Protein AF-A0A2G2I449-F1 (afdb_monomer)

pLDDT: mean 79.03, std 14.39, range [27.92, 96.25]

Foldseek 3Di:
DLLLLLLLQLLLWDKPWDAQFPVVLQCQCQQNDWFAFQVRDTDGDNLVDGPVLCLLLLQWFQQLRHIDGAADDDDDLVLFDPQCNSVVVSSVVVVCQCVVHPRTPHIFIKAFPVRSCVVCPDDDPPPNQVPWDDDDRITTSLPLQPDLPLCNLVSNLVSLVVVLDDDPVQLPDPAHDRDPVNVVSVSSQVSSCSRRHLERSLQDDVVSHDPSSLSVSLRVLLVSLLPDPRQLDFPLSVVSSLCNNQHCLVLFKDKDKDWDFDDDPPDPDDDGPTDIDIDIDTDRPVRSCVVRNPPDSDDDPALQVLQVVVQVSVVRRDDPSHSCLNVVLSQLVVQWDDDPPDIGGPCSVVVLVVSCVSGSNSSCSLLPVCVLPNEPSSLVVLCLDLRRVLSSLLCVQVPVPSNPPVDDPVCPLCVCVPVLLVSLVSSVVSLVVVVVVVPDDPPDDPSLQSVLVSLLVLLQVFDDLQDQVDRDSSVVSSVSNLVPDDLARLLVSLVVNLVCLVPPPPPLPQEQSRSSLVVLLSLLCCLVPPPHDCSVVSNVSSLVCNLCSLLVLLVVQQLDPSAYAAQGNVLVVRQLLSRDPVSLVSLLVSPVALQVCLVSLWPVRPCNPSVLRSVLNSLSSLLSNDDPPHDPVSNCSSLVSSLNNCLRACFDDPDDTNSHSQPCVVVDSDHSLLSVLLSLQVDDPVSVVSVLVSCQPGDQLLSLLSSLLNHDDPVSNVSSVVSLVVVLVDDRLVPDDLVSLVSNLVSCVVVVVVVSNVSSVVSNVVLVVDCPRPVVVPDDPPPPPPDD

Sequence (788 aa):
MKSKIIAELLLNSQLATPELNKENVSKLLSGKLAWPKDNGEEYKRNLNVELSTLEKLGAVTFYANYCQVHMRSLPEINEIDESCQPLFEALELLRNIIFGWDSFVKPYFKIDKKKAESILTDKSLPFIISGFKEGNGYYHLDSLEHNFDNLIAEYLWDALINKVALKDEEEGTSRIDFNQQQLSLMSKWLLICRVYSDHYLSQLNFSFISRSQQKVYLEFLEHLLSSDKQLKHPKFVLDNKRLCSFDIRGVFLDIRSEYSMGINLTASDSKKQNSYKETKTAKRLDDVKHSLFTNSNKMSSSNLAFYEESYRDLFNVSDPSNFYSSPLGEIINSDIYVDGSCINSYGRLDRLFENSTESHELRFMLLNERIHNGGVKYLLYLLTKKETATTALYIFANNPLSNSLNLHHKERESYHLEYFPVVCDEFMEVYSKSFFNRGLIEDEIDPSTDIVELLILMAKNSIHDSYAGELNVKKDCLDILLSKFTSEQISEISDCLLSNIANDKEEVERSLPVWKFYLLFWLLEKAQESNLRDGNKISEKAQLLITNLYCECFKCNVDNKEHRINAYKLFDFLPWWRIDNEYVPEYLDLIKKPIKWIAKLSISNDFGYQNKNLVRSYFQILLGLHTDNREDSYNSKIISKALSLLECFGFSDETDEDYEIFDYESQYDYQLWRHFTLFVEDLNDEEFNRVILILRDEVPLNKVLELYSQLNRESRKSDLLRYIGDVSSNKSLDNLSIIALEESLDFACSVGQVDTAKVMLDKGLSLLSDKDSYLNKRLPALDICVIP

Secondary structure (DSSP, 8-state):
-HHHHHHHHHHH-EESSPP-SHHHHHHHHBTSS-EEBTTS-EE--B----HHHHHHTTSEE-GGG--EE--S-PPPGGGS-GGGHHHHHHHHHHHHHHHT-TTBPPP-EEEEHHHHHHHT-SS-HHHHHTTSPEETTEEE--TTTT---TTHHHHHHHHHHHHH---HHHHSSSS----HHHHHHHHHHHHHHHHH-SSTTT---GGGS-HHHHHHHHHHHHHHHHH-GGGGS-HHHHHHHHHHHHHTHHHHEEEEEEEEE---TT-SS----EEEEEEEEEPPHHHHHHHHHSS-----SSHHHHHHHHHHHHTT-S----TTHHHHHHHHHHHEEEETTEEEE-SHHHHHHHHHTT-HHHHHIIIIITTTTSHHHHHHHHHTSHHHHHHHHHHHHH-TTTT-----TTSTTTTHHHHHHHHHHHHHHHHHHHHTTTTS-TTSPPHHHHHHHHHHHHHHHH--TT--S---HHHHHHHHHHHH--HHHHHHHHHHHHHHHHH------SS--HHHHHHHHHHHHHHHHS--TTHHHHHHHHHHHHHHHHHHHHHHHTT-SS------HHHHHS-GGGS-TTTHHHHHTTTS-GGGGHHHH-TTSTTHHHHHHHHHHHHHHHHHH--TTS-HHHHHHHHHHHHHHHHHHS---SSS----SSTTTTTSS--HHHHHHHHGGGS-HHHHHHHHHHHHHH--HHHHHHHHHH---HHHHHHHHHHHHHHHHSGGGGS--HHHHHHHHHHHHHTT-HHHHHHHHHHHHHHHH-TTSTTTTTS---------

Solvent-accessible surface area (backbone atoms only — not comparable to full-atom values): 45155 Å² total; per-residue (Å²): 110,70,43,48,52,52,21,55,48,58,76,71,36,44,69,71,47,81,65,58,24,70,68,50,46,45,30,32,35,59,36,76,36,69,44,56,28,75,89,73,50,67,52,66,53,62,46,87,48,62,58,70,57,42,39,47,48,13,36,31,48,37,65,90,52,36,66,44,73,34,61,74,59,80,67,60,77,89,64,48,29,78,74,35,44,42,58,51,54,52,52,52,52,53,50,25,33,72,72,36,37,98,53,26,51,44,61,46,42,31,33,47,44,70,59,52,56,64,76,53,79,73,94,56,61,75,82,61,52,77,69,45,55,76,52,100,70,29,38,39,62,71,65,59,83,83,52,88,58,93,49,29,32,50,35,33,50,53,57,46,53,70,69,54,61,79,54,83,73,54,75,75,45,99,65,76,85,78,49,74,69,44,48,53,54,51,51,50,52,49,52,54,22,63,61,74,30,69,48,66,48,64,47,62,64,66,93,82,49,54,72,68,59,50,51,54,51,53,52,50,50,53,51,46,65,76,65,36,67,57,39,60,46,59,52,35,27,57,55,29,22,52,43,14,45,56,48,37,42,64,64,40,29,50,78,46,78,47,78,48,76,67,83,71,92,83,58,100,78,70,82,78,62,69,48,80,46,77,49,77,42,56,38,46,46,67,57,40,47,56,63,52,70,63,50,74,69,72,73,60,92,46,59,44,57,46,38,57,67,53,52,74,59,45,85,72,46,89,72,83,84,47,61,59,55,59,50,49,49,53,49,55,64,70,33,49,46,76,58,92,97,41,74,46,66,79,49,62,64,59,50,51,54,60,55,21,77,74,10,53,54,48,37,41,44,61,62,55,64,36,52,64,72,52,38,53,69,47,45,52,47,33,30,72,33,83,80,36,22,58,42,30,52,53,42,61,45,72,45,67,74,56,44,70,68,91,66,59,87,87,54,68,85,58,46,60,77,68,54,45,59,55,55,44,51,52,42,49,51,45,49,50,60,56,58,77,57,70,84,77,66,97,82,66,79,59,73,46,55,59,51,40,50,44,53,51,54,47,31,63,75,37,47,56,62,83,43,78,86,66,94,42,64,42,39,52,44,46,52,52,50,64,67,68,60,49,58,68,57,48,44,66,30,44,65,59,40,56,49,48,65,72,65,58,71,72,74,74,77,68,47,60,71,56,29,57,55,52,56,38,49,54,51,33,51,46,24,74,75,41,96,29,68,64,15,69,62,53,28,54,52,32,52,51,49,53,50,48,53,52,54,50,53,52,64,69,33,59,82,28,87,77,57,40,62,58,58,42,52,42,64,76,76,47,72,44,50,74,60,54,79,86,56,50,59,64,62,58,56,74,61,78,56,49,76,75,45,50,74,48,23,21,70,90,30,97,30,2,70,47,36,35,34,42,49,40,24,52,50,53,50,47,61,40,52,50,52,94,88,50,60,64,80,55,45,54,50,43,51,53,49,50,51,45,40,43,74,59,29,40,53,55,68,98,65,97,53,70,43,45,59,57,80,60,42,90,84,43,101,42,65,65,61,64,57,50,39,62,54,56,68,76,48,54,73,71,56,42,49,51,52,52,55,51,49,71,80,43,55,61,66,33,63,55,39,51,36,54,69,66,55,82,55,65,69,61,46,52,59,48,49,60,48,51,57,56,48,77,76,43,83,67,74,79,75,54,49,72,67,47,43,52,51,28,29,54,40,23,56,77,68,68,38,60,69,60,22,47,53,41,49,56,49,53,49,50,57,70,67,36,85,83,31,74,64,61,77,68,50,76,87,74,82,77,77,80,76,133

Structure (mmCIF, N/CA/C/O backbone):
data_AF-A0A2G2I449-F1
#
_entry.id   AF-A0A2G2I449-F1
#
loop_
_atom_site.group_PDB
_atom_site.id
_atom_site.type_symbol
_atom_site.label_atom_id
_atom_site.label_alt_id
_atom_site.label_comp_id
_atom_site.label_asym_id
_atom_site.label_entity_id
_atom_site.label_seq_id
_atom_site.pdbx_PDB_ins_code
_atom_site.Cartn_x
_atom_site.Cartn_y
_atom_site.Cartn_z
_atom_site.occupancy
_atom_site.B_iso_or_equiv
_atom_site.auth_seq_id
_atom_site.auth_comp_id
_atom_site.auth_asym_id
_atom_site.auth_atom_id
_atom_site.pdbx_PDB_model_num
ATOM 1 N N . MET A 1 1 ? 6.531 -12.056 -45.434 1.00 70.75 1 MET A N 1
ATOM 2 C CA . MET A 1 1 ? 7.644 -11.759 -46.373 1.00 70.75 1 MET A CA 1
ATOM 3 C C . MET A 1 1 ? 8.250 -10.377 -46.125 1.00 70.75 1 MET A C 1
ATOM 5 O O . MET A 1 1 ? 9.435 -10.322 -45.835 1.00 70.75 1 MET A O 1
ATOM 9 N N . LYS A 1 2 ? 7.465 -9.285 -46.155 1.00 76.38 2 LYS A N 1
ATOM 10 C CA . LYS A 1 2 ? 7.941 -7.918 -45.851 1.00 76.38 2 LYS A CA 1
ATOM 11 C C . LYS A 1 2 ? 8.653 -7.804 -44.491 1.00 76.38 2 LYS A C 1
ATOM 13 O O . LYS A 1 2 ? 9.789 -7.350 -44.454 1.00 76.38 2 LYS A O 1
ATOM 18 N N . SER A 1 3 ? 8.044 -8.299 -43.411 1.00 79.31 3 SER A N 1
ATOM 19 C CA . SER A 1 3 ? 8.619 -8.268 -42.053 1.00 79.31 3 SER A CA 1
ATOM 20 C C . SER A 1 3 ? 9.964 -8.998 -41.945 1.00 79.31 3 SER A C 1
ATOM 22 O O . SER A 1 3 ? 10.904 -8.467 -41.367 1.00 79.31 3 SER A O 1
ATOM 24 N N . LYS A 1 4 ? 10.083 -10.172 -42.584 1.00 80.50 4 LYS A N 1
ATOM 25 C CA . LYS A 1 4 ? 11.327 -10.958 -42.646 1.00 80.50 4 LYS A CA 1
ATOM 26 C C . LYS A 1 4 ? 12.455 -10.204 -43.354 1.00 80.50 4 LYS A C 1
ATOM 28 O O . LYS A 1 4 ? 13.576 -10.156 -42.866 1.00 80.50 4 LYS A O 1
ATOM 33 N N . ILE A 1 5 ? 12.137 -9.566 -44.478 1.00 80.19 5 ILE A N 1
ATOM 34 C CA . ILE A 1 5 ? 13.090 -8.741 -45.225 1.00 80.19 5 ILE A CA 1
ATOM 35 C C . ILE A 1 5 ? 13.559 -7.548 -44.388 1.00 80.19 5 ILE A C 1
ATOM 37 O O . ILE A 1 5 ? 14.754 -7.278 -44.315 1.00 80.19 5 ILE A O 1
ATOM 41 N N . ILE A 1 6 ? 12.636 -6.847 -43.726 1.00 81.00 6 ILE A N 1
ATOM 42 C CA . ILE A 1 6 ? 12.980 -5.716 -42.858 1.00 81.00 6 ILE A CA 1
ATOM 43 C C . ILE A 1 6 ? 13.906 -6.172 -41.719 1.00 81.00 6 ILE A C 1
ATOM 45 O O . ILE A 1 6 ? 14.934 -5.539 -41.487 1.00 81.00 6 ILE A O 1
ATOM 49 N N . ALA A 1 7 ? 13.597 -7.295 -41.070 1.00 84.38 7 ALA A N 1
ATOM 50 C CA . ALA A 1 7 ? 14.433 -7.901 -40.037 1.00 84.38 7 ALA A CA 1
ATOM 51 C C . ALA A 1 7 ? 15.864 -8.213 -40.527 1.00 84.38 7 ALA A C 1
ATOM 53 O O . ALA A 1 7 ? 16.845 -7.829 -39.885 1.00 84.38 7 ALA A O 1
ATOM 54 N N . GLU A 1 8 ? 16.004 -8.840 -41.699 1.00 85.06 8 GLU A N 1
ATOM 55 C CA . GLU A 1 8 ? 17.313 -9.138 -42.295 1.00 85.06 8 GLU A CA 1
ATOM 56 C C . GLU A 1 8 ? 18.106 -7.867 -42.643 1.00 85.06 8 GLU A C 1
ATOM 58 O O . GLU A 1 8 ? 19.322 -7.810 -42.417 1.00 85.06 8 GLU A O 1
ATOM 63 N N . LEU A 1 9 ? 17.441 -6.825 -43.154 1.00 85.25 9 LEU A N 1
ATOM 64 C CA . LEU A 1 9 ? 18.073 -5.536 -43.445 1.00 85.25 9 LEU A CA 1
ATOM 65 C C . LEU A 1 9 ? 18.547 -4.844 -42.160 1.00 85.25 9 LEU A C 1
ATOM 67 O O . LEU A 1 9 ? 19.698 -4.409 -42.105 1.00 85.25 9 LEU A O 1
ATOM 71 N N . LEU A 1 10 ? 17.720 -4.802 -41.109 1.00 86.25 10 LEU A N 1
ATOM 72 C CA . LEU A 1 10 ? 18.072 -4.224 -39.805 1.00 86.25 10 LEU A CA 1
ATOM 73 C C . LEU A 1 10 ? 19.304 -4.905 -39.204 1.00 86.25 10 LEU A C 1
ATOM 75 O O . LEU A 1 10 ? 20.277 -4.235 -38.852 1.00 86.25 10 LEU A O 1
ATOM 79 N N . LEU A 1 11 ? 19.342 -6.237 -39.191 1.00 87.44 11 LEU A N 1
ATOM 80 C CA . LEU A 1 11 ? 20.477 -6.989 -38.653 1.00 87.44 11 LEU A CA 1
ATOM 81 C C . LEU A 1 11 ? 21.786 -6.743 -39.428 1.00 87.44 11 LEU A C 1
ATOM 83 O O . LEU A 1 11 ? 22.883 -6.927 -38.895 1.00 87.44 11 LEU A O 1
ATOM 87 N N . ASN A 1 12 ? 21.711 -6.300 -40.685 1.00 87.75 12 ASN A N 1
ATOM 88 C CA . ASN A 1 12 ? 22.865 -5.990 -41.535 1.00 87.75 12 ASN A CA 1
ATOM 89 C C . ASN A 1 12 ? 23.157 -4.485 -41.689 1.00 87.75 12 ASN A C 1
ATOM 91 O O . ASN A 1 12 ? 24.170 -4.128 -42.305 1.00 87.75 12 ASN A O 1
ATOM 95 N N . SER A 1 13 ? 22.313 -3.634 -41.110 1.00 89.25 13 SER A N 1
ATOM 96 C CA . SER A 1 13 ? 22.412 -2.174 -41.130 1.00 89.25 13 SER A CA 1
ATOM 97 C C . SER A 1 13 ? 23.415 -1.634 -40.099 1.00 89.25 13 SER A C 1
ATOM 99 O O . SER A 1 13 ? 23.984 -2.395 -39.306 1.00 89.25 13 SER A O 1
ATOM 101 N N . GLN A 1 14 ? 23.658 -0.326 -40.137 1.00 91.00 14 GLN A N 1
ATOM 102 C CA . GLN A 1 14 ? 24.469 0.419 -39.172 1.00 91.00 14 GLN A CA 1
ATOM 103 C C . GLN A 1 14 ? 23.690 1.634 -38.662 1.00 91.00 14 GLN A C 1
ATOM 105 O O . GLN A 1 14 ? 22.897 2.210 -39.411 1.00 91.00 14 GLN A O 1
ATOM 110 N N . LEU A 1 15 ? 23.920 2.030 -37.408 1.00 90.44 15 LEU A N 1
ATOM 111 C CA . LEU A 1 15 ? 23.329 3.248 -36.859 1.00 90.44 15 LEU A CA 1
ATOM 112 C C . LEU A 1 15 ? 23.880 4.462 -37.620 1.00 90.44 15 LEU A C 1
ATOM 114 O O . LEU A 1 15 ? 25.077 4.542 -37.905 1.00 90.44 15 LEU A O 1
ATOM 118 N N . ALA A 1 16 ? 23.002 5.370 -38.029 1.00 89.31 16 ALA A N 1
ATOM 119 C CA . ALA A 1 16 ? 23.383 6.521 -38.835 1.00 89.31 16 ALA A CA 1
ATOM 120 C C . ALA A 1 16 ? 23.830 7.724 -38.008 1.00 89.31 16 ALA A C 1
ATOM 122 O O . ALA A 1 16 ? 24.643 8.512 -38.493 1.00 89.31 16 ALA A O 1
ATOM 123 N N . THR A 1 17 ? 23.302 7.841 -36.793 1.00 90.12 17 THR A N 1
ATOM 124 C CA . THR A 1 17 ? 23.681 8.822 -35.778 1.00 90.12 17 THR A CA 1
ATOM 125 C C . THR A 1 17 ? 24.668 8.194 -34.791 1.00 90.12 17 THR A C 1
ATOM 127 O O . THR A 1 17 ? 24.833 6.970 -34.770 1.00 90.12 17 THR A O 1
ATOM 130 N N . PRO A 1 18 ? 25.315 8.990 -33.927 1.00 92.50 18 PRO A N 1
ATOM 131 C CA . PRO A 1 18 ? 25.965 8.443 -32.747 1.00 92.50 18 PRO A CA 1
ATOM 132 C C . PRO A 1 18 ? 24.970 7.662 -31.874 1.00 92.50 18 PRO A C 1
ATOM 134 O O . PRO A 1 18 ? 23.779 7.970 -31.831 1.00 92.50 18 PRO A O 1
ATOM 137 N N . GLU A 1 19 ? 25.457 6.637 -31.181 1.00 92.75 19 GLU A N 1
ATOM 138 C CA . GLU A 1 19 ? 24.644 5.847 -30.253 1.00 92.75 19 GLU A CA 1
ATOM 139 C C . GLU A 1 19 ? 24.331 6.660 -28.995 1.00 92.75 19 GLU A C 1
ATOM 141 O O . GLU A 1 19 ? 25.243 7.260 -28.429 1.00 92.75 19 GLU A O 1
ATOM 146 N N . LEU A 1 20 ? 23.081 6.646 -28.521 1.00 93.00 20 LEU A N 1
ATOM 147 C CA . LEU A 1 20 ? 22.662 7.311 -27.279 1.00 93.00 20 LEU A CA 1
ATOM 148 C C . LEU A 1 20 ? 23.049 6.516 -26.022 1.00 93.00 20 LEU A C 1
ATOM 150 O O . LEU A 1 20 ? 22.248 6.328 -25.111 1.00 93.00 20 LEU A O 1
ATOM 154 N N . ASN A 1 21 ? 24.290 6.044 -25.963 1.00 93.88 21 ASN A N 1
ATOM 155 C CA . ASN A 1 21 ? 24.819 5.372 -24.786 1.00 93.88 21 ASN A CA 1
ATOM 156 C C . ASN A 1 21 ? 25.451 6.342 -23.788 1.00 93.88 21 ASN A C 1
ATOM 158 O O . ASN A 1 21 ? 25.686 7.516 -24.088 1.00 93.88 21 ASN A O 1
ATOM 162 N N . LYS A 1 22 ? 25.754 5.841 -22.586 1.00 94.00 22 LYS A N 1
ATOM 163 C CA . LYS A 1 22 ? 26.278 6.652 -21.479 1.00 94.00 22 LYS A CA 1
ATOM 164 C C . LYS A 1 22 ? 27.529 7.452 -21.857 1.00 94.00 22 LYS A C 1
ATOM 166 O O . LYS A 1 22 ? 27.657 8.624 -21.500 1.00 94.00 22 LYS A O 1
ATOM 171 N N . GLU A 1 23 ? 28.445 6.841 -22.607 1.00 95.50 23 GLU A N 1
ATOM 172 C CA . GLU A 1 23 ? 29.686 7.488 -23.039 1.00 95.50 23 GLU A CA 1
ATOM 173 C C . GLU A 1 23 ? 29.419 8.639 -24.018 1.00 95.50 23 GLU A C 1
ATOM 175 O O . GLU A 1 23 ? 29.921 9.751 -23.835 1.00 95.50 23 GLU A O 1
ATOM 180 N N . ASN A 1 24 ? 28.616 8.394 -25.051 1.00 95.69 24 ASN A N 1
ATOM 181 C CA . ASN A 1 24 ? 28.325 9.391 -26.074 1.00 95.69 24 ASN A CA 1
ATOM 182 C C . ASN A 1 24 ? 27.443 10.522 -25.549 1.00 95.69 24 ASN A C 1
ATOM 184 O O . ASN A 1 24 ? 27.688 11.670 -25.911 1.00 95.69 24 ASN A O 1
ATOM 188 N N . VAL A 1 25 ? 26.492 10.244 -24.652 1.00 96.00 25 VAL A N 1
ATOM 189 C CA . VAL A 1 25 ? 25.706 11.289 -23.979 1.00 96.00 25 VAL A CA 1
ATOM 190 C C . VAL A 1 25 ? 26.614 12.172 -23.123 1.00 96.00 25 VAL A C 1
ATOM 192 O O . VAL A 1 25 ? 26.538 13.394 -23.206 1.00 96.00 25 VAL A O 1
ATOM 195 N N . SER A 1 26 ? 27.559 11.596 -22.375 1.00 95.56 26 SER A N 1
ATOM 196 C CA . SER A 1 26 ? 28.550 12.388 -21.633 1.00 95.56 26 SER A CA 1
ATOM 197 C C . SER A 1 26 ? 29.407 13.270 -22.560 1.00 95.56 26 SER A C 1
ATOM 199 O O . SER A 1 26 ? 29.667 14.443 -22.264 1.00 95.56 26 SER A O 1
ATOM 201 N N . LYS A 1 27 ? 29.812 12.749 -23.727 1.00 95.44 27 LYS A N 1
ATOM 202 C CA . LYS A 1 27 ? 30.529 13.530 -24.750 1.00 95.44 27 LYS A CA 1
ATOM 203 C C . LYS A 1 27 ? 29.652 14.610 -25.390 1.00 95.44 27 LYS A C 1
ATOM 205 O O . LYS A 1 27 ? 30.176 15.676 -25.702 1.00 95.44 27 LYS A O 1
ATOM 210 N N . LEU A 1 28 ? 28.359 14.358 -25.575 1.00 94.94 28 LEU A N 1
ATOM 211 C CA . LEU A 1 28 ? 27.399 15.319 -26.116 1.00 94.94 28 LEU A CA 1
ATOM 212 C C . LEU A 1 28 ? 27.230 16.504 -25.159 1.00 94.94 28 LEU A C 1
ATOM 214 O O . LEU A 1 28 ? 27.439 17.643 -25.562 1.00 94.94 28 LEU A O 1
ATOM 218 N N . LEU A 1 29 ? 26.954 16.234 -23.879 1.00 94.44 29 LEU A N 1
ATOM 219 C CA . LEU A 1 29 ? 26.750 17.269 -22.856 1.00 94.44 29 LEU A CA 1
ATOM 220 C C . LEU A 1 29 ? 28.002 18.130 -22.622 1.00 94.44 29 LEU A C 1
ATOM 222 O O . LEU A 1 29 ? 27.898 19.330 -22.380 1.00 94.44 29 LEU A O 1
ATOM 226 N N . SER A 1 30 ? 29.193 17.535 -22.753 1.00 93.06 30 SER A N 1
ATOM 227 C CA . SER A 1 30 ? 30.476 18.251 -22.661 1.00 93.06 30 SER A CA 1
ATOM 228 C C . SER A 1 30 ? 30.906 18.951 -23.959 1.00 93.06 30 SER A C 1
ATOM 230 O O . SER A 1 30 ? 31.987 19.541 -24.012 1.00 93.06 30 SER A O 1
ATOM 232 N N . GLY A 1 31 ? 30.105 18.879 -25.028 1.00 91.69 31 GLY A N 1
ATOM 233 C CA . GLY A 1 31 ? 30.413 19.474 -26.330 1.00 91.69 31 GLY A CA 1
ATOM 234 C C . GLY A 1 31 ? 31.559 18.793 -27.091 1.00 91.69 31 GLY A C 1
ATOM 235 O O . GLY A 1 31 ? 32.092 19.367 -28.041 1.00 91.69 31 GLY A O 1
ATOM 236 N N . LYS A 1 32 ? 31.971 17.582 -26.699 1.00 93.81 32 LYS A N 1
ATOM 237 C CA . LYS A 1 32 ? 32.990 16.776 -27.401 1.00 93.81 32 LYS A CA 1
ATOM 238 C C . LYS A 1 32 ? 32.417 16.032 -28.607 1.00 93.81 32 LYS A C 1
ATOM 240 O O . LYS A 1 32 ? 33.159 15.752 -29.545 1.00 93.81 32 LYS A O 1
ATOM 245 N N . LEU A 1 33 ? 31.121 15.735 -28.581 1.00 94.75 33 LEU A N 1
ATOM 246 C CA . LEU A 1 33 ? 30.373 15.091 -29.657 1.00 94.75 33 LEU A CA 1
ATOM 247 C C . LEU A 1 33 ? 29.346 16.075 -30.219 1.00 94.75 33 LEU A C 1
ATOM 249 O O . LEU A 1 33 ? 28.726 16.816 -29.459 1.00 94.75 33 LEU A O 1
ATOM 253 N N . ALA A 1 34 ? 29.207 16.100 -31.542 1.00 93.56 34 ALA A N 1
ATOM 254 C CA . ALA A 1 34 ? 28.215 16.912 -32.233 1.00 93.56 34 ALA A CA 1
ATOM 255 C C . ALA A 1 34 ? 27.038 16.033 -32.679 1.00 93.56 34 ALA A C 1
ATOM 257 O O . ALA A 1 34 ? 27.236 14.851 -32.977 1.00 93.56 34 ALA A O 1
ATOM 258 N N . TRP A 1 35 ? 25.827 16.593 -32.701 1.00 94.44 35 TRP A N 1
ATOM 259 C CA . TRP A 1 35 ? 24.619 15.878 -33.114 1.00 94.44 35 TRP A CA 1
ATOM 260 C C . TRP A 1 35 ? 24.054 16.433 -34.428 1.00 94.44 35 TRP A C 1
ATOM 262 O O . TRP A 1 35 ? 23.935 17.653 -34.550 1.00 94.44 35 TRP A O 1
ATOM 272 N N . PRO A 1 36 ? 23.689 15.588 -35.406 1.00 92.69 36 PRO A N 1
ATOM 273 C CA . PRO A 1 36 ? 23.183 16.054 -36.695 1.00 92.69 36 PRO A CA 1
ATOM 274 C C . PRO A 1 36 ? 21.788 16.699 -36.607 1.00 92.69 36 PRO A C 1
ATOM 276 O O . PRO A 1 36 ? 20.924 16.251 -35.849 1.00 92.69 36 PRO A O 1
ATOM 279 N N . LYS A 1 37 ? 21.557 17.724 -37.434 1.00 91.19 37 LYS A N 1
ATOM 280 C CA . LYS A 1 37 ? 20.255 18.358 -37.678 1.00 91.19 37 LYS A CA 1
ATOM 281 C C . LYS A 1 37 ? 19.753 18.103 -39.101 1.00 91.19 37 LYS A C 1
ATOM 283 O O . LYS A 1 37 ? 20.539 17.853 -40.014 1.00 91.19 37 LYS A O 1
ATOM 288 N N . ASP A 1 38 ? 18.441 18.203 -39.299 1.00 85.62 38 ASP A N 1
ATOM 289 C CA . ASP A 1 38 ? 17.774 17.926 -40.582 1.00 85.62 38 ASP A CA 1
ATOM 290 C C . ASP A 1 38 ? 18.228 18.858 -41.715 1.00 85.62 38 ASP A C 1
ATOM 292 O O . ASP A 1 38 ? 18.207 18.489 -42.889 1.00 85.62 38 ASP A O 1
ATOM 296 N N . ASN A 1 39 ? 18.678 20.066 -41.368 1.00 85.19 39 ASN A N 1
ATOM 297 C CA . ASN A 1 39 ? 19.233 21.040 -42.308 1.00 85.19 39 ASN A CA 1
ATOM 298 C C . ASN A 1 39 ? 20.683 20.724 -42.740 1.00 85.19 39 ASN A C 1
ATOM 300 O O . ASN A 1 39 ? 21.249 21.463 -43.544 1.00 85.19 39 ASN A O 1
ATOM 304 N N . GLY A 1 40 ? 21.284 19.645 -42.224 1.00 81.12 40 GLY A N 1
ATOM 305 C CA . GLY A 1 40 ? 22.669 19.250 -42.484 1.00 81.12 40 GLY A CA 1
ATOM 306 C C . GLY A 1 40 ? 23.707 19.928 -41.583 1.00 81.12 40 GLY A C 1
ATOM 307 O O . GLY A 1 40 ? 24.895 19.644 -41.727 1.00 81.12 40 GLY A O 1
ATOM 308 N N . GLU A 1 41 ? 23.289 20.800 -40.662 1.00 90.44 41 GLU A N 1
ATOM 309 C CA . GLU A 1 41 ? 24.167 21.364 -39.635 1.00 90.44 41 GLU A CA 1
ATOM 310 C C . GLU A 1 41 ? 24.397 20.367 -38.492 1.00 90.44 41 GLU A C 1
ATOM 312 O O . GLU A 1 41 ? 23.654 19.401 -38.307 1.00 90.44 41 GLU A O 1
ATOM 317 N N . GLU A 1 42 ? 25.421 20.624 -37.681 1.00 90.56 42 GLU A N 1
ATOM 318 C CA . GLU A 1 42 ? 25.682 19.861 -36.465 1.00 90.56 42 GLU A CA 1
ATOM 319 C C . GLU A 1 42 ? 25.520 20.753 -35.231 1.00 90.56 42 GLU A C 1
ATOM 321 O O . GLU A 1 42 ? 26.100 21.836 -35.133 1.00 90.56 42 GLU A O 1
ATOM 326 N N . TYR A 1 43 ? 24.752 20.282 -34.252 1.00 91.19 43 TYR A N 1
ATOM 327 C CA . TYR A 1 43 ? 24.656 20.907 -32.943 1.00 91.19 43 TYR A CA 1
ATOM 328 C C . TYR A 1 43 ? 25.849 20.507 -32.076 1.00 91.19 43 TYR A C 1
ATOM 330 O O . TYR A 1 43 ? 26.068 19.324 -31.810 1.00 91.19 43 TYR A O 1
ATOM 338 N N . LYS A 1 44 ? 26.597 21.498 -31.584 1.00 92.06 44 LYS A N 1
ATOM 339 C CA . LYS A 1 44 ? 27.720 21.290 -30.668 1.00 92.06 44 LYS A CA 1
ATOM 340 C C . LYS A 1 44 ? 27.793 22.423 -29.651 1.00 92.06 44 LYS A C 1
ATOM 342 O O . LYS A 1 44 ? 28.144 23.549 -29.995 1.00 92.06 44 LYS A O 1
ATOM 347 N N . ARG A 1 45 ? 27.493 22.121 -28.388 1.00 90.75 45 ARG A N 1
ATOM 348 C CA . ARG A 1 45 ? 27.562 23.073 -27.270 1.00 90.75 45 ARG A CA 1
ATOM 349 C C . ARG A 1 45 ? 27.993 22.338 -26.006 1.00 90.75 45 ARG A C 1
ATOM 351 O O . ARG A 1 45 ? 27.533 21.231 -25.760 1.00 90.75 45 ARG A O 1
ATOM 358 N N . ASN A 1 46 ? 28.876 22.950 -25.219 1.00 92.19 46 ASN A N 1
ATOM 359 C CA . ASN A 1 46 ? 29.146 22.484 -23.863 1.00 92.19 46 ASN A CA 1
ATOM 360 C C . ASN A 1 46 ? 28.080 23.075 -22.936 1.00 92.19 46 ASN A C 1
ATOM 362 O O . ASN A 1 46 ? 27.992 24.296 -22.811 1.00 92.19 46 ASN A O 1
ATOM 366 N N . LEU A 1 47 ? 27.277 22.209 -22.323 1.00 90.50 47 LEU A N 1
ATOM 367 C CA . LEU A 1 47 ? 26.204 22.602 -21.414 1.00 90.50 47 LEU A CA 1
ATOM 368 C C . LEU A 1 47 ? 26.676 22.719 -19.961 1.00 90.50 47 LEU A C 1
ATOM 370 O O . LEU A 1 47 ? 25.883 23.081 -19.110 1.00 90.50 47 LEU A O 1
ATOM 374 N N . ASN A 1 48 ? 27.950 22.444 -19.650 1.00 87.38 48 ASN A N 1
ATOM 375 C CA . ASN A 1 48 ? 28.503 22.510 -18.288 1.00 87.38 48 ASN A CA 1
ATOM 376 C C . ASN A 1 48 ? 27.733 21.659 -17.252 1.00 87.38 48 ASN A C 1
ATOM 378 O O . ASN A 1 48 ? 27.709 21.989 -16.068 1.00 87.38 48 ASN A O 1
ATOM 382 N N . VAL A 1 49 ? 27.133 20.544 -17.682 1.00 90.38 49 VAL A N 1
ATOM 383 C CA . VAL A 1 49 ? 26.431 19.591 -16.809 1.00 90.38 49 VAL A CA 1
ATOM 384 C C . VAL A 1 49 ? 27.123 18.239 -16.845 1.00 90.38 49 VAL A C 1
ATOM 386 O O . VAL A 1 49 ? 27.389 17.680 -17.910 1.00 90.38 49 VAL A O 1
ATOM 389 N N . GLU A 1 50 ? 27.383 17.682 -15.665 1.00 91.62 50 GLU A N 1
ATOM 390 C CA . GLU A 1 50 ? 27.837 16.302 -15.544 1.00 91.62 50 GLU A CA 1
ATOM 391 C C . GLU A 1 50 ? 26.662 15.329 -15.672 1.00 91.62 50 GLU A C 1
ATOM 393 O O . GLU A 1 50 ? 25.663 15.449 -14.960 1.00 91.62 50 GLU A O 1
ATOM 398 N N . LEU A 1 51 ? 26.819 14.299 -16.510 1.00 93.62 51 LEU A N 1
ATOM 399 C CA . LEU A 1 51 ? 25.815 13.242 -16.675 1.00 93.62 51 LEU A CA 1
ATOM 400 C C . LEU A 1 51 ? 25.447 12.564 -15.344 1.00 93.62 51 LEU A C 1
ATOM 402 O O . LEU A 1 51 ? 24.283 12.266 -15.104 1.00 93.62 51 LEU A O 1
ATOM 406 N N . SER A 1 52 ? 26.427 12.404 -14.451 1.00 91.81 52 SER A N 1
ATOM 407 C CA . SER A 1 52 ? 26.242 11.851 -13.104 1.00 91.81 52 SER A CA 1
ATOM 408 C C . SER A 1 52 ? 25.183 12.603 -12.286 1.00 91.81 52 SER A C 1
ATOM 410 O O . SER A 1 52 ? 24.519 12.005 -11.443 1.00 91.81 52 SER A O 1
ATOM 412 N N . THR A 1 53 ? 25.013 13.908 -12.527 1.00 91.56 53 THR A N 1
ATOM 413 C CA . THR A 1 53 ? 24.017 14.740 -11.842 1.00 91.56 53 THR A CA 1
ATOM 414 C C . THR A 1 53 ? 22.617 14.428 -12.359 1.00 91.56 53 THR A C 1
ATOM 416 O O . THR A 1 53 ? 21.713 14.239 -11.553 1.00 91.56 53 THR A O 1
ATOM 419 N N . LEU A 1 54 ? 22.448 14.300 -13.679 1.00 92.56 54 LEU A N 1
ATOM 420 C CA . LEU A 1 54 ? 21.171 13.921 -14.293 1.00 92.56 54 LEU A CA 1
ATOM 421 C C . LEU A 1 54 ? 20.742 12.505 -13.874 1.00 92.56 54 LEU A C 1
ATOM 423 O O . LEU A 1 54 ? 19.569 12.288 -13.581 1.00 92.56 54 LEU A O 1
ATOM 427 N N . GLU A 1 55 ? 21.692 11.564 -13.796 1.00 92.75 55 GLU A N 1
ATOM 428 C CA . GLU A 1 55 ? 21.440 10.196 -13.319 1.00 92.75 55 GLU A CA 1
ATOM 429 C C . GLU A 1 55 ? 21.011 10.186 -11.845 1.00 92.75 55 GLU A C 1
ATOM 431 O O . GLU A 1 55 ? 20.041 9.527 -11.490 1.00 92.75 55 GLU A O 1
ATOM 436 N N . LYS A 1 56 ? 21.684 10.952 -10.972 1.00 91.25 56 LYS A N 1
ATOM 437 C CA . LYS A 1 56 ? 21.311 11.045 -9.547 1.00 91.25 56 LYS A CA 1
ATOM 438 C C . LYS A 1 56 ? 19.948 11.702 -9.322 1.00 91.25 56 LYS A C 1
ATOM 440 O O . LYS A 1 56 ? 19.253 11.345 -8.374 1.00 91.25 56 LYS A O 1
ATOM 445 N N . LEU A 1 57 ? 19.564 12.640 -10.186 1.00 88.81 57 LEU A N 1
ATOM 446 C CA . LEU A 1 57 ? 18.226 13.237 -10.192 1.00 88.81 57 LEU A CA 1
ATOM 447 C C . LEU A 1 57 ? 17.156 12.286 -10.735 1.00 88.81 57 LEU A C 1
ATOM 449 O O . LEU A 1 57 ? 15.990 12.648 -10.723 1.00 88.81 57 LEU A O 1
ATOM 453 N N . GLY A 1 58 ? 17.520 11.115 -11.267 1.00 88.38 58 GLY A N 1
ATOM 454 C CA . GLY A 1 58 ? 16.571 10.203 -11.908 1.00 88.38 58 GLY A CA 1
ATOM 455 C C . GLY A 1 58 ? 15.930 10.760 -13.186 1.00 88.38 58 GLY A C 1
ATOM 456 O O . GLY A 1 58 ? 15.078 10.106 -13.779 1.00 88.38 58 GLY A O 1
ATOM 457 N N . ALA A 1 59 ? 16.352 11.939 -13.653 1.00 89.50 59 ALA A N 1
ATOM 458 C CA . ALA A 1 59 ? 15.824 12.573 -14.858 1.00 89.50 59 ALA A CA 1
ATOM 459 C C . ALA A 1 59 ? 16.280 11.854 -16.139 1.00 89.50 59 ALA A C 1
ATOM 461 O O . ALA A 1 59 ? 15.647 11.985 -17.186 1.00 89.50 59 ALA A O 1
ATOM 462 N N . VAL A 1 60 ? 17.364 11.070 -16.060 1.00 91.94 60 VAL A N 1
ATOM 463 C CA . VAL A 1 60 ? 17.816 10.175 -17.133 1.00 91.94 60 VAL A CA 1
ATOM 464 C C . VAL A 1 60 ? 18.206 8.802 -16.589 1.00 91.94 60 VAL A C 1
ATOM 466 O O . VAL A 1 60 ? 18.739 8.693 -15.485 1.00 91.94 60 VAL A O 1
ATOM 469 N N . THR A 1 61 ? 17.999 7.758 -17.390 1.00 91.12 61 THR A N 1
ATOM 470 C CA . THR A 1 61 ? 18.440 6.382 -17.092 1.00 91.12 61 THR A CA 1
ATOM 471 C C . THR A 1 61 ? 19.053 5.715 -18.317 1.00 91.12 61 THR A C 1
ATOM 473 O O . THR A 1 61 ? 18.760 6.099 -19.448 1.00 91.12 61 THR A O 1
ATOM 476 N N . PHE A 1 62 ? 19.861 4.676 -18.106 1.00 91.62 62 PHE A N 1
ATOM 477 C CA . PHE A 1 62 ? 20.557 3.938 -19.164 1.00 91.62 62 PHE A CA 1
ATOM 478 C C . PHE A 1 62 ? 20.294 2.424 -19.119 1.00 91.62 62 PHE A C 1
ATOM 480 O O . PHE A 1 62 ? 21.242 1.639 -19.084 1.00 91.62 62 PHE A O 1
ATOM 487 N N . TYR A 1 63 ? 19.027 1.988 -19.142 1.00 87.94 63 TYR A N 1
ATOM 488 C CA . TYR A 1 63 ? 18.716 0.553 -19.257 1.00 87.94 63 TYR A CA 1
ATOM 489 C C . TYR A 1 63 ? 19.272 -0.019 -20.560 1.00 87.94 63 TYR A C 1
ATOM 491 O O . TYR A 1 63 ? 19.098 0.571 -21.635 1.00 87.94 63 TYR A O 1
ATOM 499 N N . ALA A 1 64 ? 19.960 -1.153 -20.450 1.00 87.75 64 ALA A N 1
ATOM 500 C CA . ALA A 1 64 ? 20.730 -1.765 -21.527 1.00 87.75 64 ALA A CA 1
ATOM 501 C C . ALA A 1 64 ? 21.694 -0.763 -22.198 1.00 87.75 64 ALA A C 1
ATOM 503 O O . ALA A 1 64 ? 21.903 -0.797 -23.409 1.00 87.75 64 ALA A O 1
ATOM 504 N N . ASN A 1 65 ? 22.267 0.155 -21.406 1.00 90.44 65 ASN A N 1
ATOM 505 C CA . ASN A 1 65 ? 23.176 1.219 -21.839 1.00 90.44 65 ASN A CA 1
ATOM 506 C C . ASN A 1 65 ? 22.587 2.184 -22.888 1.00 90.44 65 ASN A C 1
ATOM 508 O O . ASN A 1 65 ? 23.340 2.781 -23.654 1.00 90.44 65 ASN A O 1
ATOM 512 N N . TYR A 1 66 ? 21.265 2.375 -22.921 1.00 91.31 66 TYR A N 1
ATOM 513 C CA . TYR A 1 66 ? 20.610 3.308 -23.841 1.00 91.31 66 TYR A CA 1
ATOM 514 C C . TYR A 1 66 ? 19.820 4.379 -23.088 1.00 91.31 66 TYR A C 1
ATOM 516 O O . TYR A 1 66 ? 19.024 4.057 -22.204 1.00 91.31 66 TYR A O 1
ATOM 524 N N . CYS A 1 67 ? 20.051 5.643 -23.444 1.00 92.06 67 CYS A N 1
ATOM 525 C CA . CYS A 1 67 ? 19.497 6.806 -22.764 1.00 92.06 67 CYS A CA 1
ATOM 526 C C . CYS A 1 67 ? 17.969 6.852 -22.855 1.00 92.06 67 CYS A C 1
ATOM 528 O O . CYS A 1 67 ? 17.393 6.796 -23.939 1.00 92.06 67 CYS A O 1
ATOM 530 N N . GLN A 1 68 ? 17.335 7.024 -21.702 1.00 89.19 68 GLN A N 1
ATOM 531 C CA . GLN A 1 68 ? 15.947 7.433 -21.555 1.00 89.19 68 GLN A CA 1
ATOM 532 C C . GLN A 1 68 ? 15.890 8.699 -20.718 1.00 89.19 68 GLN A C 1
ATOM 534 O O . GLN A 1 68 ? 16.718 8.897 -19.827 1.00 89.19 68 GLN A O 1
ATOM 539 N N . VAL A 1 69 ? 14.898 9.534 -21.004 1.00 89.38 69 VAL A N 1
ATOM 540 C CA . VAL A 1 69 ? 14.675 10.806 -20.322 1.00 89.38 69 VAL A CA 1
ATOM 541 C C . VAL A 1 69 ? 13.295 10.765 -19.676 1.00 89.38 69 VAL A C 1
ATOM 543 O O . VAL A 1 69 ? 12.298 10.523 -20.354 1.00 89.38 69 VAL A O 1
ATOM 546 N N . HIS A 1 70 ? 13.249 11.003 -18.368 1.00 86.31 70 HIS A N 1
ATOM 547 C CA . HIS A 1 70 ? 12.048 10.911 -17.541 1.00 86.31 70 HIS A CA 1
ATOM 548 C C . HIS A 1 70 ? 11.495 12.302 -17.290 1.00 86.31 70 HIS A C 1
ATOM 550 O O . HIS A 1 70 ? 11.902 12.982 -16.353 1.00 86.31 70 HIS A O 1
ATOM 556 N N . MET A 1 71 ? 10.594 12.751 -18.160 1.00 79.12 71 MET A N 1
ATOM 557 C CA . MET A 1 71 ? 9.835 13.978 -17.937 1.00 79.12 71 MET A CA 1
ATOM 558 C C . MET A 1 71 ? 8.580 14.028 -18.793 1.00 79.12 71 MET A C 1
ATOM 560 O O . MET A 1 71 ? 8.605 13.749 -19.993 1.00 79.12 71 MET A O 1
ATOM 564 N N . ARG A 1 72 ? 7.483 14.467 -18.180 1.00 69.00 72 ARG A N 1
ATOM 565 C CA . ARG A 1 72 ? 6.211 14.665 -18.877 1.00 69.00 72 ARG A CA 1
ATOM 566 C C . ARG A 1 72 ? 6.068 16.070 -19.458 1.00 69.00 72 ARG A C 1
ATOM 568 O O . ARG A 1 72 ? 5.741 16.236 -20.633 1.00 69.00 72 ARG A O 1
ATOM 575 N N . SER A 1 73 ? 6.364 17.083 -18.649 1.00 73.50 73 SER A N 1
ATOM 576 C CA . SER A 1 73 ? 6.266 18.501 -19.007 1.00 73.50 73 SER A CA 1
ATOM 577 C C . SER A 1 73 ? 7.381 19.298 -18.350 1.00 73.50 73 SER A C 1
ATOM 579 O O . SER A 1 73 ? 7.612 19.141 -17.157 1.00 73.50 73 SER A O 1
ATOM 581 N N . LEU A 1 74 ? 8.030 20.179 -19.103 1.00 76.31 74 LEU A N 1
ATOM 582 C CA . LEU A 1 74 ? 9.050 21.081 -18.580 1.00 76.31 74 LEU A CA 1
ATOM 583 C C . LEU A 1 74 ? 8.409 22.408 -18.133 1.00 76.31 74 LEU A C 1
ATOM 585 O O . LEU A 1 74 ? 7.479 22.862 -18.805 1.00 76.31 74 LEU A O 1
ATOM 589 N N . PRO A 1 75 ? 8.862 23.020 -17.020 1.00 80.94 75 PRO A N 1
ATOM 590 C CA . PRO A 1 75 ? 8.488 24.394 -16.690 1.00 80.94 75 PRO A CA 1
ATOM 591 C C . PRO A 1 75 ? 9.016 25.368 -17.752 1.00 80.94 75 PRO A C 1
ATOM 593 O O . PRO A 1 75 ? 9.936 25.042 -18.504 1.00 80.94 75 PRO A O 1
ATOM 596 N N . GLU A 1 76 ? 8.437 26.565 -17.830 1.00 83.50 76 GLU A N 1
ATOM 597 C CA . GLU A 1 76 ? 8.975 27.598 -18.716 1.00 83.50 76 GLU A CA 1
ATOM 598 C C . GLU A 1 76 ? 10.361 28.042 -18.219 1.00 83.50 76 GLU A C 1
ATOM 600 O O . GLU A 1 76 ? 10.599 28.154 -17.017 1.00 83.50 76 GLU A O 1
ATOM 605 N N . ILE A 1 77 ? 11.295 28.315 -19.136 1.00 83.62 77 ILE A N 1
ATOM 606 C CA . ILE A 1 77 ? 12.692 28.636 -18.786 1.00 83.62 77 ILE A CA 1
ATOM 607 C C . ILE A 1 77 ? 12.832 29.883 -17.892 1.00 83.62 77 ILE A C 1
ATOM 609 O O . ILE A 1 77 ? 13.773 29.987 -17.110 1.00 83.62 77 ILE A O 1
ATOM 613 N N . ASN A 1 78 ? 11.885 30.818 -17.990 1.00 85.06 78 ASN A N 1
ATOM 614 C CA . ASN A 1 78 ? 11.784 32.027 -17.165 1.00 85.06 78 ASN A CA 1
ATOM 615 C C . ASN A 1 78 ? 11.337 31.744 -15.715 1.00 85.06 78 ASN A C 1
ATOM 617 O O . ASN A 1 78 ? 11.534 32.601 -14.857 1.00 85.06 78 ASN A O 1
ATOM 621 N N . GLU A 1 79 ? 10.745 30.579 -15.432 1.00 85.81 79 GLU A N 1
ATOM 622 C CA . GLU A 1 79 ? 10.321 30.167 -14.087 1.00 85.81 79 GLU A CA 1
ATOM 623 C C . GLU A 1 79 ? 11.468 29.515 -13.296 1.00 85.81 79 GLU A C 1
ATOM 625 O O . GLU A 1 79 ? 11.350 29.324 -12.087 1.00 85.81 79 GLU A O 1
ATOM 630 N N . ILE A 1 80 ? 12.578 29.173 -13.955 1.00 88.44 80 ILE A N 1
ATOM 631 C CA . ILE A 1 80 ? 13.675 28.383 -13.389 1.00 88.44 80 ILE A CA 1
ATOM 632 C C . ILE A 1 80 ? 14.811 29.298 -12.926 1.00 88.44 80 ILE A C 1
ATOM 634 O O . ILE A 1 80 ? 15.189 30.248 -13.612 1.00 88.44 80 ILE A O 1
ATOM 638 N N . ASP A 1 81 ? 15.403 28.977 -11.774 1.00 92.44 81 ASP A N 1
ATOM 639 C CA . ASP A 1 81 ? 16.594 29.666 -11.273 1.00 92.44 81 ASP A CA 1
ATOM 640 C C . ASP A 1 81 ? 17.786 29.480 -12.230 1.00 92.44 81 ASP A C 1
ATOM 642 O O . ASP A 1 81 ? 18.000 28.399 -12.787 1.00 92.44 81 ASP A O 1
ATOM 646 N N . GLU A 1 82 ? 18.605 30.522 -12.394 1.00 90.81 82 GLU A N 1
ATOM 647 C CA . GLU A 1 82 ? 19.756 30.523 -13.308 1.00 90.81 82 GLU A CA 1
ATOM 648 C C . GLU A 1 82 ? 20.719 29.349 -13.065 1.00 90.81 82 GLU A C 1
ATOM 650 O O . GLU A 1 82 ? 21.276 28.795 -14.013 1.00 90.81 82 GLU A O 1
ATOM 655 N N . SER A 1 83 ? 20.878 28.903 -11.812 1.00 91.38 83 SER A N 1
ATOM 656 C CA . SER A 1 83 ? 21.746 27.767 -11.473 1.00 91.38 83 SER A CA 1
ATOM 657 C C . SER A 1 83 ? 21.247 26.421 -12.014 1.00 91.38 83 SER A C 1
ATOM 659 O O . SER A 1 83 ? 22.045 25.500 -12.201 1.00 91.38 83 SER A O 1
ATOM 661 N N . CYS A 1 84 ? 19.948 26.302 -12.298 1.00 90.00 84 CYS A N 1
ATOM 662 C CA . CYS A 1 84 ? 19.301 25.098 -12.817 1.00 90.00 84 CYS A CA 1
ATOM 663 C C . CYS A 1 84 ? 19.158 25.101 -14.350 1.00 90.00 84 CYS A C 1
ATOM 665 O O . CYS A 1 84 ? 18.926 24.040 -14.934 1.00 90.00 84 CYS A O 1
ATOM 667 N N . GLN A 1 85 ? 19.344 26.245 -15.021 1.00 90.56 85 GLN A N 1
ATOM 668 C CA . GLN A 1 85 ? 19.220 26.362 -16.483 1.00 90.56 85 GLN A CA 1
ATOM 669 C C . GLN A 1 85 ? 20.097 25.373 -17.270 1.00 90.56 85 GLN A C 1
ATOM 671 O O . GLN A 1 85 ? 19.577 24.752 -18.196 1.00 90.56 85 GLN A O 1
ATOM 676 N N . PRO A 1 86 ? 21.376 25.131 -16.913 1.00 91.62 86 PRO A N 1
ATOM 677 C CA . PRO A 1 86 ? 22.196 24.150 -17.627 1.00 91.62 86 PRO A CA 1
ATOM 678 C C . PRO A 1 86 ? 21.592 22.739 -17.613 1.00 91.62 86 PRO A C 1
ATOM 680 O O . PRO A 1 86 ? 21.658 22.005 -18.600 1.00 91.62 86 PRO A O 1
ATOM 683 N N . LEU A 1 87 ? 20.987 22.357 -16.482 1.00 90.50 87 LEU A N 1
ATOM 684 C CA . LEU A 1 87 ? 20.338 21.061 -16.308 1.00 90.50 87 LEU A CA 1
ATOM 685 C C . LEU A 1 87 ? 19.080 20.960 -17.177 1.00 90.50 87 LEU A C 1
ATOM 687 O O . LEU A 1 87 ? 18.861 19.944 -17.833 1.00 90.50 87 LEU A O 1
ATOM 691 N N . PHE A 1 88 ? 18.288 22.031 -17.202 1.00 90.69 88 PHE A N 1
ATOM 692 C CA . PHE A 1 88 ? 17.111 22.150 -18.051 1.00 90.69 88 PHE A CA 1
ATOM 693 C C . PHE A 1 88 ? 17.465 22.027 -19.540 1.00 90.69 88 PHE A C 1
ATOM 695 O O . PHE A 1 88 ? 16.912 21.168 -20.225 1.00 90.69 88 PHE A O 1
ATOM 702 N N . GLU A 1 89 ? 18.441 22.808 -20.018 1.00 91.56 89 GLU A N 1
ATOM 703 C CA . GLU A 1 89 ? 18.906 22.771 -21.413 1.00 91.56 89 GLU A CA 1
ATOM 704 C C . GLU A 1 89 ? 19.404 21.367 -21.806 1.00 91.56 89 GLU A C 1
ATOM 706 O O . GLU A 1 89 ? 19.193 20.915 -22.932 1.00 91.56 89 GLU A O 1
ATOM 711 N N . ALA A 1 90 ? 20.054 20.647 -20.883 1.00 93.69 90 ALA A N 1
ATOM 712 C CA . ALA A 1 90 ? 20.513 19.279 -21.117 1.00 93.69 90 ALA A CA 1
ATOM 713 C C . ALA A 1 90 ? 19.353 18.289 -21.296 1.00 93.69 90 ALA A C 1
ATOM 715 O O . ALA A 1 90 ? 19.406 17.442 -22.190 1.00 93.69 90 ALA A O 1
ATOM 716 N N . LEU A 1 91 ? 18.308 18.395 -20.474 1.00 92.06 91 LEU A N 1
ATOM 717 C CA . LEU A 1 91 ? 17.118 17.550 -20.578 1.00 92.06 91 LEU A CA 1
ATOM 718 C C . LEU A 1 91 ? 16.329 17.845 -21.858 1.00 92.06 91 LEU A C 1
ATOM 720 O O . LEU A 1 91 ? 15.941 16.914 -22.565 1.00 92.06 91 LEU A O 1
ATOM 724 N N . GLU A 1 92 ? 16.144 19.123 -22.185 1.00 91.50 92 GLU A N 1
ATOM 725 C CA . GLU A 1 92 ? 15.490 19.566 -23.418 1.00 91.50 92 GLU A CA 1
ATOM 726 C C . GLU A 1 92 ? 16.240 19.065 -24.661 1.00 91.50 92 GLU A C 1
ATOM 728 O O . GLU A 1 92 ? 15.633 18.455 -25.542 1.00 91.50 92 GLU A O 1
ATOM 733 N N . LEU A 1 93 ? 17.572 19.201 -24.692 1.00 93.38 93 LEU A N 1
ATOM 734 C CA . LEU A 1 93 ? 18.410 18.678 -25.774 1.00 93.38 93 LEU A CA 1
ATOM 735 C C . LEU A 1 93 ? 18.214 17.170 -25.978 1.00 93.38 93 LEU A C 1
ATOM 737 O O . LEU A 1 93 ? 18.002 16.723 -27.106 1.00 93.38 93 LEU A O 1
ATOM 741 N N . LEU A 1 94 ? 18.303 16.376 -24.906 1.00 93.50 94 LEU A N 1
ATOM 742 C CA . LEU A 1 94 ? 18.179 14.920 -25.002 1.00 93.50 94 LEU A CA 1
ATOM 743 C C . LEU A 1 94 ? 16.781 14.502 -25.466 1.00 93.50 94 LEU A C 1
ATOM 745 O O . LEU A 1 94 ? 16.658 13.611 -26.304 1.00 93.50 94 LEU A O 1
ATOM 749 N N . ARG A 1 95 ? 15.734 15.180 -24.987 1.00 90.69 95 ARG A N 1
ATOM 750 C CA . ARG A 1 95 ? 14.355 14.961 -25.441 1.00 90.69 95 ARG A CA 1
ATOM 751 C C . ARG A 1 95 ? 14.194 15.260 -26.920 1.00 90.69 95 ARG A C 1
ATOM 753 O O . ARG A 1 95 ? 13.644 14.436 -27.647 1.00 90.69 95 ARG A O 1
ATOM 760 N N . ASN A 1 96 ? 14.704 16.401 -27.367 1.00 91.56 96 ASN A N 1
ATOM 761 C CA . ASN A 1 96 ? 14.613 16.803 -28.762 1.00 91.56 96 ASN A CA 1
ATOM 762 C C . ASN A 1 96 ? 15.324 15.808 -29.682 1.00 91.56 96 ASN A C 1
ATOM 764 O O . ASN A 1 96 ? 14.795 15.468 -30.735 1.00 91.56 96 ASN A O 1
ATOM 768 N N . ILE A 1 97 ? 16.461 15.259 -29.252 1.00 92.69 97 ILE A N 1
ATOM 769 C CA . ILE A 1 97 ? 17.157 14.195 -29.982 1.00 92.69 97 ILE A CA 1
ATOM 770 C C . ILE A 1 97 ? 16.342 12.893 -30.020 1.00 92.69 97 ILE A C 1
ATOM 772 O O . ILE A 1 97 ? 16.215 12.289 -31.083 1.00 92.69 97 ILE A O 1
ATOM 776 N N . ILE A 1 98 ? 15.788 12.448 -28.888 1.00 88.50 98 ILE A N 1
ATOM 777 C CA . ILE A 1 98 ? 15.037 11.182 -28.796 1.00 88.50 98 ILE A CA 1
ATOM 778 C C . ILE A 1 98 ? 13.768 11.215 -29.657 1.00 88.50 98 ILE A C 1
ATOM 780 O O . ILE A 1 98 ? 13.451 10.232 -30.328 1.00 88.50 98 ILE A O 1
ATOM 784 N N . PHE A 1 99 ? 13.050 12.340 -29.662 1.00 85.44 99 PHE A N 1
ATOM 785 C CA . PHE A 1 99 ? 11.794 12.480 -30.402 1.00 85.44 99 PHE A CA 1
ATOM 786 C C . PHE A 1 99 ? 11.951 13.091 -31.801 1.00 85.44 99 PHE A C 1
ATOM 788 O O . PHE A 1 99 ? 10.977 13.127 -32.551 1.00 85.44 99 PHE A O 1
ATOM 795 N N . GLY A 1 100 ? 13.150 13.546 -32.172 1.00 87.75 100 GLY A N 1
ATOM 796 C CA . GLY A 1 100 ? 13.393 14.230 -33.445 1.00 87.75 100 GLY A CA 1
ATOM 797 C C . GLY A 1 100 ? 12.697 15.592 -33.547 1.00 87.75 100 GLY A C 1
ATOM 798 O O . GLY A 1 100 ? 12.161 15.945 -34.595 1.00 87.75 100 GLY A O 1
ATOM 799 N N . TRP A 1 101 ? 12.620 16.333 -32.441 1.00 89.75 101 TRP A N 1
ATOM 800 C CA . TRP A 1 101 ? 12.023 17.673 -32.394 1.00 89.75 101 TRP A CA 1
ATOM 801 C C . TRP A 1 101 ? 13.065 18.752 -32.690 1.00 89.75 101 TRP A C 1
ATOM 803 O O . TRP A 1 101 ? 14.257 18.468 -32.747 1.00 89.75 101 TRP A O 1
ATOM 813 N N . ASP A 1 102 ? 12.634 19.995 -32.916 1.00 87.25 102 ASP A N 1
ATOM 814 C CA . ASP A 1 102 ? 13.511 21.155 -33.158 1.00 87.25 102 ASP A CA 1
ATOM 815 C C . ASP A 1 102 ? 14.599 20.935 -34.229 1.00 87.25 102 ASP A C 1
ATOM 817 O O . ASP A 1 102 ? 15.716 21.458 -34.152 1.00 87.25 102 ASP A O 1
ATOM 821 N N . SER A 1 103 ? 14.244 20.182 -35.277 1.00 90.19 103 SER A N 1
ATOM 822 C CA . SER A 1 103 ? 15.124 19.795 -36.392 1.00 90.19 103 SER A CA 1
ATOM 823 C C . SER A 1 103 ? 16.306 18.898 -36.001 1.00 90.19 103 SER A C 1
ATOM 825 O O . SER A 1 103 ? 17.267 18.798 -36.766 1.00 90.19 103 SER A O 1
ATOM 827 N N . PHE A 1 104 ? 16.299 18.284 -34.815 1.00 92.38 104 PHE A N 1
ATOM 828 C CA . PHE A 1 104 ? 17.287 17.271 -34.453 1.00 92.38 104 PHE A CA 1
ATOM 829 C C . PHE A 1 104 ? 16.976 15.956 -35.164 1.00 92.38 104 PHE A C 1
ATOM 831 O O . PHE A 1 104 ? 15.844 15.482 -35.161 1.00 92.38 104 PHE A O 1
ATOM 838 N N . VAL A 1 105 ? 18.007 15.330 -35.730 1.00 89.31 105 VAL A N 1
ATOM 839 C CA . VAL A 1 105 ? 17.854 14.026 -36.377 1.00 89.31 105 VAL A CA 1
ATOM 840 C C . VAL A 1 105 ? 17.693 12.957 -35.298 1.00 89.31 105 VAL A C 1
ATOM 842 O O . VAL A 1 105 ? 18.621 12.711 -34.520 1.00 89.31 105 VAL A O 1
ATOM 845 N N . LYS A 1 106 ? 16.531 12.303 -35.268 1.00 88.88 106 LYS A N 1
ATOM 846 C CA . LYS A 1 106 ? 16.275 11.140 -34.408 1.00 88.88 106 LYS A CA 1
ATOM 847 C C . LYS A 1 106 ? 17.239 9.988 -34.743 1.00 88.88 106 LYS A C 1
ATOM 849 O O . LYS A 1 106 ? 17.570 9.820 -35.916 1.00 88.88 106 LYS A O 1
ATOM 854 N N . PRO A 1 107 ? 17.700 9.168 -33.777 1.00 89.88 107 PRO A N 1
ATOM 855 C CA . PRO A 1 107 ? 18.474 7.971 -34.089 1.00 89.88 107 PRO A CA 1
ATOM 856 C C . PRO A 1 107 ? 17.746 7.023 -35.047 1.00 89.88 107 PRO A C 1
ATOM 858 O O . PRO A 1 107 ? 16.578 6.706 -34.848 1.00 89.88 107 PRO A O 1
ATOM 861 N N . TYR A 1 108 ? 18.463 6.531 -36.057 1.00 87.81 108 TYR A N 1
ATOM 862 C CA . TYR A 1 108 ? 17.924 5.610 -37.056 1.00 87.81 108 TYR A CA 1
ATOM 863 C C . TYR A 1 108 ? 19.007 4.701 -37.638 1.00 87.81 108 TYR A C 1
ATOM 865 O O . TYR A 1 108 ? 20.207 4.995 -37.583 1.00 87.81 108 TYR A O 1
ATOM 873 N N . PHE A 1 109 ? 18.586 3.607 -38.271 1.00 88.25 109 PHE A N 1
ATOM 874 C CA . PHE A 1 109 ? 19.475 2.699 -38.990 1.00 88.25 109 PHE A CA 1
ATOM 875 C C . PHE A 1 109 ? 19.471 2.941 -40.500 1.00 88.25 109 PHE A C 1
ATOM 877 O O . PHE A 1 109 ? 18.434 3.168 -41.127 1.00 88.25 109 PHE A O 1
ATOM 884 N N . LYS A 1 110 ? 20.658 2.826 -41.101 1.00 88.31 110 LYS A N 1
ATOM 885 C CA . LYS A 1 110 ? 20.873 2.895 -42.549 1.00 88.31 110 LYS A CA 1
ATOM 886 C C . LYS A 1 110 ? 21.601 1.665 -43.067 1.00 88.31 110 LYS A C 1
ATOM 888 O O . LYS A 1 110 ? 22.450 1.087 -42.384 1.00 88.31 110 LYS A O 1
ATOM 893 N N . ILE A 1 111 ? 21.319 1.292 -44.308 1.00 87.06 111 ILE A N 1
ATOM 894 C CA . ILE A 1 111 ? 22.034 0.226 -45.015 1.00 87.06 111 ILE A CA 1
ATOM 895 C C . ILE A 1 111 ? 22.490 0.714 -46.390 1.00 87.06 111 ILE A C 1
ATOM 897 O O . ILE A 1 111 ? 21.778 1.455 -47.063 1.00 87.06 111 ILE A O 1
ATOM 901 N N . ASP A 1 112 ? 23.703 0.332 -46.790 1.00 88.31 112 ASP A N 1
ATOM 902 C CA . ASP A 1 112 ? 24.225 0.612 -48.133 1.00 88.31 112 ASP A CA 1
ATOM 903 C C . ASP A 1 112 ? 23.320 -0.020 -49.200 1.00 88.31 112 ASP A C 1
ATOM 905 O O . ASP A 1 112 ? 22.855 -1.150 -49.018 1.00 88.31 112 ASP A O 1
ATOM 909 N N . LYS A 1 113 ? 23.067 0.690 -50.307 1.00 83.75 113 LYS A N 1
ATOM 910 C CA . LYS A 1 113 ? 22.158 0.207 -51.359 1.00 83.75 113 LYS A CA 1
ATOM 911 C C . LYS A 1 113 ? 22.615 -1.117 -51.971 1.00 83.75 113 LYS A C 1
ATOM 913 O O . LYS A 1 113 ? 21.813 -2.041 -52.057 1.00 83.75 113 LYS A O 1
ATOM 918 N N . LYS A 1 114 ? 23.906 -1.257 -52.297 1.00 83.31 114 LYS A N 1
ATOM 919 C CA . LYS A 1 114 ? 24.478 -2.508 -52.834 1.00 83.31 114 LYS A CA 1
ATOM 920 C C . LYS A 1 114 ? 24.417 -3.615 -51.780 1.00 83.31 114 LYS A C 1
ATOM 922 O O . LYS A 1 114 ? 24.072 -4.752 -52.091 1.00 83.31 114 LYS A O 1
ATOM 927 N N . LYS A 1 115 ? 24.689 -3.232 -50.523 1.00 83.94 115 LYS A N 1
ATOM 928 C CA . LYS A 1 115 ? 24.366 -3.935 -49.268 1.00 83.94 115 LYS A CA 1
ATOM 929 C C . LYS A 1 115 ? 23.013 -4.652 -49.352 1.00 83.94 115 LYS A C 1
ATOM 931 O O . LYS A 1 115 ? 22.916 -5.876 -49.420 1.00 83.94 115 LYS A O 1
ATOM 936 N N . ALA A 1 116 ? 21.967 -3.838 -49.339 1.00 81.38 116 ALA A N 1
ATOM 937 C CA . ALA A 1 116 ? 20.580 -4.271 -49.321 1.00 81.38 116 ALA A CA 1
ATOM 938 C C . ALA A 1 116 ? 20.206 -5.087 -50.566 1.00 81.38 116 ALA A C 1
ATOM 940 O O . ALA A 1 116 ? 19.624 -6.156 -50.433 1.00 81.38 116 ALA A O 1
ATOM 941 N N . GLU A 1 117 ? 20.590 -4.634 -51.760 1.00 79.56 117 GLU A N 1
ATOM 942 C CA . GLU A 1 117 ? 20.301 -5.321 -53.026 1.00 79.56 117 GLU A CA 1
ATOM 943 C C . GLU A 1 117 ? 20.908 -6.729 -53.078 1.00 79.56 117 GLU A C 1
ATOM 945 O O . GLU A 1 117 ? 20.265 -7.648 -53.580 1.00 79.56 117 GLU A O 1
ATOM 950 N N . SER A 1 118 ? 22.100 -6.925 -52.501 1.00 81.19 118 SER A N 1
ATOM 951 C CA . SER A 1 118 ? 22.733 -8.247 -52.417 1.00 81.19 118 SER A CA 1
ATOM 952 C C . SER A 1 118 ? 21.987 -9.218 -51.498 1.00 81.19 118 SER A C 1
ATOM 954 O O . SER A 1 118 ? 21.858 -10.391 -51.839 1.00 81.19 118 SER A O 1
ATOM 956 N N . ILE A 1 119 ? 21.458 -8.736 -50.366 1.00 77.44 119 ILE A N 1
ATOM 957 C CA . ILE A 1 119 ? 20.708 -9.552 -49.395 1.00 77.44 119 ILE A CA 1
ATOM 958 C C . ILE A 1 119 ? 19.360 -9.992 -49.985 1.00 77.44 119 ILE A C 1
ATOM 960 O O . ILE A 1 119 ? 18.882 -11.086 -49.712 1.00 77.44 119 ILE A O 1
ATOM 964 N N . LEU A 1 120 ? 18.761 -9.161 -50.837 1.00 73.25 120 LEU A N 1
ATOM 965 C CA . LEU A 1 120 ? 17.415 -9.347 -51.379 1.00 73.25 120 LEU A CA 1
ATOM 966 C C . LEU A 1 120 ? 17.379 -10.093 -52.721 1.00 73.25 120 LEU A C 1
ATOM 968 O O . LEU A 1 120 ? 16.432 -9.902 -53.487 1.00 73.25 120 LEU A O 1
ATOM 972 N N . THR A 1 121 ? 18.399 -10.897 -53.036 1.00 60.28 121 THR A N 1
ATOM 973 C CA . THR A 1 121 ? 18.586 -11.577 -54.332 1.00 60.28 121 THR A CA 1
ATOM 974 C C . THR A 1 121 ? 17.565 -12.703 -54.591 1.00 60.28 121 THR A C 1
ATOM 976 O O . THR A 1 121 ? 17.933 -13.840 -54.830 1.00 60.28 121 THR A O 1
ATOM 979 N N . ASP A 1 122 ? 16.264 -12.384 -54.566 1.00 56.19 122 ASP A N 1
ATOM 980 C CA . ASP A 1 122 ? 15.195 -12.989 -55.370 1.00 56.19 122 ASP A CA 1
ATOM 981 C C . ASP A 1 122 ? 13.849 -12.228 -55.182 1.00 56.19 122 ASP A C 1
ATOM 983 O O . ASP A 1 122 ? 13.145 -12.342 -54.183 1.00 56.19 122 ASP A O 1
ATOM 987 N N . LYS A 1 123 ? 13.479 -11.434 -56.200 1.00 52.09 123 LYS A N 1
ATOM 988 C CA . LYS A 1 123 ? 12.104 -11.080 -56.640 1.00 52.09 123 LYS A CA 1
ATOM 989 C C . LYS A 1 123 ? 11.075 -10.397 -55.703 1.00 52.09 123 LYS A C 1
ATOM 991 O O . LYS A 1 123 ? 9.877 -10.562 -55.932 1.00 52.09 123 LYS A O 1
ATOM 996 N N . SER A 1 124 ? 11.450 -9.516 -54.771 1.00 55.06 124 SER A N 1
ATOM 997 C CA . SER A 1 124 ? 10.434 -8.683 -54.066 1.00 55.06 124 SER A CA 1
ATOM 998 C C . SER A 1 124 ? 10.803 -7.217 -53.784 1.00 55.06 124 SER A C 1
ATOM 1000 O O . SER A 1 124 ? 10.104 -6.541 -53.030 1.00 55.06 124 SER A O 1
ATOM 1002 N N . LEU A 1 125 ? 11.863 -6.696 -54.416 1.00 52.81 125 LEU A N 1
ATOM 1003 C CA . LEU A 1 125 ? 12.397 -5.340 -54.190 1.00 52.81 125 LEU A CA 1
ATOM 1004 C C . LEU A 1 125 ? 11.379 -4.183 -54.361 1.00 52.81 125 LEU A C 1
ATOM 1006 O O . LEU A 1 125 ? 11.263 -3.367 -53.446 1.00 52.81 125 LEU A O 1
ATOM 1010 N N . PRO A 1 126 ? 10.625 -4.078 -55.478 1.00 54.94 126 PRO A N 1
ATOM 1011 C CA . PRO A 1 126 ? 9.914 -2.836 -55.806 1.00 54.94 126 PRO A CA 1
ATOM 1012 C C . PRO A 1 126 ? 8.774 -2.488 -54.842 1.00 54.94 126 PRO A C 1
ATOM 1014 O O . PRO A 1 126 ? 8.493 -1.316 -54.625 1.00 54.94 126 PRO A O 1
ATOM 1017 N N . PHE A 1 127 ? 8.131 -3.500 -54.250 1.00 55.59 127 PHE A N 1
ATOM 1018 C CA . PHE A 1 127 ? 6.949 -3.324 -53.395 1.00 55.59 127 PHE A CA 1
ATOM 1019 C C . PHE A 1 127 ? 7.301 -3.062 -51.920 1.00 55.59 127 PHE A C 1
ATOM 1021 O O . PHE A 1 127 ? 6.471 -2.580 -51.155 1.00 55.59 127 PHE A O 1
ATOM 1028 N N . ILE A 1 128 ? 8.526 -3.403 -51.503 1.00 58.41 128 ILE A N 1
ATOM 1029 C CA . ILE A 1 128 ? 9.011 -3.207 -50.127 1.00 58.41 128 ILE A CA 1
ATOM 1030 C C . ILE A 1 128 ? 9.843 -1.922 -50.032 1.00 58.41 128 ILE A C 1
ATOM 1032 O O . ILE A 1 128 ? 9.707 -1.188 -49.057 1.00 58.41 128 ILE A O 1
ATOM 1036 N N . ILE A 1 129 ? 10.649 -1.615 -51.059 1.00 58.09 129 ILE A N 1
ATOM 1037 C CA . ILE A 1 129 ? 11.504 -0.417 -51.098 1.00 58.09 129 ILE A CA 1
ATOM 1038 C C . ILE A 1 129 ? 10.716 0.872 -51.343 1.00 58.09 129 ILE A C 1
ATOM 1040 O O . ILE A 1 129 ? 11.170 1.933 -50.928 1.00 58.09 129 ILE A O 1
ATOM 1044 N N . SER A 1 130 ? 9.507 0.807 -51.910 1.00 55.47 130 SER A N 1
ATOM 1045 C CA . SER A 1 130 ? 8.667 1.994 -52.138 1.00 55.47 130 SER A CA 1
ATOM 1046 C C . SER A 1 130 ? 8.334 2.791 -50.864 1.00 55.47 130 SER A C 1
ATOM 1048 O O . SER A 1 130 ? 7.847 3.912 -50.971 1.00 55.47 130 SER A O 1
ATOM 1050 N N . GLY A 1 131 ? 8.572 2.226 -49.671 1.00 56.38 131 GLY A N 1
ATOM 1051 C CA . GLY A 1 131 ? 8.416 2.898 -48.377 1.00 56.38 131 GLY A CA 1
ATOM 1052 C C . GLY A 1 131 ? 9.709 3.403 -47.719 1.00 56.38 131 GLY A C 1
ATOM 1053 O O . GLY A 1 131 ? 9.616 4.068 -46.690 1.00 56.38 131 GLY A O 1
ATOM 1054 N N . PHE A 1 132 ? 10.899 3.111 -48.258 1.00 66.88 132 PHE A N 1
ATOM 1055 C CA . PHE A 1 132 ? 12.165 3.585 -47.685 1.00 66.88 132 PHE A CA 1
ATOM 1056 C C . PHE A 1 132 ? 12.571 4.933 -48.284 1.00 66.88 132 PHE A C 1
ATOM 1058 O O . PHE A 1 132 ? 12.559 5.116 -49.500 1.00 66.88 132 PHE A O 1
ATOM 1065 N N . LYS A 1 133 ? 12.985 5.879 -47.433 1.00 68.75 133 LYS A N 1
ATOM 1066 C CA . LYS A 1 133 ? 13.583 7.135 -47.903 1.00 68.75 133 LYS A CA 1
ATOM 1067 C C . LYS A 1 133 ? 14.986 6.843 -48.438 1.00 68.75 133 LYS A C 1
ATOM 1069 O O . LYS A 1 133 ? 15.802 6.206 -47.768 1.00 68.75 133 LYS A O 1
ATOM 1074 N N . GLU A 1 134 ? 15.273 7.308 -49.646 1.00 70.81 134 GLU A N 1
ATOM 1075 C CA . GLU A 1 134 ? 16.599 7.184 -50.246 1.00 70.81 134 GLU A CA 1
ATOM 1076 C C . GLU A 1 134 ? 17.442 8.428 -49.964 1.00 70.81 134 GLU A C 1
ATOM 1078 O O . GLU A 1 134 ? 16.973 9.553 -50.122 1.00 70.81 134 GLU A O 1
ATOM 1083 N N . GLY A 1 135 ? 18.713 8.233 -49.611 1.00 64.56 135 GLY A N 1
ATOM 1084 C CA . GLY A 1 135 ? 19.670 9.330 -49.469 1.00 64.56 135 GLY A CA 1
ATOM 1085 C C . GLY A 1 135 ? 21.089 8.876 -49.791 1.00 64.56 135 GLY A C 1
ATOM 1086 O O . GLY A 1 135 ? 21.509 7.821 -49.331 1.00 64.56 135 GLY A O 1
ATOM 1087 N N . ASN A 1 136 ? 21.827 9.645 -50.603 1.00 66.31 136 ASN A N 1
ATOM 1088 C CA . ASN A 1 136 ? 23.277 9.525 -50.853 1.00 66.31 136 ASN A CA 1
ATOM 1089 C C . ASN A 1 136 ? 23.864 8.089 -50.880 1.00 66.31 136 ASN A C 1
ATOM 1091 O O . ASN A 1 136 ? 24.886 7.828 -50.251 1.00 66.31 136 ASN A O 1
ATOM 1095 N N . GLY A 1 137 ? 23.240 7.150 -51.604 1.00 76.06 137 GLY A N 1
ATOM 1096 C CA . GLY A 1 137 ? 23.744 5.770 -51.740 1.00 76.06 137 GLY A CA 1
ATOM 1097 C C . GLY A 1 137 ? 23.341 4.787 -50.628 1.00 76.06 137 GLY A C 1
ATOM 1098 O O . GLY A 1 137 ? 23.789 3.642 -50.643 1.00 76.06 137 GLY A O 1
ATOM 1099 N N . TYR A 1 138 ? 22.454 5.190 -49.716 1.00 83.50 138 TYR A N 1
ATOM 1100 C CA . TYR A 1 138 ? 21.920 4.374 -48.623 1.00 83.50 138 TYR A CA 1
ATOM 1101 C C . TYR A 1 138 ? 20.383 4.328 -48.648 1.00 83.50 138 TYR A C 1
ATOM 1103 O O . TYR A 1 138 ? 19.725 5.223 -49.191 1.00 83.50 138 TYR A O 1
ATOM 1111 N N . TYR A 1 139 ? 19.822 3.288 -48.031 1.00 81.06 139 TYR A N 1
ATOM 1112 C CA . TYR A 1 139 ? 18.409 3.204 -47.664 1.00 81.06 139 TYR A CA 1
ATOM 1113 C C . TYR A 1 139 ? 18.228 3.535 -46.183 1.00 81.06 139 TYR A C 1
ATOM 1115 O O . TYR A 1 139 ? 18.961 3.025 -45.327 1.00 81.06 139 TYR A O 1
ATOM 1123 N N . HIS A 1 140 ? 17.239 4.379 -45.901 1.00 80.62 140 HIS A N 1
ATOM 1124 C CA . HIS A 1 140 ? 16.821 4.761 -44.561 1.00 80.62 140 HIS A CA 1
ATOM 1125 C C . HIS A 1 140 ? 15.762 3.787 -44.028 1.00 80.62 140 HIS A C 1
ATOM 1127 O O . HIS A 1 140 ? 14.769 3.544 -44.715 1.00 80.62 140 HIS A O 1
ATOM 1133 N N . LEU A 1 141 ? 15.947 3.241 -42.822 1.00 77.19 141 LEU A N 1
ATOM 1134 C CA . LEU A 1 141 ? 15.056 2.227 -42.240 1.00 77.19 141 LEU A CA 1
ATOM 1135 C C . LEU A 1 141 ? 14.046 2.798 -41.218 1.00 77.19 141 LEU A C 1
ATOM 1137 O O . LEU A 1 141 ? 13.638 2.087 -40.309 1.00 77.19 141 LEU A O 1
ATOM 1141 N N . ASP A 1 142 ? 13.592 4.042 -41.402 1.00 64.06 142 ASP A N 1
ATOM 1142 C CA . ASP A 1 142 ? 12.636 4.750 -40.519 1.00 64.06 142 ASP A CA 1
ATOM 1143 C C . ASP A 1 142 ? 11.241 4.116 -40.393 1.00 64.06 142 ASP A C 1
ATOM 1145 O O . ASP A 1 142 ? 10.489 4.408 -39.468 1.00 64.06 142 ASP A O 1
ATOM 1149 N N . SER A 1 143 ? 10.834 3.286 -41.356 1.00 54.66 143 SER A N 1
ATOM 1150 C CA . SER A 1 143 ? 9.420 2.947 -41.592 1.00 54.66 143 SER A CA 1
ATOM 1151 C C . SER A 1 143 ? 8.766 1.998 -40.570 1.00 54.66 143 SER A C 1
ATOM 1153 O O . SER A 1 143 ? 7.689 1.462 -40.843 1.00 54.66 143 SER A O 1
ATOM 1155 N N . LEU A 1 144 ? 9.411 1.737 -39.433 1.00 58.34 144 LEU A N 1
ATOM 1156 C CA . LEU A 1 144 ? 8.904 0.827 -38.399 1.00 58.34 144 LEU A CA 1
ATOM 1157 C C . LEU A 1 144 ? 7.865 1.481 -37.480 1.00 58.34 144 LEU A C 1
ATOM 1159 O O . LEU A 1 144 ? 7.009 0.778 -36.957 1.00 58.34 144 LEU A O 1
ATOM 1163 N N . GLU A 1 145 ? 7.875 2.809 -37.335 1.00 52.34 145 GLU A N 1
ATOM 1164 C CA . GLU A 1 145 ? 6.993 3.530 -36.397 1.00 52.34 145 GLU A CA 1
ATOM 1165 C C . GLU A 1 145 ? 5.516 3.571 -36.819 1.00 52.34 145 GLU A C 1
ATOM 1167 O O . GLU A 1 145 ? 4.640 3.870 -36.011 1.00 52.34 145 GLU A O 1
ATOM 1172 N N . HIS A 1 146 ? 5.221 3.288 -38.090 1.00 50.06 146 HIS A N 1
ATOM 1173 C CA . HIS A 1 146 ? 3.871 3.411 -38.655 1.00 50.06 146 HIS A CA 1
ATOM 1174 C C . HIS A 1 146 ? 3.269 2.082 -39.129 1.00 50.06 146 HIS A C 1
ATOM 1176 O O . HIS A 1 146 ? 2.109 2.055 -39.531 1.00 50.06 146 HIS A O 1
ATOM 1182 N N . ASN A 1 147 ? 4.027 0.980 -39.083 1.00 51.28 147 ASN A N 1
ATOM 1183 C CA . ASN A 1 147 ? 3.556 -0.358 -39.445 1.00 51.28 147 ASN A CA 1
ATOM 1184 C C . ASN A 1 147 ? 3.896 -1.344 -38.320 1.00 51.28 147 ASN A C 1
ATOM 1186 O O . ASN A 1 147 ? 4.929 -2.013 -38.363 1.00 51.28 147 ASN A O 1
ATOM 1190 N N . PHE A 1 148 ? 3.006 -1.439 -37.331 1.00 54.44 148 PHE A N 1
ATOM 1191 C CA . PHE A 1 148 ? 3.046 -2.442 -36.262 1.00 54.44 148 PHE A CA 1
ATOM 1192 C C . PHE A 1 148 ? 2.665 -3.834 -36.807 1.00 54.44 148 PHE A C 1
ATOM 1194 O O . PHE A 1 148 ? 1.626 -4.394 -36.471 1.00 54.44 148 PHE A O 1
ATOM 1201 N N . ASP A 1 149 ? 3.470 -4.380 -37.721 1.00 59.28 149 ASP A N 1
ATOM 1202 C CA . ASP A 1 149 ? 3.327 -5.769 -38.171 1.00 59.28 149 ASP A CA 1
ATOM 1203 C C . ASP A 1 149 ? 4.009 -6.688 -37.153 1.00 59.28 149 ASP A C 1
ATOM 1205 O O . ASP A 1 149 ? 5.229 -6.871 -37.261 1.00 59.28 149 ASP A O 1
ATOM 1209 N N . ASN A 1 150 ? 3.221 -7.266 -36.228 1.00 62.69 150 ASN A N 1
ATOM 1210 C CA . ASN A 1 150 ? 3.574 -8.118 -35.061 1.00 62.69 150 ASN A CA 1
ATOM 1211 C C . ASN A 1 150 ? 4.511 -9.323 -35.315 1.00 62.69 150 ASN A C 1
ATOM 1213 O O . ASN A 1 150 ? 4.588 -10.202 -34.475 1.00 62.69 150 ASN A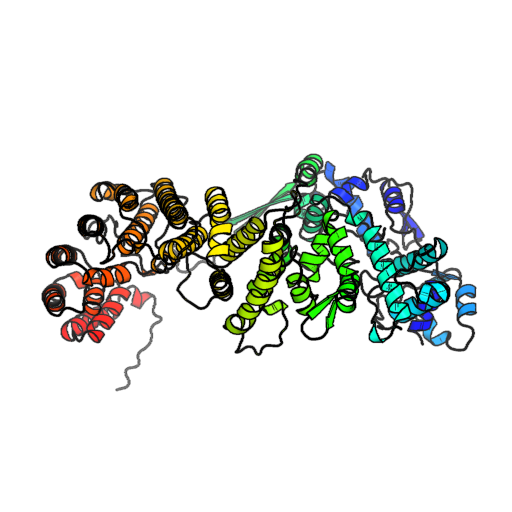 O 1
ATOM 1217 N N . LEU A 1 151 ? 5.161 -9.422 -36.476 1.00 78.19 151 LEU A N 1
ATOM 1218 C CA . LEU A 1 151 ? 6.092 -10.493 -36.841 1.00 78.19 151 LEU A CA 1
ATOM 1219 C C . LEU A 1 151 ? 7.535 -10.004 -37.050 1.00 78.19 151 LEU A C 1
ATOM 1221 O O . LEU A 1 151 ? 8.432 -10.815 -37.278 1.00 78.19 151 LEU A O 1
ATOM 1225 N N . ILE A 1 152 ? 7.785 -8.686 -37.079 1.00 82.25 152 ILE A N 1
ATOM 1226 C CA . ILE A 1 152 ? 9.145 -8.152 -37.298 1.00 82.25 152 ILE A CA 1
ATOM 1227 C C . ILE A 1 152 ? 10.077 -8.566 -36.154 1.00 82.25 152 ILE A C 1
ATOM 1229 O O . ILE A 1 152 ? 11.224 -8.916 -36.427 1.00 82.25 152 ILE A O 1
ATOM 1233 N N . ALA A 1 153 ? 9.589 -8.554 -34.911 1.00 84.75 153 ALA A N 1
ATOM 1234 C CA . ALA A 1 153 ? 10.366 -8.912 -33.728 1.00 84.75 153 ALA A CA 1
ATOM 1235 C C . ALA A 1 153 ? 10.836 -10.378 -33.787 1.00 84.75 153 ALA A C 1
ATOM 1237 O O . ALA A 1 153 ? 12.026 -10.660 -33.642 1.00 84.75 153 ALA A O 1
ATOM 1238 N N . GLU A 1 154 ? 9.930 -11.295 -34.125 1.00 87.06 154 GLU A N 1
ATOM 1239 C CA . GLU A 1 154 ? 10.169 -12.734 -34.243 1.00 87.06 154 GLU A CA 1
ATOM 1240 C C . GLU A 1 154 ? 11.143 -13.045 -35.379 1.00 87.06 154 GLU A C 1
ATOM 1242 O O . GLU A 1 154 ? 12.104 -13.783 -35.177 1.00 87.06 154 GLU A O 1
ATOM 1247 N N . TYR A 1 155 ? 10.952 -12.456 -36.567 1.00 87.81 155 TYR A N 1
ATOM 1248 C CA . TYR A 1 155 ? 11.887 -12.664 -37.680 1.00 87.81 155 TYR A CA 1
ATOM 1249 C C . TYR A 1 155 ? 13.265 -12.053 -37.410 1.00 87.81 155 TYR A C 1
ATOM 1251 O O . TYR A 1 155 ? 14.271 -12.588 -37.877 1.00 87.81 155 TYR A O 1
ATOM 1259 N N . LEU A 1 156 ? 13.329 -10.934 -36.684 1.00 88.12 156 LEU A N 1
ATOM 1260 C CA . LEU A 1 156 ? 14.593 -10.324 -36.279 1.00 88.12 156 LEU A CA 1
ATOM 1261 C C . LEU A 1 156 ? 15.338 -11.224 -35.293 1.00 88.12 156 LEU A C 1
ATOM 1263 O O . LEU A 1 156 ? 16.545 -11.416 -35.450 1.00 88.12 156 LEU A O 1
ATOM 1267 N N . TRP A 1 157 ? 14.622 -11.803 -34.328 1.00 89.31 157 TRP A N 1
ATOM 1268 C CA . TRP A 1 157 ? 15.178 -12.774 -33.394 1.00 89.31 157 TRP A CA 1
ATOM 1269 C C . TRP A 1 157 ? 15.651 -14.048 -34.101 1.00 89.31 157 TRP A C 1
ATOM 1271 O O . TRP A 1 157 ? 16.797 -14.456 -33.930 1.00 89.31 157 TRP A O 1
ATOM 1281 N N . ASP A 1 158 ? 14.827 -14.631 -34.971 1.00 88.44 158 ASP A N 1
ATOM 1282 C CA . ASP A 1 158 ? 15.183 -15.824 -35.746 1.00 88.44 158 ASP A CA 1
ATOM 1283 C C . ASP A 1 158 ? 16.443 -15.593 -36.600 1.00 88.44 158 ASP A C 1
ATOM 1285 O O . ASP A 1 158 ? 17.398 -16.374 -36.565 1.00 88.44 158 ASP A O 1
ATOM 1289 N N . ALA A 1 159 ? 16.512 -14.463 -37.310 1.00 87.12 159 ALA A N 1
ATOM 1290 C CA . ALA A 1 159 ? 17.681 -14.096 -38.106 1.00 87.12 159 ALA A CA 1
ATOM 1291 C C . ALA A 1 159 ? 18.946 -13.891 -37.252 1.00 87.12 159 ALA A C 1
ATOM 1293 O O . ALA A 1 159 ? 20.050 -14.216 -37.699 1.00 87.12 159 ALA A O 1
ATOM 1294 N N . LEU A 1 160 ? 18.803 -13.352 -36.037 1.00 89.69 160 LEU A N 1
ATOM 1295 C CA . LEU A 1 160 ? 19.899 -13.199 -35.084 1.00 89.69 160 LEU A CA 1
ATOM 1296 C C . LEU A 1 160 ? 20.418 -14.561 -34.620 1.00 89.69 160 LEU A C 1
ATOM 1298 O O . LEU A 1 160 ? 21.620 -14.803 -34.719 1.00 89.69 160 LEU A O 1
ATOM 1302 N N . ILE A 1 161 ? 19.536 -15.458 -34.170 1.00 87.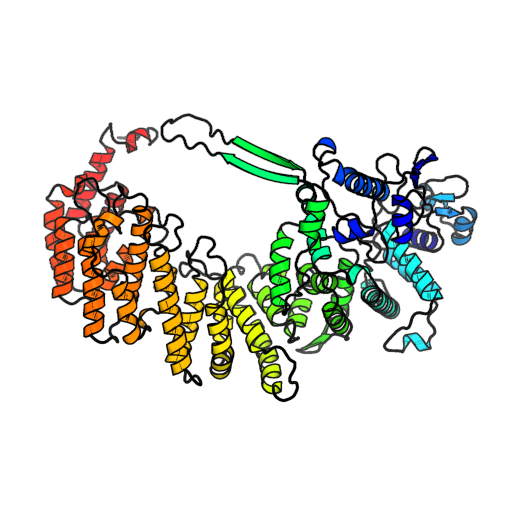62 161 ILE A N 1
ATOM 1303 C CA . ILE A 1 161 ? 19.933 -16.780 -33.664 1.00 87.62 161 ILE A CA 1
ATOM 1304 C C . ILE A 1 161 ? 20.651 -17.598 -34.739 1.00 87.62 161 ILE A C 1
ATOM 1306 O O . ILE A 1 161 ? 21.706 -18.173 -34.466 1.00 87.62 161 ILE A O 1
ATOM 1310 N N . ASN A 1 162 ? 20.174 -17.548 -35.984 1.00 83.69 162 ASN A N 1
ATOM 1311 C CA . ASN A 1 162 ? 20.844 -18.191 -37.117 1.00 83.69 162 ASN A CA 1
ATOM 1312 C C . ASN A 1 162 ? 22.286 -17.684 -37.341 1.00 83.69 162 ASN A C 1
ATOM 1314 O O . ASN A 1 162 ? 23.120 -18.418 -37.865 1.00 83.69 162 ASN A O 1
ATOM 1318 N N . LYS A 1 163 ? 22.608 -16.446 -36.935 1.00 83.25 163 LYS A N 1
ATOM 1319 C CA . LYS A 1 163 ? 23.974 -15.889 -36.994 1.00 83.25 163 LYS A CA 1
ATOM 1320 C C . LYS A 1 163 ? 24.812 -16.151 -35.744 1.00 83.25 163 LYS A C 1
ATOM 1322 O O . LYS A 1 163 ? 26.034 -16.155 -35.845 1.00 83.25 163 LYS A O 1
ATOM 1327 N N . VAL A 1 164 ? 24.180 -16.320 -34.584 1.00 81.94 164 VAL A N 1
ATOM 1328 C CA . VAL A 1 164 ? 24.855 -16.610 -33.306 1.00 81.94 164 VAL A CA 1
ATOM 1329 C C . VAL A 1 164 ? 25.505 -17.999 -33.332 1.00 81.94 164 VAL A C 1
ATOM 1331 O O . VAL A 1 164 ? 26.534 -18.174 -32.681 1.00 81.94 164 VAL A O 1
ATOM 1334 N N . ALA A 1 165 ? 24.953 -18.930 -34.128 1.00 67.75 165 ALA A N 1
ATOM 1335 C CA . ALA A 1 165 ? 25.509 -20.254 -34.428 1.00 67.75 165 ALA A CA 1
ATOM 1336 C C . ALA A 1 165 ? 25.996 -20.996 -33.167 1.00 67.75 165 ALA A C 1
ATOM 1338 O O . ALA A 1 165 ? 27.194 -21.222 -32.981 1.00 67.75 165 ALA A O 1
ATOM 1339 N N . LEU A 1 166 ? 25.050 -21.329 -32.283 1.00 67.12 166 LEU A N 1
ATOM 1340 C CA . LEU A 1 166 ? 25.316 -22.134 -31.087 1.00 67.12 166 LEU A CA 1
ATOM 1341 C C . LEU A 1 166 ? 25.824 -23.521 -31.497 1.00 67.12 166 LEU A C 1
ATOM 1343 O O . LEU A 1 166 ? 25.383 -24.074 -32.505 1.00 67.12 166 LEU A O 1
ATOM 1347 N N . LYS A 1 167 ? 26.783 -24.069 -30.748 1.00 61.03 167 LYS A N 1
ATOM 1348 C CA . LYS A 1 167 ? 27.290 -25.427 -30.999 1.00 61.03 167 LYS A CA 1
ATOM 1349 C C . LYS A 1 167 ? 26.301 -26.453 -30.439 1.00 61.03 167 LYS A C 1
ATOM 1351 O O . LYS A 1 167 ? 25.745 -26.220 -29.371 1.00 61.03 167 LYS A O 1
ATOM 1356 N N . ASP A 1 168 ? 26.169 -27.612 -31.087 1.00 54.56 168 ASP A N 1
ATOM 1357 C CA . ASP A 1 168 ? 25.258 -28.702 -30.674 1.00 54.56 168 ASP A CA 1
ATOM 1358 C C . ASP A 1 168 ? 25.424 -29.131 -29.191 1.00 54.56 168 ASP A C 1
ATOM 1360 O O . ASP A 1 168 ? 24.475 -29.588 -28.557 1.00 54.56 168 ASP A O 1
ATOM 1364 N N . GLU A 1 169 ? 26.613 -28.946 -28.599 1.00 48.69 169 GLU A N 1
ATOM 1365 C CA . GLU A 1 169 ? 26.898 -29.237 -27.181 1.00 48.69 169 GLU A CA 1
ATOM 1366 C C . GLU A 1 169 ? 26.285 -28.212 -26.195 1.00 48.69 169 GLU A C 1
ATOM 1368 O O . GLU A 1 169 ? 26.000 -28.565 -25.052 1.00 48.69 169 GLU A O 1
ATOM 1373 N N . GLU A 1 170 ? 26.024 -26.969 -26.622 1.00 53.22 170 GLU A N 1
ATOM 1374 C CA . GLU A 1 170 ? 25.413 -25.888 -25.816 1.00 53.22 170 GLU A CA 1
ATOM 1375 C C . GLU A 1 170 ? 23.871 -25.946 -25.828 1.00 53.22 170 GLU A C 1
ATOM 1377 O O . GLU A 1 170 ? 23.197 -25.379 -24.962 1.00 53.22 170 GLU A O 1
ATOM 1382 N N . GLU A 1 171 ? 23.274 -26.673 -26.778 1.00 51.12 171 GLU A N 1
ATOM 1383 C CA . GLU A 1 171 ? 21.822 -26.888 -26.811 1.00 51.12 171 GLU A CA 1
ATOM 1384 C C . GLU A 1 171 ? 21.357 -27.804 -25.661 1.00 51.12 171 GLU A C 1
ATOM 1386 O O . GLU A 1 171 ? 20.256 -27.619 -25.124 1.00 51.12 171 GLU A O 1
ATOM 1391 N N . GLY A 1 172 ? 22.224 -28.729 -25.224 1.00 48.25 172 GLY A N 1
ATOM 1392 C CA . GLY A 1 172 ? 21.957 -29.729 -24.184 1.00 48.25 172 GLY A CA 1
ATOM 1393 C C . GLY A 1 172 ? 22.315 -29.335 -22.742 1.00 48.25 172 GLY A C 1
ATOM 1394 O O . GLY A 1 172 ? 21.901 -30.033 -21.816 1.00 48.25 172 GLY A O 1
ATOM 1395 N N . THR A 1 173 ? 23.053 -28.244 -22.508 1.00 54.22 173 THR A N 1
ATOM 1396 C CA . THR A 1 173 ? 23.418 -27.782 -21.152 1.00 54.22 173 THR A CA 1
ATOM 1397 C C . THR A 1 173 ? 22.285 -26.997 -20.490 1.00 54.22 173 THR A C 1
ATOM 1399 O O . THR A 1 173 ? 21.439 -26.416 -21.162 1.00 54.22 173 THR A O 1
ATOM 1402 N N . SER A 1 174 ? 22.240 -26.933 -19.157 1.00 60.44 174 SER A N 1
ATOM 1403 C CA . SER A 1 174 ? 21.230 -26.132 -18.441 1.00 60.44 174 SER A CA 1
ATOM 1404 C C . SER A 1 174 ? 21.417 -24.619 -18.608 1.00 60.44 174 SER A C 1
ATOM 1406 O O . SER A 1 174 ? 20.444 -23.885 -18.463 1.00 60.44 174 SER A O 1
ATOM 1408 N N . ARG A 1 175 ? 22.631 -24.164 -18.950 1.00 68.94 175 ARG A N 1
ATOM 1409 C CA . ARG A 1 175 ? 23.020 -22.751 -19.054 1.00 68.94 175 ARG A CA 1
ATOM 1410 C C . ARG A 1 175 ? 23.817 -22.486 -20.331 1.00 68.94 175 ARG A C 1
ATOM 1412 O O . ARG A 1 175 ? 24.545 -23.372 -20.788 1.00 68.94 175 ARG A O 1
ATOM 1419 N N . ILE A 1 176 ? 23.672 -21.282 -20.884 1.00 77.25 176 ILE A N 1
ATOM 1420 C CA . ILE A 1 176 ? 24.383 -20.829 -22.087 1.00 77.25 176 ILE A CA 1
ATOM 1421 C C . ILE A 1 176 ? 25.378 -19.738 -21.689 1.00 77.25 176 ILE A C 1
ATOM 1423 O O . ILE A 1 176 ? 24.977 -18.657 -21.261 1.00 77.25 176 ILE A O 1
ATOM 1427 N N . ASP A 1 177 ? 26.669 -20.008 -21.869 1.00 77.88 177 ASP A N 1
ATOM 1428 C CA . ASP A 1 177 ? 27.727 -19.023 -21.644 1.00 77.88 177 ASP A CA 1
ATOM 1429 C C . ASP A 1 177 ? 28.085 -18.334 -22.964 1.00 77.88 177 ASP A C 1
ATOM 1431 O O . ASP A 1 177 ? 28.830 -18.859 -23.793 1.00 77.88 177 ASP A O 1
ATOM 1435 N N . PHE A 1 178 ? 27.543 -17.134 -23.171 1.00 84.44 178 PHE A N 1
ATOM 1436 C CA . PHE A 1 178 ? 27.783 -16.375 -24.395 1.00 84.44 178 PHE A CA 1
ATOM 1437 C C . PHE A 1 178 ? 29.235 -15.889 -24.490 1.00 84.44 178 PHE A C 1
ATOM 1439 O O . PHE A 1 178 ? 29.752 -15.205 -23.603 1.00 84.44 178 PHE A O 1
ATOM 1446 N N . ASN A 1 179 ? 29.888 -16.161 -25.619 1.00 86.00 179 ASN A N 1
ATOM 1447 C CA . ASN A 1 179 ? 31.201 -15.595 -25.918 1.00 86.00 179 ASN A CA 1
ATOM 1448 C C . ASN A 1 179 ? 31.102 -14.126 -26.388 1.00 86.00 179 ASN A C 1
ATOM 1450 O O . ASN A 1 179 ? 30.031 -13.617 -26.722 1.00 86.00 179 ASN A O 1
ATOM 1454 N N . GLN A 1 180 ? 32.242 -13.431 -26.472 1.00 84.94 180 GLN A N 1
ATOM 1455 C CA . GLN A 1 180 ? 32.276 -12.004 -26.834 1.00 84.94 180 GLN A CA 1
ATOM 1456 C C . GLN A 1 180 ? 31.673 -11.683 -28.213 1.00 84.94 180 GLN A C 1
ATOM 1458 O O . GLN A 1 180 ? 31.069 -10.624 -28.384 1.00 84.94 180 GLN A O 1
ATOM 1463 N N . GLN A 1 181 ? 31.822 -12.570 -29.202 1.00 85.50 181 GLN A N 1
ATOM 1464 C CA . GLN A 1 181 ? 31.261 -12.348 -30.539 1.00 85.50 181 GLN A CA 1
ATOM 1465 C C . GLN A 1 181 ? 29.736 -12.475 -30.522 1.00 85.50 181 GLN A C 1
ATOM 1467 O O . GLN A 1 181 ? 29.042 -11.644 -31.109 1.00 85.50 181 GLN A O 1
ATOM 1472 N N . GLN A 1 182 ? 29.215 -13.470 -29.805 1.00 88.19 182 GLN A N 1
ATOM 1473 C CA . GLN A 1 182 ? 27.778 -13.667 -29.618 1.00 88.19 182 GLN A CA 1
ATOM 1474 C C . GLN A 1 182 ? 27.166 -12.482 -28.864 1.00 88.19 182 GLN A C 1
ATOM 1476 O O . GLN A 1 182 ? 26.186 -11.907 -29.332 1.00 88.19 182 GLN A O 1
ATOM 1481 N N . LEU A 1 183 ? 27.799 -12.032 -27.774 1.00 87.00 183 LEU A N 1
ATOM 1482 C CA . LEU A 1 183 ? 27.373 -10.836 -27.041 1.00 87.00 183 LEU A CA 1
ATOM 1483 C C . LEU A 1 183 ? 27.372 -9.587 -27.930 1.00 87.00 183 LEU A C 1
ATOM 1485 O O . LEU A 1 183 ? 26.440 -8.796 -27.863 1.00 87.00 183 LEU A O 1
ATOM 1489 N N . SER A 1 184 ? 28.356 -9.419 -28.819 1.00 87.00 184 SER A N 1
ATOM 1490 C CA . SER A 1 184 ? 28.376 -8.293 -29.764 1.00 87.00 184 SER A CA 1
ATOM 1491 C C . SER A 1 184 ? 27.187 -8.310 -30.736 1.00 87.00 184 SER A C 1
ATOM 1493 O O . SER A 1 184 ? 26.609 -7.255 -31.013 1.00 87.00 184 SER A O 1
ATOM 1495 N N . LEU A 1 185 ? 26.787 -9.487 -31.228 1.00 86.75 185 LEU A N 1
ATOM 1496 C CA . LEU A 1 185 ? 25.600 -9.641 -32.076 1.00 86.75 185 LEU A CA 1
ATOM 1497 C C . LEU A 1 185 ? 24.308 -9.359 -31.300 1.00 86.75 185 LEU A C 1
ATOM 1499 O O . LEU A 1 185 ? 23.439 -8.646 -31.803 1.00 86.75 185 LEU A O 1
ATOM 1503 N N . MET A 1 186 ? 24.202 -9.859 -30.068 1.00 89.81 186 MET A N 1
ATOM 1504 C CA . MET A 1 186 ? 23.047 -9.612 -29.203 1.00 89.81 186 MET A CA 1
ATOM 1505 C C . MET A 1 186 ? 22.927 -8.129 -28.814 1.00 89.81 186 MET A C 1
ATOM 1507 O O . MET A 1 186 ? 21.836 -7.566 -28.856 1.00 89.81 186 MET A O 1
ATOM 1511 N N . SER A 1 187 ? 24.044 -7.446 -28.542 1.00 88.88 187 SER A N 1
ATOM 1512 C CA . SER A 1 187 ? 24.070 -5.996 -28.305 1.00 88.88 187 SER A CA 1
ATOM 1513 C C . SER A 1 187 ? 23.597 -5.199 -29.519 1.00 88.88 187 SER A C 1
ATOM 1515 O O . SER A 1 187 ? 22.931 -4.177 -29.366 1.00 88.88 187 SER A O 1
ATOM 1517 N N . LYS A 1 188 ? 23.881 -5.671 -30.740 1.00 89.12 188 LYS A N 1
ATOM 1518 C CA . LYS A 1 188 ? 23.335 -5.057 -31.956 1.00 89.12 188 LYS A CA 1
ATOM 1519 C C . LYS A 1 188 ? 21.816 -5.204 -32.025 1.00 89.12 188 LYS A C 1
ATOM 1521 O O . LYS A 1 188 ? 21.140 -4.246 -32.389 1.00 89.12 188 LYS A O 1
ATOM 1526 N N . TRP A 1 189 ? 21.289 -6.381 -31.694 1.00 89.44 189 TRP A N 1
ATOM 1527 C CA . TRP A 1 189 ? 19.845 -6.600 -31.610 1.00 89.44 189 TRP A CA 1
ATOM 1528 C C . TRP A 1 189 ? 19.199 -5.685 -30.565 1.00 89.44 189 TRP A C 1
ATOM 1530 O O . TRP A 1 189 ? 18.252 -4.978 -30.898 1.00 89.44 189 TRP A O 1
ATOM 1540 N N . LEU A 1 190 ? 19.772 -5.602 -29.358 1.00 89.62 190 LEU A N 1
ATOM 1541 C CA . LEU A 1 190 ? 19.310 -4.674 -28.323 1.00 89.62 190 LEU A CA 1
ATOM 1542 C C . LEU A 1 190 ? 19.281 -3.237 -28.836 1.00 89.62 190 LEU A C 1
ATOM 1544 O O . LEU A 1 190 ? 18.264 -2.570 -28.697 1.00 89.62 190 LEU A O 1
ATOM 1548 N N . LEU A 1 191 ? 20.353 -2.771 -29.482 1.00 90.06 191 LEU A N 1
ATOM 1549 C CA . LEU A 1 191 ? 20.404 -1.418 -30.031 1.00 90.06 191 LEU A CA 1
ATOM 1550 C C . LEU A 1 191 ? 19.300 -1.170 -31.072 1.00 90.06 191 LEU A C 1
ATOM 1552 O O . LEU A 1 191 ? 18.699 -0.099 -31.073 1.00 90.06 191 LEU A O 1
ATOM 1556 N N . ILE A 1 192 ? 19.006 -2.152 -31.934 1.00 88.44 192 ILE A N 1
ATOM 1557 C CA . ILE A 1 192 ? 17.886 -2.072 -32.887 1.00 88.44 192 ILE A CA 1
ATOM 1558 C C . ILE A 1 192 ? 16.561 -1.915 -32.141 1.00 88.44 192 ILE A C 1
ATOM 1560 O O . ILE A 1 192 ? 15.777 -1.034 -32.498 1.00 88.44 192 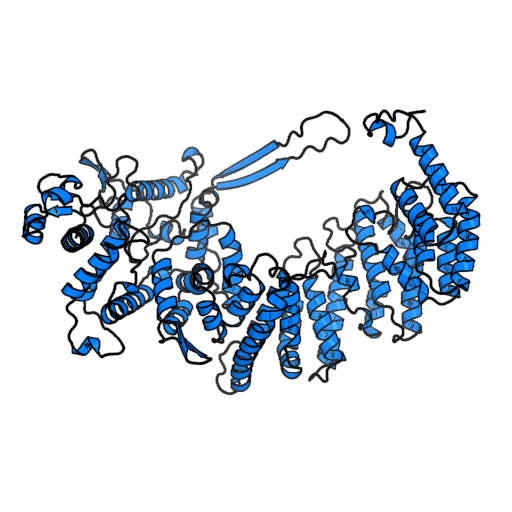ILE A O 1
ATOM 1564 N N . CYS A 1 193 ? 16.334 -2.723 -31.102 1.00 86.25 193 CYS A N 1
ATOM 1565 C CA . CYS A 1 193 ? 15.144 -2.616 -30.267 1.00 86.25 193 CYS A CA 1
ATOM 1566 C C . CYS A 1 193 ? 15.048 -1.211 -29.664 1.00 86.25 193 CYS A C 1
ATOM 1568 O O . CYS A 1 193 ? 14.101 -0.501 -29.974 1.00 86.25 193 CYS A O 1
ATOM 1570 N N . ARG A 1 194 ? 16.070 -0.756 -28.925 1.00 85.88 194 ARG A N 1
ATOM 1571 C CA . ARG A 1 194 ? 16.059 0.532 -28.205 1.00 85.88 194 ARG A CA 1
ATOM 1572 C C . ARG A 1 194 ? 15.847 1.756 -29.107 1.00 85.88 194 ARG A C 1
ATOM 1574 O O . ARG A 1 194 ? 15.259 2.727 -28.653 1.00 85.88 194 ARG A O 1
ATOM 1581 N N . VAL A 1 195 ? 16.308 1.727 -30.361 1.00 86.12 195 VAL A N 1
ATOM 1582 C CA . VAL A 1 195 ? 16.157 2.854 -31.305 1.00 86.12 195 VAL A CA 1
ATOM 1583 C C . VAL A 1 195 ? 14.731 2.981 -31.847 1.00 86.12 195 VAL A C 1
ATOM 1585 O O . VAL A 1 195 ? 14.232 4.095 -31.979 1.00 86.12 195 VAL A O 1
ATOM 1588 N N . TYR A 1 196 ? 14.079 1.863 -32.180 1.00 79.56 196 TYR A N 1
ATOM 1589 C CA . TYR A 1 196 ? 12.774 1.882 -32.854 1.00 79.56 196 TYR A CA 1
ATOM 1590 C C . TYR A 1 196 ? 11.587 1.596 -31.935 1.00 79.56 196 TYR A C 1
ATOM 1592 O O . TYR A 1 196 ? 10.455 1.922 -32.290 1.00 79.56 196 TYR A O 1
ATOM 1600 N N . SER A 1 197 ? 11.800 0.975 -30.774 1.00 67.75 197 SER A N 1
ATOM 1601 C CA . SER A 1 197 ? 10.742 0.776 -29.790 1.00 67.75 197 SER A CA 1
ATOM 1602 C C . SER A 1 197 ? 11.273 0.502 -28.387 1.00 67.75 197 SER A C 1
ATOM 1604 O O . SER A 1 197 ? 12.100 -0.380 -28.176 1.00 67.75 197 SER A O 1
ATOM 1606 N N . ASP A 1 198 ? 10.689 1.161 -27.389 1.00 62.47 198 ASP A N 1
ATOM 1607 C CA . ASP A 1 198 ? 10.956 0.813 -25.996 1.00 62.47 198 ASP A CA 1
ATOM 1608 C C . ASP A 1 198 ? 10.426 -0.584 -25.601 1.00 62.47 198 ASP A C 1
ATOM 1610 O O . ASP A 1 198 ? 10.957 -1.158 -24.654 1.00 62.47 198 ASP A O 1
ATOM 1614 N N . HIS A 1 199 ? 9.456 -1.171 -26.330 1.00 62.25 199 HIS A N 1
ATOM 1615 C CA . HIS A 1 199 ? 8.792 -2.430 -25.920 1.00 62.25 199 HIS A CA 1
ATOM 1616 C C . HIS A 1 199 ? 8.486 -3.424 -27.043 1.00 62.25 199 HIS A C 1
ATOM 1618 O O . HIS A 1 199 ? 8.631 -4.627 -26.864 1.00 62.25 199 HIS A O 1
ATOM 1624 N N . TYR A 1 200 ? 8.051 -2.959 -28.208 1.00 67.00 200 TYR A N 1
ATOM 1625 C CA . TYR A 1 200 ? 7.444 -3.820 -29.225 1.00 67.00 200 TYR A CA 1
ATOM 1626 C C . TYR A 1 200 ? 8.440 -4.793 -29.878 1.00 67.00 200 TYR A C 1
ATOM 1628 O O . TYR A 1 200 ? 8.110 -5.945 -30.123 1.00 67.00 200 TYR A O 1
ATOM 1636 N N . LEU A 1 201 ? 9.676 -4.356 -30.141 1.00 72.75 201 LEU A N 1
ATOM 1637 C CA . LEU A 1 201 ? 10.685 -5.216 -30.778 1.00 72.75 201 LEU A CA 1
ATOM 1638 C C . LEU A 1 201 ? 11.376 -6.173 -29.798 1.00 72.75 201 LEU A C 1
ATOM 1640 O O . LEU A 1 201 ? 11.981 -7.153 -30.231 1.00 72.75 201 LEU A O 1
ATOM 1644 N N . SER A 1 202 ? 11.311 -5.885 -28.496 1.00 74.00 202 SER A N 1
ATOM 1645 C CA . SER A 1 202 ? 11.831 -6.764 -27.447 1.00 74.00 202 SER A CA 1
ATOM 1646 C C . SER A 1 202 ? 10.790 -7.770 -26.954 1.00 74.00 202 SER A C 1
ATOM 1648 O O . SER A 1 202 ? 11.189 -8.798 -26.414 1.00 74.00 202 SER A O 1
ATOM 1650 N N . GLN A 1 203 ? 9.494 -7.519 -27.164 1.00 77.38 203 GLN A N 1
ATOM 1651 C CA . GLN A 1 203 ? 8.398 -8.452 -26.891 1.00 77.38 203 GLN A CA 1
ATOM 1652 C C . GLN A 1 203 ? 8.307 -9.514 -27.989 1.00 77.38 203 GLN A C 1
ATOM 1654 O O . GLN A 1 203 ? 7.791 -9.267 -29.075 1.00 77.38 203 GLN A O 1
ATOM 1659 N N . LEU A 1 204 ? 8.811 -10.709 -27.698 1.00 81.38 204 LEU A N 1
ATOM 1660 C CA . LEU A 1 204 ? 8.730 -11.839 -28.612 1.00 81.38 204 LEU A CA 1
ATOM 1661 C C . LEU A 1 204 ? 7.514 -12.697 -28.290 1.00 81.38 204 LEU A C 1
ATOM 1663 O O . LEU A 1 204 ? 7.364 -13.158 -27.161 1.00 81.38 204 LEU A O 1
ATOM 1667 N N . ASN A 1 205 ? 6.687 -13.004 -29.285 1.00 81.94 205 ASN A N 1
ATOM 1668 C CA . ASN A 1 205 ? 5.609 -13.956 -29.090 1.00 81.94 205 ASN A CA 1
ATOM 1669 C C . ASN A 1 205 ? 6.147 -15.396 -29.130 1.00 81.94 205 ASN A C 1
ATOM 1671 O O . ASN A 1 205 ? 6.416 -15.964 -30.193 1.00 81.94 205 ASN A O 1
ATOM 1675 N N . PHE A 1 206 ? 6.249 -16.019 -27.953 1.00 84.69 206 PHE A N 1
ATOM 1676 C CA . PHE A 1 206 ? 6.795 -17.371 -27.795 1.00 84.69 206 PHE A CA 1
ATOM 1677 C C . PHE A 1 206 ? 6.002 -18.444 -28.558 1.00 84.69 206 PHE A C 1
ATOM 1679 O O . PHE A 1 206 ? 6.559 -19.493 -28.871 1.00 84.69 206 PHE A O 1
ATOM 1686 N N . SER A 1 207 ? 4.745 -18.194 -28.942 1.00 82.94 207 SER A N 1
ATOM 1687 C CA . SER A 1 207 ? 3.984 -19.140 -29.775 1.00 82.94 207 SER A CA 1
ATOM 1688 C C . SER A 1 207 ? 4.540 -19.302 -31.198 1.00 82.94 207 SER A C 1
ATOM 1690 O O . SER A 1 207 ? 4.293 -20.329 -31.829 1.00 82.94 207 SER A O 1
ATOM 1692 N N . PHE A 1 208 ? 5.321 -18.333 -31.691 1.00 82.06 208 PHE A N 1
ATOM 1693 C CA . PHE A 1 208 ? 5.906 -18.342 -33.038 1.00 82.06 208 PHE A CA 1
ATOM 1694 C C . PHE A 1 208 ? 7.399 -18.698 -33.068 1.00 82.06 208 PHE A C 1
ATOM 1696 O O . PHE A 1 208 ? 7.994 -18.750 -34.144 1.00 82.06 208 PHE A O 1
ATOM 1703 N N . ILE A 1 209 ? 8.005 -18.958 -31.908 1.00 84.56 209 ILE A N 1
ATOM 1704 C CA . ILE A 1 209 ? 9.448 -19.167 -31.742 1.00 84.56 209 ILE A CA 1
ATOM 1705 C C . ILE A 1 209 ? 9.699 -20.567 -31.179 1.00 84.56 209 ILE A C 1
ATOM 1707 O O . ILE A 1 209 ? 8.954 -21.056 -30.329 1.00 84.56 209 ILE A O 1
ATOM 17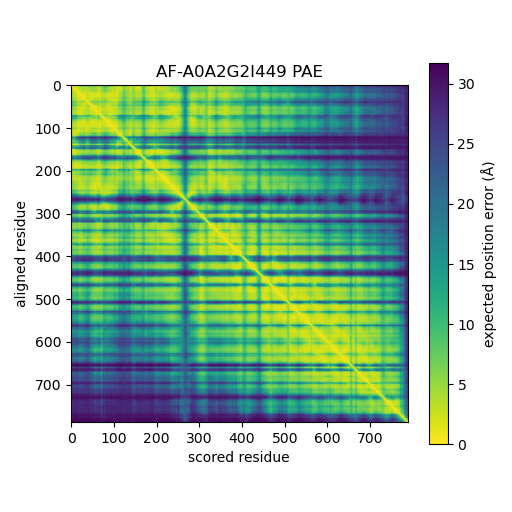11 N N . SER A 1 210 ? 10.757 -21.235 -31.644 1.00 85.88 210 SER A N 1
ATOM 1712 C CA . SER A 1 210 ? 11.106 -22.581 -31.175 1.00 85.88 210 SER A CA 1
ATOM 1713 C C . SER A 1 210 ? 11.576 -22.583 -29.712 1.00 85.88 210 SER A C 1
ATOM 1715 O O . SER A 1 210 ? 12.138 -21.607 -29.220 1.00 85.88 210 SER A O 1
ATOM 1717 N N . ARG A 1 211 ? 11.403 -23.708 -29.001 1.00 83.12 211 ARG A N 1
ATOM 1718 C CA . ARG A 1 211 ? 11.829 -23.829 -27.589 1.00 83.12 211 ARG A CA 1
ATOM 1719 C C . ARG A 1 211 ? 13.321 -23.550 -27.378 1.00 83.12 211 ARG A C 1
ATOM 1721 O O . ARG A 1 211 ? 13.689 -22.985 -26.353 1.00 83.12 211 ARG A O 1
ATOM 1728 N N . SER A 1 212 ? 14.177 -23.922 -28.333 1.00 82.50 212 SER A N 1
ATOM 1729 C CA . SER A 1 212 ? 15.610 -23.611 -28.266 1.00 82.50 212 SER A CA 1
ATOM 1730 C C . SER A 1 212 ? 15.850 -22.103 -28.348 1.00 82.50 212 SER A C 1
ATOM 1732 O O . SER A 1 212 ? 16.554 -21.554 -27.508 1.00 82.50 212 SER A O 1
ATOM 1734 N N . GLN A 1 213 ? 15.198 -21.404 -29.279 1.00 86.50 213 GLN A N 1
ATOM 1735 C CA . GLN A 1 213 ? 15.291 -19.947 -29.399 1.00 86.50 213 GLN A CA 1
ATOM 1736 C C . GLN A 1 213 ? 14.717 -19.208 -28.177 1.00 86.50 213 GLN A C 1
ATOM 1738 O O . GLN A 1 213 ? 15.291 -18.200 -27.767 1.00 86.50 213 GLN A O 1
ATOM 1743 N N . GLN A 1 214 ? 13.634 -19.713 -27.573 1.00 87.62 214 GLN A N 1
ATOM 1744 C CA . GLN A 1 214 ? 13.086 -19.183 -26.316 1.00 87.62 214 GLN A CA 1
ATOM 1745 C C . GLN A 1 214 ? 14.104 -19.302 -25.177 1.00 87.62 214 GLN A C 1
ATOM 1747 O O . GLN A 1 214 ? 14.353 -18.331 -24.469 1.00 87.62 214 GLN A O 1
ATOM 1752 N N . LYS A 1 215 ? 14.754 -20.465 -25.032 1.00 85.31 215 LYS A N 1
ATOM 1753 C CA . LYS A 1 215 ? 15.807 -20.674 -24.028 1.00 85.31 215 LYS A CA 1
ATOM 1754 C C . LYS A 1 215 ? 16.938 -19.656 -24.191 1.00 85.31 215 LYS A C 1
ATOM 1756 O O . LYS A 1 215 ? 17.316 -19.022 -23.216 1.00 85.31 215 LYS A O 1
ATOM 1761 N N . VAL A 1 216 ? 17.433 -19.448 -25.415 1.00 88.06 216 VAL A N 1
ATOM 1762 C CA . VAL A 1 216 ? 18.501 -18.465 -25.688 1.00 88.06 216 VAL A CA 1
ATOM 1763 C C . VAL A 1 216 ? 18.079 -17.050 -25.302 1.00 88.06 216 VAL A C 1
ATOM 1765 O O . VAL A 1 216 ? 18.869 -16.311 -24.719 1.00 88.06 216 VAL A O 1
ATOM 1768 N N . TYR A 1 217 ? 16.835 -16.683 -25.608 1.00 89.06 217 TYR A N 1
ATOM 1769 C CA . TYR A 1 217 ? 16.285 -15.377 -25.266 1.00 89.06 217 TYR A CA 1
ATOM 1770 C C . TYR A 1 217 ? 16.255 -15.165 -23.748 1.00 89.06 217 TYR A C 1
ATOM 1772 O O . TYR A 1 217 ? 16.769 -14.162 -23.257 1.00 89.06 217 TYR A O 1
ATOM 1780 N N . LEU A 1 218 ? 15.723 -16.138 -23.003 1.00 88.25 218 LEU A N 1
ATOM 1781 C CA . LEU A 1 218 ? 15.621 -16.076 -21.544 1.00 88.25 218 LEU A CA 1
ATOM 1782 C C . LEU A 1 218 ? 17.001 -16.003 -20.867 1.00 88.25 218 LEU A C 1
ATOM 1784 O O . LEU A 1 218 ? 17.196 -15.170 -19.986 1.00 88.25 218 LEU A O 1
ATOM 1788 N N . GLU A 1 219 ? 17.973 -16.813 -21.304 1.00 87.31 219 GLU A N 1
ATOM 1789 C CA . GLU A 1 219 ? 19.348 -16.774 -20.771 1.00 87.31 219 GLU A CA 1
ATOM 1790 C C . GLU A 1 219 ? 20.031 -15.426 -21.056 1.00 87.31 219 GLU A C 1
ATOM 1792 O O . GLU A 1 219 ? 20.717 -14.868 -20.197 1.00 87.31 219 GLU A O 1
ATOM 1797 N N . PHE A 1 220 ? 19.826 -14.866 -22.254 1.00 88.69 220 PHE A N 1
ATOM 1798 C CA . PHE A 1 220 ? 20.384 -13.562 -22.603 1.00 88.69 220 PHE A CA 1
ATOM 1799 C C . PHE A 1 220 ? 19.778 -12.431 -21.763 1.00 88.69 220 PHE A C 1
ATOM 1801 O O . PHE A 1 220 ? 20.507 -11.555 -21.296 1.00 88.69 220 PHE A O 1
ATOM 1808 N N . LEU A 1 221 ? 18.464 -12.455 -21.525 1.00 88.56 221 LEU A N 1
ATOM 1809 C CA . LEU A 1 221 ? 17.809 -11.478 -20.656 1.00 88.56 221 LEU A CA 1
ATOM 1810 C C . LEU A 1 221 ? 18.287 -11.571 -19.206 1.00 88.56 221 LEU A C 1
ATOM 1812 O O . LEU A 1 221 ? 18.529 -10.540 -18.583 1.00 88.56 221 LEU A O 1
ATOM 1816 N N . GLU A 1 222 ? 18.457 -12.778 -18.669 1.00 86.75 222 GLU A N 1
ATOM 1817 C CA . GLU A 1 222 ? 18.988 -12.971 -17.316 1.00 86.75 222 GLU A CA 1
ATOM 1818 C C . GLU A 1 222 ? 20.419 -12.411 -17.197 1.00 86.75 222 GLU A C 1
ATOM 1820 O O . GLU A 1 222 ? 20.755 -11.693 -16.246 1.00 86.75 222 GLU A O 1
ATOM 1825 N N . HIS A 1 223 ? 21.259 -12.661 -18.207 1.00 87.38 223 HIS A N 1
ATOM 1826 C CA . HIS A 1 223 ? 22.588 -12.058 -18.299 1.00 87.38 223 HIS A CA 1
ATOM 1827 C C . HIS A 1 223 ? 22.523 -10.523 -18.343 1.00 87.38 223 HIS A C 1
ATOM 1829 O O . HIS A 1 223 ? 23.301 -9.839 -17.675 1.00 87.38 223 HIS A O 1
ATOM 1835 N N . LEU A 1 224 ? 21.584 -9.964 -19.103 1.00 88.69 224 LEU A N 1
ATOM 1836 C CA . LEU A 1 224 ? 21.416 -8.522 -19.234 1.00 88.69 224 LEU A CA 1
ATOM 1837 C C . LEU A 1 224 ? 20.978 -7.877 -17.908 1.00 88.69 224 LEU A C 1
ATOM 1839 O O . LEU A 1 224 ? 21.600 -6.914 -17.470 1.00 88.69 224 LEU A O 1
ATOM 1843 N N . LEU A 1 225 ? 19.986 -8.450 -17.222 1.00 88.94 225 LEU A N 1
ATOM 1844 C CA . LEU A 1 225 ? 19.501 -7.963 -15.924 1.00 88.94 225 LEU A CA 1
ATOM 1845 C C . LEU A 1 225 ? 20.586 -8.024 -14.837 1.00 88.94 225 LEU A C 1
ATOM 1847 O O . LEU A 1 225 ? 20.724 -7.102 -14.040 1.00 88.94 225 LEU A O 1
ATOM 1851 N N . SER A 1 226 ? 21.402 -9.077 -14.810 1.00 84.81 226 SER A N 1
ATOM 1852 C CA . SER A 1 226 ? 22.480 -9.208 -13.813 1.00 84.81 226 SER A CA 1
ATOM 1853 C C . SER A 1 226 ? 23.675 -8.270 -14.065 1.00 84.81 226 SER A C 1
ATOM 1855 O O . SER A 1 226 ? 24.363 -7.838 -13.125 1.00 84.81 226 SER A O 1
ATOM 1857 N N . SER A 1 227 ? 23.934 -7.930 -15.332 1.00 87.44 227 SER A N 1
ATOM 1858 C CA . SER A 1 227 ? 25.076 -7.105 -15.747 1.00 87.44 227 SER A CA 1
ATOM 1859 C C . SER A 1 227 ? 24.763 -5.612 -15.887 1.00 87.44 227 SER A C 1
ATOM 1861 O O . SER A 1 227 ? 25.696 -4.800 -15.880 1.00 87.44 227 SER A O 1
ATOM 1863 N N . ASP A 1 228 ? 23.487 -5.221 -15.964 1.00 90.00 228 ASP A N 1
ATOM 1864 C CA . ASP A 1 228 ? 23.094 -3.826 -16.149 1.00 90.00 228 ASP A CA 1
ATOM 1865 C C . ASP A 1 228 ? 23.430 -2.966 -14.920 1.00 90.00 228 ASP A C 1
ATOM 1867 O O . ASP A 1 228 ? 22.926 -3.149 -13.809 1.00 90.00 228 ASP A O 1
ATOM 1871 N N . LYS A 1 229 ? 24.293 -1.971 -15.137 1.00 89.06 229 LYS A N 1
ATOM 1872 C CA . LYS A 1 229 ? 24.720 -1.027 -14.100 1.00 89.06 229 LYS A CA 1
ATOM 1873 C C . LYS A 1 229 ? 23.594 -0.092 -13.666 1.00 89.06 229 LYS A C 1
ATOM 1875 O O . LYS A 1 229 ? 23.626 0.358 -12.524 1.00 89.06 229 LYS A O 1
ATOM 1880 N N . GLN A 1 230 ? 22.613 0.182 -14.532 1.00 89.38 230 GLN A N 1
ATOM 1881 C CA . GLN A 1 230 ? 21.474 1.038 -14.203 1.00 89.38 230 GLN A CA 1
ATOM 1882 C C . GLN A 1 230 ? 20.646 0.449 -13.052 1.00 89.38 230 GLN A C 1
ATOM 1884 O O . GLN A 1 230 ? 20.143 1.187 -12.210 1.00 89.38 230 GLN A O 1
ATOM 1889 N N . LEU A 1 231 ? 20.542 -0.880 -12.977 1.00 89.19 231 LEU A N 1
ATOM 1890 C CA . LEU A 1 231 ? 19.771 -1.571 -11.940 1.00 89.19 231 LEU A CA 1
ATOM 1891 C C . LEU A 1 231 ? 20.444 -1.523 -10.563 1.00 89.19 231 LEU A C 1
ATOM 1893 O O . LEU A 1 231 ? 19.787 -1.723 -9.545 1.00 89.19 231 LEU A O 1
ATOM 1897 N N . LYS A 1 232 ? 21.744 -1.222 -10.516 1.00 88.25 232 LYS A N 1
ATOM 1898 C CA . LYS A 1 232 ? 22.547 -1.160 -9.284 1.00 88.25 232 LYS A CA 1
ATOM 1899 C C . LYS A 1 232 ? 22.588 0.245 -8.679 1.00 88.25 232 LYS A C 1
ATOM 1901 O O . LYS A 1 232 ? 23.392 0.512 -7.787 1.00 88.25 232 LYS A O 1
ATOM 1906 N N . HIS A 1 233 ? 21.766 1.167 -9.185 1.00 87.31 233 HIS A N 1
ATOM 1907 C CA . HIS A 1 233 ? 21.648 2.492 -8.597 1.00 87.31 233 HIS A CA 1
ATOM 1908 C C . HIS A 1 233 ? 20.978 2.441 -7.210 1.00 87.31 233 HIS A C 1
ATOM 1910 O O . HIS A 1 233 ? 20.153 1.567 -6.936 1.00 87.31 233 HIS A O 1
ATOM 1916 N N . PRO A 1 234 ? 21.346 3.375 -6.316 1.00 86.75 234 PRO A N 1
ATOM 1917 C CA . PRO A 1 234 ? 20.752 3.471 -4.986 1.00 86.75 234 PRO A CA 1
ATOM 1918 C C . PRO A 1 234 ? 19.259 3.835 -5.040 1.00 86.75 234 PRO A C 1
ATOM 1920 O O . PRO A 1 234 ? 18.816 4.474 -5.994 1.00 86.75 234 PRO A O 1
ATOM 1923 N N . LYS A 1 235 ? 18.507 3.494 -3.981 1.00 83.69 235 LYS A N 1
ATOM 1924 C CA . LYS A 1 235 ? 17.049 3.707 -3.880 1.00 83.69 235 LYS A CA 1
ATOM 1925 C C . LYS A 1 235 ? 16.617 5.135 -4.226 1.00 83.69 235 LYS A C 1
ATOM 1927 O O . LYS A 1 235 ? 15.697 5.302 -5.016 1.00 83.69 235 LYS A O 1
ATOM 1932 N N . PHE A 1 236 ? 17.329 6.156 -3.734 1.00 84.81 236 PHE A N 1
ATOM 1933 C CA . PHE A 1 236 ? 16.946 7.551 -3.996 1.00 84.81 236 PHE A CA 1
ATOM 1934 C C . PHE A 1 236 ? 16.900 7.894 -5.495 1.00 84.81 236 PHE A C 1
ATOM 1936 O O . PHE A 1 236 ? 16.162 8.785 -5.895 1.00 84.81 236 PHE A O 1
ATOM 1943 N N . VAL A 1 237 ? 17.676 7.206 -6.345 1.00 87.75 237 VAL A N 1
ATOM 1944 C CA . VAL A 1 237 ? 17.648 7.429 -7.801 1.00 87.75 237 VAL A CA 1
ATOM 1945 C C . VAL A 1 237 ? 16.336 6.933 -8.397 1.00 87.75 237 VAL A C 1
ATOM 1947 O O . VAL A 1 237 ? 15.769 7.613 -9.249 1.00 87.75 237 VAL A O 1
ATOM 1950 N N . LEU A 1 238 ? 15.843 5.782 -7.935 1.00 85.25 238 LEU A N 1
ATOM 1951 C CA . LEU A 1 238 ? 14.536 5.249 -8.316 1.00 85.25 238 LEU A CA 1
ATOM 1952 C C . LEU A 1 238 ? 13.415 6.192 -7.854 1.00 85.25 238 LEU A C 1
ATOM 1954 O O . LEU A 1 238 ? 12.541 6.531 -8.651 1.00 85.25 238 LEU A O 1
ATOM 1958 N N . ASP A 1 239 ? 13.478 6.680 -6.614 1.00 82.44 239 ASP A N 1
ATOM 1959 C CA . ASP A 1 239 ? 12.489 7.623 -6.071 1.00 82.44 239 ASP A CA 1
ATOM 1960 C C . ASP A 1 239 ? 12.483 8.938 -6.877 1.00 82.44 239 ASP A C 1
ATOM 1962 O O . ASP A 1 239 ? 11.436 9.405 -7.336 1.00 82.44 239 ASP A O 1
ATOM 1966 N N . ASN A 1 240 ? 13.666 9.490 -7.166 1.00 86.19 240 ASN A N 1
ATOM 1967 C CA . ASN A 1 240 ? 13.805 10.702 -7.974 1.00 86.19 240 ASN A CA 1
ATOM 1968 C C . ASN A 1 240 ? 13.346 10.493 -9.428 1.00 86.19 240 ASN A C 1
ATOM 1970 O O . ASN A 1 240 ? 12.741 11.389 -10.019 1.00 86.19 240 ASN A O 1
ATOM 1974 N N . LYS A 1 241 ? 13.586 9.309 -10.011 1.00 86.94 241 LYS A N 1
ATOM 1975 C CA . LYS A 1 241 ? 13.099 8.941 -11.351 1.00 86.94 241 LYS A CA 1
ATOM 1976 C C . LYS A 1 241 ? 11.575 8.981 -11.402 1.00 86.94 241 LYS A C 1
ATOM 1978 O O . LYS A 1 241 ? 11.011 9.530 -12.353 1.00 86.94 241 LYS A O 1
ATOM 1983 N N . ARG A 1 242 ? 10.901 8.427 -10.390 1.00 81.50 242 ARG A N 1
ATOM 1984 C CA . ARG A 1 242 ? 9.433 8.473 -10.288 1.00 81.50 242 ARG A CA 1
ATOM 1985 C C . ARG A 1 242 ? 8.937 9.910 -10.178 1.00 81.50 242 ARG A C 1
ATOM 1987 O O . ARG A 1 242 ? 8.044 10.288 -10.931 1.00 81.50 242 ARG A O 1
ATOM 1994 N N . LEU A 1 243 ? 9.569 10.722 -9.327 1.00 81.44 243 LEU A N 1
ATOM 1995 C CA . LEU A 1 243 ? 9.242 12.143 -9.186 1.00 81.44 243 LEU A CA 1
ATOM 1996 C C . LEU A 1 243 ? 9.365 12.892 -10.522 1.00 81.44 243 LEU A C 1
ATOM 1998 O O . LEU A 1 243 ? 8.441 13.603 -10.913 1.00 81.44 243 LEU A O 1
ATOM 2002 N N . CYS A 1 244 ? 10.462 12.691 -11.258 1.00 84.12 244 CYS A N 1
ATOM 2003 C CA . CYS A 1 244 ? 10.673 13.322 -12.563 1.00 84.12 244 CYS A CA 1
ATOM 2004 C C . CYS A 1 244 ? 9.656 12.853 -13.617 1.00 84.12 244 CYS A C 1
ATOM 2006 O O . CYS A 1 244 ? 9.176 13.653 -14.423 1.00 84.12 244 CYS A O 1
ATOM 2008 N N . SER A 1 245 ? 9.291 11.568 -13.590 1.00 81.06 245 SER A N 1
ATOM 2009 C CA . SER A 1 245 ? 8.277 10.994 -14.485 1.00 81.06 245 SER A CA 1
ATOM 2010 C C . SER A 1 245 ? 6.877 11.553 -14.206 1.00 81.06 245 SER A C 1
ATOM 2012 O O . SER A 1 245 ? 6.105 11.770 -15.141 1.00 81.06 245 SER A O 1
ATOM 2014 N N . PHE A 1 246 ? 6.560 11.803 -12.931 1.00 78.00 246 PHE A N 1
ATOM 2015 C CA . PHE A 1 246 ? 5.272 12.327 -12.488 1.00 78.00 246 PHE A CA 1
ATOM 2016 C C . PHE A 1 246 ? 5.139 13.836 -12.721 1.00 78.00 246 PHE A C 1
ATOM 2018 O O . PHE A 1 246 ? 4.294 14.269 -13.506 1.00 78.00 246 PHE A O 1
ATOM 2025 N N . ASP A 1 247 ? 5.981 14.630 -12.056 1.00 78.19 247 ASP A N 1
ATOM 2026 C CA . ASP A 1 247 ? 5.977 16.087 -12.146 1.00 78.19 247 ASP A CA 1
ATOM 2027 C C . ASP A 1 247 ? 7.371 16.670 -11.884 1.00 78.19 247 ASP A C 1
ATOM 2029 O O . ASP A 1 247 ? 7.710 17.123 -10.786 1.00 78.19 247 ASP A O 1
ATOM 2033 N N . ILE A 1 248 ? 8.181 16.728 -12.942 1.00 84.25 248 ILE A N 1
ATOM 2034 C CA . ILE A 1 248 ? 9.511 17.341 -12.890 1.00 84.25 248 ILE A CA 1
ATOM 2035 C C . ILE A 1 248 ? 9.476 18.834 -12.505 1.00 84.25 248 ILE A C 1
ATOM 2037 O O . ILE A 1 248 ? 10.496 19.378 -12.091 1.00 84.25 248 ILE A O 1
ATOM 2041 N N . ARG A 1 249 ? 8.327 19.527 -12.573 1.00 84.25 249 ARG A N 1
ATOM 2042 C CA . ARG A 1 249 ? 8.244 20.929 -12.122 1.00 84.25 249 ARG A CA 1
ATOM 2043 C C . ARG A 1 249 ? 8.516 21.037 -10.626 1.00 84.25 249 ARG A C 1
ATOM 2045 O O . ARG A 1 249 ? 9.198 21.971 -10.227 1.00 84.25 249 ARG A O 1
ATOM 2052 N N . GLY A 1 250 ? 8.087 20.058 -9.823 1.00 80.06 250 GLY A N 1
ATOM 2053 C CA . GLY A 1 250 ? 8.362 20.009 -8.380 1.00 80.06 250 GLY A CA 1
ATOM 2054 C C . GLY A 1 250 ? 9.851 19.866 -8.031 1.00 80.06 250 GLY A C 1
ATOM 2055 O O . GLY A 1 250 ? 10.270 20.225 -6.925 1.00 80.06 250 GLY A O 1
ATOM 2056 N N . VAL A 1 251 ? 10.671 19.400 -8.983 1.00 84.56 251 VAL A N 1
ATOM 2057 C CA . VAL A 1 251 ? 12.138 19.359 -8.854 1.00 84.56 251 VAL A CA 1
ATOM 2058 C C . VAL A 1 251 ? 12.724 20.767 -8.927 1.00 84.56 251 VAL A C 1
ATOM 2060 O O . VAL A 1 251 ? 13.635 21.083 -8.170 1.00 84.56 251 VAL A O 1
ATOM 2063 N N . PHE A 1 252 ? 12.192 21.625 -9.799 1.00 87.19 252 PHE A N 1
ATOM 2064 C CA . PHE A 1 252 ? 12.716 22.975 -10.031 1.00 87.19 252 PHE A CA 1
ATOM 2065 C C . PHE A 1 252 ? 11.982 24.072 -9.257 1.00 87.19 252 PHE A C 1
ATOM 2067 O O . PHE A 1 252 ? 12.541 25.147 -9.055 1.00 87.19 252 PHE A O 1
ATOM 2074 N N . LEU A 1 253 ? 10.743 23.820 -8.839 1.00 87.56 253 LEU A N 1
ATOM 2075 C CA . LEU A 1 253 ? 9.832 24.811 -8.279 1.00 87.56 253 LEU A CA 1
ATOM 2076 C C . LEU A 1 253 ? 9.220 24.305 -6.968 1.00 87.56 253 LEU A C 1
ATOM 2078 O O . LEU A 1 253 ? 8.824 23.146 -6.854 1.00 87.56 253 LEU A O 1
ATOM 2082 N N . ASP A 1 254 ? 9.082 25.197 -5.993 1.00 84.06 254 ASP A N 1
ATOM 2083 C CA . ASP A 1 254 ? 8.142 25.047 -4.886 1.00 84.06 254 ASP A CA 1
ATOM 2084 C C . ASP A 1 254 ? 6.796 25.639 -5.296 1.00 84.06 254 ASP A C 1
ATOM 2086 O O . ASP A 1 254 ? 6.672 26.849 -5.505 1.00 84.06 254 ASP A O 1
ATOM 2090 N N . ILE A 1 255 ? 5.792 24.773 -5.424 1.00 81.44 255 ILE A N 1
ATOM 2091 C CA . ILE A 1 255 ? 4.437 25.143 -5.829 1.00 81.44 255 ILE A CA 1
ATOM 2092 C C . ILE A 1 255 ? 3.540 25.145 -4.590 1.00 81.44 255 ILE A C 1
ATOM 2094 O O . ILE A 1 255 ? 3.312 24.109 -3.968 1.00 81.44 255 ILE A O 1
ATOM 2098 N N . ARG A 1 256 ? 2.999 26.313 -4.236 1.00 81.19 256 ARG A N 1
ATOM 2099 C CA . ARG A 1 256 ? 1.970 26.459 -3.198 1.00 81.19 256 ARG A CA 1
ATOM 2100 C C . ARG A 1 256 ? 0.640 26.807 -3.842 1.00 81.19 256 ARG A C 1
ATOM 2102 O O . ARG A 1 256 ? 0.515 27.845 -4.486 1.00 81.19 256 ARG A O 1
ATOM 2109 N N . SER A 1 257 ? -0.344 25.938 -3.644 1.00 79.75 257 SER A N 1
ATOM 2110 C CA . SER A 1 257 ? -1.716 26.143 -4.103 1.00 79.75 257 SER A CA 1
ATOM 2111 C C . SER A 1 257 ? -2.592 26.614 -2.947 1.00 79.75 257 SER A C 1
ATOM 2113 O O . SER A 1 257 ? -2.746 25.904 -1.957 1.00 79.75 257 SER A O 1
ATOM 2115 N N . GLU A 1 258 ? -3.185 27.794 -3.081 1.00 78.19 258 GLU A N 1
ATOM 2116 C CA . GLU A 1 258 ? -4.178 28.329 -2.154 1.00 78.19 258 GLU A CA 1
ATOM 2117 C C . GLU A 1 258 ? -5.568 28.213 -2.787 1.00 78.19 258 GLU A C 1
ATOM 2119 O O . GLU A 1 258 ? -5.846 28.778 -3.850 1.00 78.19 258 GLU A O 1
ATOM 2124 N N . TYR A 1 259 ? -6.449 27.479 -2.108 1.00 75.56 259 TYR A N 1
ATOM 2125 C CA . TYR A 1 259 ? -7.862 27.378 -2.447 1.00 75.56 259 TYR A CA 1
ATOM 2126 C C . TYR A 1 259 ? -8.656 28.205 -1.447 1.00 75.56 259 TYR A C 1
ATOM 2128 O O . TYR A 1 259 ? -8.854 27.798 -0.303 1.00 75.56 259 TYR A O 1
ATOM 2136 N N . SER A 1 260 ? -9.124 29.374 -1.867 1.00 67.62 260 SER A N 1
ATOM 2137 C CA . SER A 1 260 ? -10.020 30.180 -1.044 1.00 67.62 260 SER A CA 1
ATOM 2138 C C . SER A 1 260 ? -11.460 29.888 -1.451 1.00 67.62 260 SER A C 1
ATOM 2140 O O . SER A 1 260 ? -11.887 30.235 -2.558 1.00 67.62 260 SER A O 1
ATOM 2142 N N . MET A 1 261 ? -12.207 29.259 -0.548 1.00 61.84 261 MET A N 1
ATOM 2143 C CA . MET A 1 261 ? -13.640 29.048 -0.707 1.00 61.84 261 MET A CA 1
ATOM 2144 C C . MET A 1 261 ? -14.386 30.115 0.095 1.00 61.84 261 MET A C 1
ATOM 2146 O O . MET A 1 261 ? -14.418 30.078 1.322 1.00 61.84 261 MET A O 1
ATOM 2150 N N . GLY A 1 262 ? -14.964 31.095 -0.600 1.00 56.06 262 GLY A N 1
ATOM 2151 C CA . GLY A 1 262 ? -15.828 32.088 0.031 1.00 56.06 262 GLY A CA 1
ATOM 2152 C C . GLY A 1 262 ? -17.181 31.468 0.368 1.00 56.06 262 GLY A C 1
ATOM 2153 O O . GLY A 1 262 ? -18.000 31.258 -0.526 1.00 56.06 262 GLY A O 1
ATOM 2154 N N . ILE A 1 263 ? -17.425 31.174 1.645 1.00 51.12 263 ILE A N 1
ATOM 2155 C CA . ILE A 1 263 ? -18.740 30.747 2.132 1.00 51.12 263 ILE A CA 1
ATOM 2156 C C . ILE A 1 263 ? -19.486 32.000 2.585 1.00 51.12 263 ILE A C 1
ATOM 2158 O O . ILE A 1 263 ? -19.222 32.541 3.655 1.00 51.12 263 ILE A O 1
ATOM 2162 N N . ASN A 1 264 ? -20.397 32.492 1.747 1.00 51.72 264 ASN A N 1
ATOM 2163 C CA . ASN A 1 264 ? -21.232 33.642 2.078 1.00 51.72 264 ASN A CA 1
ATOM 2164 C C . ASN A 1 264 ? -22.577 33.132 2.619 1.00 51.72 264 ASN A C 1
ATOM 2166 O O . ASN A 1 264 ? -23.407 32.643 1.856 1.00 51.72 264 ASN A O 1
ATOM 2170 N N . LEU A 1 265 ? -22.775 33.200 3.938 1.00 50.59 265 LEU A N 1
ATOM 2171 C CA . LEU A 1 265 ? -23.943 32.626 4.628 1.00 50.59 265 LEU A CA 1
ATOM 2172 C C . LEU A 1 265 ? -25.242 33.438 4.450 1.00 50.59 265 LEU A C 1
ATOM 2174 O O . LEU A 1 265 ? -26.291 33.016 4.927 1.00 50.59 265 LEU A O 1
ATOM 2178 N N . THR A 1 266 ? -25.202 34.596 3.782 1.00 51.16 266 THR A N 1
ATOM 2179 C CA . THR A 1 266 ? -26.283 35.600 3.848 1.00 51.16 266 THR A CA 1
ATOM 2180 C C . THR A 1 266 ? -26.956 35.959 2.521 1.00 51.16 266 THR A C 1
ATOM 2182 O O . THR A 1 266 ? -27.893 36.752 2.535 1.00 51.16 266 THR A O 1
ATOM 2185 N N . ALA A 1 267 ? -26.556 35.395 1.377 1.00 43.78 267 ALA A N 1
ATOM 2186 C CA . ALA A 1 267 ? -27.123 35.785 0.080 1.00 43.78 267 ALA A CA 1
ATOM 2187 C C . ALA A 1 267 ? -27.670 34.584 -0.702 1.00 43.78 267 ALA A C 1
ATOM 2189 O O . ALA A 1 267 ? -26.913 33.720 -1.140 1.00 43.78 267 ALA A O 1
ATOM 2190 N N . SER A 1 268 ? -28.986 34.576 -0.934 1.00 46.41 268 SER A N 1
ATOM 2191 C CA . SER A 1 268 ? -29.704 33.602 -1.772 1.00 46.41 268 SER A CA 1
ATOM 2192 C C . SER A 1 268 ? -29.328 33.647 -3.258 1.00 46.41 268 SER A C 1
ATOM 2194 O O . SER A 1 268 ? -29.745 32.774 -4.003 1.00 46.41 268 SER A O 1
ATOM 2196 N N . ASP A 1 269 ? -28.507 34.608 -3.680 1.00 50.19 269 ASP A N 1
ATOM 2197 C CA . ASP A 1 269 ? -27.983 34.710 -5.038 1.00 50.19 269 ASP A CA 1
ATOM 2198 C C . ASP A 1 269 ? -26.535 35.213 -5.007 1.00 50.19 269 ASP A C 1
ATOM 2200 O O . ASP A 1 269 ? -26.276 36.414 -4.978 1.00 50.19 269 ASP A O 1
ATOM 2204 N N . SER A 1 270 ? -25.553 34.311 -5.039 1.00 45.62 270 SER A N 1
ATOM 2205 C CA . SER A 1 270 ? -24.245 34.651 -5.610 1.00 45.62 270 SER A CA 1
ATOM 2206 C C . SER A 1 270 ? -23.490 33.400 -6.047 1.00 45.62 270 SER A C 1
ATOM 2208 O O . SER A 1 270 ? -23.345 32.425 -5.313 1.00 45.62 270 SER A O 1
ATOM 2210 N N . LYS A 1 271 ? -23.018 33.426 -7.295 1.00 50.22 271 LYS A N 1
ATOM 2211 C CA . LYS A 1 271 ? -22.108 32.426 -7.858 1.00 50.22 271 LYS A CA 1
ATOM 2212 C C . LYS A 1 271 ? -20.933 32.235 -6.900 1.00 50.22 271 LYS A C 1
ATOM 2214 O O . LYS A 1 271 ? -20.241 33.206 -6.605 1.00 50.22 271 LYS A O 1
ATOM 2219 N N . LYS A 1 272 ? -20.695 30.993 -6.468 1.00 53.91 272 LYS A N 1
ATOM 2220 C CA . LYS A 1 272 ? -19.489 30.592 -5.730 1.00 53.91 272 LYS A CA 1
ATOM 2221 C C . LYS A 1 272 ? -18.256 31.130 -6.468 1.00 53.91 272 LYS A C 1
ATOM 2223 O O . LYS A 1 272 ? -17.899 30.611 -7.524 1.00 53.91 272 LYS A O 1
ATOM 2228 N N . GLN A 1 273 ? -17.629 32.187 -5.955 1.00 53.78 273 GLN A N 1
ATOM 2229 C CA . GLN A 1 273 ? -16.322 32.631 -6.431 1.00 53.78 273 GLN A CA 1
ATOM 2230 C C . GLN A 1 273 ? -15.278 31.793 -5.703 1.00 53.78 273 GLN A C 1
ATOM 2232 O O . GLN A 1 273 ? -14.742 32.176 -4.669 1.00 53.78 273 GLN A O 1
ATOM 2237 N N . ASN A 1 274 ? -15.036 30.600 -6.235 1.00 64.50 274 ASN A N 1
ATOM 2238 C CA . ASN A 1 274 ? -13.840 29.857 -5.883 1.00 64.50 274 ASN A CA 1
ATOM 2239 C C . ASN A 1 274 ? -12.676 30.566 -6.581 1.00 64.50 274 ASN A C 1
ATOM 2241 O O . ASN A 1 274 ? -12.659 30.634 -7.811 1.00 64.50 274 ASN A O 1
ATOM 2245 N N . SER A 1 275 ? -11.727 31.111 -5.821 1.00 70.00 275 SER A N 1
ATOM 2246 C CA . SER A 1 275 ? -10.448 31.547 -6.384 1.00 70.00 275 SER A CA 1
ATOM 2247 C C . SER A 1 275 ? -9.371 30.519 -6.086 1.00 70.00 275 SER A C 1
ATOM 2249 O O . SER A 1 275 ? -9.224 30.045 -4.960 1.00 70.00 275 SER A O 1
ATOM 2251 N N . TYR A 1 276 ? -8.638 30.179 -7.140 1.00 76.56 276 TYR A N 1
ATOM 2252 C CA . TYR A 1 276 ? -7.433 29.374 -7.094 1.00 76.56 276 TYR A CA 1
ATOM 2253 C C . TYR A 1 276 ? -6.246 30.302 -7.323 1.00 76.56 276 TYR A C 1
ATOM 2255 O O . TYR A 1 276 ? -6.241 31.069 -8.292 1.00 76.56 276 TYR A O 1
ATOM 2263 N N . LYS A 1 277 ? -5.257 30.251 -6.433 1.00 79.81 277 LYS A N 1
ATOM 2264 C CA . LYS A 1 277 ? -4.002 30.979 -6.594 1.00 79.81 277 LYS A CA 1
ATOM 2265 C C . LYS A 1 277 ? -2.840 30.017 -6.414 1.00 79.81 277 LYS A C 1
ATOM 2267 O O . LYS A 1 277 ? -2.717 29.370 -5.380 1.00 79.81 277 LYS A O 1
ATOM 2272 N N . GLU A 1 278 ? -1.968 29.971 -7.410 1.00 80.50 278 GLU A N 1
ATOM 2273 C CA . GLU A 1 278 ? -0.724 29.214 -7.357 1.00 80.50 278 GLU A CA 1
ATOM 2274 C C . GLU A 1 278 ? 0.444 30.192 -7.186 1.00 80.50 278 GLU A C 1
ATOM 2276 O O . GLU A 1 278 ? 0.574 31.158 -7.939 1.00 80.50 278 GLU A O 1
ATOM 2281 N N . THR A 1 279 ? 1.281 29.967 -6.177 1.00 82.75 279 THR A N 1
ATOM 2282 C CA . THR A 1 279 ? 2.538 30.695 -5.985 1.00 82.75 279 THR A CA 1
ATOM 2283 C C . THR A 1 279 ? 3.686 29.739 -6.267 1.00 82.75 279 THR A C 1
ATOM 2285 O O . THR A 1 279 ? 3.784 28.694 -5.625 1.00 82.75 279 THR A O 1
ATOM 2288 N N . LYS A 1 280 ? 4.548 30.105 -7.218 1.00 86.62 280 LYS A N 1
ATOM 2289 C CA . LYS A 1 280 ? 5.723 29.327 -7.618 1.00 86.62 280 LYS A CA 1
ATOM 2290 C C . LYS A 1 280 ? 6.987 30.009 -7.107 1.00 86.62 280 LYS A C 1
ATOM 2292 O O . LYS A 1 280 ? 7.120 31.227 -7.219 1.00 86.62 280 LYS A O 1
ATOM 2297 N N . THR A 1 281 ? 7.917 29.253 -6.543 1.00 87.81 281 THR A N 1
ATOM 2298 C CA . THR A 1 281 ? 9.233 29.759 -6.128 1.00 87.81 281 THR A CA 1
ATOM 2299 C C . THR A 1 281 ? 10.323 28.871 -6.709 1.00 87.81 281 THR A C 1
ATOM 2301 O O . THR A 1 281 ? 10.275 27.657 -6.546 1.00 87.81 281 THR A O 1
ATOM 2304 N N . ALA A 1 282 ? 11.285 29.464 -7.415 1.00 89.88 282 ALA A N 1
ATOM 2305 C CA . ALA A 1 282 ? 12.359 28.719 -8.059 1.00 89.88 282 ALA A CA 1
ATOM 2306 C C . ALA A 1 282 ? 13.369 28.176 -7.035 1.00 89.88 282 ALA A C 1
ATOM 2308 O O . ALA A 1 282 ? 13.773 28.892 -6.116 1.00 89.88 282 ALA A O 1
ATOM 2309 N N . LYS A 1 283 ? 13.798 26.924 -7.220 1.00 90.25 283 LYS A N 1
ATOM 2310 C CA . LYS A 1 283 ? 14.827 26.261 -6.409 1.00 90.25 283 LYS A CA 1
ATOM 2311 C C . LYS A 1 283 ? 16.198 26.430 -7.041 1.00 90.25 283 LYS A C 1
ATOM 2313 O O . LYS A 1 283 ? 16.360 26.240 -8.249 1.00 90.25 283 LYS A O 1
ATOM 2318 N N . ARG A 1 284 ? 17.208 26.700 -6.213 1.00 91.56 284 ARG A N 1
ATOM 2319 C CA . ARG A 1 284 ? 18.605 26.672 -6.655 1.00 91.56 284 ARG A CA 1
ATOM 2320 C C . ARG A 1 284 ? 19.095 25.239 -6.781 1.00 91.56 284 ARG A C 1
ATOM 2322 O O . ARG A 1 284 ? 18.650 24.353 -6.055 1.00 91.56 284 ARG A O 1
ATOM 2329 N N . LEU A 1 285 ? 20.079 25.018 -7.648 1.00 87.69 285 LEU A N 1
ATOM 2330 C CA . LEU A 1 285 ? 20.631 23.688 -7.900 1.00 87.69 285 LEU A CA 1
ATOM 2331 C C . LEU A 1 285 ? 21.170 23.017 -6.627 1.00 87.69 285 LEU A C 1
ATOM 2333 O O . LEU A 1 285 ? 21.039 21.805 -6.478 1.00 87.69 285 LEU A O 1
ATOM 2337 N N . ASP A 1 286 ? 21.756 23.783 -5.706 1.00 88.38 286 ASP A N 1
ATOM 2338 C CA . ASP A 1 286 ? 22.261 23.242 -4.441 1.00 88.38 286 ASP A CA 1
ATOM 2339 C C . ASP A 1 286 ? 21.128 22.768 -3.520 1.00 88.38 286 ASP A C 1
ATOM 2341 O O . ASP A 1 286 ? 21.264 21.720 -2.891 1.00 88.38 286 ASP A O 1
ATOM 2345 N N . ASP A 1 287 ? 19.982 23.455 -3.517 1.00 86.44 287 ASP A N 1
ATOM 2346 C CA . ASP A 1 287 ? 18.794 23.053 -2.754 1.00 86.44 287 ASP A CA 1
ATOM 2347 C C . ASP A 1 287 ? 18.170 21.782 -3.350 1.00 86.44 287 ASP A C 1
ATOM 2349 O O . ASP A 1 287 ? 17.787 20.859 -2.623 1.00 86.44 287 ASP A O 1
ATOM 2353 N N . VAL A 1 288 ? 18.134 21.685 -4.685 1.00 85.56 288 VAL A N 1
ATOM 2354 C CA . VAL A 1 288 ? 17.697 20.475 -5.402 1.00 85.56 288 VAL A CA 1
ATOM 2355 C C . VAL A 1 288 ? 18.611 19.293 -5.072 1.00 85.56 288 VAL A C 1
ATOM 2357 O O . VAL A 1 288 ? 18.138 18.212 -4.727 1.00 85.56 288 VAL A O 1
ATOM 2360 N N . LYS A 1 289 ? 19.934 19.487 -5.118 1.00 86.75 289 LYS A N 1
ATOM 2361 C CA . LYS A 1 289 ? 20.903 18.439 -4.766 1.00 86.75 289 LYS A CA 1
ATOM 2362 C C . LYS A 1 289 ? 20.785 18.036 -3.302 1.00 86.75 289 LYS A C 1
ATOM 2364 O O . LYS A 1 289 ? 20.798 16.847 -3.004 1.00 86.75 289 LYS A O 1
ATOM 2369 N N . HIS A 1 290 ? 20.671 18.999 -2.391 1.00 84.69 290 HIS A N 1
ATOM 2370 C CA . HIS A 1 290 ? 20.552 18.713 -0.968 1.00 84.69 290 HIS A CA 1
ATOM 2371 C C . HIS A 1 290 ? 19.278 17.919 -0.672 1.00 84.69 290 HIS A C 1
ATOM 2373 O O . HIS A 1 290 ? 19.347 16.915 0.026 1.00 84.69 290 HIS A O 1
ATOM 2379 N N . SER A 1 291 ? 18.132 18.316 -1.226 1.00 80.12 291 SER A N 1
ATOM 2380 C CA . SER A 1 291 ? 16.854 17.632 -0.991 1.00 80.12 291 SER A CA 1
ATOM 2381 C C . SER A 1 291 ? 16.791 16.237 -1.618 1.00 80.12 291 SER A C 1
ATOM 2383 O O . SER A 1 291 ? 16.377 15.293 -0.955 1.00 80.12 291 SER A O 1
ATOM 2385 N N . LEU A 1 292 ? 17.239 16.074 -2.865 1.00 81.38 292 LEU A N 1
ATOM 2386 C CA . LEU A 1 292 ? 17.027 14.833 -3.616 1.00 81.38 292 LEU A CA 1
ATOM 2387 C C . LEU A 1 292 ? 18.190 13.834 -3.529 1.00 81.38 292 LEU A C 1
ATOM 2389 O O . LEU A 1 292 ? 17.993 12.652 -3.805 1.00 81.38 292 LEU A O 1
ATOM 2393 N N . PHE A 1 293 ? 19.410 14.262 -3.174 1.00 79.88 293 PHE A N 1
ATOM 2394 C CA . PHE A 1 293 ? 20.574 13.356 -3.101 1.00 79.88 293 PHE A CA 1
ATOM 2395 C C . PHE A 1 293 ? 20.862 12.846 -1.686 1.00 79.88 293 PHE A C 1
ATOM 2397 O O . PHE A 1 293 ? 21.730 11.988 -1.524 1.00 79.88 293 PHE A O 1
ATOM 2404 N N . THR A 1 294 ? 20.179 13.375 -0.666 1.00 65.44 294 THR A N 1
ATOM 2405 C CA . THR A 1 294 ? 20.388 12.992 0.743 1.00 65.44 294 THR A CA 1
ATOM 2406 C C . THR A 1 294 ? 19.284 12.099 1.310 1.00 65.44 294 THR A C 1
ATOM 2408 O O . THR A 1 294 ? 19.404 11.650 2.452 1.00 65.44 294 THR A O 1
ATOM 2411 N N . ASN A 1 295 ? 18.255 11.777 0.514 1.00 63.66 295 ASN A N 1
ATOM 2412 C CA . ASN A 1 295 ? 17.216 10.823 0.900 1.00 63.66 295 ASN A CA 1
ATOM 2413 C C . ASN A 1 295 ? 17.837 9.482 1.310 1.00 63.66 295 ASN A C 1
ATOM 2415 O O . ASN A 1 295 ? 18.803 9.002 0.707 1.00 63.66 295 ASN A O 1
ATOM 2419 N N . SER A 1 296 ? 17.315 8.892 2.390 1.00 56.91 296 SER A N 1
ATOM 2420 C CA . SER A 1 296 ? 17.969 7.756 3.027 1.00 56.91 296 SER A CA 1
ATOM 2421 C C . SER A 1 296 ? 18.023 6.551 2.088 1.00 56.91 296 SER A C 1
ATOM 2423 O O . SER A 1 296 ? 16.993 6.002 1.714 1.00 56.91 296 SER A O 1
ATOM 2425 N N . ASN A 1 297 ? 19.233 6.067 1.808 1.00 62.09 297 ASN A N 1
ATOM 2426 C CA . ASN A 1 297 ? 19.487 4.785 1.137 1.00 62.09 297 ASN A CA 1
ATOM 2427 C C . ASN A 1 297 ? 19.156 3.560 1.997 1.00 62.09 297 ASN A C 1
ATOM 2429 O O . ASN A 1 297 ? 19.639 2.464 1.717 1.00 62.09 297 ASN A O 1
ATOM 2433 N N . LYS A 1 298 ? 18.400 3.735 3.085 1.00 59.81 298 LYS A N 1
ATOM 2434 C CA . LYS A 1 298 ? 18.024 2.606 3.921 1.00 59.81 298 LYS A CA 1
ATOM 2435 C C . LYS A 1 298 ? 17.057 1.750 3.120 1.00 59.81 298 LYS A C 1
ATOM 2437 O O . LYS A 1 298 ? 15.956 2.182 2.794 1.00 59.81 298 LYS A O 1
ATOM 2442 N N . MET A 1 299 ? 17.521 0.559 2.770 1.00 56.34 299 MET A N 1
ATOM 2443 C CA . MET A 1 299 ? 16.684 -0.468 2.186 1.00 56.34 299 MET A CA 1
ATOM 2444 C C . MET A 1 299 ? 15.641 -0.862 3.230 1.00 56.34 299 MET A C 1
ATOM 2446 O O . MET A 1 299 ? 16.007 -1.169 4.368 1.00 56.34 299 MET A O 1
ATOM 2450 N N . SER A 1 300 ? 14.360 -0.823 2.862 1.00 61.56 300 SER A N 1
ATOM 2451 C CA . SER A 1 300 ? 13.299 -1.373 3.702 1.00 61.56 300 SER A CA 1
ATOM 2452 C C . SER A 1 300 ? 13.623 -2.847 3.959 1.00 61.56 300 SER A C 1
ATOM 2454 O O . SER A 1 300 ? 13.940 -3.588 3.017 1.00 61.56 300 SER A O 1
ATOM 2456 N N . SER A 1 301 ? 13.611 -3.243 5.234 1.00 65.69 301 SER A N 1
ATOM 2457 C CA . SER A 1 301 ? 14.082 -4.558 5.683 1.00 65.69 301 SER A CA 1
ATOM 2458 C C . SER A 1 301 ? 13.259 -5.706 5.101 1.00 65.69 301 SER A C 1
ATOM 2460 O O . SER A 1 301 ? 13.825 -6.752 4.801 1.00 65.69 301 SER A O 1
ATOM 2462 N N . SER A 1 302 ? 11.962 -5.498 4.862 1.00 82.25 302 SER A N 1
ATOM 2463 C CA . SER A 1 302 ? 11.043 -6.508 4.329 1.00 82.25 302 SER A CA 1
ATOM 2464 C C . SER A 1 302 ? 10.548 -6.169 2.914 1.00 82.25 302 SER A C 1
ATOM 2466 O O . SER A 1 302 ? 10.608 -5.023 2.455 1.00 82.25 302 SER A O 1
ATOM 2468 N N . ASN A 1 303 ? 10.090 -7.191 2.177 1.00 87.25 303 ASN A N 1
ATOM 2469 C CA . ASN A 1 303 ? 9.469 -7.023 0.853 1.00 87.25 303 ASN A CA 1
ATOM 2470 C C . ASN A 1 303 ? 8.126 -6.289 0.940 1.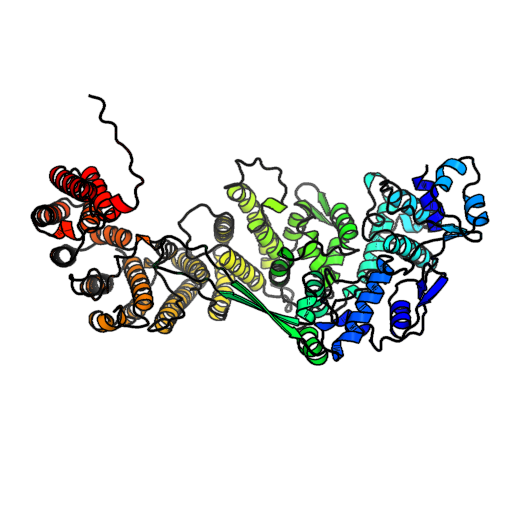00 87.25 303 ASN A C 1
ATOM 2472 O O . ASN A 1 303 ? 7.768 -5.554 0.019 1.00 87.25 303 ASN A O 1
ATOM 2476 N N . LEU A 1 304 ? 7.413 -6.455 2.054 1.00 87.38 304 LEU A N 1
ATOM 2477 C CA . LEU A 1 304 ? 6.122 -5.830 2.289 1.00 87.38 304 LEU A CA 1
ATOM 2478 C C . LEU A 1 304 ? 6.252 -4.317 2.526 1.00 87.38 304 LEU A C 1
ATOM 2480 O O . LEU A 1 304 ? 5.579 -3.563 1.824 1.00 87.38 304 LEU A O 1
ATOM 2484 N N . ALA A 1 305 ? 7.168 -3.867 3.395 1.00 83.31 305 ALA A N 1
ATOM 2485 C CA . ALA A 1 305 ? 7.476 -2.443 3.564 1.00 83.31 305 ALA A CA 1
ATOM 2486 C C . ALA A 1 305 ? 7.844 -1.793 2.229 1.00 83.31 305 ALA A C 1
ATOM 2488 O O . ALA A 1 305 ? 7.334 -0.735 1.870 1.00 83.31 305 ALA A O 1
ATOM 2489 N N . PHE A 1 306 ? 8.715 -2.458 1.462 1.00 84.50 306 PHE A N 1
ATOM 2490 C CA . PHE A 1 306 ? 9.162 -1.954 0.169 1.00 84.50 306 PHE A CA 1
ATOM 2491 C C . PHE A 1 306 ? 8.009 -1.803 -0.838 1.00 84.50 306 PHE A C 1
ATOM 2493 O O . PHE A 1 306 ? 7.977 -0.827 -1.596 1.00 84.50 306 PHE A O 1
ATOM 2500 N N . TYR A 1 307 ? 7.077 -2.764 -0.855 1.00 85.31 307 TYR A N 1
ATOM 2501 C CA . TYR A 1 307 ? 5.860 -2.695 -1.661 1.00 85.31 307 TYR A CA 1
ATOM 2502 C C . TYR A 1 307 ? 4.967 -1.533 -1.220 1.00 85.31 307 TYR A C 1
ATOM 2504 O O . TYR A 1 307 ? 4.631 -0.698 -2.048 1.00 85.31 307 TYR A O 1
ATOM 2512 N N . GLU A 1 308 ? 4.630 -1.427 0.067 1.00 80.19 308 GLU A N 1
ATOM 2513 C CA . GLU A 1 308 ? 3.726 -0.383 0.569 1.00 80.19 308 GLU A CA 1
ATOM 2514 C C . GLU A 1 308 ? 4.281 1.030 0.332 1.00 80.19 308 GLU A C 1
ATOM 2516 O O . GLU A 1 308 ? 3.557 1.896 -0.165 1.00 80.19 308 GLU A O 1
ATOM 2521 N N . GLU A 1 309 ? 5.572 1.254 0.614 1.00 76.88 309 GLU A N 1
ATOM 2522 C CA . GLU A 1 309 ? 6.250 2.525 0.325 1.00 76.88 309 GLU A CA 1
ATOM 2523 C C . GLU A 1 309 ? 6.150 2.885 -1.164 1.00 76.88 309 GLU A C 1
ATOM 2525 O O . GLU A 1 309 ? 5.841 4.019 -1.513 1.00 76.88 309 GLU A O 1
ATOM 2530 N N . SER A 1 310 ? 6.388 1.917 -2.053 1.00 73.62 310 SER A N 1
ATOM 2531 C CA . SER A 1 310 ? 6.419 2.159 -3.499 1.00 73.62 310 SER A CA 1
ATOM 2532 C C . SER A 1 310 ? 5.033 2.229 -4.147 1.00 73.62 310 SER A C 1
ATOM 2534 O O . SER A 1 310 ? 4.866 2.907 -5.162 1.00 73.62 310 SER A O 1
ATOM 2536 N N . TYR A 1 311 ? 4.042 1.531 -3.595 1.00 70.31 311 TYR A N 1
ATOM 2537 C CA . TYR A 1 311 ? 2.693 1.425 -4.145 1.00 70.31 311 TYR A CA 1
ATOM 2538 C C . TYR A 1 311 ? 1.889 2.717 -3.983 1.00 70.31 311 TYR A C 1
ATOM 2540 O O . TYR A 1 311 ? 1.157 3.104 -4.896 1.00 70.31 311 TYR A O 1
ATOM 2548 N N . ARG A 1 312 ? 2.066 3.439 -2.867 1.00 62.41 312 ARG A N 1
ATOM 2549 C CA . ARG A 1 312 ? 1.434 4.757 -2.660 1.00 62.41 312 ARG A CA 1
ATOM 2550 C C . ARG A 1 312 ? 1.812 5.762 -3.753 1.00 62.41 312 ARG A C 1
ATOM 2552 O O . ARG A 1 312 ? 0.975 6.567 -4.156 1.00 62.41 312 ARG A O 1
ATOM 2559 N N . ASP A 1 313 ? 3.021 5.649 -4.295 1.00 56.06 313 ASP A N 1
ATOM 2560 C CA . ASP A 1 313 ? 3.518 6.524 -5.358 1.00 56.06 313 ASP A CA 1
ATOM 2561 C C . ASP A 1 313 ? 3.047 6.107 -6.764 1.00 56.06 313 ASP A C 1
ATOM 2563 O O . ASP A 1 313 ? 2.951 6.942 -7.666 1.00 56.06 313 ASP A O 1
ATOM 2567 N N . LEU A 1 314 ? 2.728 4.823 -6.973 1.00 57.31 314 LEU A N 1
ATOM 2568 C CA . LEU A 1 314 ? 2.378 4.256 -8.283 1.00 57.31 314 LEU A CA 1
ATOM 2569 C C . LEU A 1 314 ? 1.038 4.752 -8.838 1.00 57.31 314 LEU A C 1
ATOM 2571 O O . LEU A 1 314 ? 0.925 4.943 -10.047 1.00 57.31 314 LEU A O 1
ATOM 2575 N N . PHE A 1 315 ? 0.034 4.995 -7.990 1.00 49.50 315 PHE A N 1
ATOM 2576 C CA . PHE A 1 315 ? -1.304 5.421 -8.438 1.00 49.50 315 PHE A CA 1
ATOM 2577 C C . PHE A 1 315 ? -1.320 6.750 -9.197 1.00 49.50 315 PHE A C 1
ATOM 2579 O O . PHE A 1 315 ? -2.251 7.024 -9.953 1.00 49.50 315 PHE A O 1
ATOM 2586 N N . ASN A 1 316 ? -0.279 7.558 -9.017 1.00 45.62 316 ASN A N 1
ATOM 2587 C CA . ASN A 1 316 ? -0.155 8.867 -9.634 1.00 45.62 316 ASN A CA 1
ATOM 2588 C C . ASN A 1 316 ? 0.673 8.830 -10.935 1.00 45.62 316 ASN A C 1
ATOM 2590 O O . ASN A 1 316 ? 0.590 9.753 -11.745 1.00 45.62 316 ASN A O 1
ATOM 2594 N N . VAL A 1 317 ? 1.425 7.756 -11.203 1.00 49.50 317 VAL A N 1
ATOM 2595 C CA . VAL A 1 317 ? 2.306 7.650 -12.376 1.00 49.50 317 VAL A CA 1
ATOM 2596 C C . VAL A 1 317 ? 1.613 6.867 -13.486 1.00 49.50 317 VAL A C 1
ATOM 2598 O O . VAL A 1 317 ? 1.639 5.640 -13.527 1.00 49.50 317 VAL A O 1
ATOM 2601 N N . SER A 1 318 ? 1.022 7.570 -14.452 1.00 40.44 318 SER A N 1
ATOM 2602 C CA . SER A 1 318 ? 0.611 6.918 -15.694 1.00 40.44 318 SER A CA 1
ATOM 2603 C C . SER A 1 318 ? 1.853 6.648 -16.554 1.00 40.44 318 SER A C 1
ATOM 2605 O O . SER A 1 318 ? 2.352 7.549 -17.230 1.00 40.44 318 SER A O 1
ATOM 2607 N N . ASP A 1 319 ? 2.287 5.395 -16.504 1.00 50.22 319 ASP A N 1
ATOM 2608 C CA . ASP A 1 319 ? 3.262 4.734 -17.374 1.00 50.22 319 ASP A CA 1
ATOM 2609 C C . ASP A 1 319 ? 4.755 4.943 -17.036 1.00 50.22 319 ASP A C 1
ATOM 2611 O O . ASP A 1 319 ? 5.459 5.716 -17.691 1.00 50.22 319 ASP A O 1
ATOM 2615 N N . PRO A 1 320 ? 5.297 4.202 -16.048 1.00 50.56 320 PRO A N 1
ATOM 2616 C CA . PRO A 1 320 ? 6.733 4.026 -15.886 1.00 50.56 320 PRO A CA 1
ATOM 2617 C C . PRO A 1 320 ? 7.218 2.980 -16.900 1.00 50.56 320 PRO A C 1
ATOM 2619 O O . PRO A 1 320 ? 7.661 1.899 -16.522 1.00 50.56 320 PRO A O 1
ATOM 2622 N N . SER A 1 321 ? 7.082 3.248 -18.200 1.00 53.09 321 SER A N 1
ATOM 2623 C CA . SER A 1 321 ? 7.401 2.269 -19.241 1.00 53.09 321 SER A CA 1
ATOM 2624 C C . SER A 1 321 ? 8.912 1.954 -19.217 1.00 53.09 321 SER A C 1
ATOM 2626 O O . SER A 1 321 ? 9.747 2.656 -19.793 1.00 53.09 321 SER A O 1
ATOM 2628 N N . ASN A 1 322 ? 9.289 0.914 -18.476 1.00 67.56 322 ASN A N 1
ATOM 2629 C CA . ASN A 1 322 ? 10.659 0.445 -18.342 1.00 67.56 322 ASN A CA 1
ATOM 2630 C C . ASN A 1 322 ? 10.937 -0.611 -19.411 1.00 67.56 322 ASN A C 1
ATOM 2632 O O . ASN A 1 322 ? 10.163 -1.556 -19.548 1.00 67.56 322 ASN A O 1
ATOM 2636 N N . PHE A 1 323 ? 12.048 -0.483 -20.140 1.00 77.75 323 PHE A N 1
ATOM 2637 C CA . PHE A 1 323 ? 12.467 -1.431 -21.180 1.00 77.75 323 PHE A CA 1
ATOM 2638 C C . PHE A 1 323 ? 12.371 -2.900 -20.741 1.00 77.75 323 PHE A C 1
ATOM 2640 O O . PHE A 1 323 ? 11.940 -3.758 -21.509 1.00 77.75 323 PHE A O 1
ATOM 2647 N N . TYR A 1 324 ? 12.756 -3.190 -19.494 1.00 83.56 324 TYR A N 1
ATOM 2648 C CA . TYR A 1 324 ? 12.757 -4.551 -18.954 1.00 83.56 324 TYR A CA 1
ATOM 2649 C C . TYR A 1 324 ? 11.393 -5.065 -18.547 1.00 83.56 324 TYR A C 1
ATOM 2651 O O . TYR A 1 324 ? 11.237 -6.271 -18.374 1.00 83.56 324 TYR A O 1
ATOM 2659 N N . SER A 1 325 ? 10.410 -4.181 -18.408 1.00 76.94 325 SER A N 1
ATOM 2660 C CA . SER A 1 325 ? 9.109 -4.549 -17.887 1.00 76.94 325 SER A CA 1
ATOM 2661 C C . SER A 1 325 ? 8.526 -5.667 -18.768 1.00 76.94 325 SER A C 1
ATOM 2663 O O . SER A 1 325 ? 8.260 -6.768 -18.289 1.00 76.94 325 SER A O 1
ATOM 2665 N N . SER A 1 326 ? 8.406 -5.456 -20.079 1.00 75.31 326 SER A N 1
ATOM 2666 C CA . SER A 1 326 ? 7.796 -6.464 -20.956 1.00 75.31 326 SER A CA 1
ATOM 2667 C C . SER A 1 326 ? 8.578 -7.791 -21.039 1.00 75.31 326 SER A C 1
ATOM 2669 O O . SER A 1 326 ? 7.962 -8.834 -20.818 1.00 75.31 326 SER A O 1
ATOM 2671 N N . PRO A 1 327 ? 9.912 -7.789 -21.248 1.00 81.06 327 PRO A N 1
ATOM 2672 C CA . PRO A 1 327 ? 10.742 -8.996 -21.164 1.00 81.06 327 PRO A CA 1
ATOM 2673 C C . PRO A 1 327 ? 10.623 -9.768 -19.840 1.00 81.06 327 PRO A C 1
ATOM 2675 O O . PRO A 1 327 ? 10.591 -10.997 -19.846 1.00 81.06 327 PRO A O 1
ATOM 2678 N N . LEU A 1 328 ? 10.514 -9.073 -18.700 1.00 85.50 328 LEU A N 1
ATOM 2679 C CA . LEU A 1 328 ? 10.294 -9.713 -17.397 1.00 85.50 328 LEU A CA 1
ATOM 2680 C C . LEU A 1 328 ? 8.951 -10.448 -17.340 1.00 85.50 328 LEU A C 1
ATOM 2682 O O . LEU A 1 328 ? 8.863 -11.498 -16.712 1.00 85.50 328 LEU A O 1
ATOM 2686 N N . GLY A 1 329 ? 7.919 -9.936 -18.019 1.00 82.25 329 GLY A N 1
ATOM 2687 C CA . GLY A 1 329 ? 6.639 -10.631 -18.161 1.00 82.25 329 GLY A CA 1
ATOM 2688 C C . GLY A 1 329 ? 6.785 -11.996 -18.838 1.00 82.25 329 GLY A C 1
ATOM 2689 O O . GLY A 1 329 ? 6.233 -12.979 -18.351 1.00 82.25 329 GLY A O 1
ATOM 2690 N N . GLU A 1 330 ? 7.584 -12.080 -19.904 1.00 82.06 330 GLU A N 1
ATOM 2691 C CA . GLU A 1 330 ? 7.861 -13.349 -20.590 1.00 82.06 330 GLU A CA 1
ATOM 2692 C C . GLU A 1 330 ? 8.669 -14.316 -19.717 1.00 82.06 330 GLU A C 1
ATOM 2694 O O . GLU A 1 330 ? 8.377 -15.514 -19.695 1.00 82.06 330 GLU A O 1
ATOM 2699 N N . ILE A 1 331 ? 9.638 -13.819 -18.934 1.00 86.88 331 ILE A N 1
ATOM 2700 C CA . ILE A 1 331 ? 10.356 -14.650 -17.953 1.00 86.88 331 ILE A CA 1
ATOM 2701 C C . ILE A 1 331 ? 9.371 -15.218 -16.928 1.00 86.88 331 ILE A C 1
ATOM 2703 O O . ILE A 1 331 ? 9.326 -16.428 -16.745 1.00 86.88 331 ILE A O 1
ATOM 2707 N N . ILE A 1 332 ? 8.542 -14.378 -16.304 1.00 87.69 332 ILE A N 1
ATOM 2708 C CA . ILE A 1 332 ? 7.566 -14.813 -15.292 1.00 87.69 332 ILE A CA 1
ATOM 2709 C C . ILE A 1 332 ? 6.611 -15.869 -15.870 1.00 87.69 332 ILE A C 1
ATOM 2711 O O . ILE A 1 332 ? 6.398 -16.916 -15.261 1.00 87.69 332 ILE A O 1
ATOM 2715 N N . ASN A 1 333 ? 6.072 -15.629 -17.068 1.00 84.81 333 ASN A N 1
ATOM 2716 C CA . ASN A 1 333 ? 5.114 -16.533 -17.706 1.00 84.81 333 ASN A CA 1
ATOM 2717 C C . ASN A 1 333 ? 5.725 -17.874 -18.131 1.00 84.81 333 ASN A C 1
ATOM 2719 O O . ASN A 1 333 ? 5.021 -18.885 -18.135 1.00 84.81 333 ASN A O 1
ATOM 2723 N N . SER A 1 334 ? 6.998 -17.883 -18.532 1.00 84.94 334 SER A N 1
ATOM 2724 C CA . SER A 1 334 ? 7.683 -19.088 -19.013 1.00 84.94 334 SER A CA 1
ATOM 2725 C C . SER A 1 334 ? 8.360 -19.890 -17.905 1.00 84.94 334 SER A C 1
ATOM 2727 O O . SER A 1 334 ? 8.514 -21.104 -18.049 1.00 84.94 334 SER A O 1
ATOM 2729 N N . ASP A 1 335 ? 8.756 -19.239 -16.809 1.00 89.00 335 ASP A N 1
ATOM 2730 C CA . ASP A 1 335 ? 9.476 -19.888 -15.717 1.00 89.00 335 ASP A CA 1
ATOM 2731 C C . ASP A 1 335 ? 8.533 -20.591 -14.731 1.00 89.00 335 ASP A C 1
ATOM 2733 O O . ASP A 1 335 ? 8.910 -21.606 -14.148 1.00 89.00 335 ASP A O 1
ATOM 2737 N N . ILE A 1 336 ? 7.300 -20.087 -14.577 1.00 90.25 336 ILE A N 1
ATOM 2738 C CA . ILE A 1 336 ? 6.300 -20.629 -13.650 1.00 90.25 336 ILE A CA 1
ATOM 2739 C C . ILE A 1 336 ? 5.459 -21.708 -14.333 1.00 90.25 336 ILE A C 1
ATOM 2741 O O . ILE A 1 336 ? 4.775 -21.463 -15.331 1.00 90.25 336 ILE A O 1
ATOM 2745 N N . TYR A 1 337 ? 5.418 -22.895 -13.735 1.00 88.81 337 TYR A N 1
ATOM 2746 C CA . TYR A 1 337 ? 4.586 -24.003 -14.193 1.00 88.81 337 TYR A CA 1
ATOM 2747 C C . TYR A 1 337 ? 3.819 -24.651 -13.041 1.00 88.81 337 TYR A C 1
ATOM 2749 O O . TYR A 1 337 ? 4.200 -24.569 -11.876 1.00 88.81 337 TYR A O 1
ATOM 2757 N N . VAL A 1 338 ? 2.705 -25.295 -13.389 1.00 86.25 338 VAL A N 1
ATOM 2758 C CA . VAL A 1 338 ? 1.890 -26.072 -12.451 1.00 86.25 338 VAL A CA 1
ATOM 2759 C C . VAL A 1 338 ? 2.180 -27.545 -12.699 1.00 86.25 338 VAL A C 1
ATOM 2761 O O . VAL A 1 338 ? 2.019 -28.013 -13.827 1.00 86.25 338 VAL A O 1
ATOM 2764 N N . ASP A 1 339 ? 2.604 -28.259 -11.660 1.00 83.69 339 ASP A N 1
ATOM 2765 C CA . ASP A 1 339 ? 2.789 -29.709 -11.675 1.00 83.69 339 ASP A CA 1
ATOM 2766 C C . ASP A 1 339 ? 1.905 -30.343 -10.598 1.00 83.69 339 ASP A C 1
ATOM 2768 O O . ASP A 1 339 ? 2.117 -30.153 -9.399 1.00 83.69 339 ASP A O 1
ATOM 2772 N N . GLY A 1 340 ? 0.853 -31.041 -11.033 1.00 81.88 340 GLY A N 1
ATOM 2773 C CA . GLY A 1 340 ? -0.188 -31.546 -10.141 1.00 81.88 340 GLY A CA 1
ATOM 2774 C C . GLY A 1 340 ? -0.855 -30.419 -9.345 1.00 81.88 340 GLY A C 1
ATOM 2775 O O . GLY A 1 340 ? -1.484 -29.536 -9.926 1.00 81.88 340 GLY A O 1
ATOM 2776 N N . SER A 1 341 ? -0.727 -30.472 -8.018 1.00 79.00 341 SER A N 1
ATOM 2777 C CA . SER A 1 341 ? -1.230 -29.462 -7.076 1.00 79.00 341 SER A CA 1
ATOM 2778 C C . SER A 1 341 ? -0.175 -28.430 -6.657 1.00 79.00 341 SER A C 1
ATOM 2780 O O . SER A 1 341 ? -0.437 -27.640 -5.758 1.00 79.00 341 SER A O 1
ATOM 2782 N N . CYS A 1 342 ? 1.017 -28.436 -7.260 1.00 80.25 342 CYS A N 1
ATOM 2783 C CA . CYS A 1 342 ? 2.122 -27.562 -6.870 1.00 80.25 342 CYS A CA 1
ATOM 2784 C C . CYS A 1 342 ? 2.440 -26.529 -7.954 1.00 80.25 342 CYS A C 1
ATOM 2786 O O . CYS A 1 342 ? 2.419 -26.824 -9.151 1.00 80.25 342 CYS A O 1
ATOM 2788 N N . ILE A 1 343 ? 2.793 -25.319 -7.519 1.00 86.81 343 ILE A N 1
ATOM 2789 C CA . ILE A 1 343 ? 3.325 -24.261 -8.380 1.00 86.81 343 ILE A CA 1
ATOM 2790 C C . ILE A 1 343 ? 4.837 -24.245 -8.222 1.00 86.81 343 ILE A C 1
ATOM 2792 O O . ILE A 1 343 ? 5.352 -24.136 -7.114 1.00 86.81 343 ILE A O 1
ATOM 2796 N N . ASN A 1 344 ? 5.538 -24.372 -9.343 1.00 86.19 344 ASN A N 1
ATOM 2797 C CA . ASN A 1 344 ? 6.985 -24.500 -9.396 1.00 86.19 344 ASN A CA 1
ATOM 2798 C C . ASN A 1 344 ? 7.593 -23.465 -10.346 1.00 86.19 344 ASN A C 1
ATOM 2800 O O . ASN A 1 344 ? 6.916 -22.900 -11.206 1.00 86.19 344 ASN A O 1
ATOM 2804 N N . SER A 1 345 ? 8.897 -23.254 -10.185 1.00 88.38 345 SER A N 1
ATOM 2805 C CA . SER A 1 345 ? 9.742 -22.398 -11.018 1.00 88.38 345 SER A CA 1
ATOM 2806 C C . SER A 1 345 ? 10.850 -23.247 -11.647 1.00 88.38 345 SER A C 1
ATOM 2808 O O . SER A 1 345 ? 11.319 -24.210 -11.033 1.00 88.38 345 SER A O 1
ATOM 2810 N N . TYR A 1 346 ? 11.278 -22.923 -12.871 1.00 86.38 346 TYR A N 1
ATOM 2811 C CA . TYR A 1 346 ? 12.488 -23.513 -13.469 1.00 86.38 346 TYR A CA 1
ATOM 2812 C C . TYR A 1 346 ? 13.790 -22.872 -12.942 1.00 86.38 346 TYR A C 1
ATOM 2814 O O . TYR A 1 346 ? 14.887 -23.233 -13.377 1.00 86.38 346 TYR A O 1
ATOM 2822 N N . GLY A 1 347 ? 13.687 -21.952 -11.982 1.00 87.06 347 GLY A N 1
ATOM 2823 C CA . GLY A 1 347 ? 14.785 -21.395 -11.202 1.00 87.06 347 GLY A CA 1
ATOM 2824 C C . GLY A 1 347 ? 15.275 -20.030 -11.678 1.00 87.06 347 GLY A C 1
ATOM 2825 O O . GLY A 1 347 ? 16.133 -19.451 -11.015 1.00 87.06 347 GLY A O 1
ATOM 2826 N N . ARG A 1 348 ? 14.797 -19.499 -12.814 1.00 88.25 348 ARG A N 1
ATOM 2827 C CA . ARG A 1 348 ? 15.229 -18.170 -13.295 1.00 88.25 348 ARG A CA 1
ATOM 2828 C C . ARG A 1 348 ? 14.666 -17.081 -12.410 1.00 88.25 348 ARG A C 1
ATOM 2830 O O . ARG A 1 348 ? 15.388 -16.169 -12.020 1.00 88.25 348 ARG A O 1
ATOM 2837 N N . LEU A 1 349 ? 13.385 -17.194 -12.079 1.00 89.50 349 LEU A N 1
ATOM 2838 C CA . LEU A 1 349 ? 12.700 -16.222 -11.248 1.00 89.50 349 LEU A CA 1
ATOM 2839 C C . LEU A 1 349 ? 13.284 -16.195 -9.832 1.00 89.50 349 LEU A C 1
ATOM 2841 O O . LEU A 1 349 ? 13.488 -15.113 -9.291 1.00 89.50 349 LEU A O 1
ATOM 2845 N N . ASP A 1 350 ? 13.644 -17.358 -9.281 1.00 89.12 350 ASP A N 1
ATOM 2846 C CA . ASP A 1 350 ? 14.356 -17.468 -8.000 1.00 89.12 350 ASP A CA 1
ATOM 2847 C C . ASP A 1 350 ? 15.666 -16.656 -8.013 1.00 89.12 350 ASP A C 1
ATOM 2849 O O . ASP A 1 350 ? 15.872 -15.791 -7.163 1.00 89.12 350 ASP A O 1
ATOM 2853 N N . ARG A 1 351 ? 16.500 -16.827 -9.048 1.00 88.75 351 ARG A N 1
ATOM 2854 C CA . ARG A 1 351 ? 17.754 -16.065 -9.209 1.00 88.75 351 ARG A CA 1
ATOM 2855 C C . ARG A 1 351 ? 17.531 -14.566 -9.408 1.00 88.75 351 ARG A C 1
ATOM 2857 O O . ARG A 1 351 ? 18.341 -13.751 -8.972 1.00 88.75 351 ARG A O 1
ATOM 2864 N N . LEU A 1 352 ? 16.448 -14.169 -10.078 1.00 89.69 352 LEU A N 1
ATOM 2865 C CA . LEU A 1 352 ? 16.094 -12.752 -10.206 1.00 89.69 352 LEU A CA 1
ATOM 2866 C C . LEU A 1 352 ? 15.717 -12.142 -8.853 1.00 89.69 352 LEU A C 1
ATOM 2868 O O . LEU A 1 352 ? 16.116 -11.011 -8.577 1.00 89.69 352 LEU A O 1
ATOM 2872 N N . PHE A 1 353 ? 15.007 -12.884 -8.000 1.00 89.62 353 PHE A N 1
ATOM 2873 C CA . PHE A 1 353 ? 14.722 -12.452 -6.634 1.00 89.62 353 PHE A CA 1
ATOM 2874 C C . PHE A 1 353 ? 15.987 -12.369 -5.779 1.00 89.62 353 PHE A C 1
ATOM 2876 O O . PHE A 1 353 ? 16.170 -11.360 -5.097 1.00 89.62 353 PHE A O 1
ATOM 2883 N N . GLU A 1 354 ? 16.903 -13.333 -5.887 1.00 88.19 354 GLU A N 1
ATOM 2884 C CA . GLU A 1 354 ? 18.226 -13.257 -5.250 1.00 88.19 354 GLU A CA 1
ATOM 2885 C C . GLU A 1 354 ? 18.973 -11.982 -5.678 1.00 88.19 354 GLU A C 1
ATOM 2887 O O . GLU A 1 354 ? 19.401 -11.199 -4.832 1.00 88.19 354 GLU A O 1
ATOM 2892 N N . ASN A 1 355 ? 19.032 -11.690 -6.981 1.00 86.56 355 ASN A N 1
ATOM 2893 C CA . ASN A 1 355 ? 19.663 -10.472 -7.508 1.00 86.56 355 ASN A CA 1
ATOM 2894 C C . ASN A 1 355 ? 18.948 -9.179 -7.072 1.00 86.56 355 ASN A C 1
ATOM 2896 O O . ASN A 1 355 ? 19.566 -8.114 -7.001 1.00 86.56 355 ASN A O 1
ATOM 2900 N N . SER A 1 356 ? 17.645 -9.243 -6.791 1.00 88.81 356 SER A N 1
ATOM 2901 C CA . SER A 1 356 ? 16.857 -8.082 -6.364 1.00 88.81 356 SER A CA 1
ATOM 2902 C C . SER A 1 356 ? 17.210 -7.599 -4.952 1.00 88.81 356 SER A C 1
ATOM 2904 O O . SER A 1 356 ? 16.947 -6.443 -4.622 1.00 88.81 356 SER A O 1
ATOM 2906 N N . THR A 1 357 ? 17.872 -8.434 -4.144 1.00 83.00 357 THR A N 1
ATOM 2907 C CA . THR A 1 357 ? 18.369 -8.045 -2.812 1.00 83.00 357 THR A CA 1
ATOM 2908 C C . THR A 1 357 ? 19.418 -6.930 -2.879 1.00 83.00 357 THR A C 1
ATOM 2910 O O . THR A 1 357 ? 19.485 -6.091 -1.989 1.00 83.00 357 THR A O 1
ATOM 2913 N N . GLU A 1 358 ? 20.189 -6.852 -3.966 1.00 81.75 358 GLU A N 1
ATOM 2914 C CA . GLU A 1 358 ? 21.178 -5.789 -4.190 1.00 81.75 358 GLU A CA 1
ATOM 2915 C C . GLU A 1 358 ? 20.666 -4.686 -5.137 1.00 81.75 358 GLU A C 1
ATOM 2917 O O . GLU A 1 358 ? 21.315 -3.652 -5.315 1.00 81.75 358 GLU A O 1
ATOM 2922 N N . SER A 1 359 ? 19.496 -4.880 -5.757 1.00 87.00 359 SER A N 1
ATOM 2923 C CA . SER A 1 359 ? 18.940 -4.001 -6.789 1.00 87.00 359 SER A CA 1
ATOM 2924 C C . SER A 1 359 ? 17.517 -3.549 -6.455 1.00 87.00 359 SER A C 1
ATOM 2926 O O . SER A 1 359 ? 16.535 -4.239 -6.729 1.00 87.00 359 SER A O 1
ATOM 2928 N N . HIS A 1 360 ? 17.399 -2.319 -5.945 1.00 86.00 360 HIS A N 1
ATOM 2929 C CA . HIS A 1 360 ? 16.110 -1.684 -5.640 1.00 86.00 360 HIS A CA 1
ATOM 2930 C C . HIS A 1 360 ? 15.211 -1.569 -6.875 1.00 86.00 360 HIS A C 1
ATOM 2932 O O . HIS A 1 360 ? 14.006 -1.789 -6.794 1.00 86.00 360 HIS A O 1
ATOM 2938 N N . GLU A 1 361 ? 15.800 -1.247 -8.027 1.00 86.56 361 GLU A N 1
ATOM 2939 C CA . GLU A 1 361 ? 15.068 -1.118 -9.282 1.00 86.56 361 GLU A CA 1
ATOM 2940 C C . GLU A 1 361 ? 14.505 -2.473 -9.745 1.00 86.56 361 GLU A C 1
ATOM 2942 O O . GLU A 1 361 ? 13.335 -2.554 -10.114 1.00 86.56 361 GLU A O 1
ATOM 2947 N N . LEU A 1 362 ? 15.294 -3.554 -9.679 1.00 88.50 362 LEU A N 1
ATOM 2948 C CA . LEU A 1 362 ? 14.813 -4.895 -10.024 1.00 88.50 362 LEU A CA 1
ATOM 2949 C C . LEU A 1 362 ? 13.744 -5.374 -9.034 1.00 88.50 362 LEU A C 1
ATOM 2951 O O . LEU A 1 362 ? 12.712 -5.896 -9.452 1.00 88.50 362 LEU A O 1
ATOM 2955 N N . ARG A 1 363 ? 13.949 -5.136 -7.732 1.00 88.38 363 ARG A N 1
ATOM 2956 C CA . ARG A 1 363 ? 12.962 -5.434 -6.682 1.00 88.38 363 ARG A CA 1
ATOM 2957 C C . ARG A 1 363 ? 11.644 -4.708 -6.941 1.00 88.38 363 ARG A C 1
ATOM 2959 O O . ARG A 1 363 ? 10.579 -5.308 -6.826 1.00 88.38 363 ARG A O 1
ATOM 2966 N N . PHE A 1 364 ? 11.702 -3.442 -7.354 1.00 86.50 364 PHE A N 1
ATOM 2967 C CA . PHE A 1 364 ? 10.528 -2.673 -7.761 1.00 86.50 364 PHE A CA 1
ATOM 2968 C C . PHE A 1 364 ? 9.835 -3.266 -8.984 1.00 86.50 364 PHE A C 1
ATOM 2970 O O . PHE A 1 364 ? 8.622 -3.465 -8.947 1.00 86.50 364 PHE A O 1
ATOM 2977 N N . MET A 1 365 ? 10.575 -3.618 -10.035 1.00 85.38 365 MET A N 1
ATOM 2978 C CA . MET A 1 365 ? 9.973 -4.245 -11.214 1.00 85.38 365 MET A CA 1
ATOM 2979 C C . MET A 1 365 ? 9.255 -5.553 -10.862 1.00 85.38 365 MET A C 1
ATOM 2981 O O . MET A 1 365 ? 8.133 -5.769 -11.315 1.00 85.38 365 MET A O 1
ATOM 2985 N N . LEU A 1 366 ? 9.869 -6.403 -10.033 1.00 87.50 366 LEU A N 1
ATOM 2986 C CA . LEU A 1 366 ? 9.316 -7.705 -9.652 1.00 87.50 366 LEU A CA 1
ATOM 2987 C C . LEU A 1 366 ? 8.113 -7.588 -8.711 1.00 87.50 366 LEU A C 1
ATOM 2989 O O . LEU A 1 366 ? 7.128 -8.292 -8.931 1.00 87.50 366 LEU A O 1
ATOM 2993 N N . LEU A 1 367 ? 8.179 -6.723 -7.691 1.00 85.50 367 LEU A N 1
ATOM 2994 C CA . LEU A 1 367 ? 7.165 -6.642 -6.632 1.00 85.50 367 LEU A CA 1
ATOM 2995 C C . LEU A 1 367 ? 6.090 -5.573 -6.853 1.00 85.50 367 LEU A C 1
ATOM 2997 O O . LEU A 1 367 ? 5.041 -5.652 -6.236 1.00 85.50 367 LEU A O 1
ATOM 3001 N N . ASN A 1 368 ? 6.309 -4.577 -7.708 1.00 80.69 368 ASN A N 1
ATOM 3002 C CA . ASN A 1 368 ? 5.367 -3.466 -7.875 1.00 80.69 368 ASN A CA 1
ATOM 3003 C C . ASN A 1 368 ? 4.857 -3.358 -9.317 1.00 80.69 368 ASN A C 1
ATOM 3005 O O . ASN A 1 368 ? 3.653 -3.394 -9.545 1.00 80.69 368 ASN A O 1
ATOM 3009 N N . GLU A 1 369 ? 5.745 -3.285 -10.317 1.00 77.44 369 GLU A N 1
ATOM 3010 C CA . GLU A 1 369 ? 5.301 -3.139 -11.716 1.00 77.44 369 GLU A CA 1
ATOM 3011 C C . GLU A 1 369 ? 4.643 -4.417 -12.259 1.00 77.44 369 GLU A C 1
ATOM 3013 O O . GLU A 1 369 ? 3.602 -4.376 -12.923 1.00 77.44 369 GLU A O 1
ATOM 3018 N N . ARG A 1 370 ? 5.279 -5.571 -12.026 1.00 76.38 370 ARG A N 1
ATOM 3019 C CA . ARG A 1 370 ? 4.884 -6.837 -12.653 1.00 76.38 370 ARG A CA 1
ATOM 3020 C C . ARG A 1 370 ? 3.807 -7.578 -11.886 1.00 76.38 370 ARG A C 1
ATOM 3022 O O . ARG A 1 370 ? 3.072 -8.322 -12.524 1.00 76.38 370 ARG A O 1
ATOM 3029 N N . ILE A 1 371 ? 3.651 -7.359 -10.580 1.00 70.50 371 ILE A N 1
ATOM 3030 C CA . ILE A 1 371 ? 2.623 -8.067 -9.803 1.00 70.50 371 ILE A CA 1
ATOM 3031 C C . ILE A 1 371 ? 1.218 -7.836 -10.380 1.00 70.50 371 ILE A C 1
ATOM 3033 O O . ILE A 1 371 ? 0.464 -8.791 -10.544 1.00 70.50 371 ILE A O 1
ATOM 3037 N N . HIS A 1 372 ? 0.889 -6.611 -10.789 1.00 64.69 372 HIS A N 1
ATOM 3038 C CA . HIS A 1 372 ? -0.437 -6.299 -11.337 1.00 64.69 372 HIS A CA 1
ATOM 3039 C C . HIS A 1 372 ? -0.668 -6.826 -12.763 1.00 64.69 372 HIS A C 1
ATOM 3041 O O . HIS A 1 372 ? -1.812 -6.913 -13.201 1.00 64.69 372 HIS A O 1
ATOM 3047 N N . ASN A 1 373 ? 0.399 -7.200 -13.478 1.00 65.94 373 ASN A N 1
ATOM 3048 C CA . ASN A 1 373 ? 0.352 -7.640 -14.877 1.00 65.94 373 ASN A CA 1
ATOM 3049 C C . ASN A 1 373 ? 0.726 -9.123 -15.074 1.00 65.94 373 ASN A C 1
ATOM 3051 O O . ASN A 1 373 ? 0.482 -9.676 -16.143 1.00 65.94 373 ASN A O 1
ATOM 3055 N N . GLY A 1 374 ? 1.328 -9.773 -14.072 1.00 63.94 374 GLY A N 1
ATOM 3056 C CA . GLY A 1 374 ? 1.788 -11.169 -14.112 1.00 63.94 374 GLY A CA 1
ATOM 3057 C C . GLY A 1 374 ? 0.687 -12.204 -13.852 1.00 63.94 374 GLY A C 1
ATOM 3058 O O . GLY A 1 374 ? 0.925 -13.406 -13.961 1.00 63.94 374 GLY A O 1
ATOM 3059 N N . GLY A 1 375 ? -0.523 -11.746 -13.520 1.00 73.38 375 GLY A N 1
ATOM 3060 C CA . GLY A 1 375 ? -1.689 -12.590 -13.270 1.00 73.38 375 GLY A CA 1
ATOM 3061 C C . GLY A 1 375 ? -1.589 -13.451 -12.003 1.00 73.38 375 GLY A C 1
ATOM 3062 O O . GLY A 1 375 ? -0.608 -13.428 -11.259 1.00 73.38 375 GLY A O 1
ATOM 3063 N N . VAL A 1 376 ? -2.630 -14.256 -11.766 1.00 79.19 376 VAL A N 1
ATOM 3064 C CA . VAL A 1 376 ? -2.777 -15.060 -10.535 1.00 79.19 376 VAL A CA 1
ATOM 3065 C C . VAL A 1 376 ? -1.657 -16.087 -10.362 1.00 79.19 376 VAL A C 1
ATOM 3067 O O . VAL A 1 376 ? -1.228 -16.333 -9.241 1.00 79.19 376 VAL A O 1
ATOM 3070 N N . LYS A 1 377 ? -1.134 -16.660 -11.455 1.00 83.62 377 LYS A N 1
ATOM 3071 C CA . LYS A 1 377 ? -0.031 -17.636 -11.386 1.00 83.62 377 LYS A CA 1
ATOM 3072 C C . LYS A 1 377 ? 1.211 -17.055 -10.715 1.00 83.62 377 LYS A C 1
ATOM 3074 O O . LYS A 1 377 ? 1.845 -17.747 -9.926 1.00 83.62 377 LYS A O 1
ATOM 3079 N N . TYR A 1 378 ? 1.535 -15.797 -11.011 1.00 87.06 378 TYR A N 1
ATOM 3080 C CA . TYR A 1 378 ? 2.678 -15.130 -10.403 1.00 87.06 378 TYR A CA 1
ATOM 3081 C C . TYR A 1 378 ? 2.441 -14.854 -8.918 1.00 87.06 378 TYR A C 1
ATOM 3083 O O . TYR A 1 378 ? 3.294 -15.176 -8.100 1.00 87.06 378 TYR A O 1
ATOM 3091 N N . LEU A 1 379 ? 1.258 -14.359 -8.547 1.00 86.31 379 LEU A N 1
ATOM 3092 C CA . LEU A 1 379 ? 0.899 -14.149 -7.141 1.00 86.31 379 LEU A CA 1
ATOM 3093 C C . LEU A 1 379 ? 0.931 -15.440 -6.319 1.00 86.31 379 LEU A C 1
ATOM 3095 O O . LEU A 1 379 ? 1.457 -15.447 -5.210 1.00 86.31 379 LEU A O 1
ATOM 3099 N N . LEU A 1 380 ? 0.414 -16.539 -6.869 1.00 87.06 380 LEU A N 1
ATOM 3100 C CA . LEU A 1 380 ? 0.480 -17.839 -6.210 1.00 87.06 380 LEU A CA 1
ATOM 3101 C C . LEU A 1 380 ? 1.925 -18.336 -6.089 1.00 87.06 380 LEU A C 1
ATOM 3103 O O . LEU A 1 380 ? 2.293 -18.850 -5.042 1.00 87.06 380 LEU A O 1
ATOM 3107 N N . TYR A 1 381 ? 2.767 -18.132 -7.107 1.00 90.06 381 TYR A N 1
ATOM 3108 C CA . TYR A 1 381 ? 4.201 -18.410 -6.994 1.00 90.06 381 TYR A CA 1
ATOM 3109 C C . TYR A 1 381 ? 4.841 -17.616 -5.843 1.00 90.06 381 TYR A C 1
ATOM 3111 O O . TYR A 1 381 ? 5.540 -18.204 -5.021 1.00 90.06 381 TYR A O 1
ATOM 3119 N N . LEU A 1 382 ? 4.560 -16.313 -5.726 1.00 90.06 382 LEU A N 1
ATOM 3120 C CA . LEU A 1 382 ? 5.073 -15.485 -4.627 1.00 90.06 382 LEU A CA 1
ATOM 3121 C C . LEU A 1 382 ? 4.569 -15.952 -3.256 1.00 90.06 382 LEU A C 1
ATOM 3123 O O . LEU A 1 382 ? 5.299 -15.850 -2.272 1.00 90.06 382 LEU A O 1
ATOM 3127 N N . LEU A 1 383 ? 3.352 -16.495 -3.191 1.00 89.56 383 LEU A N 1
ATOM 3128 C CA . LEU A 1 383 ? 2.796 -17.081 -1.974 1.00 89.56 383 LEU A CA 1
ATOM 3129 C C . LEU A 1 383 ? 3.581 -18.319 -1.516 1.00 89.56 383 LEU A C 1
ATOM 3131 O O . LEU A 1 383 ? 3.716 -18.537 -0.318 1.00 89.56 383 LEU A O 1
ATOM 3135 N N . THR A 1 384 ? 4.149 -19.096 -2.448 1.00 87.25 384 THR A N 1
ATOM 3136 C CA . THR A 1 384 ? 4.931 -20.307 -2.120 1.00 87.25 384 THR A CA 1
ATOM 3137 C C . THR A 1 384 ? 6.302 -20.030 -1.493 1.00 87.25 384 THR A C 1
ATOM 3139 O O . THR A 1 384 ? 6.956 -20.960 -1.019 1.00 87.25 384 THR A O 1
ATOM 3142 N N . LYS A 1 385 ? 6.769 -18.774 -1.500 1.00 86.25 385 LYS A N 1
ATOM 3143 C CA . LYS A 1 385 ? 8.111 -18.382 -1.044 1.00 86.25 385 LYS A CA 1
ATOM 3144 C C . LYS A 1 385 ? 8.024 -17.567 0.239 1.00 86.25 385 LYS A C 1
ATOM 3146 O O . LYS A 1 385 ? 7.317 -16.563 0.280 1.00 86.25 385 LYS A O 1
ATOM 3151 N N . LYS A 1 386 ? 8.783 -17.958 1.267 1.00 83.88 386 LYS A N 1
ATOM 3152 C CA . LYS A 1 386 ? 8.776 -17.318 2.596 1.00 83.88 386 LYS A CA 1
ATOM 3153 C C . LYS A 1 386 ? 8.997 -15.806 2.497 1.00 83.88 386 LYS A C 1
ATOM 3155 O O . LYS A 1 386 ? 8.288 -15.034 3.129 1.00 83.88 386 LYS A O 1
ATOM 3160 N N . GLU A 1 387 ? 9.944 -15.396 1.665 1.00 84.06 387 GLU A N 1
ATOM 3161 C CA . GLU A 1 387 ? 10.406 -14.017 1.529 1.00 84.06 387 GLU A CA 1
ATOM 3162 C C . GLU A 1 387 ? 9.338 -13.101 0.919 1.00 84.06 387 GLU A C 1
ATOM 3164 O O . GLU A 1 387 ? 9.353 -11.894 1.157 1.00 84.06 387 GLU A O 1
ATOM 3169 N N . THR A 1 388 ? 8.421 -13.642 0.112 1.00 88.12 388 THR A N 1
ATOM 3170 C CA . THR A 1 388 ? 7.406 -12.865 -0.622 1.00 88.12 388 THR A CA 1
ATOM 3171 C C . THR A 1 388 ? 5.973 -13.179 -0.205 1.00 88.12 388 THR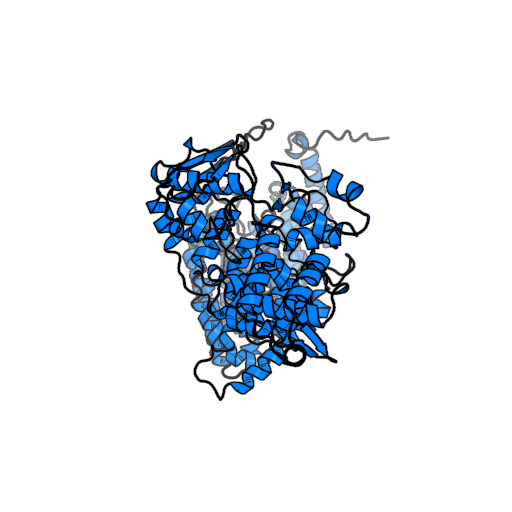 A C 1
ATOM 3173 O O . THR A 1 388 ? 5.057 -12.480 -0.638 1.00 88.12 388 THR A O 1
ATOM 3176 N N . ALA A 1 389 ? 5.758 -14.186 0.646 1.00 89.94 389 ALA A N 1
ATOM 3177 C CA . ALA A 1 389 ? 4.433 -14.673 1.019 1.00 89.94 389 ALA A CA 1
ATOM 3178 C C . ALA A 1 389 ? 3.571 -13.603 1.705 1.00 89.94 389 ALA A C 1
ATOM 3180 O O . ALA A 1 389 ? 2.395 -13.463 1.372 1.00 89.94 389 ALA A O 1
ATOM 3181 N N . THR A 1 390 ? 4.146 -12.804 2.612 1.00 90.75 390 THR A N 1
ATOM 3182 C CA . THR A 1 390 ? 3.422 -11.709 3.286 1.00 90.75 390 THR A CA 1
ATOM 3183 C C . THR A 1 390 ? 2.995 -10.627 2.297 1.00 90.75 390 THR A C 1
ATOM 3185 O O . THR A 1 390 ? 1.845 -10.192 2.314 1.00 90.75 390 THR A O 1
ATOM 3188 N N . THR A 1 391 ? 3.880 -10.248 1.370 1.00 89.12 391 THR A N 1
ATOM 3189 C CA . THR A 1 391 ? 3.567 -9.321 0.274 1.00 89.12 391 THR A CA 1
ATOM 3190 C C . THR A 1 391 ? 2.468 -9.875 -0.633 1.00 89.12 391 THR A C 1
ATOM 3192 O O . THR A 1 391 ? 1.513 -9.165 -0.938 1.00 89.12 391 THR A O 1
ATOM 3195 N N . ALA A 1 392 ? 2.551 -11.148 -1.026 1.00 89.44 392 ALA A N 1
ATOM 3196 C CA . ALA A 1 392 ? 1.547 -11.788 -1.870 1.00 89.44 392 ALA A CA 1
ATOM 3197 C C . ALA A 1 392 ? 0.168 -11.821 -1.193 1.00 89.44 392 ALA A C 1
ATOM 3199 O O . ALA A 1 392 ? -0.823 -11.419 -1.805 1.00 89.44 392 ALA A O 1
ATOM 3200 N N . LEU A 1 393 ? 0.102 -12.239 0.076 1.00 91.00 393 LEU A N 1
ATOM 3201 C CA . LEU A 1 393 ? -1.148 -12.296 0.835 1.00 91.00 393 LEU A CA 1
ATOM 3202 C C . LEU A 1 393 ? -1.775 -10.904 1.005 1.00 91.00 393 LEU A C 1
ATOM 3204 O O . LEU A 1 393 ? -2.976 -10.736 0.791 1.00 91.00 393 LEU A O 1
ATOM 3208 N N . TYR A 1 394 ? -0.960 -9.893 1.315 1.00 89.38 394 TYR A N 1
ATOM 3209 C CA . TYR A 1 394 ? -1.408 -8.504 1.406 1.00 89.38 394 TYR A CA 1
ATOM 3210 C C . TYR A 1 394 ? -2.040 -8.006 0.096 1.00 89.38 394 TYR A C 1
ATOM 3212 O O . TYR A 1 394 ? -3.063 -7.315 0.111 1.00 89.38 394 TYR A O 1
ATOM 3220 N N . ILE A 1 395 ? -1.467 -8.385 -1.049 1.00 83.94 395 ILE A N 1
ATOM 3221 C CA . ILE A 1 395 ? -1.986 -8.018 -2.372 1.00 83.94 395 ILE A CA 1
ATOM 3222 C C . ILE A 1 395 ? -3.275 -8.782 -2.688 1.00 83.94 395 ILE A C 1
ATOM 3224 O O . ILE A 1 395 ? -4.224 -8.173 -3.187 1.00 83.94 395 ILE A O 1
ATOM 3228 N N . PHE A 1 396 ? -3.365 -10.069 -2.329 1.00 84.31 396 PHE A N 1
ATOM 3229 C CA . PHE A 1 396 ? -4.611 -10.838 -2.427 1.00 84.31 396 PHE A CA 1
ATOM 3230 C C . PHE A 1 396 ? -5.758 -10.204 -1.633 1.00 84.31 396 PHE A C 1
ATOM 3232 O O . PHE A 1 396 ? -6.897 -10.260 -2.097 1.00 84.31 396 PHE A O 1
ATOM 3239 N N . ALA A 1 397 ? -5.470 -9.590 -0.482 1.00 84.88 397 ALA A N 1
ATOM 3240 C CA . ALA A 1 397 ? -6.467 -8.912 0.343 1.00 84.88 397 ALA A CA 1
ATOM 3241 C C . ALA A 1 397 ? -6.881 -7.533 -0.210 1.00 84.88 397 ALA A C 1
ATOM 3243 O O . ALA A 1 397 ? -8.047 -7.154 -0.114 1.00 84.88 397 ALA A O 1
ATOM 3244 N N . ASN A 1 398 ? -5.942 -6.769 -0.785 1.00 76.88 398 ASN A N 1
ATOM 3245 C CA . ASN A 1 398 ? -6.169 -5.366 -1.159 1.00 76.88 398 ASN A CA 1
ATOM 3246 C C . ASN A 1 398 ? -6.482 -5.115 -2.638 1.00 76.88 398 ASN A C 1
ATOM 3248 O O . ASN A 1 398 ? -7.007 -4.048 -2.961 1.00 76.88 398 ASN A O 1
ATOM 3252 N N . ASN A 1 399 ? -6.165 -6.045 -3.541 1.00 69.31 399 ASN A N 1
ATOM 3253 C CA . ASN A 1 399 ? -6.388 -5.870 -4.976 1.00 69.31 399 ASN A CA 1
ATOM 3254 C C . ASN A 1 399 ? -7.074 -7.097 -5.615 1.00 69.31 399 ASN A C 1
ATOM 3256 O O . ASN A 1 399 ? -6.514 -7.755 -6.494 1.00 69.31 399 ASN A O 1
ATOM 3260 N N . PRO A 1 400 ? -8.320 -7.415 -5.208 1.00 56.03 400 PRO A N 1
ATOM 3261 C CA . PRO A 1 400 ? -9.049 -8.570 -5.734 1.00 56.03 400 PRO A CA 1
ATOM 3262 C C . PRO A 1 400 ? -9.363 -8.443 -7.236 1.00 56.03 400 PRO A C 1
ATOM 3264 O O . PRO A 1 400 ? -9.583 -9.448 -7.907 1.00 56.03 400 PRO A O 1
ATOM 3267 N N . LEU A 1 401 ? -9.361 -7.222 -7.792 1.00 50.25 401 LEU A N 1
ATOM 3268 C CA . LEU A 1 401 ? -9.710 -6.944 -9.191 1.00 50.25 401 LEU A CA 1
ATOM 3269 C C . LEU A 1 401 ? -8.537 -7.122 -10.170 1.00 50.25 401 LEU A C 1
ATOM 3271 O O . LEU A 1 401 ? -8.779 -7.524 -11.310 1.00 50.25 401 LEU A O 1
ATOM 3275 N N . SER A 1 402 ? -7.278 -6.905 -9.755 1.00 51.59 402 SER A N 1
ATOM 3276 C CA . SER A 1 402 ? -6.109 -7.254 -10.589 1.00 51.59 402 SER A CA 1
ATOM 3277 C C . SER A 1 402 ? -5.977 -8.764 -10.809 1.00 51.59 402 SER A C 1
ATOM 3279 O O . SER A 1 402 ? -5.289 -9.209 -11.726 1.00 51.59 402 SER A O 1
ATOM 3281 N N . ASN A 1 403 ? -6.690 -9.563 -10.013 1.00 51.06 403 ASN A N 1
ATOM 3282 C CA . ASN A 1 403 ? -6.631 -11.016 -10.059 1.00 51.06 403 ASN A CA 1
ATOM 3283 C C . ASN A 1 403 ? -7.442 -11.648 -11.184 1.00 51.06 403 ASN A C 1
ATOM 3285 O O . ASN A 1 403 ? -7.430 -12.863 -11.230 1.00 51.06 403 ASN A O 1
ATOM 3289 N N . SER A 1 404 ? -8.118 -10.889 -12.064 1.00 44.47 404 SER A N 1
ATOM 3290 C CA . SER A 1 404 ? -8.810 -11.363 -13.290 1.00 44.47 404 SER A CA 1
ATOM 3291 C C . SER A 1 404 ? -9.294 -12.827 -13.287 1.00 44.47 404 SER A C 1
ATOM 3293 O O . SER A 1 404 ? -9.247 -13.536 -14.290 1.00 44.47 404 SER A O 1
ATOM 3295 N N . LEU A 1 405 ? -9.837 -13.283 -12.159 1.00 50.28 405 LEU A N 1
ATOM 3296 C CA . LEU A 1 405 ? -10.788 -14.367 -12.117 1.00 50.28 405 LEU A CA 1
ATOM 3297 C C . LEU A 1 405 ? -12.015 -13.665 -12.669 1.00 50.28 405 LEU A C 1
ATOM 3299 O O . LEU A 1 405 ? -12.511 -12.726 -12.051 1.00 50.28 405 LEU A O 1
ATOM 3303 N N . ASN A 1 406 ? -12.357 -13.963 -13.923 1.00 44.66 406 ASN A N 1
ATOM 3304 C CA . ASN A 1 406 ? -13.483 -13.374 -14.648 1.00 44.66 406 ASN A CA 1
ATOM 3305 C C . ASN A 1 406 ? -14.789 -13.641 -13.883 1.00 44.66 406 ASN A C 1
ATOM 3307 O O . ASN A 1 406 ? -15.559 -14.526 -14.243 1.00 44.66 406 ASN A O 1
ATOM 3311 N N . LEU A 1 407 ? -15.022 -12.895 -12.811 1.00 49.03 407 LEU A N 1
ATOM 3312 C CA . LEU A 1 407 ? -16.174 -13.033 -11.944 1.00 49.03 407 LEU A CA 1
ATOM 3313 C C . LEU A 1 407 ? -17.219 -12.041 -12.413 1.00 49.03 407 LEU A C 1
ATOM 3315 O O . LEU A 1 407 ? -16.949 -10.850 -12.636 1.00 49.03 407 LEU A O 1
ATOM 3319 N N . HIS A 1 408 ? -18.425 -12.557 -12.609 1.00 48.91 408 HIS A N 1
ATOM 3320 C CA . HIS A 1 408 ? -19.559 -11.756 -13.020 1.00 48.91 408 HIS A CA 1
ATOM 3321 C C . HIS A 1 408 ? -19.819 -10.654 -11.982 1.00 48.91 408 HIS A C 1
ATOM 3323 O O . HIS A 1 408 ? -19.671 -10.853 -10.781 1.00 48.91 408 HIS A O 1
ATOM 3329 N N . HIS A 1 409 ? -20.234 -9.470 -12.442 1.00 51.19 409 HIS A N 1
ATOM 3330 C CA . HIS A 1 409 ? -20.399 -8.268 -11.610 1.00 51.19 409 HIS A CA 1
ATOM 3331 C C . HIS A 1 409 ? -21.272 -8.443 -10.348 1.00 51.19 409 HIS A C 1
ATOM 3333 O O . HIS A 1 409 ? -21.166 -7.617 -9.450 1.00 51.19 409 HIS A O 1
ATOM 3339 N N . LYS A 1 410 ? -22.105 -9.491 -10.266 1.00 49.28 410 LYS A N 1
ATOM 3340 C CA . LYS A 1 410 ? -22.973 -9.788 -9.115 1.00 49.28 410 LYS A CA 1
ATOM 3341 C C . LYS A 1 410 ? -22.303 -10.584 -7.981 1.00 49.28 410 LYS A C 1
ATOM 3343 O O . LYS A 1 410 ? -22.857 -10.602 -6.894 1.00 49.28 410 LYS A O 1
ATOM 3348 N N . GLU A 1 411 ? -21.138 -11.194 -8.201 1.00 55.28 411 GLU A N 1
ATOM 3349 C CA . GLU A 1 411 ? -20.402 -11.981 -7.185 1.00 55.28 411 GLU A CA 1
ATOM 3350 C C . GLU A 1 411 ? -19.292 -11.163 -6.493 1.00 55.28 411 GLU A C 1
ATOM 3352 O O . GLU A 1 411 ? -18.563 -11.671 -5.648 1.00 55.28 411 GLU A O 1
ATOM 3357 N N . ARG A 1 412 ? -19.139 -9.877 -6.842 1.00 59.81 412 ARG A N 1
ATOM 3358 C CA . ARG A 1 412 ? -17.977 -9.058 -6.452 1.00 59.81 412 ARG A CA 1
ATOM 3359 C C . ARG A 1 412 ? -17.913 -8.672 -4.976 1.00 59.81 412 ARG A C 1
ATOM 3361 O O . ARG A 1 412 ? -16.814 -8.423 -4.496 1.00 59.81 412 ARG A O 1
ATOM 3368 N N . GLU A 1 413 ? -19.046 -8.587 -4.284 1.00 62.44 413 GLU A N 1
ATOM 3369 C CA . GLU A 1 413 ? -19.089 -8.052 -2.912 1.00 62.44 413 GLU A CA 1
ATOM 3370 C C . GLU A 1 413 ? -18.736 -9.088 -1.835 1.00 62.44 413 GLU A C 1
ATOM 3372 O O . GLU A 1 413 ? -18.376 -8.694 -0.732 1.00 62.44 413 GLU A O 1
ATOM 3377 N N . SER A 1 414 ? -18.780 -10.391 -2.142 1.00 72.75 414 SER A N 1
ATOM 3378 C CA . SER A 1 414 ? -18.514 -11.469 -1.172 1.00 72.75 414 SER A CA 1
ATOM 3379 C C . SER A 1 414 ? -17.497 -12.511 -1.642 1.00 72.75 414 SER A C 1
ATOM 3381 O O . SER A 1 414 ? -17.253 -13.482 -0.932 1.00 72.75 414 SER A O 1
ATOM 3383 N N . TYR A 1 415 ? -16.910 -12.348 -2.830 1.00 74.12 415 TYR A N 1
ATOM 3384 C CA . TYR A 1 415 ? -16.003 -13.337 -3.420 1.00 74.12 415 TYR A CA 1
ATOM 3385 C C . TYR A 1 415 ? -14.808 -13.684 -2.515 1.00 74.12 415 TYR A C 1
ATOM 3387 O O . TYR A 1 415 ? -14.393 -14.841 -2.440 1.00 74.12 415 TYR A O 1
ATOM 3395 N N . HIS A 1 416 ? -14.275 -12.700 -1.785 1.00 79.56 416 HIS A N 1
ATOM 3396 C CA . HIS A 1 416 ? -13.180 -12.892 -0.826 1.00 79.56 416 HIS A CA 1
ATOM 3397 C C . HIS A 1 416 ? -13.502 -13.894 0.272 1.00 79.56 416 HIS A C 1
ATOM 3399 O O . HIS A 1 416 ? -12.595 -14.588 0.715 1.00 79.56 416 HIS A O 1
ATOM 3405 N N . LEU A 1 417 ? -14.771 -14.056 0.644 1.00 83.88 417 LEU A N 1
ATOM 3406 C CA . LEU A 1 417 ? -15.181 -15.055 1.629 1.00 83.88 417 LEU A CA 1
ATOM 3407 C C . LEU A 1 417 ? -14.984 -16.496 1.127 1.00 83.88 417 LEU A C 1
ATOM 3409 O O . LEU A 1 417 ? -14.866 -17.404 1.944 1.00 83.88 417 LEU A O 1
ATOM 3413 N N . GLU A 1 418 ? -14.922 -16.720 -0.191 1.00 82.56 418 GLU A N 1
ATOM 3414 C CA . GLU A 1 418 ? -14.737 -18.050 -0.783 1.00 82.56 418 GLU A CA 1
ATOM 3415 C C . GLU A 1 418 ? -13.264 -18.370 -1.066 1.00 82.56 418 GLU A C 1
ATOM 3417 O O . GLU A 1 418 ? -12.780 -19.434 -0.679 1.00 82.56 418 GLU A O 1
ATOM 3422 N N . TYR A 1 419 ? -12.529 -17.469 -1.732 1.00 82.44 419 TYR A N 1
ATOM 3423 C CA . TYR A 1 419 ? -11.147 -17.762 -2.143 1.00 82.44 419 TYR A CA 1
ATOM 3424 C C . TYR A 1 419 ? -10.115 -17.449 -1.059 1.00 82.44 419 TYR A C 1
ATOM 3426 O O . TYR A 1 419 ? -9.127 -18.172 -0.928 1.00 82.44 419 TYR A O 1
ATOM 3434 N N . PHE A 1 420 ? -10.301 -16.364 -0.299 1.00 88.06 420 PHE A N 1
ATOM 3435 C CA . PHE A 1 420 ? -9.267 -15.866 0.606 1.00 88.06 420 PHE A CA 1
ATOM 3436 C C . PHE A 1 420 ? -8.953 -16.842 1.749 1.00 88.06 420 PHE A C 1
ATOM 3438 O O . PHE A 1 420 ? -7.770 -17.003 2.046 1.00 88.06 420 PHE A O 1
ATOM 3445 N N . PRO A 1 421 ? -9.924 -17.590 2.323 1.00 91.06 421 PRO A N 1
ATOM 3446 C CA . PRO A 1 421 ? -9.609 -18.634 3.294 1.00 91.06 421 PRO A CA 1
ATOM 3447 C C . PRO A 1 421 ? -8.620 -19.679 2.769 1.00 91.06 421 PRO A C 1
ATOM 3449 O O . PRO A 1 421 ? -7.744 -20.089 3.524 1.00 91.06 421 PRO A O 1
ATOM 3452 N N . VAL A 1 422 ? -8.726 -20.062 1.489 1.00 88.12 422 VAL A N 1
ATOM 3453 C CA . VAL A 1 422 ? -7.817 -21.024 0.840 1.00 88.12 422 VAL A CA 1
ATOM 3454 C C . VAL A 1 422 ? -6.423 -20.420 0.670 1.00 88.12 422 VAL A C 1
ATOM 3456 O O . VAL A 1 422 ? -5.425 -21.073 0.952 1.00 88.12 422 VAL A O 1
ATOM 3459 N N . VAL A 1 423 ? -6.341 -19.149 0.266 1.00 89.19 423 VAL A N 1
ATOM 3460 C CA . VAL A 1 423 ? -5.062 -18.424 0.167 1.00 89.19 423 VAL A CA 1
ATOM 3461 C C . VAL A 1 423 ? -4.388 -18.321 1.538 1.00 89.19 423 VAL A C 1
ATOM 3463 O O . VAL A 1 423 ? -3.174 -18.498 1.641 1.00 89.19 423 VAL A O 1
ATOM 3466 N N . CYS A 1 424 ? -5.157 -18.073 2.601 1.00 92.06 424 CYS A N 1
ATOM 3467 C CA . CYS A 1 424 ? -4.628 -18.084 3.958 1.00 92.06 424 CYS A CA 1
ATOM 3468 C C . CYS A 1 424 ? -4.140 -19.474 4.375 1.00 92.06 424 CYS A C 1
ATOM 3470 O O . CYS A 1 424 ? -3.106 -19.553 5.023 1.00 92.06 424 CYS A O 1
ATOM 3472 N N . ASP A 1 425 ? -4.830 -20.556 4.009 1.00 90.25 425 ASP A N 1
ATOM 3473 C CA . ASP A 1 425 ? -4.377 -21.917 4.334 1.00 90.25 425 ASP A CA 1
ATOM 3474 C C . ASP A 1 425 ? -3.003 -22.215 3.710 1.00 90.25 425 ASP A C 1
ATOM 3476 O O . ASP A 1 425 ? -2.094 -22.667 4.407 1.00 90.25 425 ASP A O 1
ATOM 3480 N N . GLU A 1 426 ? -2.808 -21.848 2.441 1.00 88.19 426 GLU A N 1
ATOM 3481 C CA . GLU A 1 426 ? -1.514 -21.963 1.750 1.00 88.19 426 GLU A CA 1
ATOM 3482 C C . GLU A 1 426 ? -0.427 -21.092 2.401 1.00 88.19 426 GLU A C 1
ATOM 3484 O O . GLU A 1 426 ? 0.690 -21.549 2.655 1.00 88.19 426 GLU A O 1
ATOM 3489 N N . PHE A 1 427 ? -0.758 -19.840 2.738 1.00 91.12 427 PHE A N 1
ATOM 3490 C CA . PHE A 1 427 ? 0.145 -18.949 3.471 1.00 91.12 427 PHE A CA 1
ATOM 3491 C C . PHE A 1 427 ? 0.584 -19.565 4.806 1.00 91.12 427 PHE A C 1
ATOM 3493 O O . PHE A 1 427 ? 1.773 -19.572 5.134 1.00 91.12 427 PHE A O 1
ATOM 3500 N N . MET A 1 428 ? -0.367 -20.112 5.565 1.00 88.94 428 MET A N 1
ATOM 3501 C CA . MET A 1 428 ? -0.102 -20.715 6.867 1.00 88.94 428 MET A CA 1
ATOM 3502 C C . MET A 1 428 ? 0.720 -21.995 6.742 1.00 88.94 428 MET A C 1
ATOM 3504 O O . MET A 1 428 ? 1.541 -22.256 7.620 1.00 88.94 428 MET A O 1
ATOM 3508 N N . GLU A 1 429 ? 0.578 -22.770 5.666 1.00 86.06 429 GLU A N 1
ATOM 3509 C CA . GLU A 1 429 ? 1.428 -23.935 5.407 1.00 86.06 429 GLU A CA 1
ATOM 3510 C C . GLU A 1 429 ? 2.889 -23.529 5.156 1.00 86.06 429 GLU A C 1
ATOM 3512 O O . GLU A 1 429 ? 3.804 -24.088 5.773 1.00 86.06 429 GLU A O 1
ATOM 3517 N N . VAL A 1 430 ? 3.117 -22.532 4.295 1.00 82.38 430 VAL A N 1
ATOM 3518 C CA . VAL A 1 430 ? 4.457 -21.990 4.002 1.00 82.38 430 VAL A CA 1
ATOM 3519 C C . VAL A 1 430 ? 5.088 -21.419 5.268 1.00 82.38 430 VAL A C 1
ATOM 3521 O O . VAL A 1 430 ? 6.235 -21.739 5.604 1.00 82.38 430 VAL A O 1
ATOM 3524 N N . TYR A 1 431 ? 4.316 -20.635 6.018 1.00 76.75 431 TYR A N 1
ATOM 3525 C CA . TYR A 1 431 ? 4.768 -20.042 7.264 1.00 76.75 431 TYR A CA 1
ATOM 3526 C C . TYR A 1 431 ? 5.098 -21.106 8.317 1.00 76.75 431 TYR A C 1
ATOM 3528 O O . TYR A 1 431 ? 6.205 -21.114 8.855 1.00 76.75 431 TYR A O 1
ATOM 3536 N N . SER A 1 432 ? 4.202 -22.068 8.550 1.00 73.44 432 SER A N 1
ATOM 3537 C CA . SER A 1 432 ? 4.388 -23.123 9.557 1.00 73.44 432 SER A CA 1
ATOM 3538 C C . SER A 1 432 ? 5.597 -24.010 9.250 1.00 73.44 432 SER A C 1
ATOM 3540 O O . SER A 1 432 ? 6.361 -24.337 10.155 1.00 73.44 432 SER A O 1
ATOM 3542 N N . LYS A 1 433 ? 5.847 -24.351 7.978 1.00 69.31 433 LYS A N 1
ATOM 3543 C CA . LYS A 1 433 ? 7.054 -25.093 7.564 1.00 69.31 433 LYS A CA 1
ATOM 3544 C C . LYS A 1 433 ? 8.342 -24.344 7.904 1.00 69.31 433 LYS A C 1
ATOM 3546 O O . LYS A 1 433 ? 9.303 -24.957 8.364 1.00 69.31 433 LYS A O 1
ATOM 3551 N N . SER A 1 434 ? 8.362 -23.027 7.699 1.00 59.28 434 SER A N 1
ATOM 3552 C CA . SER A 1 434 ? 9.511 -22.189 8.066 1.00 59.28 434 SER A CA 1
ATOM 3553 C C . SER A 1 434 ? 9.679 -22.062 9.584 1.00 59.28 434 SER A C 1
ATOM 3555 O O . SER A 1 434 ? 10.799 -22.014 10.088 1.00 59.28 434 SER A O 1
ATOM 3557 N N . PHE A 1 435 ? 8.565 -22.105 10.313 1.00 55.34 435 PHE A N 1
ATOM 3558 C CA . PHE A 1 435 ? 8.501 -21.966 11.758 1.00 55.34 435 PHE A CA 1
ATOM 3559 C C . PHE A 1 435 ? 9.190 -23.118 12.508 1.00 55.34 435 PHE A C 1
ATOM 3561 O O . PHE A 1 435 ? 9.967 -22.889 13.435 1.00 55.34 435 PHE A O 1
ATOM 3568 N N . PHE A 1 436 ? 8.989 -24.362 12.060 1.00 50.44 436 PHE A N 1
ATOM 3569 C CA . PHE A 1 436 ? 9.643 -25.542 12.645 1.00 50.44 436 PHE A CA 1
ATOM 3570 C C . PHE A 1 436 ? 11.138 -25.666 12.298 1.00 50.44 436 PHE A C 1
ATOM 3572 O O . PHE A 1 436 ? 11.855 -26.417 12.959 1.00 50.44 436 PHE A O 1
ATOM 3579 N N . ASN A 1 437 ? 11.636 -24.903 11.317 1.00 51.06 437 ASN A N 1
ATOM 3580 C CA . ASN A 1 437 ? 13.049 -24.892 10.916 1.00 51.06 437 ASN A CA 1
ATOM 3581 C C . ASN A 1 437 ? 13.909 -23.864 11.685 1.00 51.06 437 ASN A C 1
ATOM 3583 O O . ASN A 1 437 ? 15.097 -23.735 11.392 1.00 51.06 437 ASN A O 1
ATOM 3587 N N . ARG A 1 438 ? 13.356 -23.196 12.715 1.00 51.09 438 ARG A N 1
ATOM 3588 C CA . ARG A 1 438 ? 14.004 -22.185 13.592 1.00 51.09 438 ARG A CA 1
ATOM 3589 C C . ARG A 1 438 ? 15.348 -22.594 14.226 1.00 51.09 438 ARG A C 1
ATOM 3591 O O . ARG A 1 438 ? 16.007 -21.765 14.840 1.00 51.09 438 ARG A O 1
ATOM 3598 N N . GLY A 1 439 ? 15.748 -23.861 14.136 1.00 43.62 439 GLY A N 1
ATOM 3599 C CA . GLY A 1 439 ? 16.877 -24.421 14.880 1.00 43.62 439 GLY A CA 1
ATOM 3600 C C . GLY A 1 439 ? 18.263 -24.349 14.228 1.00 43.62 439 GLY A C 1
ATOM 3601 O O . GLY A 1 439 ? 19.175 -24.933 14.807 1.00 43.62 439 GLY A O 1
ATOM 3602 N N . LEU A 1 440 ? 18.455 -23.738 13.048 1.00 43.91 440 LEU A N 1
ATOM 3603 C CA . LEU A 1 440 ? 19.697 -23.958 12.277 1.00 43.91 440 LEU A CA 1
ATOM 3604 C C . LEU A 1 440 ? 20.488 -22.722 11.811 1.00 43.91 440 LEU A C 1
ATOM 3606 O O . LEU A 1 440 ? 21.637 -22.912 11.416 1.00 43.91 440 LEU A O 1
ATOM 3610 N N . ILE A 1 441 ? 19.957 -21.491 11.842 1.00 45.12 441 ILE A N 1
ATOM 3611 C CA . ILE A 1 441 ? 20.668 -20.314 11.295 1.00 45.12 441 ILE A CA 1
ATOM 3612 C C . ILE A 1 441 ? 20.409 -19.075 12.173 1.00 45.12 441 ILE A C 1
ATOM 3614 O O . ILE A 1 441 ? 19.271 -18.638 12.300 1.00 45.12 441 ILE A O 1
ATOM 3618 N N . GLU A 1 442 ? 21.462 -18.524 12.792 1.00 43.44 442 GLU A N 1
ATOM 3619 C CA . GLU A 1 442 ? 21.403 -17.422 13.781 1.00 43.44 442 GLU A CA 1
ATOM 3620 C C . GLU A 1 442 ? 21.162 -16.019 13.174 1.00 43.44 442 GLU A C 1
ATOM 3622 O O . GLU A 1 442 ? 20.938 -15.072 13.924 1.00 43.44 442 GLU A O 1
ATOM 3627 N N . ASP A 1 443 ? 21.149 -15.882 11.842 1.00 45.88 443 ASP A N 1
ATOM 3628 C CA . ASP A 1 443 ? 21.098 -14.583 11.142 1.00 45.88 443 ASP A CA 1
ATOM 3629 C C . ASP A 1 443 ? 19.762 -14.286 10.415 1.00 45.88 443 ASP A C 1
ATOM 3631 O O . ASP A 1 443 ? 19.644 -13.263 9.738 1.00 45.88 443 ASP A O 1
ATOM 3635 N N . GLU A 1 444 ? 18.738 -15.146 10.516 1.00 52.47 444 GLU A N 1
ATOM 3636 C CA . GLU A 1 444 ? 17.444 -14.887 9.861 1.00 52.47 444 GLU A CA 1
ATOM 3637 C C . GLU A 1 444 ? 16.564 -13.906 10.658 1.00 52.47 444 GLU A C 1
ATOM 3639 O O . GLU A 1 444 ? 16.385 -14.046 11.869 1.00 52.47 444 GLU A O 1
ATOM 3644 N N . ILE A 1 445 ? 15.969 -12.932 9.951 1.00 54.38 445 ILE A N 1
ATOM 3645 C CA . ILE A 1 445 ? 14.919 -12.041 10.472 1.00 54.38 445 ILE A CA 1
ATOM 3646 C C . ILE A 1 445 ? 13.826 -12.908 11.109 1.00 54.38 445 ILE A C 1
ATOM 3648 O O . ILE A 1 445 ? 13.343 -13.854 10.483 1.00 54.38 445 ILE A O 1
ATOM 3652 N N . ASP A 1 446 ? 13.456 -12.599 12.357 1.00 63.56 446 ASP A N 1
ATOM 3653 C CA . ASP A 1 446 ? 12.452 -13.366 13.094 1.00 63.56 446 ASP A CA 1
ATOM 3654 C C . ASP A 1 446 ? 11.139 -13.398 12.289 1.00 63.56 446 ASP A C 1
ATOM 3656 O O . ASP A 1 446 ? 10.557 -12.330 12.069 1.00 63.56 446 ASP A O 1
ATOM 3660 N N . PRO A 1 447 ? 10.639 -14.584 11.879 1.00 65.12 447 PRO A N 1
ATOM 3661 C CA . PRO A 1 447 ? 9.384 -14.726 11.136 1.00 65.12 447 PRO A CA 1
ATOM 3662 C C . PRO A 1 447 ? 8.178 -14.075 11.828 1.00 65.12 447 PRO A C 1
ATOM 3664 O O . PRO A 1 447 ? 7.144 -13.852 11.198 1.00 65.12 447 PRO A O 1
ATOM 3667 N N . SER A 1 448 ? 8.277 -13.787 13.130 1.00 73.88 448 SER A N 1
ATOM 3668 C CA . SER A 1 448 ? 7.274 -13.011 13.861 1.00 73.88 448 SER A CA 1
ATOM 3669 C C . SER A 1 448 ? 7.159 -11.566 13.352 1.00 73.88 448 SER A C 1
ATOM 3671 O O . SER A 1 448 ? 6.060 -11.023 13.307 1.00 73.88 448 SER A O 1
ATOM 3673 N N . THR A 1 449 ? 8.264 -10.957 12.914 1.00 82.12 449 THR A N 1
ATOM 3674 C CA . THR A 1 449 ? 8.327 -9.546 12.508 1.00 82.12 449 THR A CA 1
ATOM 3675 C C . THR A 1 449 ? 7.574 -9.311 11.204 1.00 82.12 449 THR A C 1
ATOM 3677 O O . THR A 1 449 ? 6.746 -8.407 11.145 1.00 82.12 449 THR A O 1
ATOM 3680 N N . ASP A 1 450 ? 7.784 -10.163 10.196 1.00 83.19 450 ASP A N 1
ATOM 3681 C CA . ASP A 1 450 ? 7.118 -10.033 8.893 1.00 83.19 450 ASP A CA 1
ATOM 3682 C C . ASP A 1 450 ? 5.596 -10.245 8.998 1.00 83.19 450 ASP A C 1
ATOM 3684 O O . ASP A 1 450 ? 4.818 -9.565 8.326 1.00 83.19 450 ASP A O 1
ATOM 3688 N N . ILE A 1 451 ? 5.147 -11.165 9.865 1.00 88.69 451 ILE A N 1
ATOM 3689 C CA . ILE A 1 451 ? 3.713 -11.356 10.134 1.00 88.69 451 ILE A CA 1
ATOM 3690 C C . ILE A 1 451 ? 3.131 -10.166 10.880 1.00 88.69 451 ILE A C 1
ATOM 3692 O O . ILE A 1 451 ? 2.050 -9.698 10.531 1.00 88.69 451 ILE A O 1
ATOM 3696 N N . VAL A 1 452 ? 3.814 -9.678 11.913 1.00 91.06 452 VAL A N 1
ATOM 3697 C CA . VAL A 1 452 ? 3.336 -8.522 12.674 1.00 91.06 452 VAL A CA 1
ATOM 3698 C C . VAL A 1 452 ? 3.220 -7.298 11.769 1.00 91.06 452 VAL A C 1
ATOM 3700 O O . VAL A 1 452 ? 2.216 -6.591 11.837 1.00 91.06 452 VAL A O 1
ATOM 3703 N N . GLU A 1 453 ? 4.182 -7.089 10.874 1.00 90.25 453 GLU A N 1
ATOM 3704 C CA . GLU A 1 453 ? 4.119 -6.039 9.861 1.00 90.25 453 GLU A CA 1
ATOM 3705 C C . GLU A 1 453 ? 2.895 -6.200 8.945 1.00 90.25 453 GLU A C 1
ATOM 3707 O O . GLU A 1 453 ? 2.144 -5.244 8.745 1.00 90.25 453 GLU A O 1
ATOM 3712 N N . LEU A 1 454 ? 2.646 -7.415 8.449 1.00 92.31 454 LEU A N 1
ATOM 3713 C CA . LEU A 1 454 ? 1.467 -7.741 7.646 1.00 92.31 454 LEU A CA 1
ATOM 3714 C C . LEU A 1 454 ? 0.156 -7.438 8.380 1.00 92.31 454 LEU A C 1
ATOM 3716 O O . LEU A 1 454 ? -0.719 -6.784 7.811 1.00 92.31 454 LEU A O 1
ATOM 3720 N N . LEU A 1 455 ? 0.018 -7.880 9.632 1.00 93.56 455 LEU A N 1
ATOM 3721 C CA . LEU A 1 455 ? -1.185 -7.646 10.435 1.00 93.56 455 LEU A CA 1
ATOM 3722 C C . LEU A 1 455 ? -1.427 -6.152 10.660 1.00 93.56 455 LEU A C 1
ATOM 3724 O O . LEU A 1 455 ? -2.553 -5.683 10.501 1.00 93.56 455 LEU A O 1
ATOM 3728 N N . ILE A 1 456 ? -0.373 -5.396 10.979 1.00 91.88 456 ILE A N 1
ATOM 3729 C CA . ILE A 1 456 ? -0.455 -3.945 11.174 1.00 91.88 456 ILE A CA 1
ATOM 3730 C C . ILE A 1 456 ? -0.873 -3.251 9.875 1.00 91.88 456 ILE A C 1
ATOM 3732 O O . ILE A 1 456 ? -1.787 -2.428 9.895 1.00 91.88 456 ILE A O 1
ATOM 3736 N N . LEU A 1 457 ? -0.257 -3.590 8.740 1.00 89.69 457 LEU A N 1
ATOM 3737 C CA . LEU A 1 457 ? -0.582 -2.976 7.450 1.00 89.69 457 LEU A CA 1
ATOM 3738 C C . LEU A 1 457 ? -2.002 -3.311 6.985 1.00 89.69 457 LEU A C 1
ATOM 3740 O O . LEU A 1 457 ? -2.727 -2.424 6.531 1.00 89.69 457 LEU A O 1
ATOM 3744 N N . MET A 1 458 ? -2.436 -4.564 7.135 1.00 90.81 458 MET A N 1
ATOM 3745 C CA . MET A 1 458 ? -3.816 -4.950 6.836 1.00 90.81 458 MET A CA 1
ATOM 3746 C C . MET A 1 458 ? -4.811 -4.219 7.742 1.00 90.81 458 MET A C 1
ATOM 3748 O O . MET A 1 458 ? -5.826 -3.735 7.244 1.00 90.81 458 MET A O 1
ATOM 3752 N N . ALA A 1 459 ? -4.518 -4.069 9.038 1.00 90.69 459 ALA A N 1
ATOM 3753 C CA . ALA A 1 459 ? -5.376 -3.341 9.972 1.00 90.69 459 ALA A CA 1
ATOM 3754 C C . ALA A 1 459 ? -5.460 -1.842 9.646 1.00 90.69 459 ALA A C 1
ATOM 3756 O O . ALA A 1 459 ? -6.564 -1.305 9.567 1.00 90.69 459 ALA A O 1
ATOM 3757 N N . LYS A 1 460 ? -4.329 -1.178 9.368 1.00 87.12 460 LYS A N 1
ATOM 3758 C CA . LYS A 1 460 ? -4.288 0.243 8.968 1.00 87.12 460 LYS A CA 1
ATOM 3759 C C . LYS A 1 460 ? -5.141 0.531 7.727 1.00 87.12 460 LYS A C 1
ATOM 3761 O O . LYS A 1 460 ? -5.776 1.577 7.650 1.00 87.12 460 LYS A O 1
ATOM 3766 N N . ASN A 1 461 ? -5.186 -0.406 6.779 1.00 83.06 461 ASN A N 1
ATOM 3767 C CA . ASN A 1 461 ? -5.894 -0.235 5.508 1.00 83.06 461 ASN A CA 1
ATOM 3768 C C . ASN A 1 461 ? -7.342 -0.744 5.493 1.00 83.06 461 ASN A C 1
ATOM 3770 O O . ASN A 1 461 ? -8.026 -0.557 4.482 1.00 83.06 461 ASN A O 1
ATOM 3774 N N . SER A 1 462 ? -7.798 -1.396 6.566 1.00 84.50 462 SER A N 1
ATOM 3775 C CA . SER A 1 462 ? -9.148 -1.969 6.670 1.00 84.50 462 SER A CA 1
ATOM 3776 C C . SER A 1 462 ? -9.999 -1.359 7.781 1.00 84.50 462 SER A C 1
ATOM 3778 O O . SER A 1 462 ? -11.221 -1.295 7.637 1.00 84.50 462 SER A O 1
ATOM 3780 N N . ILE A 1 463 ? -9.381 -0.910 8.877 1.00 84.44 463 ILE A N 1
ATOM 3781 C CA . ILE A 1 463 ? -10.082 -0.416 10.060 1.00 84.44 463 ILE A CA 1
ATOM 3782 C C . ILE A 1 463 ? -10.136 1.110 10.033 1.00 84.44 463 ILE A C 1
ATOM 3784 O O . ILE A 1 463 ? -9.139 1.793 10.270 1.00 84.44 463 ILE A O 1
ATOM 3788 N N . HIS A 1 464 ? -11.335 1.632 9.787 1.00 77.62 464 HIS A N 1
ATOM 3789 C CA . HIS A 1 464 ? -11.643 3.059 9.817 1.00 77.62 464 HIS A CA 1
ATOM 3790 C C . HIS A 1 464 ? -12.666 3.374 10.915 1.00 77.62 464 HIS A C 1
ATOM 3792 O O . HIS A 1 464 ? -13.410 2.509 11.377 1.00 77.62 464 HIS A O 1
ATOM 3798 N N . ASP A 1 465 ? -12.694 4.632 11.332 1.00 66.81 465 ASP A N 1
ATOM 3799 C CA . ASP A 1 465 ? -13.534 5.171 12.401 1.00 66.81 465 ASP A CA 1
ATOM 3800 C C . ASP A 1 465 ? -15.046 5.116 12.097 1.00 66.81 465 ASP A C 1
ATOM 3802 O O . ASP A 1 465 ? -15.859 4.869 12.989 1.00 66.81 465 ASP A O 1
ATOM 3806 N N . SER A 1 466 ? -15.412 5.255 10.822 1.00 63.09 466 SER A N 1
ATOM 3807 C CA . SER A 1 466 ? -16.783 5.155 10.296 1.00 63.09 466 SER A CA 1
ATOM 3808 C C . SER A 1 466 ? -17.313 3.722 10.136 1.00 63.09 466 SER A C 1
ATOM 3810 O O . SER A 1 466 ? -18.450 3.534 9.703 1.00 63.09 466 SER A O 1
ATOM 3812 N N . TYR A 1 467 ? -16.529 2.687 10.466 1.00 63.75 467 TYR A N 1
ATOM 3813 C CA . TYR A 1 467 ? -16.936 1.306 10.204 1.00 63.75 467 TYR A CA 1
ATOM 3814 C C . TYR A 1 467 ? -18.214 0.916 10.970 1.00 63.75 467 TYR A C 1
ATOM 3816 O O . TYR A 1 467 ? -18.279 0.954 12.200 1.00 63.75 467 TYR A O 1
ATOM 3824 N N . ALA A 1 468 ? -19.226 0.492 10.209 1.00 58.62 468 ALA A N 1
ATOM 3825 C CA . ALA A 1 468 ? -20.598 0.311 10.667 1.00 58.62 468 ALA A CA 1
ATOM 3826 C C . ALA A 1 468 ? -21.045 -1.149 10.872 1.00 58.62 468 ALA A C 1
ATOM 3828 O O . ALA A 1 468 ? -22.221 -1.376 11.165 1.00 58.62 468 ALA A O 1
ATOM 3829 N N . GLY A 1 469 ? -20.142 -2.123 10.723 1.00 60.41 469 GLY A N 1
ATOM 3830 C CA . GLY A 1 469 ? -20.494 -3.551 10.690 1.00 60.41 469 GLY A CA 1
ATOM 3831 C C . GLY A 1 469 ? -20.845 -4.076 9.293 1.00 60.41 469 GLY A C 1
ATOM 3832 O O . GLY A 1 469 ? -21.183 -5.245 9.149 1.00 60.41 469 GLY A O 1
ATOM 3833 N N . GLU A 1 470 ? -20.782 -3.224 8.269 1.00 67.69 470 GLU A N 1
ATOM 3834 C CA . GLU A 1 470 ? -21.033 -3.600 6.875 1.00 67.69 470 GLU A CA 1
ATOM 3835 C C . GLU A 1 470 ? -19.927 -4.517 6.325 1.00 67.69 470 GLU A C 1
ATOM 3837 O O . GLU A 1 470 ? -18.790 -4.504 6.818 1.00 67.69 470 GLU A O 1
ATOM 3842 N N . LEU A 1 471 ? -20.263 -5.308 5.296 1.00 65.12 471 LEU A N 1
ATOM 3843 C CA . LEU A 1 471 ? -19.290 -6.125 4.567 1.00 65.12 471 LEU A CA 1
ATOM 3844 C C . LEU A 1 471 ? -18.203 -5.218 3.993 1.00 65.12 471 LEU A C 1
ATOM 3846 O O . LEU A 1 471 ? -18.476 -4.302 3.216 1.00 65.12 471 LEU A O 1
ATOM 3850 N N . ASN A 1 472 ? -16.960 -5.484 4.373 1.00 78.56 472 ASN A N 1
ATOM 3851 C CA . ASN A 1 472 ? -15.807 -4.761 3.872 1.00 78.56 472 ASN A CA 1
ATOM 3852 C C . ASN A 1 472 ? -14.738 -5.780 3.515 1.00 78.56 472 ASN A C 1
ATOM 3854 O O . ASN A 1 472 ? -14.101 -6.343 4.398 1.00 78.56 472 ASN A O 1
ATOM 3858 N N . VAL A 1 473 ? -14.498 -5.943 2.212 1.00 81.19 473 VAL A N 1
ATOM 3859 C CA . VAL A 1 473 ? -13.538 -6.904 1.652 1.00 81.19 473 VAL A CA 1
ATOM 3860 C C . VAL A 1 473 ? -12.202 -6.906 2.399 1.00 81.19 473 VAL A C 1
ATOM 3862 O O . VAL A 1 473 ? -11.675 -7.966 2.720 1.00 81.19 473 VAL A O 1
ATOM 3865 N N . LYS A 1 474 ? -11.647 -5.729 2.711 1.00 85.06 474 LYS A N 1
ATOM 3866 C CA . LYS A 1 474 ? -10.334 -5.629 3.362 1.00 85.06 474 LYS A CA 1
ATOM 3867 C C . LYS A 1 474 ? -10.378 -6.065 4.822 1.00 85.06 474 LYS A C 1
ATOM 3869 O O . LYS A 1 474 ? -9.450 -6.731 5.277 1.00 85.06 474 LYS A O 1
ATOM 3874 N N . LYS A 1 475 ? -11.434 -5.688 5.549 1.00 87.12 475 LYS A N 1
ATOM 3875 C CA . LYS A 1 475 ? -11.622 -6.097 6.945 1.00 87.12 475 LYS A CA 1
ATOM 3876 C C . LYS A 1 475 ? -11.920 -7.589 7.030 1.00 87.12 475 LYS A C 1
ATOM 3878 O O . LYS A 1 475 ? -11.276 -8.287 7.797 1.00 87.12 475 LYS A O 1
ATOM 3883 N N . ASP A 1 476 ? -12.826 -8.085 6.201 1.00 88.19 476 ASP A N 1
ATOM 3884 C CA . ASP A 1 476 ? -13.188 -9.498 6.166 1.00 88.19 476 ASP A CA 1
ATOM 3885 C C . ASP A 1 476 ? -11.953 -10.367 5.870 1.00 88.19 476 ASP A C 1
ATOM 3887 O O . ASP A 1 476 ? -11.746 -11.390 6.516 1.00 88.19 476 ASP A O 1
ATOM 3891 N N . CYS A 1 477 ? -11.074 -9.936 4.955 1.00 90.56 477 CYS A N 1
ATOM 3892 C CA . CYS A 1 477 ? -9.779 -10.584 4.732 1.00 90.56 477 CYS A CA 1
ATOM 3893 C C . CYS A 1 477 ? -8.891 -10.580 5.990 1.00 90.56 477 CYS A C 1
ATOM 3895 O O . CYS A 1 477 ? -8.288 -11.603 6.312 1.00 90.56 477 CYS A O 1
ATOM 3897 N N . LEU A 1 478 ? -8.805 -9.463 6.722 1.00 93.12 478 LEU A N 1
ATOM 3898 C CA . LEU A 1 478 ? -8.080 -9.421 7.997 1.00 93.12 478 LEU A CA 1
ATOM 3899 C C . LEU A 1 478 ? -8.670 -10.421 9.001 1.00 93.12 478 LEU A C 1
ATOM 3901 O O . LEU A 1 478 ? -7.922 -11.199 9.584 1.00 93.12 478 LEU A O 1
ATOM 3905 N N . ASP A 1 479 ? -9.990 -10.457 9.155 1.00 92.00 479 ASP A N 1
ATOM 3906 C CA . ASP A 1 479 ? -10.677 -11.330 10.113 1.00 92.00 479 ASP A CA 1
ATOM 3907 C C . ASP A 1 479 ? -10.495 -12.809 9.765 1.00 92.00 479 ASP A C 1
ATOM 3909 O O . ASP A 1 479 ? -10.205 -13.630 10.641 1.00 92.00 479 ASP A O 1
ATOM 3913 N N . ILE A 1 480 ? -10.571 -13.147 8.473 1.00 93.56 480 ILE A N 1
ATOM 3914 C CA . ILE A 1 480 ? -10.258 -14.485 7.967 1.00 93.56 480 ILE A CA 1
ATOM 3915 C C . ILE A 1 480 ? -8.823 -14.855 8.341 1.00 93.56 480 ILE A C 1
ATOM 3917 O O . ILE A 1 480 ? -8.621 -15.918 8.921 1.00 93.56 480 ILE A O 1
ATOM 3921 N N . LEU A 1 481 ? -7.836 -13.995 8.078 1.00 94.62 481 LEU A N 1
ATOM 3922 C CA . LEU A 1 481 ? -6.440 -14.274 8.422 1.00 94.62 481 LEU A CA 1
ATOM 3923 C C . LEU A 1 481 ? -6.249 -14.453 9.937 1.00 94.62 481 LEU A C 1
ATOM 3925 O O . LEU A 1 481 ? -5.653 -15.439 10.370 1.00 94.62 481 LEU A O 1
ATOM 3929 N N . LEU A 1 482 ? -6.795 -13.543 10.749 1.00 94.19 482 LEU A N 1
ATOM 3930 C CA . LEU A 1 482 ? -6.725 -13.607 12.211 1.00 94.19 482 LEU A CA 1
ATOM 3931 C C . LEU A 1 482 ? -7.334 -14.906 12.764 1.00 94.19 482 LEU A C 1
ATOM 3933 O O . LEU A 1 482 ? -6.849 -15.433 13.766 1.00 94.19 482 LEU A O 1
ATOM 3937 N N . SER A 1 483 ? -8.360 -15.452 12.104 1.00 93.25 483 SER A N 1
ATOM 3938 C CA . SER A 1 483 ? -8.998 -16.718 12.491 1.00 93.25 483 SER A CA 1
ATOM 3939 C C . SER A 1 483 ? -8.151 -17.968 12.214 1.00 93.25 483 SER A C 1
ATOM 3941 O O . SER A 1 483 ? -8.419 -19.020 12.794 1.00 93.25 483 SER A O 1
ATOM 3943 N N . LYS A 1 484 ? -7.135 -17.876 11.345 1.00 92.44 484 LYS A N 1
ATOM 3944 C CA . LYS A 1 484 ? -6.304 -19.020 10.933 1.00 92.44 484 LYS A CA 1
ATOM 3945 C C . LYS A 1 484 ? -5.139 -19.301 11.879 1.00 92.44 484 LYS A C 1
ATOM 3947 O O . LYS A 1 484 ? -4.593 -20.401 11.842 1.00 92.44 484 LYS A O 1
ATOM 3952 N N . PHE A 1 485 ? -4.752 -18.338 12.714 1.00 90.69 485 PHE A N 1
ATOM 3953 C CA . PHE A 1 485 ? -3.652 -18.524 13.658 1.00 90.69 485 PHE A CA 1
ATOM 3954 C C . PHE A 1 485 ? -4.014 -19.502 14.776 1.00 90.69 485 PHE A C 1
ATOM 3956 O O . PHE A 1 485 ? -5.064 -19.396 15.413 1.00 90.69 485 PHE A O 1
ATOM 3963 N N . THR A 1 486 ? -3.106 -20.434 15.058 1.00 89.19 486 THR A N 1
ATOM 3964 C CA . THR A 1 486 ? -3.214 -21.318 16.222 1.00 89.19 486 THR A CA 1
ATOM 3965 C C . THR A 1 486 ? -2.826 -20.580 17.503 1.00 89.19 486 THR A C 1
ATOM 3967 O O . THR A 1 486 ? -2.108 -19.582 17.479 1.00 89.19 486 THR A O 1
ATOM 3970 N N . SER A 1 487 ? -3.248 -21.100 18.658 1.00 88.69 487 SER A N 1
ATOM 3971 C CA . SER A 1 487 ? -2.860 -20.555 19.965 1.00 88.69 487 SER A CA 1
ATOM 3972 C C . SER A 1 487 ? -1.339 -20.452 20.155 1.00 88.69 487 SER A C 1
ATOM 3974 O O . SER A 1 487 ? -0.862 -19.476 20.725 1.00 88.69 487 SER A O 1
ATOM 3976 N N . GLU A 1 488 ? -0.571 -21.422 19.652 1.00 85.75 488 GLU A N 1
ATOM 3977 C CA . GLU A 1 488 ? 0.897 -21.401 19.729 1.00 85.75 488 GLU A CA 1
ATOM 3978 C C . GLU A 1 488 ? 1.479 -20.233 18.922 1.00 85.75 488 GLU A C 1
ATOM 3980 O O . GLU A 1 488 ? 2.245 -19.436 19.463 1.00 85.75 488 GLU A O 1
ATOM 3985 N N . GLN A 1 489 ? 1.021 -20.065 17.678 1.00 86.94 489 GLN A N 1
ATOM 3986 C CA . GLN A 1 489 ? 1.470 -18.985 16.797 1.00 86.94 489 GLN A CA 1
ATOM 3987 C C . GLN A 1 489 ? 1.110 -17.607 17.355 1.00 86.94 489 GLN A C 1
ATOM 3989 O O . GLN A 1 489 ? 1.930 -16.691 17.304 1.00 86.94 489 GLN A O 1
ATOM 3994 N N . ILE A 1 490 ? -0.093 -17.457 17.928 1.00 89.88 490 ILE A N 1
ATOM 3995 C CA . ILE A 1 490 ? -0.518 -16.207 18.573 1.00 89.88 490 ILE A CA 1
ATOM 3996 C C . ILE A 1 490 ? 0.449 -15.858 19.704 1.00 89.88 490 ILE A C 1
ATOM 3998 O O . ILE A 1 490 ? 0.971 -14.743 19.722 1.00 89.88 490 ILE A O 1
ATOM 4002 N N . SER A 1 491 ? 0.742 -16.794 20.615 1.00 87.62 491 SER A N 1
ATOM 4003 C CA . SER A 1 491 ? 1.684 -16.564 21.721 1.00 87.62 491 SER A CA 1
ATOM 4004 C C . SER A 1 491 ? 3.057 -16.083 21.240 1.00 87.62 491 SER A C 1
ATOM 4006 O O . SER A 1 491 ? 3.677 -15.245 21.892 1.00 87.62 491 SER A O 1
ATOM 4008 N N . GLU A 1 492 ? 3.528 -16.569 20.095 1.00 85.19 492 GLU A N 1
ATOM 4009 C CA . GLU A 1 492 ? 4.862 -16.261 19.574 1.00 85.19 492 GLU A CA 1
ATOM 4010 C C . GLU A 1 492 ? 4.951 -14.903 18.877 1.00 85.19 492 GLU A C 1
ATOM 4012 O O . GLU A 1 492 ? 5.974 -14.227 18.996 1.00 85.19 492 GLU A O 1
ATOM 4017 N N . ILE A 1 493 ? 3.888 -14.465 18.198 1.00 90.25 493 ILE A N 1
ATOM 4018 C CA . ILE A 1 493 ? 3.844 -13.128 17.583 1.00 90.25 493 ILE A CA 1
ATOM 4019 C C . ILE A 1 493 ? 3.439 -12.030 18.577 1.00 90.25 493 ILE A C 1
ATOM 4021 O O . ILE A 1 493 ? 3.711 -10.855 18.333 1.00 90.25 493 ILE A O 1
ATOM 4025 N N . SER A 1 494 ? 2.821 -12.392 19.707 1.00 91.81 494 SER A N 1
ATOM 4026 C CA . SER A 1 494 ? 2.219 -11.457 20.672 1.00 91.81 494 SER A CA 1
ATOM 4027 C C . SER A 1 494 ? 3.186 -10.398 21.198 1.00 91.81 494 SER A C 1
ATOM 4029 O O . SER A 1 494 ? 2.872 -9.210 21.171 1.00 91.81 494 SER A O 1
ATOM 4031 N N . ASP A 1 495 ? 4.371 -10.800 21.671 1.00 90.31 495 ASP A N 1
ATOM 4032 C CA . ASP A 1 495 ? 5.342 -9.856 22.242 1.00 90.31 495 ASP A CA 1
ATOM 4033 C C . ASP A 1 495 ? 5.861 -8.870 21.173 1.00 90.31 495 ASP A C 1
ATOM 4035 O O . ASP A 1 495 ? 6.017 -7.679 21.458 1.00 90.31 495 ASP A O 1
ATOM 4039 N N . CYS A 1 496 ? 6.061 -9.340 19.934 1.00 90.62 496 CYS A N 1
ATOM 4040 C CA . CYS A 1 496 ? 6.466 -8.501 18.804 1.00 90.62 496 CYS A CA 1
ATOM 4041 C C . CYS A 1 496 ? 5.341 -7.540 18.382 1.00 90.62 496 CYS A C 1
ATOM 4043 O O . CYS A 1 496 ? 5.589 -6.348 18.186 1.00 90.62 496 CYS A O 1
ATOM 4045 N N . LEU A 1 497 ? 4.092 -8.015 18.326 1.00 93.38 497 LEU A N 1
ATOM 4046 C CA . LEU A 1 497 ? 2.919 -7.195 18.013 1.00 93.38 497 LEU A CA 1
ATOM 4047 C C . LEU A 1 497 ? 2.720 -6.078 19.041 1.00 93.38 497 LEU A C 1
ATOM 4049 O O . LEU A 1 497 ? 2.626 -4.908 18.675 1.00 93.38 497 LEU A O 1
ATOM 4053 N N . LEU A 1 498 ? 2.726 -6.425 20.331 1.00 94.19 498 LEU A N 1
ATOM 4054 C CA . LEU A 1 498 ? 2.587 -5.469 21.431 1.00 94.19 498 LEU A CA 1
ATOM 4055 C C . LEU A 1 498 ? 3.707 -4.418 21.407 1.00 94.19 498 LEU A C 1
ATOM 4057 O O . LEU A 1 498 ? 3.444 -3.232 21.602 1.00 94.19 498 LEU A O 1
ATOM 4061 N N . SER A 1 499 ? 4.950 -4.834 21.135 1.00 92.19 499 SER A N 1
ATOM 4062 C CA . SER A 1 499 ? 6.089 -3.917 21.036 1.00 92.19 499 SER A CA 1
ATOM 4063 C C . SER A 1 499 ? 5.964 -2.956 19.852 1.00 92.19 499 SER A C 1
ATOM 4065 O O . SER A 1 499 ? 6.198 -1.759 20.017 1.00 92.19 499 SER A O 1
ATOM 4067 N N . ASN A 1 500 ? 5.558 -3.446 18.677 1.00 90.00 500 ASN A N 1
ATOM 4068 C CA . ASN A 1 500 ? 5.364 -2.601 17.499 1.00 90.00 500 ASN A CA 1
ATOM 4069 C C . ASN A 1 500 ? 4.210 -1.613 17.692 1.00 90.00 500 ASN A C 1
ATOM 4071 O O . ASN A 1 500 ? 4.384 -0.434 17.409 1.00 90.00 500 ASN A O 1
ATOM 4075 N N . ILE A 1 501 ? 3.075 -2.039 18.254 1.00 91.00 501 ILE A N 1
ATOM 4076 C CA . ILE A 1 501 ? 1.943 -1.142 18.547 1.00 91.00 501 ILE A CA 1
ATOM 4077 C C . ILE A 1 501 ? 2.349 -0.030 19.527 1.00 91.00 501 ILE A C 1
ATOM 4079 O O . ILE A 1 501 ? 1.982 1.131 19.321 1.00 91.00 501 ILE A O 1
ATOM 4083 N N . ALA A 1 502 ? 3.124 -0.369 20.565 1.00 88.88 502 ALA A N 1
ATOM 4084 C CA . ALA A 1 502 ? 3.605 0.585 21.565 1.00 88.88 502 ALA A CA 1
ATOM 4085 C C . ALA A 1 502 ? 4.644 1.576 21.008 1.00 88.88 502 ALA A C 1
ATOM 4087 O O . ALA A 1 502 ? 4.674 2.733 21.422 1.00 88.88 502 ALA A O 1
ATOM 4088 N N . ASN A 1 503 ? 5.497 1.131 20.079 1.00 85.56 503 ASN A N 1
ATOM 4089 C CA . ASN A 1 503 ? 6.568 1.941 19.489 1.00 85.56 503 ASN A CA 1
ATOM 4090 C C . ASN A 1 503 ? 6.172 2.656 18.191 1.00 85.56 503 ASN A C 1
ATOM 4092 O O . ASN A 1 503 ? 6.933 3.499 17.714 1.00 85.56 503 ASN A O 1
ATOM 4096 N N . ASP A 1 504 ? 5.024 2.323 17.605 1.00 81.62 504 ASP A N 1
ATOM 4097 C CA . ASP A 1 504 ? 4.494 2.977 16.414 1.00 81.62 504 ASP A CA 1
ATOM 4098 C C . ASP A 1 504 ? 4.143 4.434 16.757 1.00 81.62 504 ASP A C 1
ATOM 4100 O O . ASP A 1 504 ? 3.121 4.739 17.379 1.00 81.62 504 ASP A O 1
ATOM 4104 N N . LYS A 1 505 ? 5.066 5.325 16.379 1.00 66.94 505 LYS A N 1
ATOM 4105 C CA . LYS A 1 505 ? 4.990 6.783 16.528 1.00 66.94 505 LYS A CA 1
ATOM 4106 C C . LYS A 1 505 ? 4.380 7.450 15.304 1.00 66.94 505 LYS A C 1
ATOM 4108 O O . LYS A 1 505 ? 4.742 8.594 15.036 1.00 66.94 505 LYS A O 1
ATOM 4113 N N . GLU A 1 506 ? 3.569 6.729 14.526 1.00 61.34 506 GLU A N 1
ATOM 4114 C CA . GLU A 1 506 ? 2.884 7.304 13.371 1.00 61.34 506 GLU A CA 1
ATOM 4115 C C . GLU A 1 506 ? 2.341 8.668 13.808 1.00 61.34 506 GLU A C 1
ATOM 4117 O O . GLU A 1 506 ? 1.653 8.751 14.836 1.00 61.34 506 GLU A O 1
ATOM 4122 N N . GLU A 1 507 ? 2.818 9.744 13.155 1.00 49.44 507 GLU A N 1
ATOM 4123 C CA . GLU A 1 507 ? 2.376 11.092 13.498 1.00 49.44 507 GLU A CA 1
ATOM 4124 C C . GLU A 1 507 ? 0.859 11.012 13.489 1.00 49.44 507 GLU A C 1
ATOM 4126 O O . GLU A 1 507 ? 0.282 10.477 12.544 1.00 49.44 507 GLU A O 1
ATOM 4131 N N . VAL A 1 508 ? 0.232 11.404 14.600 1.00 49.72 508 VAL A N 1
ATOM 4132 C CA . VAL A 1 508 ? -1.217 11.334 14.793 1.00 49.72 508 VAL A CA 1
ATOM 4133 C C . VAL A 1 508 ? -1.835 12.359 13.843 1.00 49.72 508 VAL A C 1
ATOM 4135 O O . VAL A 1 508 ? -2.257 13.444 14.241 1.00 49.72 508 VAL A O 1
ATOM 4138 N N . GLU A 1 509 ? -1.790 12.055 12.551 1.00 47.44 509 GLU A N 1
ATOM 4139 C CA . GLU A 1 509 ? -2.292 12.850 11.457 1.00 47.44 509 GLU A CA 1
ATOM 4140 C C . GLU A 1 509 ? -3.812 12.709 11.529 1.00 47.44 509 GLU A C 1
ATOM 4142 O O . GLU A 1 509 ? -4.446 11.839 10.940 1.00 47.44 509 GLU A O 1
ATOM 4147 N N . ARG A 1 510 ? -4.397 13.602 12.328 1.00 52.78 510 ARG A N 1
ATOM 4148 C CA . ARG A 1 510 ? -5.813 13.991 12.327 1.00 52.78 510 ARG A CA 1
ATOM 4149 C C . ARG A 1 510 ? -6.836 12.998 12.903 1.00 52.78 510 ARG A C 1
ATOM 4151 O O . ARG A 1 510 ? -7.982 13.405 13.040 1.00 52.78 510 ARG A O 1
ATOM 4158 N N . SER A 1 511 ? -6.484 11.766 13.293 1.00 60.84 511 SER A N 1
ATOM 4159 C CA . SER A 1 511 ? -7.457 10.800 13.856 1.00 60.84 511 SER A CA 1
ATOM 4160 C C . SER A 1 511 ? -6.872 9.839 14.904 1.00 60.84 511 SER A C 1
ATOM 4162 O O . SER A 1 511 ? -5.659 9.644 14.983 1.00 60.84 511 SER A O 1
ATOM 4164 N N . LEU A 1 512 ? -7.737 9.258 15.747 1.00 72.75 512 LEU A N 1
ATOM 4165 C CA . LEU A 1 512 ? -7.376 8.208 16.705 1.00 72.75 512 LEU A CA 1
ATOM 4166 C C . LEU A 1 512 ? -6.909 6.947 15.947 1.00 72.75 512 LEU A C 1
ATOM 4168 O O . LEU A 1 512 ? -7.556 6.574 14.971 1.00 72.75 512 LEU A O 1
ATOM 4172 N N . PRO A 1 513 ? -5.854 6.232 16.385 1.00 79.12 513 PRO A N 1
ATOM 4173 C CA . PRO A 1 513 ? -5.376 5.028 15.705 1.00 79.12 513 PRO A CA 1
ATOM 4174 C C . PRO A 1 513 ? -6.283 3.824 16.008 1.00 79.12 513 PRO A C 1
ATOM 4176 O O . PRO A 1 513 ? -5.938 2.920 16.768 1.00 79.12 513 PRO A O 1
ATOM 4179 N N . VAL A 1 514 ? -7.473 3.822 15.413 1.00 84.50 514 VAL A N 1
ATOM 4180 C CA . VAL A 1 514 ? -8.545 2.854 15.667 1.00 84.50 514 VAL A CA 1
ATOM 4181 C C . VAL A 1 514 ? -8.102 1.401 15.400 1.00 84.50 514 VAL A C 1
ATOM 4183 O O . VAL A 1 514 ? -8.459 0.484 16.143 1.00 84.50 514 VAL A O 1
ATOM 4186 N N . TRP A 1 515 ? -7.237 1.194 14.406 1.00 87.88 515 TRP A N 1
ATOM 4187 C CA . TRP A 1 515 ? -6.631 -0.103 14.094 1.00 87.88 515 TRP A CA 1
ATOM 4188 C C . TRP A 1 515 ? -5.829 -0.706 15.267 1.00 87.88 515 TRP A C 1
ATOM 4190 O O . TRP A 1 515 ? -5.795 -1.929 15.411 1.00 87.88 515 TRP A O 1
ATOM 4200 N N . LYS A 1 516 ? -5.219 0.124 16.136 1.00 91.25 516 LYS A N 1
ATOM 4201 C CA . LYS A 1 516 ? -4.478 -0.349 17.323 1.00 91.25 516 LYS A CA 1
ATOM 4202 C C . LYS A 1 516 ? -5.427 -1.011 18.307 1.00 91.25 516 LYS A C 1
ATOM 4204 O O . LYS A 1 516 ? -5.147 -2.110 18.774 1.00 91.25 516 LYS A O 1
ATOM 4209 N N . PHE A 1 517 ? -6.562 -0.368 18.587 1.00 91.56 517 PHE A N 1
ATOM 4210 C CA . PHE A 1 517 ? -7.580 -0.926 19.475 1.00 91.56 517 PHE A CA 1
ATOM 4211 C C . PHE A 1 517 ? -8.102 -2.258 18.944 1.00 91.56 517 PHE A C 1
ATOM 4213 O O . PHE A 1 517 ? -8.180 -3.215 19.705 1.00 91.56 517 PHE A O 1
ATOM 4220 N N . TYR A 1 518 ? -8.370 -2.350 17.640 1.00 92.69 518 TYR A N 1
ATOM 4221 C CA . TYR A 1 518 ? -8.842 -3.585 17.017 1.00 92.69 518 TYR A CA 1
ATOM 4222 C C . TYR A 1 518 ? -7.905 -4.777 17.270 1.00 92.69 518 TYR A C 1
ATOM 4224 O O . TYR A 1 518 ? -8.326 -5.799 17.811 1.00 92.69 518 TYR A O 1
ATOM 4232 N N . LEU A 1 519 ? -6.614 -4.626 16.949 1.00 94.75 519 LEU A N 1
ATOM 4233 C CA . LEU A 1 519 ? -5.624 -5.692 17.141 1.00 94.75 519 LEU A CA 1
ATOM 4234 C C . LEU A 1 519 ? -5.370 -6.002 18.624 1.00 94.75 519 LEU A C 1
ATOM 4236 O O . LEU A 1 519 ? -5.189 -7.166 18.980 1.00 94.75 519 LEU A O 1
ATOM 4240 N N . LEU A 1 520 ? -5.374 -4.988 19.496 1.00 96.00 520 LEU A N 1
ATOM 4241 C CA . LEU A 1 520 ? -5.208 -5.184 20.938 1.00 96.00 520 LEU A CA 1
ATOM 4242 C C . LEU A 1 520 ? -6.386 -5.947 21.550 1.00 96.00 520 LEU A C 1
ATOM 4244 O O . LEU A 1 520 ? -6.163 -6.841 22.362 1.00 96.00 520 LEU A O 1
ATOM 4248 N N . PHE A 1 521 ? -7.621 -5.638 21.150 1.00 95.12 521 PHE A N 1
ATOM 4249 C CA . PHE A 1 521 ? -8.805 -6.353 21.626 1.00 95.12 521 PHE A CA 1
ATOM 4250 C C . PHE A 1 521 ? -8.897 -7.773 21.068 1.00 95.12 521 PHE A C 1
ATOM 4252 O O . PHE A 1 521 ? -9.250 -8.680 21.819 1.00 95.12 521 PHE A O 1
ATOM 4259 N N . TRP A 1 522 ? -8.515 -7.994 19.806 1.00 94.81 522 TRP A N 1
ATOM 4260 C CA . TRP A 1 522 ? -8.360 -9.347 19.264 1.00 94.81 522 TRP A CA 1
ATOM 4261 C C . TRP A 1 522 ? -7.373 -10.169 20.103 1.00 94.81 522 TRP A C 1
ATOM 4263 O O . TRP A 1 522 ? -7.673 -11.295 20.504 1.00 94.81 522 TRP A O 1
ATOM 4273 N N . LEU A 1 523 ? -6.213 -9.590 20.425 1.00 95.19 523 LEU A N 1
ATOM 4274 C CA . LEU A 1 523 ? -5.200 -10.267 21.226 1.00 95.19 523 LEU A CA 1
ATOM 4275 C C . LEU A 1 523 ? -5.670 -10.515 22.667 1.00 95.19 523 LEU A C 1
ATOM 4277 O O . LEU A 1 523 ? -5.431 -11.594 23.208 1.00 95.19 523 LEU A O 1
ATOM 4281 N N . LEU A 1 524 ? -6.360 -9.544 23.271 1.00 95.31 524 LEU A N 1
ATOM 4282 C CA . LEU A 1 524 ? -6.944 -9.662 24.606 1.00 95.31 524 LEU A CA 1
ATOM 4283 C C . LEU A 1 524 ? -7.963 -10.802 24.672 1.00 95.31 524 LEU A C 1
ATOM 4285 O O . LEU A 1 524 ? -7.888 -11.643 25.566 1.00 95.31 524 LEU A O 1
ATOM 4289 N N . GLU A 1 525 ? -8.876 -10.862 23.704 1.00 93.50 525 GLU A N 1
ATOM 4290 C CA . GLU A 1 525 ? -9.863 -11.934 23.602 1.00 93.50 525 GLU A CA 1
ATOM 4291 C C . GLU A 1 525 ? -9.181 -13.302 23.521 1.00 93.50 525 GLU A C 1
ATOM 4293 O O . GLU A 1 525 ? -9.497 -14.200 24.301 1.00 93.50 525 GLU A O 1
ATOM 4298 N N . LYS A 1 526 ? -8.179 -13.456 22.649 1.00 92.69 526 LYS A N 1
ATOM 4299 C CA . LYS A 1 526 ? -7.447 -14.724 22.534 1.00 92.69 526 LYS A CA 1
ATOM 4300 C C . LYS A 1 526 ? -6.686 -15.073 23.807 1.00 92.69 526 LYS A C 1
ATOM 4302 O O . LYS A 1 526 ? -6.688 -16.239 24.187 1.00 92.69 526 LYS A O 1
ATOM 4307 N N . ALA A 1 527 ? -6.091 -14.097 24.484 1.00 92.38 527 ALA A N 1
ATOM 4308 C CA . ALA A 1 527 ? -5.374 -14.311 25.737 1.00 92.38 527 ALA A CA 1
ATOM 4309 C C . ALA A 1 527 ? -6.282 -14.739 26.899 1.00 92.38 527 ALA A C 1
ATOM 4311 O O . ALA A 1 527 ? -5.835 -15.498 27.757 1.00 92.38 527 ALA A O 1
ATOM 4312 N N . GLN A 1 528 ? -7.534 -14.277 26.921 1.00 90.25 528 GLN A N 1
ATOM 4313 C CA . GLN A 1 528 ? -8.507 -14.613 27.963 1.00 90.25 528 GLN A CA 1
ATOM 4314 C C . GLN A 1 528 ? -9.289 -15.903 27.668 1.00 90.25 528 GLN A C 1
ATOM 4316 O O . GLN A 1 528 ? -9.647 -16.625 28.595 1.00 90.25 528 GLN A O 1
ATOM 4321 N N . GLU A 1 529 ? -9.570 -16.204 26.397 1.00 85.75 529 GLU A N 1
ATOM 4322 C CA . GLU A 1 529 ? -10.410 -17.348 26.009 1.00 85.75 529 GLU A CA 1
ATOM 4323 C C . GLU A 1 529 ? -9.628 -18.603 25.639 1.00 85.75 529 GLU A C 1
ATOM 4325 O O . GLU A 1 529 ? -10.127 -19.720 25.784 1.00 85.75 529 GLU A O 1
ATOM 4330 N N . SER A 1 530 ? -8.415 -18.438 25.113 1.00 76.06 530 SER A N 1
ATOM 4331 C CA . SER A 1 530 ? -7.578 -19.555 24.685 1.00 76.06 530 SER A CA 1
ATOM 4332 C C . SER A 1 530 ? -6.544 -19.875 25.759 1.00 76.06 530 SER A C 1
ATOM 4334 O O . SER A 1 530 ? -6.028 -18.982 26.426 1.00 76.06 530 SER A O 1
ATOM 4336 N N . ASN A 1 531 ? -6.167 -21.151 25.885 1.00 78.44 531 ASN A N 1
ATOM 4337 C CA . ASN A 1 531 ? -5.051 -21.579 26.738 1.00 78.44 531 ASN A CA 1
ATOM 4338 C C . ASN A 1 531 ? -3.698 -21.187 26.106 1.00 78.44 531 ASN A C 1
ATOM 4340 O O . ASN A 1 531 ? -2.881 -22.050 25.782 1.00 78.44 531 ASN A O 1
ATOM 4344 N N . LEU A 1 532 ? -3.484 -19.888 25.874 1.00 84.12 532 LEU A N 1
ATOM 4345 C CA . LEU A 1 532 ? -2.250 -19.348 25.315 1.00 84.12 532 LEU A CA 1
ATOM 4346 C C . LEU A 1 532 ? -1.097 -19.532 26.301 1.00 84.12 532 LEU A C 1
ATOM 4348 O O . LEU A 1 532 ? -1.234 -19.330 27.512 1.00 84.12 532 LEU A O 1
ATOM 4352 N N . ARG A 1 533 ? 0.088 -19.824 25.765 1.00 80.31 533 ARG A N 1
ATOM 4353 C CA . ARG A 1 533 ? 1.325 -19.731 26.538 1.00 80.31 533 ARG A CA 1
ATOM 4354 C C . ARG A 1 533 ? 1.552 -18.266 26.911 1.00 80.31 533 ARG A C 1
ATOM 4356 O O . ARG A 1 533 ? 1.474 -17.398 26.047 1.00 80.31 533 ARG A O 1
ATOM 4363 N N . ASP A 1 534 ? 1.804 -18.013 28.193 1.00 83.00 534 ASP A N 1
ATOM 4364 C CA . ASP A 1 534 ? 1.935 -16.668 28.771 1.00 83.00 534 ASP A CA 1
ATOM 4365 C C . ASP A 1 534 ? 0.685 -15.772 28.600 1.00 83.00 534 ASP A C 1
ATOM 4367 O O . ASP A 1 534 ? 0.789 -14.548 28.685 1.00 83.00 534 ASP A O 1
ATOM 4371 N N . GLY A 1 535 ? -0.507 -16.367 28.425 1.00 88.00 535 GLY A N 1
ATOM 4372 C CA . GLY A 1 535 ? -1.773 -15.651 28.205 1.00 88.00 535 GLY A CA 1
ATOM 4373 C C . GLY A 1 535 ? -2.048 -14.533 29.216 1.00 88.00 535 GLY A C 1
ATOM 4374 O O . GLY A 1 535 ? -2.364 -13.420 28.813 1.00 88.00 535 GLY A O 1
ATOM 4375 N N . ASN A 1 536 ? -1.809 -14.764 30.513 1.00 89.94 536 ASN A N 1
ATOM 4376 C CA . ASN A 1 536 ? -1.986 -13.729 31.543 1.00 89.94 536 ASN A CA 1
ATOM 4377 C C . ASN A 1 536 ? -1.096 -12.500 31.300 1.00 89.94 536 ASN A C 1
ATOM 4379 O O . ASN A 1 536 ? -1.574 -11.374 31.338 1.00 89.94 536 ASN A O 1
ATOM 4383 N N . LYS A 1 537 ? 0.185 -12.708 30.972 1.00 92.44 537 LYS A N 1
ATOM 4384 C CA . LYS A 1 537 ? 1.136 -11.619 30.697 1.00 92.44 537 LYS A CA 1
ATOM 4385 C C . LYS A 1 537 ? 0.766 -10.862 29.419 1.00 92.44 537 LYS A C 1
ATOM 4387 O O . LYS A 1 537 ? 0.934 -9.645 29.352 1.00 92.44 537 LYS A O 1
ATOM 4392 N N . ILE A 1 538 ? 0.300 -11.581 28.396 1.00 92.56 538 ILE A N 1
ATOM 4393 C CA . ILE A 1 538 ? -0.188 -10.989 27.143 1.00 92.56 538 ILE A CA 1
ATOM 4394 C C . ILE A 1 538 ? -1.424 -10.127 27.431 1.00 92.56 538 ILE A C 1
ATOM 4396 O O . ILE A 1 538 ? -1.464 -8.973 27.010 1.00 92.56 538 ILE A O 1
ATOM 4400 N N . SER A 1 539 ? -2.379 -10.662 28.196 1.00 94.31 539 SER A N 1
ATOM 4401 C CA . SER A 1 539 ? -3.592 -9.969 28.638 1.00 94.31 539 SER A CA 1
ATOM 4402 C C . SER A 1 539 ? -3.258 -8.692 29.416 1.00 94.31 539 SER A C 1
ATOM 4404 O O . SER A 1 539 ? -3.678 -7.612 29.011 1.00 94.31 539 SER A O 1
ATOM 4406 N N . GLU A 1 540 ? -2.425 -8.780 30.459 1.00 94.81 540 GLU A N 1
ATOM 4407 C CA . GLU A 1 540 ? -1.984 -7.632 31.269 1.00 94.81 540 GLU A CA 1
ATOM 4408 C C . GLU A 1 540 ? -1.360 -6.526 30.400 1.00 94.81 540 GLU A C 1
ATOM 4410 O O . GLU A 1 540 ? -1.714 -5.351 30.506 1.00 94.81 540 GLU A O 1
ATOM 4415 N N . LYS A 1 541 ? -0.452 -6.887 29.482 1.00 95.25 541 LYS A N 1
ATOM 4416 C CA . LYS A 1 541 ? 0.171 -5.916 28.569 1.00 95.25 541 LYS A CA 1
ATOM 4417 C C . LYS A 1 541 ? -0.830 -5.299 27.592 1.00 95.25 541 LYS A C 1
ATOM 4419 O O . LYS A 1 541 ? -0.753 -4.097 27.344 1.00 95.25 541 LYS A O 1
ATOM 4424 N N . ALA A 1 542 ? -1.728 -6.097 27.013 1.00 96.06 542 ALA A N 1
ATOM 4425 C CA . ALA A 1 542 ? -2.726 -5.612 26.065 1.00 96.06 542 ALA A CA 1
ATOM 4426 C C . ALA A 1 542 ? -3.680 -4.619 26.741 1.00 96.06 542 ALA A C 1
ATOM 4428 O O . ALA A 1 542 ? -3.875 -3.519 26.229 1.00 96.06 542 ALA A O 1
ATOM 4429 N N . GLN A 1 543 ? -4.195 -4.955 27.927 1.00 96.25 543 GLN A N 1
ATOM 4430 C CA . GLN A 1 543 ? -5.072 -4.081 28.711 1.00 96.25 543 GLN A CA 1
ATOM 4431 C C . GLN A 1 543 ? -4.379 -2.784 29.133 1.00 96.25 543 GLN A C 1
ATOM 4433 O O . GLN A 1 543 ? -4.962 -1.704 29.003 1.00 96.25 543 GLN A O 1
ATOM 4438 N N . LEU A 1 544 ? -3.117 -2.870 29.568 1.00 95.81 544 LEU A N 1
ATOM 4439 C CA . LEU A 1 544 ? -2.304 -1.699 29.887 1.00 95.81 544 LEU A CA 1
ATOM 4440 C C . LEU A 1 544 ? -2.135 -0.783 28.666 1.00 95.81 544 LEU A C 1
ATOM 4442 O O . LEU A 1 544 ? -2.284 0.430 28.788 1.00 95.81 544 LEU A O 1
ATOM 4446 N N . LEU A 1 545 ? -1.849 -1.337 27.482 1.00 94.62 545 LEU A N 1
ATOM 4447 C CA . LEU A 1 545 ? -1.717 -0.547 26.254 1.00 94.62 545 LEU A CA 1
ATOM 4448 C C . LEU A 1 545 ? -3.044 0.076 25.815 1.00 94.62 545 LEU A C 1
ATOM 4450 O O . LEU A 1 545 ? -3.048 1.255 25.478 1.00 94.62 545 LEU A O 1
ATOM 4454 N N . ILE A 1 546 ? -4.156 -0.667 25.848 1.00 95.12 546 ILE A N 1
ATOM 4455 C CA . ILE A 1 546 ? -5.496 -0.139 25.530 1.00 95.12 546 ILE A CA 1
ATOM 4456 C C . ILE A 1 546 ? -5.806 1.061 26.431 1.00 95.12 546 ILE A C 1
ATOM 4458 O O . ILE A 1 546 ? -6.178 2.132 25.944 1.00 95.12 546 ILE A O 1
ATOM 4462 N N . THR A 1 547 ? -5.594 0.888 27.737 1.00 94.69 547 THR A N 1
ATOM 4463 C CA . THR A 1 547 ? -5.887 1.910 28.743 1.00 94.69 547 THR A CA 1
ATOM 4464 C C . THR A 1 547 ? -4.988 3.128 28.574 1.00 94.69 547 THR A C 1
ATOM 4466 O O . THR A 1 547 ? -5.494 4.247 28.485 1.00 94.69 547 THR A O 1
ATOM 4469 N N . ASN A 1 548 ? -3.676 2.934 28.418 1.00 92.12 548 ASN A N 1
ATOM 4470 C CA . ASN A 1 548 ? -2.741 4.033 28.188 1.00 92.12 548 ASN A CA 1
ATOM 4471 C C . ASN A 1 548 ? -3.057 4.793 26.897 1.00 92.12 548 ASN A C 1
ATOM 4473 O O . ASN A 1 548 ? -3.149 6.017 26.936 1.00 92.12 548 ASN A O 1
ATOM 4477 N N . LEU A 1 549 ? -3.290 4.095 25.780 1.00 90.06 549 LEU A N 1
ATOM 4478 C CA . LEU A 1 549 ? -3.608 4.722 24.495 1.00 90.06 549 LEU A CA 1
ATOM 4479 C C . LEU A 1 549 ? -4.848 5.611 24.602 1.00 90.06 549 LEU A C 1
ATOM 4481 O O . LEU A 1 549 ? -4.801 6.776 24.203 1.00 90.06 549 LEU A O 1
ATOM 4485 N N . TYR A 1 550 ? -5.943 5.096 25.171 1.00 90.31 550 TYR A N 1
ATOM 4486 C CA . TYR A 1 550 ? -7.170 5.875 25.321 1.00 90.31 550 TYR A CA 1
ATOM 4487 C C . TYR A 1 550 ? -6.984 7.050 26.289 1.00 90.31 550 TYR A C 1
ATOM 4489 O O . TYR A 1 550 ? -7.331 8.184 25.958 1.00 90.31 550 TYR A O 1
ATOM 4497 N N . CYS A 1 551 ? -6.395 6.813 27.464 1.00 91.19 551 CYS A N 1
ATOM 4498 C CA . CYS A 1 551 ? -6.197 7.835 28.489 1.00 91.19 551 CYS A CA 1
ATOM 4499 C C . CYS A 1 551 ? -5.239 8.950 28.048 1.00 91.19 551 CYS A C 1
ATOM 4501 O O . CYS A 1 551 ? -5.4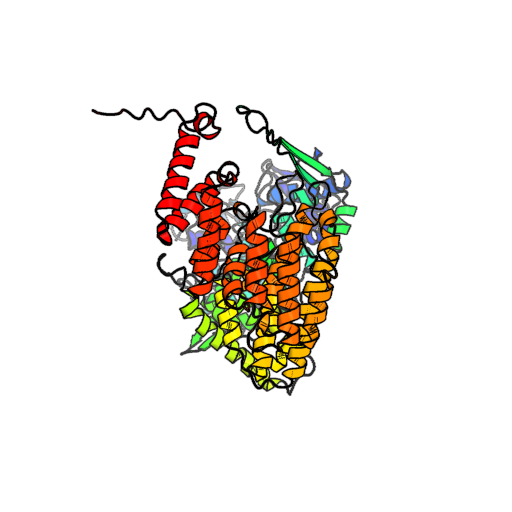91 10.122 28.342 1.00 91.19 551 CYS A O 1
ATOM 4503 N N . GLU A 1 552 ? -4.142 8.621 27.363 1.00 88.38 552 GLU A N 1
ATOM 4504 C CA . GLU A 1 552 ? -3.206 9.603 26.808 1.00 88.38 552 GLU A CA 1
ATOM 4505 C C . GLU A 1 552 ? -3.865 10.416 25.702 1.00 88.38 552 GLU A C 1
ATOM 4507 O O . GLU A 1 552 ? -3.839 11.648 25.753 1.00 88.38 552 GLU A O 1
ATOM 4512 N N . CYS A 1 553 ? -4.537 9.753 24.755 1.00 85.94 553 CYS A N 1
ATOM 4513 C CA . CYS A 1 553 ? -5.279 10.446 23.712 1.00 85.94 553 CYS A CA 1
ATOM 4514 C C . CYS A 1 553 ? -6.336 11.371 24.332 1.00 85.94 553 CYS A C 1
ATOM 4516 O O . CYS A 1 553 ? -6.399 12.540 23.956 1.00 85.94 553 CYS A O 1
ATOM 4518 N N . PHE A 1 554 ? -7.113 10.915 25.319 1.00 89.38 554 PHE A N 1
ATOM 4519 C CA . PHE A 1 554 ? -8.112 11.750 25.985 1.00 89.38 554 PHE A CA 1
ATOM 4520 C C . PHE A 1 554 ? -7.474 13.009 26.584 1.00 89.38 554 PHE A C 1
ATOM 4522 O O . PHE A 1 554 ? -7.908 14.122 26.298 1.00 89.38 554 PHE A O 1
ATOM 4529 N N . LYS A 1 555 ? -6.392 12.853 27.359 1.00 88.88 555 LYS A N 1
ATOM 4530 C CA . LYS A 1 555 ? -5.687 13.968 28.013 1.00 88.88 555 LYS A CA 1
ATOM 4531 C C . LYS A 1 555 ? -5.085 14.958 27.011 1.00 88.88 555 LYS A C 1
ATOM 4533 O O . LYS A 1 555 ? -5.141 16.158 27.261 1.00 88.88 555 LYS A O 1
ATOM 4538 N N . CYS A 1 556 ? -4.543 14.485 25.888 1.00 85.44 556 CYS A N 1
ATOM 4539 C CA . CYS A 1 556 ? -3.954 15.335 24.847 1.00 85.44 556 CYS A CA 1
ATOM 4540 C C . CYS A 1 556 ? -4.983 16.150 24.039 1.00 85.44 556 CYS A C 1
ATOM 4542 O O . CYS A 1 556 ? -4.599 17.133 23.401 1.00 85.44 556 CYS A O 1
ATOM 4544 N N . ASN A 1 557 ? -6.261 15.753 24.046 1.00 85.75 557 ASN A N 1
ATOM 4545 C CA . ASN A 1 557 ? -7.334 16.436 23.310 1.00 85.75 557 ASN A CA 1
ATOM 4546 C C . ASN A 1 557 ? -8.110 17.464 24.143 1.00 85.75 557 ASN A C 1
ATOM 4548 O O . ASN A 1 557 ? -8.883 18.237 23.583 1.00 85.75 557 ASN A O 1
ATOM 4552 N N . VAL A 1 558 ? -7.913 17.497 25.463 1.00 88.25 558 VAL A N 1
ATOM 4553 C CA . VAL A 1 558 ? -8.566 18.481 26.336 1.00 88.25 558 VAL A CA 1
ATOM 4554 C C . VAL A 1 558 ? -8.117 19.890 25.939 1.00 88.25 558 VAL A C 1
ATOM 4556 O O . VAL A 1 558 ? -6.923 20.176 25.943 1.00 88.25 558 VAL A O 1
ATOM 4559 N N . ASP A 1 559 ? -9.074 20.776 25.653 1.00 86.06 559 ASP A N 1
ATOM 4560 C CA . ASP A 1 559 ? -8.825 22.165 25.233 1.00 86.06 559 ASP A CA 1
ATOM 4561 C C . ASP A 1 559 ? -7.889 22.279 24.008 1.00 86.06 559 ASP A C 1
ATOM 4563 O O . ASP A 1 559 ? -7.040 23.171 23.931 1.00 86.06 559 ASP A O 1
ATOM 4567 N N . ASN A 1 560 ? -8.023 21.362 23.045 1.00 81.31 560 ASN A N 1
ATOM 4568 C CA . ASN A 1 560 ? -7.221 21.344 21.824 1.00 81.31 560 ASN A CA 1
ATOM 4569 C C . ASN A 1 560 ? -8.111 21.430 20.572 1.00 81.31 560 ASN A C 1
ATOM 4571 O O . ASN A 1 560 ? -9.106 20.719 20.455 1.00 81.31 560 ASN A O 1
ATOM 4575 N N . LYS A 1 561 ? -7.754 22.309 19.621 1.00 70.12 561 LYS A N 1
ATOM 4576 C CA . LYS A 1 561 ? -8.466 22.460 18.334 1.00 70.12 561 LYS A CA 1
ATOM 4577 C C . LYS A 1 561 ? -8.091 21.369 17.326 1.00 70.12 561 LYS A C 1
ATOM 4579 O O . LYS A 1 561 ? -8.867 21.110 16.409 1.00 70.12 561 LYS A O 1
ATOM 4584 N N . GLU A 1 562 ? -6.937 20.723 17.491 1.00 65.06 562 GLU A N 1
ATOM 4585 C CA . GLU A 1 562 ? -6.536 19.550 16.709 1.00 65.06 562 GLU A CA 1
ATOM 4586 C C . GLU A 1 562 ? -7.260 18.313 17.242 1.00 65.06 562 GLU A C 1
ATOM 4588 O O . GLU A 1 562 ? -6.716 17.534 18.021 1.00 65.06 562 GLU A O 1
ATOM 4593 N N . HIS A 1 563 ? -8.526 18.192 16.857 1.00 60.38 563 HIS A N 1
ATOM 4594 C CA . HIS A 1 563 ? -9.441 17.154 17.312 1.00 60.38 563 HIS A CA 1
ATOM 4595 C C . HIS A 1 563 ? -9.003 15.757 16.850 1.00 60.38 563 HIS A C 1
ATOM 4597 O O . HIS A 1 563 ? -8.856 15.535 15.651 1.00 60.38 563 HIS A O 1
ATOM 4603 N N . ARG A 1 564 ? -8.810 14.812 17.781 1.00 66.44 564 ARG A N 1
ATOM 4604 C CA . ARG A 1 564 ? -8.373 13.432 17.474 1.00 66.44 564 ARG A CA 1
ATOM 4605 C C . ARG A 1 564 ? -9.352 12.349 17.949 1.00 66.44 564 ARG A C 1
ATOM 4607 O O . ARG A 1 564 ? -9.140 11.192 17.608 1.00 66.44 564 ARG A O 1
ATOM 4614 N N . ILE A 1 565 ? -10.404 12.669 18.718 1.00 75.44 565 ILE A N 1
ATOM 4615 C CA . ILE A 1 565 ? -11.314 11.669 19.328 1.00 75.44 565 ILE A CA 1
ATOM 4616 C C . ILE A 1 565 ? -12.786 12.059 19.171 1.00 75.44 565 ILE A C 1
ATOM 4618 O O . ILE A 1 565 ? -13.201 13.102 19.665 1.00 75.44 565 ILE A O 1
ATOM 4622 N N . ASN A 1 566 ? -13.592 11.169 18.592 1.00 77.12 566 ASN A N 1
ATOM 4623 C CA . ASN A 1 566 ? -15.055 11.233 18.593 1.00 77.12 566 ASN A CA 1
ATOM 4624 C C . ASN A 1 566 ? -15.647 9.933 19.147 1.00 77.12 566 ASN A C 1
ATOM 4626 O O . ASN A 1 566 ? -14.943 8.937 19.298 1.00 77.12 566 ASN A O 1
ATOM 4630 N N . ALA A 1 567 ? -16.954 9.949 19.416 1.00 78.75 567 ALA A N 1
ATOM 4631 C CA . ALA A 1 567 ? -17.716 8.715 19.548 1.00 78.75 567 ALA A CA 1
ATOM 4632 C C . ALA A 1 567 ? -17.830 8.055 18.164 1.00 78.75 567 ALA A C 1
ATOM 4634 O O . ALA A 1 567 ? -18.338 8.673 17.226 1.00 78.75 567 ALA A O 1
ATOM 4635 N N . TYR A 1 568 ? -17.321 6.832 18.041 1.00 78.50 568 TYR A N 1
ATOM 4636 C CA . TYR A 1 568 ? -17.212 6.109 16.776 1.00 78.50 568 TYR A CA 1
ATOM 4637 C C . TYR A 1 568 ? -18.013 4.825 16.832 1.00 78.50 568 TYR A C 1
ATOM 4639 O O . TYR A 1 568 ? -17.985 4.117 17.837 1.00 78.50 568 TYR A O 1
ATOM 4647 N N . LYS A 1 569 ? -18.640 4.452 15.718 1.00 79.81 569 LYS A N 1
ATOM 4648 C CA . LYS A 1 569 ? -19.410 3.210 15.653 1.00 79.81 569 LYS A CA 1
ATOM 4649 C C . LYS A 1 569 ? -18.548 1.964 15.892 1.00 79.81 569 LYS A C 1
ATOM 4651 O O . LYS A 1 569 ? -19.042 1.001 16.464 1.00 79.81 569 LYS A O 1
ATOM 4656 N N . LEU A 1 570 ? -17.250 1.990 15.555 1.00 80.12 570 LEU A N 1
ATOM 4657 C CA . LEU A 1 570 ? -16.364 0.859 15.853 1.00 80.12 570 LEU A CA 1
ATOM 4658 C C . LEU A 1 570 ? -16.254 0.566 17.357 1.00 80.12 570 LEU A C 1
ATOM 4660 O O . LEU A 1 570 ? -16.159 -0.597 17.735 1.00 80.12 570 LEU A O 1
ATOM 4664 N N . PHE A 1 571 ? -16.266 1.587 18.217 1.00 85.12 571 PHE A N 1
ATOM 4665 C CA . PHE A 1 571 ? -16.100 1.379 19.655 1.00 85.12 571 PHE A CA 1
ATOM 4666 C C . PHE A 1 571 ? -17.205 0.527 20.273 1.00 85.12 571 PHE A C 1
ATOM 4668 O O . PHE A 1 571 ? -16.914 -0.183 21.228 1.00 85.12 571 PHE A O 1
ATOM 4675 N N . ASP A 1 572 ? -18.400 0.504 19.687 1.00 83.44 572 ASP A N 1
ATOM 4676 C CA . ASP A 1 572 ? -19.479 -0.392 20.115 1.00 83.44 572 ASP A CA 1
ATOM 4677 C C . ASP A 1 572 ? -19.184 -1.868 19.818 1.00 83.44 572 ASP A C 1
ATOM 4679 O O . ASP A 1 572 ? -19.687 -2.752 20.504 1.00 83.44 572 ASP A O 1
ATOM 4683 N N . PHE A 1 573 ? -18.373 -2.151 18.794 1.00 82.06 573 PHE A N 1
ATOM 4684 C CA . PHE A 1 573 ? -17.999 -3.514 18.409 1.00 82.06 573 PHE A CA 1
ATOM 4685 C C . PHE A 1 573 ? -16.781 -4.043 19.170 1.00 82.06 573 PHE A C 1
ATOM 4687 O O . PHE A 1 573 ? -16.459 -5.226 19.059 1.00 82.06 573 PHE A O 1
ATOM 4694 N N . LEU A 1 574 ? -16.072 -3.187 19.909 1.00 89.56 574 LEU A N 1
ATOM 4695 C CA . LEU A 1 574 ? -14.915 -3.605 20.688 1.00 89.56 574 LEU A CA 1
ATOM 4696 C C . LEU A 1 574 ? -15.363 -4.141 22.057 1.00 89.56 574 LEU A C 1
ATOM 4698 O O . LEU A 1 574 ? -16.214 -3.528 22.704 1.00 89.56 574 LEU A O 1
ATOM 4702 N N . PRO A 1 575 ? -14.776 -5.248 22.544 1.00 91.56 575 PRO A N 1
ATOM 4703 C CA . PRO A 1 575 ? -15.207 -5.898 23.772 1.00 91.56 575 PRO A CA 1
ATOM 4704 C C . PRO A 1 575 ? -14.676 -5.203 25.036 1.00 91.56 575 PRO A C 1
ATOM 4706 O O . PRO A 1 575 ? -13.929 -5.788 25.818 1.00 91.56 575 PRO A O 1
ATOM 4709 N N . TRP A 1 576 ? -15.069 -3.946 25.262 1.00 92.94 576 TRP A N 1
ATOM 4710 C CA . TRP A 1 576 ? -14.659 -3.134 26.420 1.00 92.94 576 TRP A CA 1
ATOM 4711 C C . TRP A 1 576 ? -14.979 -3.789 27.769 1.00 92.94 576 TRP A C 1
ATOM 4713 O O . TRP A 1 576 ? -14.235 -3.613 28.736 1.00 92.94 576 TRP A O 1
ATOM 4723 N N . TRP A 1 577 ? -16.025 -4.613 27.835 1.00 90.88 577 TRP A N 1
ATOM 4724 C CA . TRP A 1 577 ? -16.386 -5.376 29.031 1.00 90.88 577 TRP A CA 1
ATOM 4725 C C . TRP A 1 577 ? -15.295 -6.357 29.490 1.00 90.88 577 TRP A C 1
ATOM 4727 O O . TRP A 1 577 ? -15.300 -6.761 30.650 1.00 90.88 577 TRP A O 1
ATOM 4737 N N . ARG A 1 578 ? -14.348 -6.724 28.613 1.00 91.75 578 ARG A N 1
ATOM 4738 C CA . ARG A 1 578 ? -13.206 -7.603 28.925 1.00 91.75 578 ARG A CA 1
ATOM 4739 C C . ARG A 1 578 ? -12.083 -6.924 29.710 1.00 91.75 578 ARG A C 1
ATOM 4741 O O . ARG A 1 578 ? -11.151 -7.612 30.115 1.00 91.75 578 ARG A O 1
ATOM 4748 N N . ILE A 1 579 ? -12.130 -5.603 29.889 1.00 94.25 579 ILE A N 1
ATOM 4749 C CA . ILE A 1 579 ? -11.133 -4.877 30.682 1.00 94.25 579 ILE A CA 1
ATOM 4750 C C . ILE A 1 579 ? -11.317 -5.205 32.168 1.00 94.25 579 ILE A C 1
ATOM 4752 O O . ILE A 1 579 ? -12.401 -5.014 32.730 1.00 94.25 579 ILE A O 1
ATOM 4756 N N . ASP A 1 580 ? -10.248 -5.653 32.816 1.00 92.06 580 ASP A N 1
ATOM 4757 C CA . ASP A 1 580 ? -10.237 -6.065 34.213 1.00 92.06 580 ASP A CA 1
ATOM 4758 C C . ASP A 1 580 ? -10.462 -4.885 35.167 1.00 92.06 580 ASP A C 1
ATOM 4760 O O . ASP A 1 580 ? -10.173 -3.719 34.878 1.00 92.06 580 ASP A O 1
ATOM 4764 N N . ASN A 1 581 ? -10.969 -5.204 36.359 1.00 92.00 581 ASN A N 1
ATOM 4765 C CA . ASN A 1 581 ? -11.307 -4.226 37.399 1.00 92.00 581 ASN A CA 1
ATOM 4766 C C . ASN A 1 581 ? -10.122 -3.345 37.831 1.00 92.00 581 ASN A C 1
ATOM 4768 O O . ASN A 1 581 ? -10.343 -2.229 38.302 1.00 92.00 581 ASN A O 1
ATOM 4772 N N . GLU A 1 582 ? -8.883 -3.820 37.673 1.00 92.25 582 GLU A N 1
ATOM 4773 C CA . GLU A 1 582 ? -7.665 -3.073 38.010 1.00 92.25 582 GLU A CA 1
ATOM 4774 C C . GLU A 1 582 ? -7.491 -1.804 37.161 1.00 92.25 582 GLU A C 1
ATOM 4776 O O . GLU A 1 582 ? -7.040 -0.786 37.684 1.00 92.25 582 GLU A O 1
ATOM 4781 N N . TYR A 1 583 ? -7.923 -1.825 35.895 1.00 93.25 583 TYR A N 1
ATOM 4782 C CA . TYR A 1 583 ? -7.747 -0.710 34.956 1.00 93.25 583 TYR A CA 1
ATOM 4783 C C . TYR A 1 583 ? -8.930 0.269 34.939 1.00 93.25 583 TYR A C 1
ATOM 4785 O O . TYR A 1 583 ? -8.776 1.430 34.559 1.00 93.25 583 TYR A O 1
ATOM 4793 N N . VAL A 1 584 ? -10.117 -0.151 35.398 1.00 93.19 584 VAL A N 1
ATOM 4794 C CA . VAL A 1 584 ? -11.332 0.692 35.460 1.00 93.19 584 VAL A CA 1
ATOM 4795 C C . VAL A 1 584 ? -11.112 2.045 36.167 1.00 93.19 584 VAL A C 1
ATOM 4797 O O . VAL A 1 584 ? -11.611 3.057 35.663 1.00 93.19 584 VAL A O 1
ATOM 4800 N N . PRO A 1 585 ? -10.382 2.132 37.302 1.00 94.19 585 PRO A N 1
ATOM 4801 C CA . PRO A 1 585 ? -10.104 3.406 37.960 1.00 94.19 585 PRO A CA 1
ATOM 4802 C C . PRO A 1 585 ? -9.445 4.452 37.055 1.00 94.19 585 PRO A C 1
ATOM 4804 O O . PRO A 1 585 ? -9.759 5.633 37.195 1.00 94.19 585 PRO A O 1
ATOM 4807 N N . GLU A 1 586 ? -8.592 4.045 36.109 1.00 94.75 586 GLU A N 1
ATOM 4808 C CA . GLU A 1 586 ? -7.905 4.981 35.211 1.00 94.75 586 GLU A CA 1
ATOM 4809 C C . GLU A 1 586 ? -8.884 5.726 34.298 1.00 94.75 586 GLU A C 1
ATOM 4811 O O . GLU A 1 586 ? -8.767 6.943 34.129 1.00 94.75 586 GLU A O 1
ATOM 4816 N N . TYR A 1 587 ? -9.901 5.025 33.784 1.00 94.25 587 TYR A N 1
ATOM 4817 C CA . TYR A 1 587 ? -10.974 5.630 32.995 1.00 94.25 587 TYR A CA 1
ATOM 4818 C C . TYR A 1 587 ? -11.820 6.573 33.854 1.00 94.25 587 TYR A C 1
ATOM 4820 O O . TYR A 1 587 ? -12.051 7.720 33.473 1.00 94.25 587 TYR A O 1
ATOM 4828 N N . LEU A 1 588 ? -12.232 6.130 35.048 1.00 93.50 588 LEU A N 1
ATOM 4829 C CA . LEU A 1 588 ? -13.063 6.928 35.960 1.00 93.50 588 LEU A CA 1
ATOM 4830 C C . LEU A 1 588 ? -12.383 8.235 36.412 1.00 93.50 588 LEU A C 1
ATOM 4832 O O . LEU A 1 588 ? -13.074 9.211 36.735 1.00 93.50 588 LEU A O 1
ATOM 4836 N N . ASP A 1 589 ? -11.048 8.260 36.425 1.00 93.25 589 ASP A N 1
ATOM 4837 C CA . ASP A 1 589 ? -10.228 9.411 36.802 1.00 93.25 589 ASP A CA 1
ATOM 4838 C C . ASP A 1 589 ? -10.048 10.458 35.689 1.00 93.25 589 ASP A C 1
ATOM 4840 O O . ASP A 1 589 ? -9.634 11.585 35.995 1.00 93.25 589 ASP A O 1
ATOM 4844 N N . LEU A 1 590 ? -10.406 10.151 34.432 1.00 93.12 590 LEU A N 1
ATOM 4845 C CA . LEU A 1 590 ? -10.337 11.104 33.312 1.00 93.12 590 LEU A CA 1
ATOM 4846 C C . LEU A 1 590 ? -11.211 12.339 33.572 1.00 93.12 590 LEU A C 1
ATOM 4848 O O . LEU A 1 590 ? -10.758 13.477 33.418 1.00 93.12 590 LEU A O 1
ATOM 4852 N N . ILE A 1 591 ? -12.439 12.126 34.060 1.00 91.69 591 ILE A N 1
ATOM 4853 C CA . ILE A 1 591 ? -13.344 13.190 34.514 1.00 91.69 591 ILE A CA 1
ATOM 4854 C C . ILE A 1 591 ? -13.686 12.977 35.989 1.00 91.69 591 ILE A C 1
ATOM 4856 O O . ILE A 1 591 ? -14.692 12.361 36.357 1.00 91.69 591 ILE A O 1
ATOM 4860 N N . LYS A 1 592 ? -12.866 13.559 36.873 1.00 86.31 592 LYS A N 1
ATOM 4861 C CA . LYS A 1 592 ? -13.062 13.463 38.332 1.00 86.31 592 LYS A CA 1
ATOM 4862 C C . LYS A 1 592 ? -14.412 14.018 38.789 1.00 86.31 592 LYS A C 1
ATOM 4864 O O . LYS A 1 592 ? -15.123 13.354 39.540 1.00 86.31 592 LYS A O 1
ATOM 4869 N N . LYS A 1 593 ? -14.770 15.225 38.339 1.00 87.88 593 LYS A N 1
ATOM 4870 C CA . LYS A 1 593 ? -16.028 15.906 38.692 1.00 87.88 593 LYS A CA 1
ATOM 4871 C C . LYS A 1 593 ? -16.707 16.453 37.431 1.00 87.88 593 LYS A C 1
ATOM 4873 O O . LYS A 1 593 ? -16.243 17.492 36.958 1.00 87.88 593 LYS A O 1
ATOM 4878 N N . PRO A 1 594 ? -17.777 15.802 36.933 1.00 88.88 594 PRO A N 1
ATOM 4879 C CA . PRO A 1 594 ? -18.544 16.263 35.774 1.00 88.88 594 PRO A CA 1
ATOM 4880 C C . PRO A 1 594 ? -18.918 17.744 35.862 1.00 88.88 594 PRO A C 1
ATOM 4882 O O . PRO A 1 594 ? -18.494 18.521 35.028 1.00 88.88 594 PRO A O 1
ATOM 4885 N N . ILE A 1 595 ? -19.502 18.210 36.963 1.00 86.06 595 ILE A N 1
ATOM 4886 C CA . ILE A 1 595 ? -19.927 19.617 37.103 1.00 86.06 595 ILE A CA 1
ATOM 4887 C C . ILE A 1 595 ? -18.844 20.683 36.808 1.00 86.06 595 ILE A C 1
ATOM 4889 O O . ILE A 1 595 ? -19.150 21.806 36.427 1.00 86.06 595 ILE A O 1
ATOM 4893 N N . LYS A 1 596 ? -17.550 20.356 36.956 1.00 86.88 596 LYS A N 1
ATOM 4894 C CA . LYS A 1 596 ? -16.444 21.287 36.655 1.00 86.88 596 LYS A CA 1
ATOM 4895 C C . LYS A 1 596 ? -16.148 21.439 35.160 1.00 86.88 596 LYS A C 1
ATOM 4897 O O . LYS A 1 596 ? -15.369 22.310 34.787 1.00 86.88 596 LYS A O 1
ATOM 4902 N N . TRP A 1 597 ? -16.705 20.569 34.332 1.00 88.81 597 TRP A N 1
ATOM 4903 C CA . TRP A 1 597 ? -16.509 20.538 32.887 1.00 88.81 597 TRP A CA 1
ATOM 4904 C C . TRP A 1 597 ? -17.577 21.333 32.125 1.00 88.81 597 TRP A C 1
ATOM 4906 O O . TRP A 1 597 ? -17.388 21.559 30.938 1.00 88.81 597 TRP A O 1
ATOM 4916 N N . ILE A 1 598 ? -18.620 21.852 32.789 1.00 84.88 598 ILE A N 1
ATOM 4917 C CA . ILE A 1 598 ? -19.656 22.696 32.159 1.00 84.88 598 ILE A CA 1
ATOM 4918 C C . ILE A 1 598 ? -19.009 23.879 31.415 1.00 84.88 598 ILE A C 1
ATOM 4920 O O . ILE A 1 598 ? -19.133 24.006 30.202 1.00 84.88 598 ILE A O 1
ATOM 4924 N N . ALA A 1 599 ? -18.153 24.654 32.091 1.00 83.50 599 ALA A N 1
ATOM 4925 C CA . ALA A 1 599 ? -17.431 25.774 31.469 1.00 83.50 599 ALA A CA 1
ATOM 4926 C C . ALA A 1 599 ? -16.487 25.363 30.312 1.00 83.50 599 ALA A C 1
ATOM 4928 O O . ALA A 1 599 ? -16.109 26.192 29.484 1.00 83.50 599 ALA A O 1
ATOM 4929 N N . LYS A 1 600 ? -16.075 24.089 30.247 1.00 86.69 600 LYS A N 1
ATOM 4930 C CA . LYS A 1 600 ? -15.242 23.554 29.156 1.00 86.69 600 LYS A CA 1
ATOM 4931 C C . LYS A 1 600 ? -16.048 23.204 27.912 1.00 86.69 600 LYS A C 1
ATOM 4933 O O . LYS A 1 600 ? -15.459 23.179 26.840 1.00 86.69 600 LYS A O 1
ATOM 4938 N N . LEU A 1 601 ? -17.337 22.916 28.070 1.00 85.25 601 LEU A N 1
ATOM 4939 C CA . LEU A 1 601 ? -18.257 22.489 27.013 1.00 85.25 601 LEU A CA 1
ATOM 4940 C C . LEU A 1 601 ? -19.032 23.664 26.398 1.00 85.25 601 LEU A C 1
ATOM 4942 O O . LEU A 1 601 ? -19.635 23.497 25.343 1.00 85.25 601 LEU A O 1
ATOM 4946 N N . SER A 1 602 ? -19.004 24.834 27.048 1.00 80.00 602 SER A N 1
ATOM 4947 C CA . SER A 1 602 ? -19.728 26.039 26.618 1.00 80.00 602 SER A CA 1
ATOM 4948 C C . SER A 1 602 ? -19.373 26.453 25.198 1.00 80.00 602 SER A C 1
ATOM 4950 O O . SER A 1 602 ? -18.197 26.454 24.842 1.00 80.00 602 SER A O 1
ATOM 4952 N N . ILE A 1 603 ? -20.355 26.931 24.430 1.00 72.19 603 ILE A N 1
ATOM 4953 C CA . ILE A 1 603 ? -20.109 27.608 23.143 1.00 72.19 603 ILE A CA 1
ATOM 4954 C C . ILE A 1 603 ? -19.225 28.850 23.328 1.00 72.19 603 ILE A C 1
ATOM 4956 O O . ILE A 1 603 ? -18.449 29.199 22.441 1.00 72.19 603 ILE A O 1
ATOM 4960 N N . SER A 1 604 ? -19.291 29.495 24.499 1.00 78.19 604 SER A N 1
ATOM 4961 C CA . SER A 1 604 ? -18.418 30.626 24.839 1.00 78.19 604 SER A CA 1
ATOM 4962 C C . SER A 1 604 ? -16.936 30.243 24.943 1.00 78.19 604 SER A C 1
ATOM 4964 O O . SER A 1 604 ? -16.065 31.114 24.929 1.00 78.19 604 SER A O 1
ATOM 4966 N N . ASN A 1 605 ? -16.636 28.945 25.039 1.00 81.88 605 ASN A N 1
ATOM 4967 C CA . ASN A 1 605 ? -15.288 28.416 25.024 1.00 81.88 605 ASN A CA 1
ATOM 4968 C C . ASN A 1 605 ? -14.871 28.082 23.586 1.00 81.88 605 ASN A C 1
ATOM 4970 O O . ASN A 1 605 ? -15.511 27.286 22.902 1.00 81.88 605 ASN A O 1
ATOM 4974 N N . ASP A 1 606 ? -13.723 28.613 23.174 1.00 82.12 606 ASP A N 1
ATOM 4975 C CA . ASP A 1 606 ? -13.051 28.328 21.902 1.00 82.12 606 ASP A CA 1
ATOM 4976 C C . ASP A 1 606 ? -12.874 26.831 21.578 1.00 82.12 606 ASP A C 1
ATOM 4978 O O . ASP A 1 606 ? -12.697 26.476 20.410 1.00 82.12 606 A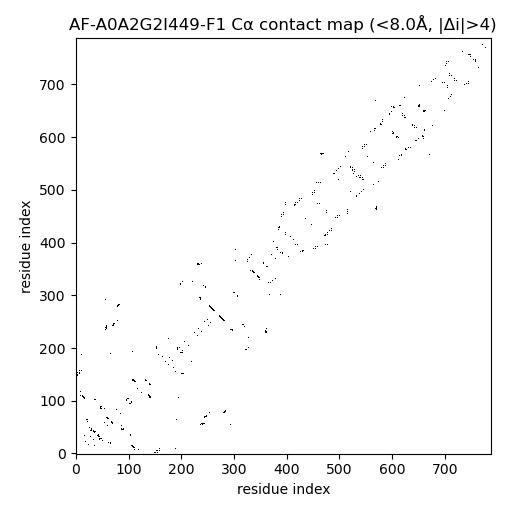SP A O 1
ATOM 4982 N N . PHE A 1 607 ? -12.863 25.977 22.607 1.00 84.69 607 PHE A N 1
ATOM 4983 C CA . PHE A 1 607 ? -12.702 24.523 22.525 1.00 84.69 607 PHE A CA 1
ATOM 4984 C C . PHE A 1 607 ? -13.973 23.751 22.922 1.00 84.69 607 PHE A C 1
ATOM 4986 O O . PHE A 1 607 ? -13.930 22.527 23.058 1.00 84.69 607 PHE A O 1
ATOM 4993 N N . GLY A 1 608 ? -15.092 24.450 23.151 1.00 83.56 608 GLY A N 1
ATOM 4994 C CA . GLY A 1 608 ? -16.343 23.881 23.659 1.00 83.56 608 GLY A CA 1
ATOM 4995 C C . GLY A 1 608 ? -16.815 22.686 22.847 1.00 83.56 608 GLY A C 1
ATOM 4996 O O . GLY A 1 608 ? -17.019 21.599 23.380 1.00 83.56 608 GLY A O 1
ATOM 4997 N N . TYR A 1 609 ? -16.879 22.863 21.529 1.00 79.69 609 TYR A N 1
ATOM 4998 C CA . TYR A 1 609 ? -17.292 21.828 20.584 1.00 79.69 609 TYR A CA 1
ATOM 4999 C C . TYR A 1 609 ? -16.401 20.574 20.624 1.00 79.69 609 TYR A C 1
ATOM 5001 O O . TYR A 1 609 ? -16.898 19.450 20.664 1.00 79.69 609 TYR A O 1
ATOM 5009 N N . GLN A 1 610 ? -15.078 20.743 20.663 1.00 82.44 610 GLN A N 1
ATOM 5010 C CA . GLN A 1 610 ? -14.123 19.630 20.708 1.00 82.44 610 GLN A CA 1
ATOM 5011 C C . GLN A 1 610 ? -14.223 18.878 22.036 1.00 82.44 610 GLN A C 1
ATOM 5013 O O . GLN A 1 610 ? -14.268 17.646 22.063 1.00 82.44 610 GLN A O 1
ATOM 5018 N N . ASN A 1 611 ? -14.346 19.615 23.140 1.00 87.19 611 ASN A N 1
ATOM 5019 C CA . ASN A 1 611 ? -14.559 19.033 24.457 1.00 87.19 611 ASN A CA 1
ATOM 5020 C C . ASN A 1 611 ? -15.897 18.269 24.528 1.00 87.19 611 ASN A C 1
ATOM 5022 O O . ASN A 1 611 ? -15.945 17.228 25.182 1.00 87.19 611 ASN A O 1
ATOM 5026 N N . LYS A 1 612 ? -16.957 18.705 23.825 1.00 85.44 612 LYS A N 1
ATOM 5027 C CA . LYS A 1 612 ? -18.232 17.956 23.740 1.00 85.44 612 LYS A CA 1
ATOM 5028 C C . LYS A 1 612 ? -18.032 16.595 23.090 1.00 85.44 612 LYS A C 1
ATOM 5030 O O . LYS A 1 612 ? -18.445 15.579 23.644 1.00 85.44 612 LYS A O 1
ATOM 5035 N N . ASN A 1 613 ? -17.341 16.556 21.958 1.00 83.44 613 ASN A N 1
ATOM 5036 C CA . ASN A 1 613 ? -17.035 15.311 21.257 1.00 83.44 613 ASN A CA 1
ATOM 5037 C C . ASN A 1 613 ? -16.164 14.357 22.083 1.00 83.44 613 ASN A C 1
ATOM 5039 O O . ASN A 1 613 ? -16.390 13.144 22.093 1.00 83.44 613 ASN A O 1
ATOM 5043 N N . LEU A 1 614 ? -15.217 14.913 22.837 1.00 87.75 614 LEU A N 1
ATOM 5044 C CA . LEU A 1 614 ? -14.388 14.160 23.767 1.00 87.75 614 LEU A CA 1
ATOM 5045 C C . LEU A 1 614 ? -15.222 13.532 24.900 1.00 87.75 614 LEU A C 1
ATOM 5047 O O . LEU A 1 614 ? -15.043 12.357 25.227 1.00 87.75 614 LEU A O 1
ATOM 5051 N N . VAL A 1 615 ? -16.168 14.287 25.473 1.00 90.31 615 VAL A N 1
ATOM 5052 C CA . VAL A 1 615 ? -17.095 13.778 26.498 1.00 90.31 615 VAL A CA 1
ATOM 5053 C C . VAL A 1 615 ? -18.051 12.735 25.915 1.00 90.31 615 VAL A C 1
ATOM 5055 O O . VAL A 1 615 ? -18.270 11.720 26.571 1.00 90.31 615 VAL A O 1
ATOM 5058 N N . ARG A 1 616 ? -18.548 12.913 24.681 1.00 88.94 616 ARG A N 1
ATOM 5059 C CA . ARG A 1 616 ? -19.355 11.905 23.963 1.00 88.94 616 ARG A CA 1
ATOM 5060 C C . ARG A 1 616 ? -18.616 10.571 23.841 1.00 88.94 616 ARG A C 1
ATOM 5062 O O . ARG A 1 616 ? -19.174 9.536 24.194 1.00 88.94 616 ARG A O 1
ATOM 5069 N N . SER A 1 617 ? -17.352 10.592 23.410 1.00 89.06 617 SER A N 1
ATOM 5070 C CA . SER A 1 617 ? -16.514 9.384 23.356 1.00 89.06 617 SER A CA 1
ATOM 5071 C C . SER A 1 617 ? -16.343 8.752 24.737 1.00 89.06 617 SER A C 1
ATOM 5073 O O . SER A 1 617 ? -16.487 7.546 24.889 1.00 89.06 617 SER A O 1
ATOM 5075 N N . TYR A 1 618 ? -16.051 9.549 25.767 1.00 93.38 618 TYR A N 1
ATOM 5076 C CA . TYR A 1 618 ? -15.889 9.023 27.124 1.00 93.38 618 TYR A CA 1
ATOM 5077 C C . TYR A 1 618 ? -17.170 8.406 27.677 1.00 93.38 618 TYR A C 1
ATOM 5079 O O . TYR A 1 618 ? -17.112 7.350 28.302 1.00 93.38 618 TYR A O 1
ATOM 5087 N N . PHE A 1 619 ? -18.319 9.015 27.394 1.00 93.31 619 PHE A N 1
ATOM 5088 C CA . PHE A 1 619 ? -19.617 8.457 27.738 1.00 93.31 619 PHE A CA 1
ATOM 5089 C C . PHE A 1 619 ? -19.832 7.094 27.064 1.00 93.31 619 PHE A C 1
ATOM 5091 O O . PHE A 1 619 ? -20.164 6.138 27.755 1.00 93.31 619 PHE A O 1
ATOM 5098 N N . GLN A 1 620 ? -19.541 6.968 25.764 1.00 91.56 620 GLN A N 1
ATOM 5099 C CA . GLN A 1 620 ? -19.600 5.692 25.036 1.00 91.56 620 GLN A CA 1
ATOM 5100 C C . GLN A 1 620 ? -18.732 4.602 25.688 1.00 91.56 620 GLN A C 1
ATOM 5102 O O . GLN A 1 620 ? -19.207 3.493 25.920 1.00 91.56 620 GLN A O 1
ATOM 5107 N N . ILE A 1 621 ? -17.479 4.918 26.039 1.00 92.88 621 ILE A N 1
ATOM 5108 C CA . ILE A 1 621 ? -16.571 3.953 26.681 1.00 92.88 621 ILE A CA 1
ATOM 5109 C C . ILE A 1 621 ? -17.086 3.511 28.053 1.00 92.88 621 ILE A C 1
ATOM 5111 O O . ILE A 1 621 ? -16.994 2.333 28.388 1.00 92.88 621 ILE A O 1
ATOM 5115 N N . LEU A 1 622 ? -17.656 4.424 28.849 1.00 94.12 622 LEU A N 1
ATOM 5116 C CA . LEU A 1 622 ? -18.251 4.056 30.136 1.00 94.12 622 LEU A CA 1
ATOM 5117 C C . LEU A 1 622 ? -19.395 3.052 29.970 1.00 94.12 622 LEU A C 1
ATOM 5119 O O . LEU A 1 622 ? -19.473 2.114 30.760 1.00 94.12 622 LEU A O 1
ATOM 5123 N N . LEU A 1 623 ? -20.237 3.220 28.945 1.00 92.88 623 LEU A N 1
ATOM 5124 C CA . LEU A 1 623 ? -21.289 2.251 28.628 1.00 92.88 623 LEU A CA 1
ATOM 5125 C C . LEU A 1 623 ? -20.686 0.893 28.243 1.00 92.88 623 LEU A C 1
ATOM 5127 O O . LEU A 1 623 ? -21.110 -0.128 28.772 1.00 92.88 623 LEU A O 1
ATOM 5131 N N . GLY A 1 624 ? -19.640 0.877 27.412 1.00 91.44 624 GLY A N 1
ATOM 5132 C CA . GLY A 1 624 ? -18.967 -0.361 27.000 1.00 91.44 624 GLY A CA 1
ATOM 5133 C C . GLY A 1 624 ? -18.247 -1.115 28.130 1.00 91.44 624 GLY A C 1
ATOM 5134 O O . GLY A 1 624 ? -18.094 -2.332 28.057 1.00 91.44 624 GLY A O 1
ATOM 5135 N N . LEU A 1 625 ? -17.798 -0.426 29.187 1.00 93.00 625 LEU A N 1
ATOM 5136 C CA . LEU A 1 625 ? -17.136 -1.053 30.343 1.00 93.00 625 LEU A CA 1
ATOM 5137 C C . LEU A 1 625 ? -18.103 -1.825 31.257 1.00 93.00 625 LEU A C 1
ATOM 5139 O O . LEU A 1 625 ? -17.651 -2.661 32.053 1.00 93.00 625 LEU A O 1
ATOM 5143 N N . HIS A 1 626 ? -19.402 -1.531 31.179 1.00 90.62 626 HIS A N 1
ATOM 5144 C CA . HIS A 1 626 ? -20.435 -2.185 31.974 1.00 90.62 626 HIS A CA 1
ATOM 5145 C C . HIS A 1 626 ? -20.681 -3.628 31.512 1.00 90.62 626 HIS A C 1
ATOM 5147 O O . HIS A 1 626 ? -20.749 -3.910 30.319 1.00 90.62 626 HIS A O 1
ATOM 5153 N N . THR A 1 627 ? -20.827 -4.552 32.464 1.00 87.31 627 THR A N 1
ATOM 5154 C CA . THR A 1 627 ? -21.205 -5.947 32.189 1.00 87.31 627 THR A CA 1
ATOM 5155 C C . THR A 1 627 ? -21.688 -6.646 33.454 1.00 87.31 627 THR A C 1
ATOM 5157 O O . THR A 1 627 ? -21.142 -6.412 34.533 1.00 87.31 627 THR A O 1
ATOM 5160 N N . ASP A 1 628 ? -22.637 -7.571 33.319 1.00 83.44 628 ASP A N 1
ATOM 5161 C CA . ASP A 1 628 ? -23.165 -8.383 34.427 1.00 83.44 628 ASP A CA 1
ATOM 5162 C C . ASP A 1 628 ? -22.094 -9.219 35.145 1.00 83.44 628 ASP A C 1
ATOM 5164 O O . ASP A 1 628 ? -22.246 -9.576 36.309 1.00 83.44 628 ASP A O 1
ATOM 5168 N N . ASN A 1 629 ? -20.989 -9.534 34.462 1.00 83.12 629 ASN A N 1
ATOM 5169 C CA . ASN A 1 629 ? -19.902 -10.340 35.022 1.00 83.12 629 ASN A CA 1
ATOM 5170 C C . ASN A 1 629 ? -18.931 -9.533 35.900 1.00 83.12 629 ASN A C 1
ATOM 5172 O O . ASN A 1 629 ? -18.032 -10.110 36.516 1.00 83.12 629 ASN A O 1
ATOM 5176 N N . ARG A 1 630 ? -19.059 -8.202 35.932 1.00 89.25 630 ARG A N 1
ATOM 5177 C CA . ARG A 1 630 ? -18.173 -7.318 36.691 1.00 89.25 630 ARG A CA 1
ATOM 5178 C C . ARG A 1 630 ? -18.642 -7.216 38.141 1.00 89.25 630 ARG A C 1
ATOM 5180 O O . ARG A 1 630 ? -19.830 -7.241 38.431 1.00 89.25 630 ARG A O 1
ATOM 5187 N N . GLU A 1 631 ? -17.692 -7.052 39.062 1.00 88.38 631 GLU A N 1
ATOM 5188 C CA . GLU A 1 631 ? -18.000 -6.795 40.471 1.00 88.38 631 GLU A CA 1
ATOM 5189 C C . GLU A 1 631 ? -18.939 -5.589 40.636 1.00 88.38 631 GLU A C 1
ATOM 5191 O O . GLU A 1 631 ? -18.628 -4.486 40.167 1.00 88.38 631 GLU A O 1
ATOM 5196 N N . ASP A 1 632 ? -20.021 -5.775 41.399 1.00 85.19 632 ASP A N 1
ATOM 5197 C CA . ASP A 1 632 ? -21.048 -4.756 41.661 1.00 85.19 632 ASP A CA 1
ATOM 5198 C C . ASP A 1 632 ? -20.450 -3.403 42.067 1.00 85.19 632 ASP A C 1
ATOM 5200 O O . ASP A 1 632 ? -20.885 -2.353 41.606 1.00 85.19 632 ASP A O 1
ATOM 5204 N N . SER A 1 633 ? -19.385 -3.405 42.879 1.00 90.25 633 SER A N 1
ATOM 5205 C CA . SER A 1 633 ? -18.752 -2.170 43.357 1.00 90.25 633 SER A CA 1
ATOM 5206 C C . SER A 1 633 ? -18.148 -1.306 42.240 1.00 90.25 633 SER A C 1
ATOM 5208 O O . SER A 1 633 ? -18.098 -0.079 42.372 1.00 90.25 633 SER A O 1
ATOM 5210 N N . TYR A 1 634 ? -17.681 -1.921 41.150 1.00 90.62 634 TYR A N 1
ATOM 5211 C CA . TYR A 1 634 ? -17.154 -1.223 39.980 1.00 90.62 634 TYR A CA 1
ATOM 5212 C C . TYR A 1 634 ? -18.275 -0.851 39.013 1.00 90.62 634 TYR A C 1
ATOM 5214 O O . TYR A 1 634 ? -18.292 0.292 38.555 1.00 90.62 634 TYR A O 1
ATOM 5222 N N . ASN A 1 635 ? -19.243 -1.743 38.778 1.00 90.00 635 ASN A N 1
ATOM 5223 C CA . ASN A 1 635 ? -20.433 -1.432 37.979 1.00 90.00 635 ASN A CA 1
ATOM 5224 C C . ASN A 1 635 ? -21.185 -0.224 38.542 1.00 90.00 635 ASN A C 1
ATOM 5226 O O . ASN A 1 635 ? -21.404 0.742 37.817 1.00 90.00 635 ASN A O 1
ATOM 5230 N N . SER A 1 636 ? -21.453 -0.185 39.850 1.00 90.25 636 SER A N 1
ATOM 5231 C CA . SER A 1 636 ? -22.098 0.971 40.483 1.00 90.25 636 SER A CA 1
ATOM 5232 C C . SER A 1 636 ? -21.292 2.264 40.315 1.00 90.25 636 SER A C 1
ATOM 5234 O O . SER A 1 636 ? -21.876 3.337 40.179 1.00 90.25 636 SER A O 1
ATOM 5236 N N . LYS A 1 637 ? -19.950 2.210 40.295 1.00 93.00 637 LYS A N 1
ATOM 5237 C CA . LYS A 1 637 ? -19.111 3.398 40.038 1.00 93.00 637 LYS A CA 1
ATOM 5238 C C . LYS A 1 637 ? -19.189 3.853 38.582 1.00 93.00 637 LYS A C 1
ATOM 5240 O O . LYS A 1 637 ? -19.247 5.060 38.349 1.00 93.00 637 LYS A O 1
ATOM 5245 N N . ILE A 1 638 ? -19.184 2.917 37.632 1.00 93.12 638 ILE A N 1
ATOM 5246 C CA . ILE A 1 638 ? -19.330 3.190 36.196 1.00 93.12 638 ILE A CA 1
ATOM 5247 C C . ILE A 1 638 ? -20.706 3.802 35.928 1.00 93.12 638 ILE A C 1
ATOM 5249 O O . ILE A 1 638 ? -20.775 4.915 35.408 1.00 93.12 638 ILE A O 1
ATOM 5253 N N . ILE A 1 639 ? -21.779 3.141 36.375 1.00 93.25 639 ILE A N 1
ATOM 5254 C CA . ILE A 1 639 ? -23.163 3.610 36.244 1.00 93.25 639 ILE A CA 1
ATOM 5255 C C . ILE A 1 639 ? -23.309 4.987 36.888 1.00 93.25 639 ILE A C 1
ATOM 5257 O O . ILE A 1 639 ? -23.762 5.931 36.249 1.00 93.25 639 ILE A O 1
ATOM 5261 N N . SER A 1 640 ? -22.851 5.151 38.132 1.00 92.75 640 SER A N 1
ATOM 5262 C CA . SER A 1 640 ? -22.933 6.438 38.821 1.00 92.75 640 SER A CA 1
ATOM 5263 C C . SER A 1 640 ? -22.178 7.543 38.078 1.00 92.75 640 SER A C 1
ATOM 5265 O O . SER A 1 640 ? -22.670 8.671 38.009 1.00 92.75 640 SER A O 1
ATOM 5267 N N . LYS A 1 641 ? -21.020 7.242 37.472 1.00 94.38 641 LYS A N 1
ATOM 5268 C CA . LYS A 1 641 ? -20.276 8.198 36.641 1.00 94.38 641 LYS A CA 1
ATOM 5269 C C . LYS A 1 641 ? -21.035 8.545 35.361 1.00 94.38 641 LYS A C 1
ATOM 5271 O O . LYS A 1 641 ? -21.136 9.732 35.068 1.00 94.38 641 LYS A O 1
ATOM 5276 N N . ALA A 1 642 ? -21.565 7.557 34.642 1.00 93.25 642 ALA A N 1
ATOM 5277 C CA . ALA A 1 642 ? -22.355 7.765 33.431 1.00 93.25 642 ALA A CA 1
ATOM 5278 C C . ALA A 1 642 ? -23.604 8.609 33.728 1.00 93.25 642 ALA A C 1
ATOM 5280 O O . ALA A 1 642 ? -23.811 9.639 33.096 1.00 93.25 642 ALA A O 1
ATOM 5281 N N . LEU A 1 643 ? -24.359 8.268 34.776 1.00 92.38 643 LEU A N 1
ATOM 5282 C CA . LEU A 1 643 ? -25.509 9.057 35.223 1.00 92.38 643 LEU A CA 1
ATOM 5283 C C . LEU A 1 643 ? -25.104 10.471 35.654 1.00 92.38 643 LEU A C 1
ATOM 5285 O O . LEU A 1 643 ? -25.780 11.421 35.298 1.00 92.38 643 LEU A O 1
ATOM 5289 N N . SER A 1 644 ? -23.963 10.649 36.327 1.00 91.44 644 SER A N 1
ATOM 5290 C CA . SER A 1 644 ? -23.476 11.995 36.678 1.00 91.44 644 SER A CA 1
ATOM 5291 C C . SER A 1 644 ? -23.090 12.837 35.453 1.00 91.44 644 SER A C 1
ATOM 5293 O O . SER A 1 644 ? -23.133 14.062 35.519 1.00 91.44 644 SER A O 1
ATOM 5295 N N . LEU A 1 645 ? -22.640 12.213 34.355 1.00 90.94 645 LEU A N 1
ATOM 5296 C CA . LEU A 1 645 ? -22.400 12.909 33.085 1.00 90.94 645 LEU A CA 1
ATOM 5297 C C . LEU A 1 645 ? -23.725 13.276 32.417 1.00 90.94 645 LEU A C 1
ATOM 5299 O O . LEU A 1 645 ? -23.851 14.394 31.933 1.00 90.94 645 LEU A O 1
ATOM 5303 N N . LEU A 1 646 ? -24.701 12.365 32.437 1.00 89.56 646 LEU A N 1
ATOM 5304 C CA . LEU A 1 646 ? -26.053 12.604 31.933 1.00 89.56 646 LEU A CA 1
ATOM 5305 C C . LEU A 1 646 ? -26.725 13.770 32.676 1.00 89.56 646 LEU A C 1
ATOM 5307 O O . LEU A 1 646 ? -27.228 14.675 32.030 1.00 89.56 646 LEU A O 1
ATOM 5311 N N . GLU A 1 647 ? -26.643 13.794 34.009 1.00 87.31 647 GLU A N 1
ATOM 5312 C CA . GLU A 1 647 ? -27.168 14.868 34.874 1.00 87.31 647 GLU A CA 1
ATOM 5313 C C . GLU A 1 647 ? -26.500 16.230 34.631 1.00 87.31 647 GLU A C 1
ATOM 5315 O O . GLU A 1 647 ? -27.072 17.254 34.970 1.00 87.31 647 GLU A O 1
ATOM 5320 N N . CYS A 1 648 ? -25.260 16.263 34.128 1.00 85.31 648 CYS A N 1
ATOM 5321 C CA . CYS A 1 648 ? -24.520 17.516 33.935 1.00 85.31 648 CYS A CA 1
ATOM 5322 C C . CYS A 1 648 ? -24.506 18.007 32.483 1.00 85.31 648 CYS A C 1
ATOM 5324 O O . CYS A 1 648 ? -24.308 19.200 32.268 1.00 85.31 648 CYS A O 1
ATOM 5326 N N . PHE A 1 649 ? -24.579 17.096 31.508 1.00 85.00 649 PHE A N 1
ATOM 5327 C CA . PHE A 1 649 ? -24.321 17.386 30.090 1.00 85.00 649 PHE A CA 1
ATOM 5328 C C . PHE A 1 649 ? -25.314 16.738 29.130 1.00 85.00 649 PHE A C 1
ATOM 5330 O O . PHE A 1 649 ? -25.171 16.921 27.922 1.00 85.00 649 PHE A O 1
ATOM 5337 N N . GLY A 1 650 ? -26.236 15.910 29.628 1.00 78.56 650 GLY A N 1
ATOM 5338 C CA . GLY A 1 650 ? -27.175 15.177 28.787 1.00 78.56 650 GLY A CA 1
ATOM 5339 C C . GLY A 1 650 ? -28.002 16.130 27.940 1.00 78.56 650 GLY A C 1
ATOM 5340 O O . GLY A 1 650 ? -27.956 16.057 26.714 1.00 78.56 650 GLY A O 1
ATOM 5341 N N . PHE A 1 651 ? -28.684 17.045 28.621 1.00 77.50 651 PHE A N 1
ATOM 5342 C CA . PHE A 1 651 ? -29.624 18.007 28.062 1.00 77.50 651 PHE A CA 1
ATOM 5343 C C . PHE A 1 651 ? -29.429 19.351 28.782 1.00 77.50 651 PHE A C 1
ATOM 5345 O O . PHE A 1 651 ? -28.783 19.384 29.832 1.00 77.50 651 PHE A O 1
ATOM 5352 N N . SER A 1 652 ? -29.861 20.461 28.187 1.00 68.88 652 SER A N 1
ATOM 5353 C CA . SER A 1 652 ? -29.713 21.793 28.775 1.00 68.88 652 SER A CA 1
ATOM 5354 C C . SER A 1 652 ? -31.043 22.536 28.847 1.00 68.88 652 SER A C 1
ATOM 5356 O O . SER A 1 652 ? -31.893 22.417 27.968 1.00 68.88 652 SER A O 1
ATOM 5358 N N . ASP A 1 653 ? -31.207 23.318 29.914 1.00 58.94 653 ASP A N 1
ATOM 5359 C CA . ASP A 1 653 ? -32.307 24.270 30.050 1.00 58.94 653 ASP A CA 1
ATOM 5360 C C . ASP A 1 653 ? -32.191 25.394 29.005 1.00 58.94 653 ASP A C 1
ATOM 5362 O O . ASP A 1 653 ? -31.086 25.764 28.613 1.00 58.94 653 ASP A O 1
ATOM 5366 N N . GLU A 1 654 ? -33.336 25.977 28.618 1.00 52.06 654 GLU A N 1
ATOM 5367 C CA . GLU A 1 654 ? -33.588 26.966 27.539 1.00 52.06 654 GLU A CA 1
ATOM 5368 C C . GLU A 1 654 ? -32.719 28.261 27.531 1.00 52.06 654 GLU A C 1
ATOM 5370 O O . GLU A 1 654 ? -33.028 29.226 26.827 1.00 52.06 654 GLU A O 1
ATOM 5375 N N . THR A 1 655 ? -31.645 28.343 28.316 1.00 49.78 655 THR A N 1
ATOM 5376 C CA . THR A 1 655 ? -30.758 29.500 28.456 1.00 49.78 655 THR A CA 1
ATOM 5377 C C . THR A 1 655 ? -29.436 29.320 27.705 1.00 49.78 655 THR A C 1
ATOM 5379 O O . THR A 1 655 ? -28.488 28.822 28.295 1.00 49.78 655 THR A O 1
ATOM 5382 N N . ASP A 1 656 ? -29.376 29.785 26.449 1.00 48.72 656 ASP A N 1
ATOM 5383 C CA . ASP A 1 656 ? -28.228 30.319 25.663 1.00 48.72 656 ASP A CA 1
ATOM 5384 C C . ASP A 1 656 ? -26.822 29.657 25.732 1.00 48.72 656 ASP A C 1
ATOM 5386 O O . ASP A 1 656 ? -25.867 30.163 25.134 1.00 48.72 656 ASP A O 1
ATOM 5390 N N . GLU A 1 657 ? -26.641 28.533 26.415 1.00 53.69 657 GLU A N 1
ATOM 5391 C CA . GLU A 1 657 ? -25.365 27.848 26.559 1.00 53.69 657 GLU A CA 1
ATOM 5392 C C . GLU A 1 657 ? -25.543 26.364 26.216 1.00 53.69 657 GLU A C 1
ATOM 5394 O O . GLU A 1 657 ? -25.676 25.521 27.096 1.00 53.69 657 GLU A O 1
ATOM 5399 N N . ASP A 1 658 ? -25.537 26.021 24.922 1.00 59.69 658 ASP A N 1
ATOM 5400 C CA . ASP A 1 658 ? -25.660 24.619 24.512 1.00 59.69 658 ASP A CA 1
ATOM 5401 C C . ASP A 1 658 ? -24.438 23.845 25.033 1.00 59.69 658 ASP A C 1
ATOM 5403 O O . ASP A 1 658 ? -23.315 24.031 24.551 1.00 59.69 658 ASP A O 1
ATOM 5407 N N . TYR A 1 659 ? -24.635 22.953 26.001 1.00 68.81 659 TYR A N 1
ATOM 5408 C CA . TYR A 1 659 ? -23.621 22.017 26.515 1.00 68.81 659 TYR A CA 1
ATOM 5409 C C . TYR A 1 659 ? -23.899 20.565 26.119 1.00 68.81 659 TYR A C 1
ATOM 5411 O O . TYR A 1 659 ? -23.143 19.670 26.496 1.00 68.81 659 TYR A O 1
ATOM 5419 N N . GLU A 1 660 ? -24.979 20.341 25.375 1.00 77.75 660 GLU A N 1
ATOM 5420 C CA . GLU A 1 660 ? -25.611 19.036 25.224 1.00 77.75 660 GLU A CA 1
ATOM 5421 C C . GLU A 1 660 ? -24.748 18.040 24.460 1.00 77.75 660 GLU A C 1
ATOM 5423 O O . GLU A 1 660 ? -24.208 18.329 23.383 1.00 77.75 660 GLU A O 1
ATOM 5428 N N . ILE A 1 661 ? -24.649 16.828 25.007 1.00 80.69 661 ILE A N 1
ATOM 5429 C CA . ILE A 1 661 ? -23.931 15.734 24.361 1.00 80.69 661 ILE A CA 1
ATOM 5430 C C . ILE A 1 661 ? -24.812 14.943 23.391 1.00 80.69 661 ILE A C 1
ATOM 5432 O O . ILE A 1 661 ? -24.236 14.134 22.676 1.00 80.69 661 ILE A O 1
ATOM 5436 N N . PHE A 1 662 ? -26.136 15.157 23.312 1.00 79.44 662 PHE A N 1
ATOM 5437 C CA . PHE A 1 662 ? -27.057 14.394 22.439 1.00 79.44 662 PHE A CA 1
ATOM 5438 C C . PHE A 1 662 ? -27.739 15.196 21.308 1.00 79.44 662 PHE A C 1
ATOM 5440 O O . PHE A 1 662 ? -28.294 14.578 20.402 1.00 79.44 662 PHE A O 1
ATOM 5447 N N . ASP A 1 663 ? -27.665 16.530 21.297 1.00 64.25 663 ASP A N 1
ATOM 5448 C CA . ASP A 1 663 ? -28.389 17.392 20.335 1.00 64.25 663 ASP A CA 1
ATOM 5449 C C . ASP A 1 663 ? -27.890 17.274 18.874 1.00 64.25 663 ASP A C 1
ATOM 5451 O O . ASP A 1 663 ? -28.628 17.393 17.897 1.00 64.25 663 ASP A O 1
ATOM 5455 N N . TYR A 1 664 ? -26.610 16.942 18.691 1.00 55.66 664 TYR A N 1
ATOM 5456 C CA . TYR A 1 664 ? -25.945 16.999 17.383 1.00 55.66 664 TYR A CA 1
ATOM 5457 C C . TYR A 1 664 ? -25.994 15.694 16.564 1.00 55.66 664 TYR A C 1
ATOM 5459 O O . TYR A 1 664 ? -25.283 15.569 15.568 1.00 55.66 664 TYR A O 1
ATOM 5467 N N . GLU A 1 665 ? -26.801 14.701 16.944 1.00 58.53 665 GLU A N 1
ATOM 5468 C CA . GLU A 1 665 ? -26.768 13.357 16.333 1.00 58.53 665 GLU A CA 1
ATOM 5469 C C . GLU A 1 665 ? -27.100 13.316 14.831 1.00 58.53 665 GLU A C 1
ATOM 5471 O O . GLU A 1 665 ? -26.667 12.393 14.155 1.00 58.53 665 GLU A O 1
ATOM 5476 N N . SER A 1 666 ? -27.782 14.325 14.276 1.00 47.66 666 SER A N 1
ATOM 5477 C CA . SER A 1 666 ? -28.083 14.404 12.833 1.00 47.66 666 SER A CA 1
ATOM 5478 C C . SER A 1 666 ? -26.904 14.857 11.954 1.00 47.66 666 SER A C 1
ATOM 5480 O O . SER A 1 666 ? -26.948 14.680 10.737 1.00 47.66 666 SER A O 1
ATOM 5482 N N . GLN A 1 667 ? -25.848 15.438 12.542 1.00 43.53 667 GLN A N 1
ATOM 5483 C CA . GLN A 1 667 ? -24.636 15.873 11.826 1.00 43.53 667 GLN A CA 1
ATOM 5484 C C . GLN A 1 667 ? -23.484 14.858 11.911 1.00 43.53 667 GLN A C 1
ATOM 5486 O O . GLN A 1 667 ? -22.468 15.038 11.238 1.00 43.53 667 GLN A O 1
ATOM 5491 N N . TYR A 1 668 ? -23.628 13.805 12.721 1.00 51.28 668 TYR A N 1
ATOM 5492 C CA . TYR A 1 668 ? -22.604 12.791 12.965 1.00 51.28 668 TYR A CA 1
ATOM 5493 C C . TYR A 1 668 ? -23.093 11.396 12.560 1.00 51.28 668 TYR A C 1
ATOM 5495 O O . TYR A 1 668 ? -24.237 11.041 12.814 1.00 51.28 668 TYR A O 1
ATOM 5503 N N . ASP A 1 669 ? -22.197 10.553 12.045 1.00 55.72 669 ASP A N 1
ATOM 5504 C CA . ASP A 1 669 ? -22.495 9.166 11.637 1.00 55.72 669 ASP A CA 1
ATOM 5505 C C . ASP A 1 669 ? -22.768 8.192 12.820 1.00 55.72 669 ASP A C 1
ATOM 5507 O O . ASP A 1 669 ? -22.758 6.972 12.641 1.00 55.72 669 ASP A O 1
ATOM 5511 N N . TYR A 1 670 ? -22.993 8.688 14.051 1.00 74.88 670 TYR A N 1
ATOM 5512 C CA . TYR A 1 670 ? -23.135 7.856 15.257 1.00 74.88 670 TYR A CA 1
ATOM 5513 C C . TYR A 1 670 ? -24.189 8.359 16.271 1.00 74.88 670 TYR A C 1
ATOM 5515 O O . TYR A 1 670 ? -24.098 9.472 16.802 1.00 74.88 670 TYR A O 1
ATOM 5523 N N . GLN A 1 671 ? -25.152 7.482 16.589 1.00 79.50 671 GLN A N 1
ATOM 5524 C CA . GLN A 1 671 ? -26.290 7.713 17.495 1.00 79.50 671 GLN A CA 1
ATOM 5525 C C . GLN A 1 671 ? -25.981 7.219 18.922 1.00 79.50 671 GLN A C 1
ATOM 5527 O O . GLN A 1 671 ? -26.281 6.078 19.278 1.00 79.50 671 GLN A O 1
ATOM 5532 N N . LEU A 1 672 ? -25.383 8.078 19.752 1.00 85.38 672 LEU A N 1
ATOM 5533 C CA . LEU A 1 672 ? -24.966 7.744 21.122 1.00 85.38 672 LEU A CA 1
ATOM 5534 C C . LEU A 1 672 ? -26.164 7.518 22.057 1.00 85.38 672 LEU A C 1
ATOM 5536 O O . LEU A 1 672 ? -26.127 6.628 22.908 1.00 85.38 672 LEU A O 1
ATOM 5540 N N . TRP A 1 673 ? -27.227 8.305 21.894 1.00 87.25 673 TRP A N 1
ATOM 5541 C CA . TRP A 1 673 ? -28.451 8.205 22.680 1.00 87.25 673 TRP A CA 1
ATOM 5542 C C . TRP A 1 673 ? -29.078 6.822 22.560 1.00 87.25 673 TRP A C 1
ATOM 5544 O O . TRP A 1 673 ? -29.409 6.201 23.566 1.00 87.25 673 TRP A O 1
ATOM 5554 N N . ARG A 1 674 ? -29.157 6.288 21.340 1.00 84.62 674 ARG A N 1
ATOM 5555 C CA . ARG A 1 674 ? -29.699 4.952 21.100 1.00 84.62 674 ARG A CA 1
ATOM 5556 C C . ARG A 1 674 ? -28.951 3.883 21.898 1.00 84.62 674 ARG A C 1
ATOM 5558 O O . ARG A 1 674 ? -29.584 3.034 22.520 1.00 84.62 674 ARG A O 1
ATOM 5565 N N . HIS A 1 675 ? -27.623 3.955 21.950 1.00 85.56 675 HIS A N 1
ATOM 5566 C CA . HIS A 1 675 ? -26.818 3.029 22.749 1.00 85.56 675 HIS A CA 1
ATOM 5567 C C . HIS A 1 675 ? -27.107 3.170 24.253 1.00 85.56 675 HIS A C 1
ATOM 5569 O O . HIS A 1 675 ? -27.265 2.176 24.960 1.00 85.56 675 HIS A O 1
ATOM 5575 N N . PHE A 1 676 ? -27.262 4.405 24.739 1.00 90.00 676 PHE A N 1
ATOM 5576 C CA . PHE A 1 676 ? -27.674 4.659 26.117 1.00 90.00 676 PHE A CA 1
ATOM 5577 C C . PHE A 1 676 ? -29.055 4.070 26.433 1.00 90.00 676 PHE A C 1
ATOM 5579 O O . PHE A 1 676 ? -29.217 3.454 27.482 1.00 90.00 676 PHE A O 1
ATOM 5586 N N . THR A 1 677 ? -30.040 4.193 25.535 1.00 87.94 677 THR A N 1
ATOM 5587 C CA . THR A 1 677 ? -31.388 3.649 25.785 1.00 87.94 677 THR A CA 1
ATOM 5588 C C . THR A 1 677 ? -31.397 2.136 26.001 1.00 87.94 677 THR A C 1
ATOM 5590 O O . THR A 1 677 ? -32.166 1.656 26.831 1.00 87.94 677 THR A O 1
ATOM 5593 N N . LEU A 1 678 ? -30.515 1.395 25.322 1.00 86.12 678 LEU A N 1
ATOM 5594 C CA . LEU A 1 678 ? -30.353 -0.046 25.531 1.00 86.12 678 LEU A CA 1
ATOM 5595 C C . LEU A 1 678 ? -29.765 -0.346 26.915 1.00 86.12 678 LEU A C 1
ATOM 5597 O O . LEU A 1 678 ? -30.263 -1.217 27.620 1.00 86.12 678 LEU A O 1
ATOM 5601 N N . PHE A 1 679 ? -28.771 0.436 27.337 1.00 87.94 679 PHE A N 1
ATOM 5602 C CA . PHE A 1 679 ? -28.141 0.324 28.653 1.00 87.94 679 PHE A CA 1
ATOM 5603 C C . PHE A 1 679 ? -29.100 0.622 29.823 1.00 87.94 679 PHE A C 1
ATOM 5605 O O . PHE A 1 679 ? -28.956 0.055 30.904 1.00 87.94 679 PHE A O 1
ATOM 5612 N N . VAL A 1 680 ? -30.114 1.477 29.629 1.00 88.75 680 VAL A N 1
ATOM 5613 C CA . VAL A 1 680 ? -31.097 1.812 30.682 1.00 88.75 680 VAL A CA 1
ATOM 5614 C C . VAL A 1 680 ? -31.877 0.583 31.173 1.00 88.75 680 VAL A C 1
ATOM 5616 O O . VAL A 1 680 ? -32.329 0.557 32.321 1.00 88.75 680 VAL A O 1
ATOM 5619 N N . GLU A 1 681 ? -32.040 -0.449 30.344 1.00 84.69 681 GLU A N 1
ATOM 5620 C CA . GLU A 1 681 ? -32.734 -1.680 30.738 1.00 84.69 681 GLU A CA 1
ATOM 5621 C C . GLU A 1 681 ? -31.976 -2.451 31.840 1.00 84.69 681 GLU A C 1
ATOM 5623 O O . GLU A 1 681 ? -32.613 -3.048 32.716 1.00 84.69 681 GLU A O 1
ATOM 5628 N N . ASP A 1 682 ? -30.647 -2.339 31.880 1.00 83.69 682 ASP A N 1
ATOM 5629 C CA . ASP A 1 682 ? -29.784 -3.061 32.825 1.00 83.69 682 ASP A CA 1
ATOM 5630 C C . ASP A 1 682 ? -29.673 -2.375 34.197 1.00 83.69 682 ASP A C 1
ATOM 5632 O O . ASP A 1 682 ? -29.266 -2.993 35.181 1.00 83.69 682 ASP A O 1
ATOM 5636 N N . LEU A 1 683 ? -30.094 -1.112 34.300 1.00 88.50 683 LEU A N 1
ATOM 5637 C CA . LEU A 1 683 ? -30.048 -0.341 35.545 1.00 88.50 683 LEU A CA 1
ATOM 5638 C C . LEU A 1 683 ? -30.930 -0.952 36.638 1.00 88.50 683 LEU A C 1
ATOM 5640 O O . LEU A 1 683 ? -31.937 -1.606 36.353 1.00 88.50 683 LEU A O 1
ATOM 5644 N N . ASN A 1 684 ? -30.620 -0.690 37.908 1.00 88.25 684 ASN A N 1
ATOM 5645 C CA . ASN A 1 684 ? -31.550 -0.982 39.002 1.00 88.25 684 ASN A CA 1
ATOM 5646 C C . ASN A 1 684 ? -32.654 0.094 39.110 1.00 88.25 684 ASN A C 1
ATOM 5648 O O . ASN A 1 684 ? -32.635 1.107 38.413 1.00 88.25 684 ASN A O 1
ATOM 5652 N N . ASP A 1 685 ? -33.652 -0.120 39.970 1.00 86.88 685 ASP A N 1
ATOM 5653 C CA . ASP A 1 685 ? -34.796 0.800 40.064 1.00 86.88 685 ASP A CA 1
ATOM 5654 C C . ASP A 1 685 ? -34.422 2.181 40.636 1.00 86.88 685 ASP A C 1
ATOM 5656 O O . ASP A 1 685 ? -35.037 3.182 40.276 1.00 86.88 685 ASP A O 1
ATOM 5660 N N . GLU A 1 686 ? -33.406 2.280 41.499 1.00 88.50 686 GLU A N 1
ATOM 5661 C CA . GLU A 1 686 ? -32.924 3.567 42.026 1.00 88.50 686 GLU A CA 1
ATOM 5662 C C . GLU A 1 686 ? -32.214 4.383 40.934 1.00 88.50 686 GLU A C 1
ATOM 5664 O O . GLU A 1 686 ? -32.481 5.572 40.756 1.00 88.50 686 GLU A O 1
ATOM 5669 N N . GLU A 1 687 ? -31.362 3.731 40.149 1.00 90.75 687 GLU A N 1
ATOM 5670 C CA . GLU A 1 687 ? -30.655 4.306 39.004 1.00 90.75 687 GLU A CA 1
ATOM 5671 C C . GLU A 1 687 ? -31.618 4.694 37.880 1.00 90.75 687 GLU A C 1
ATOM 5673 O O . GLU A 1 687 ? -31.511 5.788 37.328 1.00 90.75 687 GLU A O 1
ATOM 5678 N N . PHE A 1 688 ? -32.615 3.854 37.591 1.00 90.38 688 PHE A N 1
ATOM 5679 C CA . PHE A 1 688 ? -33.674 4.181 36.640 1.00 90.38 688 PHE A CA 1
ATOM 5680 C C . PHE A 1 688 ? -34.471 5.412 37.089 1.00 90.38 688 PHE A C 1
ATOM 5682 O O . PHE A 1 688 ? -34.746 6.300 36.285 1.00 90.38 688 PHE A O 1
ATOM 5689 N N . ASN A 1 689 ? -34.785 5.527 38.383 1.00 87.31 689 ASN A N 1
ATOM 5690 C CA . ASN A 1 689 ? -35.443 6.720 38.915 1.00 87.31 689 ASN A CA 1
ATOM 5691 C C . ASN A 1 689 ? -34.597 7.989 38.726 1.00 87.31 689 ASN A C 1
ATOM 5693 O O . ASN A 1 689 ? -35.167 9.041 38.441 1.00 87.31 689 ASN A O 1
ATOM 5697 N N . ARG A 1 690 ? -33.260 7.911 38.818 1.00 88.31 690 ARG A N 1
ATOM 5698 C CA . ARG A 1 690 ? -32.378 9.046 38.476 1.00 88.31 690 ARG A CA 1
ATOM 5699 C C . ARG A 1 690 ? -32.515 9.445 37.010 1.00 88.31 690 ARG A C 1
ATOM 5701 O O . ARG A 1 690 ? -32.653 10.630 36.731 1.00 88.31 690 ARG A O 1
ATOM 5708 N N . VAL A 1 691 ? -32.554 8.476 36.092 1.00 87.88 691 VAL A N 1
ATOM 5709 C CA . VAL A 1 691 ? -32.801 8.746 34.663 1.00 87.88 691 VAL A CA 1
ATOM 5710 C C . VAL A 1 691 ? -34.148 9.446 34.472 1.00 87.88 691 VAL A C 1
ATOM 5712 O O . VAL A 1 691 ? -34.207 10.469 33.801 1.00 87.88 691 VAL A O 1
ATOM 5715 N N . ILE A 1 692 ? -35.218 8.963 35.115 1.00 84.25 692 ILE A N 1
ATOM 5716 C CA . ILE A 1 692 ? -36.552 9.585 35.042 1.00 84.25 692 ILE A CA 1
ATOM 5717 C C . ILE A 1 692 ? -36.553 11.026 35.562 1.00 84.25 692 ILE A C 1
ATOM 5719 O O . ILE A 1 692 ? -37.263 11.858 35.005 1.00 84.25 692 ILE A O 1
ATOM 5723 N N . LEU A 1 693 ? -35.799 11.331 36.621 1.00 81.69 693 LEU A N 1
ATOM 5724 C CA . LEU A 1 693 ? -35.703 12.696 37.145 1.00 81.69 693 LEU A CA 1
ATOM 5725 C C . LEU A 1 693 ? -35.070 13.648 36.126 1.00 81.69 693 LEU A C 1
ATOM 5727 O O . LEU A 1 693 ? -35.624 14.711 35.899 1.00 81.69 693 LEU A O 1
ATOM 5731 N N . ILE A 1 694 ? -33.988 13.235 35.463 1.00 78.31 694 ILE A N 1
ATOM 5732 C CA . ILE A 1 694 ? -33.335 14.039 34.413 1.00 78.31 694 ILE A CA 1
ATOM 5733 C C . ILE A 1 694 ? -34.274 14.226 33.222 1.00 78.31 694 ILE A C 1
ATOM 5735 O O . ILE A 1 694 ? -34.442 15.331 32.718 1.00 78.31 694 ILE A O 1
ATOM 5739 N N . LEU A 1 695 ? -34.932 13.140 32.799 1.00 76.50 695 LEU A N 1
ATOM 5740 C CA . LEU A 1 695 ? -35.885 13.183 31.695 1.00 76.50 695 LEU A CA 1
ATOM 5741 C C . LEU A 1 695 ? -37.011 14.183 31.955 1.00 76.50 695 LEU A C 1
ATOM 5743 O O . LEU A 1 695 ? -37.488 14.770 30.996 1.00 76.50 695 LEU A O 1
ATOM 5747 N N . ARG A 1 696 ? -37.427 14.378 33.217 1.00 66.94 696 ARG A N 1
ATOM 5748 C CA . ARG A 1 696 ? -38.589 15.202 33.569 1.00 66.94 696 ARG A CA 1
ATOM 5749 C C . ARG A 1 696 ? -38.447 16.676 33.246 1.00 66.94 696 ARG A C 1
ATOM 5751 O O . ARG A 1 696 ? -39.443 17.274 32.835 1.00 66.94 696 ARG A O 1
ATOM 5758 N N . ASP A 1 697 ? -37.252 17.210 33.432 1.00 62.47 697 ASP A N 1
ATOM 5759 C CA . ASP A 1 697 ? -37.038 18.649 33.494 1.00 62.47 697 ASP A CA 1
ATOM 5760 C C . ASP A 1 697 ? -36.501 19.216 32.161 1.00 62.47 697 ASP A C 1
ATOM 5762 O O . ASP A 1 697 ? -36.875 20.328 31.800 1.00 62.47 697 ASP A O 1
ATOM 5766 N N . GLU A 1 698 ? -35.732 18.439 31.377 1.00 65.12 698 GLU A N 1
ATOM 5767 C CA . GLU A 1 698 ? -34.836 19.006 30.344 1.00 65.12 698 GLU A CA 1
ATOM 5768 C C . GLU A 1 698 ? -34.910 18.337 28.942 1.00 65.12 698 GLU A C 1
ATOM 5770 O O . GLU A 1 698 ? -34.251 18.794 28.011 1.00 65.12 698 GLU A O 1
ATOM 5775 N N . VAL A 1 699 ? -35.676 17.249 28.732 1.00 71.69 699 VAL A N 1
ATOM 5776 C CA . VAL A 1 699 ? -35.460 16.342 27.571 1.00 71.69 699 VAL A CA 1
ATOM 5777 C C . VAL A 1 699 ? -36.532 16.414 26.466 1.00 71.69 699 VAL A C 1
ATOM 5779 O O . VAL A 1 699 ? -37.727 16.299 26.756 1.00 71.69 699 VAL A O 1
ATOM 5782 N N . PRO A 1 700 ? -36.140 16.494 25.173 1.00 73.62 700 PRO A N 1
ATOM 5783 C CA . PRO A 1 700 ? -37.060 16.427 24.036 1.00 73.62 700 PRO A CA 1
ATOM 5784 C C . PRO A 1 700 ? -37.916 15.151 23.980 1.00 73.62 700 PRO A C 1
ATOM 5786 O O . PRO A 1 700 ? -37.448 14.034 24.221 1.00 73.62 700 PRO A O 1
ATOM 5789 N N . LEU A 1 701 ? -39.180 15.298 23.567 1.00 74.88 701 LEU A N 1
ATOM 5790 C CA . LEU A 1 701 ? -40.149 14.197 23.563 1.00 74.88 701 LEU A CA 1
ATOM 5791 C C . LEU A 1 701 ? -39.785 13.050 22.592 1.00 74.88 701 LEU A C 1
ATOM 5793 O O . LEU A 1 701 ? -40.081 11.899 22.911 1.00 74.88 701 LEU A O 1
ATOM 5797 N N . ASN A 1 702 ? -39.084 13.301 21.474 1.00 73.69 702 ASN A N 1
ATOM 5798 C CA . ASN A 1 702 ? -38.586 12.223 20.597 1.00 73.69 702 ASN A CA 1
ATOM 5799 C C . ASN A 1 702 ? -37.639 11.280 21.347 1.00 73.69 702 ASN A C 1
ATOM 5801 O O . ASN A 1 702 ? -37.785 10.066 21.244 1.00 73.69 702 ASN A O 1
ATOM 5805 N N . LYS A 1 703 ? -36.712 11.819 22.147 1.00 79.69 703 LYS A N 1
ATOM 5806 C CA . LYS A 1 703 ? -35.717 11.033 22.895 1.00 79.69 703 LYS A CA 1
ATOM 5807 C C . LYS A 1 703 ? -36.361 10.204 24.007 1.00 79.69 703 LYS A C 1
ATOM 5809 O O . LYS A 1 703 ? -35.986 9.050 24.221 1.00 79.69 703 LYS A O 1
ATOM 5814 N N . VAL A 1 704 ? -37.386 10.755 24.658 1.00 82.19 704 VAL A N 1
ATOM 5815 C CA . VAL A 1 704 ? -38.205 10.056 25.663 1.00 82.19 704 VAL A CA 1
ATOM 5816 C C . VAL A 1 704 ? -38.998 8.909 25.028 1.00 82.19 704 VAL A C 1
ATOM 5818 O O . VAL A 1 704 ? -39.048 7.808 25.580 1.00 82.19 704 VAL A O 1
ATOM 5821 N N . LEU A 1 705 ? -39.605 9.145 23.860 1.00 78.94 705 LEU A N 1
ATOM 5822 C CA . LEU A 1 705 ? -40.351 8.130 23.113 1.00 78.94 705 LEU A CA 1
ATOM 5823 C C . LEU A 1 705 ? -39.434 7.039 22.545 1.00 78.94 705 LEU A C 1
ATOM 5825 O O . LEU A 1 705 ? -39.804 5.864 22.565 1.00 78.94 705 LEU A O 1
ATOM 5829 N N . GLU A 1 706 ? -38.229 7.399 22.105 1.00 82.50 706 GLU A N 1
ATOM 5830 C CA . GLU A 1 706 ? -37.203 6.446 21.686 1.00 82.50 706 GLU A CA 1
ATOM 5831 C C . GLU A 1 706 ? -36.832 5.513 22.848 1.00 82.50 706 GLU A C 1
ATOM 5833 O O . GLU A 1 706 ? -36.919 4.295 22.693 1.00 82.50 706 GLU A O 1
ATOM 5838 N N . LEU A 1 707 ? -36.544 6.051 24.042 1.00 86.25 707 LEU A N 1
ATOM 5839 C CA . LEU A 1 707 ? -36.306 5.236 25.239 1.00 86.25 707 LEU A CA 1
ATOM 5840 C C . LEU A 1 707 ? -37.506 4.334 25.562 1.00 86.25 707 LEU A C 1
ATOM 5842 O O . LEU A 1 707 ? -37.337 3.140 25.803 1.00 86.25 707 LEU A O 1
ATOM 5846 N N . TYR A 1 708 ? -38.725 4.878 25.527 1.00 85.31 708 TYR A N 1
ATOM 5847 C CA . TYR A 1 708 ? -39.946 4.106 25.769 1.00 85.31 708 TYR A CA 1
ATOM 5848 C C . TYR A 1 708 ? -40.087 2.915 24.807 1.00 85.31 708 TYR A C 1
ATOM 5850 O O . TYR A 1 708 ? -40.482 1.824 25.228 1.00 85.31 708 TYR A O 1
ATOM 5858 N N . SER A 1 709 ? -39.732 3.109 23.532 1.00 81.81 709 SER A N 1
ATOM 5859 C CA . SER A 1 709 ? -39.794 2.065 22.505 1.00 81.81 709 SER A CA 1
ATOM 5860 C C . SER A 1 709 ? -38.840 0.892 22.766 1.00 81.81 709 SER A C 1
ATOM 5862 O O . SER A 1 709 ? -39.163 -0.235 22.393 1.00 81.81 709 SER A O 1
ATOM 5864 N N . GLN A 1 710 ? -37.701 1.137 23.426 1.00 83.31 710 GLN A N 1
ATOM 5865 C CA . GLN A 1 710 ? -36.652 0.135 23.664 1.00 83.31 710 GLN A CA 1
ATOM 5866 C C . GLN A 1 710 ? -36.807 -0.627 24.989 1.00 83.31 710 GLN A C 1
ATOM 5868 O O . GLN A 1 710 ? -36.228 -1.699 25.150 1.00 83.31 710 GLN A O 1
ATOM 5873 N N . LEU A 1 711 ? -37.585 -0.107 25.942 1.00 85.50 711 LEU A N 1
ATOM 5874 C CA . LEU A 1 711 ? -37.755 -0.749 27.247 1.00 85.50 711 LEU A CA 1
ATOM 5875 C C . LEU A 1 711 ? -38.580 -2.034 27.169 1.00 85.50 711 LEU A C 1
ATOM 5877 O O . LEU A 1 711 ? -39.611 -2.101 26.496 1.00 85.50 711 LEU A O 1
ATOM 5881 N N . ASN A 1 712 ? -38.195 -3.035 27.957 1.00 83.25 712 ASN A N 1
ATOM 5882 C CA . ASN A 1 712 ? -38.908 -4.313 28.020 1.00 83.25 712 ASN A CA 1
ATOM 5883 C C . ASN A 1 712 ? -39.798 -4.438 29.264 1.00 83.25 712 ASN A C 1
ATOM 5885 O O . ASN A 1 712 ? -40.845 -5.084 29.209 1.00 83.25 712 ASN A O 1
ATOM 5889 N N . ARG A 1 713 ? -39.430 -3.803 30.385 1.00 83.06 713 ARG A N 1
ATOM 5890 C CA . ARG A 1 713 ? -40.195 -3.876 31.645 1.00 83.06 713 ARG A CA 1
ATOM 5891 C C . ARG A 1 713 ? -41.431 -2.972 31.637 1.00 83.06 713 ARG A C 1
ATOM 5893 O O . ARG A 1 713 ? -41.325 -1.748 31.583 1.00 83.06 713 ARG A O 1
ATOM 5900 N N . GLU A 1 714 ? -42.604 -3.576 31.828 1.00 81.69 714 GLU A N 1
ATOM 5901 C CA . GLU A 1 714 ? -43.895 -2.866 31.880 1.00 81.69 714 GLU A CA 1
ATOM 5902 C C . GLU A 1 714 ? -43.999 -1.831 33.013 1.00 81.69 714 GLU A C 1
ATOM 5904 O O . GLU A 1 714 ? -44.645 -0.794 32.852 1.00 81.69 714 GLU A O 1
ATOM 5909 N N . SER A 1 715 ? -43.337 -2.060 34.153 1.00 83.00 715 SER A N 1
ATOM 5910 C CA . SER A 1 715 ? -43.286 -1.079 35.248 1.00 83.00 715 SER A CA 1
ATOM 5911 C C . SER A 1 715 ? -42.587 0.215 34.818 1.00 83.00 715 SER A C 1
ATOM 5913 O O . SER A 1 715 ? -43.132 1.299 35.003 1.00 83.00 715 SER A O 1
ATOM 5915 N N . ARG A 1 716 ? -41.432 0.097 34.152 1.00 85.12 716 ARG A N 1
ATOM 5916 C CA . ARG A 1 716 ? -40.651 1.229 33.625 1.00 85.12 716 ARG A CA 1
ATOM 5917 C C . ARG A 1 716 ? -41.377 1.964 32.508 1.00 85.12 716 ARG A C 1
ATOM 5919 O O . ARG A 1 716 ? -41.403 3.192 32.487 1.00 85.12 716 ARG A O 1
ATOM 5926 N N . LYS A 1 717 ? -42.023 1.208 31.617 1.00 84.06 717 LYS A N 1
ATOM 5927 C CA . LYS A 1 717 ? -42.919 1.748 30.589 1.00 84.06 717 LYS A CA 1
ATOM 5928 C C . LYS A 1 717 ? -44.049 2.568 31.203 1.00 84.06 717 LYS A C 1
ATOM 5930 O O . LYS A 1 717 ? -44.285 3.690 30.771 1.00 84.06 717 LYS A O 1
ATOM 5935 N N . SER A 1 718 ? -44.704 2.047 32.238 1.00 81.06 718 SER A N 1
ATOM 5936 C CA . SER A 1 718 ? -45.785 2.752 32.936 1.00 81.06 718 SER A CA 1
ATOM 5937 C C . SER A 1 718 ? -45.306 4.063 33.573 1.00 81.06 718 SER A C 1
ATOM 5939 O O . SER A 1 718 ? -46.003 5.077 33.493 1.00 81.06 718 SER A O 1
ATOM 5941 N N . ASP A 1 719 ? -44.106 4.071 34.159 1.00 80.56 719 ASP A N 1
ATOM 5942 C CA . ASP A 1 719 ? -43.510 5.278 34.740 1.00 80.56 719 ASP A CA 1
ATOM 5943 C C . ASP A 1 719 ? -43.178 6.348 33.687 1.00 80.56 719 ASP A C 1
ATOM 5945 O O . ASP A 1 719 ? -43.436 7.531 33.930 1.00 80.56 719 ASP A O 1
ATOM 5949 N N . LEU A 1 720 ? -42.684 5.944 32.509 1.00 81.06 720 LEU A N 1
ATOM 5950 C CA . LEU A 1 720 ? -42.446 6.837 31.366 1.00 81.06 720 LEU A CA 1
ATOM 5951 C C . LEU A 1 720 ? -43.736 7.326 30.704 1.00 81.06 720 LEU A C 1
ATOM 5953 O O . LEU A 1 720 ? -43.813 8.491 30.331 1.00 81.06 720 LEU A O 1
ATOM 5957 N N . LEU A 1 721 ? -44.769 6.489 30.589 1.00 76.38 721 LEU A N 1
ATOM 5958 C CA . LEU A 1 721 ? -46.065 6.900 30.033 1.00 76.38 721 LEU A CA 1
ATOM 5959 C C . LEU A 1 721 ? -46.731 7.987 30.865 1.00 76.38 721 LEU A C 1
ATOM 5961 O O . LEU A 1 721 ? -47.285 8.934 30.309 1.00 76.38 721 LEU A O 1
ATOM 5965 N N . ARG A 1 722 ? -46.657 7.873 32.196 1.00 74.38 722 ARG A N 1
ATOM 5966 C CA . ARG A 1 722 ? -47.145 8.925 33.093 1.00 74.38 722 ARG A CA 1
ATOM 5967 C C . ARG A 1 722 ? -46.439 10.253 32.807 1.00 74.38 722 ARG A C 1
ATOM 5969 O O . ARG A 1 722 ? -47.086 11.290 32.824 1.00 74.38 722 ARG A O 1
ATOM 5976 N N . TYR A 1 723 ? -45.146 10.204 32.494 1.00 69.38 723 TYR A N 1
ATOM 5977 C CA . TYR A 1 723 ? -44.374 11.381 32.113 1.00 69.38 723 TYR A CA 1
ATOM 5978 C C . TYR A 1 723 ? -44.760 11.928 30.723 1.00 69.38 723 TYR A C 1
ATOM 5980 O O . TYR A 1 723 ? -45.051 13.113 30.598 1.00 69.38 723 TYR A O 1
ATOM 5988 N N . ILE A 1 724 ? -44.861 11.075 29.698 1.00 69.19 724 ILE A N 1
ATOM 5989 C CA . ILE A 1 724 ? -45.281 11.464 28.336 1.00 69.19 724 ILE A CA 1
ATOM 5990 C C . ILE A 1 724 ? -46.661 12.145 28.346 1.00 69.19 724 ILE A C 1
ATOM 5992 O O . ILE A 1 724 ? -46.866 13.146 27.653 1.00 69.19 724 ILE A O 1
ATOM 5996 N N . GLY A 1 725 ? -47.597 11.632 29.154 1.00 62.94 725 GLY A N 1
ATOM 5997 C CA . GLY A 1 725 ? -48.923 12.224 29.339 1.00 62.94 725 GLY A CA 1
ATOM 5998 C C . GLY A 1 725 ? -48.861 13.669 29.841 1.00 62.94 725 GLY A C 1
ATOM 5999 O O . GLY A 1 725 ? -49.495 14.544 29.251 1.00 62.94 725 GLY A O 1
ATOM 6000 N N . ASP A 1 726 ? -48.035 13.941 30.854 1.00 60.59 726 ASP A N 1
ATOM 6001 C CA . ASP A 1 726 ? -47.850 15.284 31.417 1.00 60.59 726 ASP A CA 1
ATOM 6002 C C . ASP A 1 726 ? -47.142 16.238 30.429 1.00 60.59 726 ASP A C 1
ATOM 6004 O O . ASP A 1 726 ? -47.549 17.394 30.288 1.00 60.59 726 ASP A O 1
ATOM 6008 N N . VAL A 1 727 ? -46.147 15.758 29.671 1.00 57.66 727 VAL A N 1
ATOM 6009 C CA . VAL A 1 727 ? -45.404 16.550 28.666 1.00 57.66 727 VAL A CA 1
ATOM 6010 C C . VAL A 1 727 ? -46.281 16.952 27.483 1.00 57.66 727 VAL A C 1
ATOM 6012 O O . VAL A 1 727 ? -46.264 18.109 27.080 1.00 57.66 727 VAL A O 1
ATOM 6015 N N . SER A 1 728 ? -47.110 16.040 26.963 1.00 54.25 728 SER A N 1
ATOM 6016 C CA . SER A 1 728 ? -48.029 16.334 25.849 1.00 54.25 728 SER A CA 1
ATOM 6017 C C . SER A 1 728 ? -49.075 17.414 26.174 1.00 54.25 728 SER A C 1
ATOM 6019 O O . SER A 1 728 ? -49.663 18.007 25.270 1.00 54.25 728 SER A O 1
ATOM 6021 N N . SER A 1 729 ? -49.291 17.683 27.467 1.00 53.50 729 SER A N 1
ATOM 6022 C CA . SER A 1 729 ? -50.223 18.693 27.974 1.00 53.50 729 SER A CA 1
ATOM 6023 C C . SER A 1 729 ? -49.576 20.058 28.259 1.00 53.50 729 SER A C 1
ATOM 6025 O O . SER A 1 729 ? -50.293 21.049 28.417 1.00 53.50 729 SER A O 1
ATOM 6027 N N . ASN A 1 730 ? -48.239 20.130 28.286 1.00 52.00 730 ASN A N 1
ATOM 6028 C CA . ASN A 1 730 ? -47.456 21.326 28.598 1.00 52.00 730 ASN A CA 1
ATOM 6029 C C . ASN A 1 730 ? -46.574 21.766 27.415 1.00 52.00 730 ASN A C 1
ATOM 6031 O O . ASN A 1 730 ? -46.287 21.015 26.493 1.00 52.00 730 ASN A O 1
ATOM 6035 N N . LYS A 1 731 ? -46.167 23.038 27.438 1.00 49.22 731 LYS A N 1
ATOM 6036 C CA . LYS A 1 731 ? -45.567 23.835 26.347 1.00 49.22 731 LYS A CA 1
ATOM 6037 C C . LYS A 1 731 ? -44.279 23.310 25.662 1.00 49.22 731 LYS A C 1
ATOM 6039 O O . LYS A 1 731 ? -43.725 24.041 24.851 1.00 49.22 731 LYS A O 1
ATOM 6044 N N . SER A 1 732 ? -43.794 22.091 25.908 1.00 54.97 732 SER A N 1
ATOM 6045 C CA . SER A 1 732 ? -42.498 21.631 25.363 1.00 54.97 732 SER A CA 1
ATOM 6046 C C . SER A 1 732 ? -42.506 21.310 23.858 1.00 54.97 732 SER A C 1
ATOM 6048 O O . SER A 1 732 ? -41.452 21.190 23.240 1.00 54.97 732 SER A O 1
ATOM 6050 N N . LEU A 1 733 ? -43.687 21.214 23.236 1.00 57.78 733 LEU A N 1
ATOM 6051 C CA . LEU A 1 733 ? -43.842 20.955 21.796 1.00 57.78 733 LEU A CA 1
ATOM 6052 C C . LEU A 1 733 ? -43.441 22.140 20.906 1.00 57.78 733 LEU A C 1
ATOM 6054 O O . LEU A 1 733 ? -43.258 21.963 19.701 1.00 57.78 733 LEU A O 1
ATOM 6058 N N . ASP A 1 734 ? -43.349 23.350 21.466 1.00 54.56 734 ASP A N 1
ATOM 6059 C CA . ASP A 1 734 ? -42.996 24.560 20.715 1.00 54.56 734 ASP A CA 1
ATOM 6060 C C . ASP A 1 734 ? -41.495 24.622 20.366 1.00 54.56 734 ASP A C 1
ATOM 6062 O O . ASP A 1 734 ? -41.134 25.310 19.412 1.00 54.56 734 ASP A O 1
ATOM 6066 N N . ASN A 1 735 ? -40.651 23.853 21.068 1.00 54.12 735 ASN A N 1
ATOM 6067 C CA . ASN A 1 735 ? -39.190 23.858 20.917 1.00 54.12 735 ASN A CA 1
ATOM 6068 C C . ASN A 1 735 ? -38.646 22.708 20.050 1.00 54.12 735 ASN A C 1
ATOM 6070 O O . ASN A 1 735 ? -37.449 22.655 19.773 1.00 54.12 735 ASN A O 1
ATOM 6074 N N . LEU A 1 736 ? -39.495 21.773 19.611 1.00 60.75 736 LEU A N 1
ATOM 6075 C CA . LEU A 1 736 ? -39.051 20.646 18.789 1.00 60.75 736 LEU A CA 1
ATOM 6076 C C . LEU A 1 736 ? -38.784 21.090 17.346 1.00 60.75 736 LEU A C 1
ATOM 6078 O O . LEU A 1 736 ? -39.616 21.737 16.704 1.00 60.75 736 LEU A O 1
ATOM 6082 N N . SER A 1 737 ? -37.635 20.682 16.802 1.00 64.19 737 SER A N 1
ATOM 6083 C CA . SER A 1 737 ? -37.365 20.810 15.369 1.00 64.19 737 SER A CA 1
ATOM 6084 C C . SER A 1 737 ? -38.352 19.961 14.555 1.00 64.19 737 SER A C 1
ATOM 6086 O O . SER A 1 737 ? -38.907 18.981 15.047 1.00 64.19 737 SER A O 1
ATOM 6088 N N . ILE A 1 738 ? -38.565 20.303 13.281 1.00 68.81 738 ILE A N 1
ATOM 6089 C CA . ILE A 1 738 ? -39.453 19.530 12.388 1.00 68.81 738 ILE A CA 1
ATOM 6090 C C . ILE A 1 738 ? -39.018 18.060 12.293 1.00 68.81 738 ILE A C 1
ATOM 6092 O O . ILE A 1 738 ? -39.869 17.179 12.289 1.00 68.81 738 ILE A O 1
ATOM 6096 N N . ILE A 1 739 ? -37.705 17.805 12.279 1.00 67.62 739 ILE A N 1
ATOM 6097 C CA . ILE A 1 739 ? -37.138 16.450 12.267 1.00 67.62 739 ILE A CA 1
ATOM 6098 C C . ILE A 1 739 ? -37.488 15.726 13.573 1.00 67.62 739 ILE A C 1
ATOM 6100 O O . ILE A 1 739 ? -37.989 14.608 13.540 1.00 67.62 739 ILE A O 1
ATOM 6104 N N . ALA A 1 740 ? -37.315 16.383 14.723 1.00 69.12 740 ALA A N 1
ATOM 6105 C CA . ALA A 1 740 ? -37.673 15.802 16.014 1.00 69.12 740 ALA A CA 1
ATOM 6106 C C . ALA A 1 740 ? -39.191 15.564 16.154 1.00 69.12 740 ALA A C 1
ATOM 6108 O O . ALA A 1 740 ? -39.600 14.620 16.826 1.00 69.12 740 ALA A O 1
ATOM 6109 N N . LEU A 1 741 ? -40.038 16.381 15.516 1.00 72.88 741 LEU A N 1
ATOM 6110 C CA . LEU A 1 741 ? -41.489 16.161 15.450 1.00 72.88 741 LEU A CA 1
ATOM 6111 C C . LEU A 1 741 ? -41.850 14.946 14.584 1.00 72.88 741 LEU A C 1
ATOM 6113 O O . LEU A 1 741 ? -42.723 14.175 14.976 1.00 72.88 741 LEU A O 1
ATOM 6117 N N . GLU A 1 742 ? -41.185 14.765 13.440 1.00 73.62 742 GLU A N 1
ATOM 6118 C CA . GLU A 1 742 ? -41.359 13.601 12.559 1.00 73.62 742 GLU A CA 1
ATOM 6119 C C . GLU A 1 742 ? -40.921 12.308 13.261 1.00 73.62 742 GLU A C 1
ATOM 6121 O O . GLU A 1 742 ? -41.712 11.374 13.373 1.00 73.62 742 GLU A O 1
ATOM 6126 N N . GLU A 1 743 ? -39.728 12.296 13.860 1.00 74.69 743 GLU A N 1
ATOM 6127 C CA . GLU A 1 743 ? -39.247 11.170 14.670 1.00 74.69 743 GLU A CA 1
ATOM 6128 C C . GLU A 1 743 ? -40.187 10.876 15.849 1.00 74.69 743 GLU A C 1
ATOM 6130 O O . GLU A 1 743 ? -40.547 9.724 16.091 1.00 74.69 743 GLU A O 1
ATOM 6135 N N . SER A 1 744 ? -40.636 11.911 16.575 1.00 76.12 744 SER A N 1
ATOM 6136 C CA . SER A 1 744 ? -41.605 11.750 17.672 1.00 76.12 744 SER A CA 1
ATOM 6137 C C . SER A 1 744 ? -42.911 11.127 17.192 1.00 76.12 744 SER A C 1
ATOM 6139 O O . SER A 1 744 ? -43.488 10.302 17.899 1.00 76.12 744 SER A O 1
ATOM 6141 N N . LEU A 1 745 ? -43.402 11.531 16.017 1.00 79.50 745 LEU A N 1
ATOM 6142 C CA . LEU A 1 745 ? -44.625 10.998 15.426 1.00 79.50 745 LEU A CA 1
ATOM 6143 C C . LEU A 1 745 ? -44.458 9.517 15.073 1.00 79.50 745 LEU A C 1
ATOM 6145 O O . LEU A 1 745 ? -45.320 8.715 15.439 1.00 79.50 745 LEU A O 1
ATOM 6149 N N . ASP A 1 746 ? -43.351 9.150 14.429 1.00 78.25 746 ASP A N 1
ATOM 6150 C CA . ASP A 1 746 ? -43.032 7.765 14.075 1.00 78.25 746 ASP A CA 1
ATOM 6151 C C . ASP A 1 746 ? -42.908 6.881 15.322 1.00 78.25 746 ASP A C 1
ATOM 6153 O O . ASP A 1 746 ? -43.523 5.808 15.399 1.00 78.25 746 ASP A O 1
ATOM 6157 N N . PHE A 1 747 ? -42.197 7.350 16.353 1.00 78.88 747 PHE A N 1
ATOM 6158 C CA . PHE A 1 747 ? -42.102 6.631 17.621 1.00 78.88 747 PHE A CA 1
ATOM 6159 C C . PHE A 1 747 ? -43.464 6.524 18.314 1.00 78.88 747 PHE A C 1
ATOM 6161 O O . PHE A 1 747 ? -43.860 5.422 18.689 1.00 78.88 747 PHE A O 1
ATOM 6168 N N . ALA A 1 748 ? -44.235 7.610 18.421 1.00 78.38 748 ALA A N 1
ATOM 6169 C CA . ALA A 1 748 ? -45.564 7.588 19.037 1.00 78.38 748 ALA A CA 1
ATOM 6170 C C . ALA A 1 748 ? -46.528 6.630 18.312 1.00 78.38 748 ALA A C 1
ATOM 6172 O O . ALA A 1 748 ? -47.286 5.906 18.962 1.00 78.38 748 ALA A O 1
ATOM 6173 N N . CYS A 1 749 ? -46.470 6.577 16.977 1.00 78.12 749 CYS A N 1
ATOM 6174 C CA . CYS A 1 749 ? -47.255 5.642 16.174 1.00 78.12 749 CYS A CA 1
ATOM 6175 C C . CYS A 1 749 ? -46.807 4.192 16.391 1.00 78.12 749 CYS A C 1
ATOM 6177 O O . CYS A 1 749 ? -47.652 3.324 16.618 1.00 78.12 749 CYS A O 1
ATOM 6179 N N . SER A 1 750 ? -45.497 3.925 16.362 1.00 76.19 750 SER A N 1
ATOM 6180 C CA . SER A 1 750 ? -44.952 2.570 16.539 1.00 76.19 750 SER A CA 1
ATOM 6181 C C . SER A 1 750 ? -45.246 1.986 17.923 1.00 76.19 750 SER A C 1
ATOM 6183 O O . SER A 1 750 ? -45.466 0.782 18.048 1.00 76.19 750 SER A O 1
ATOM 6185 N N . VAL A 1 751 ? -45.335 2.836 18.948 1.00 75.12 751 VAL A N 1
ATOM 6186 C CA . VAL A 1 751 ? -45.608 2.428 20.332 1.00 75.12 751 VAL A CA 1
ATOM 6187 C C . VAL A 1 751 ? -47.079 2.581 20.753 1.00 75.12 751 VAL A C 1
ATOM 6189 O O . VAL A 1 751 ? -47.417 2.379 21.921 1.00 75.12 751 VAL A O 1
ATOM 6192 N N . GLY A 1 752 ? -47.971 2.910 19.810 1.00 70.69 752 GLY A N 1
ATOM 6193 C CA . GLY A 1 752 ? -49.425 2.928 20.010 1.00 70.69 752 GLY A CA 1
ATOM 6194 C C . GLY A 1 752 ? -49.973 4.103 20.832 1.00 70.69 752 GLY A C 1
ATOM 6195 O O . GLY A 1 752 ? -51.107 4.032 21.307 1.00 70.69 752 GLY A O 1
ATOM 6196 N N . GLN A 1 753 ? -49.211 5.186 20.998 1.00 78.31 753 GLN A N 1
ATOM 6197 C CA . GLN A 1 753 ? -49.631 6.404 21.706 1.00 78.31 753 GLN A CA 1
ATOM 6198 C C . GLN A 1 753 ? -50.392 7.348 20.764 1.00 78.31 753 GLN A C 1
ATOM 6200 O O . GLN A 1 753 ? -49.889 8.390 20.347 1.00 78.31 753 GLN A O 1
ATOM 6205 N N . VAL A 1 754 ? -51.622 6.963 20.408 1.00 76.81 754 VAL A N 1
ATOM 6206 C CA . VAL A 1 754 ? -52.450 7.649 19.394 1.00 76.81 754 VAL A CA 1
ATOM 6207 C C . VAL A 1 754 ? -52.742 9.109 19.757 1.00 76.81 754 VAL A C 1
ATOM 6209 O O . VAL A 1 754 ? -52.711 9.970 18.879 1.00 76.81 754 VAL A O 1
ATOM 6212 N N . ASP A 1 755 ? -52.989 9.406 21.034 1.00 74.00 755 ASP A N 1
ATOM 6213 C CA . ASP A 1 755 ? -53.277 10.772 21.484 1.00 74.00 755 ASP A CA 1
ATOM 6214 C C . ASP A 1 755 ? -52.039 11.675 21.363 1.00 74.00 755 ASP A C 1
ATOM 6216 O O . ASP A 1 755 ? -52.132 12.786 20.843 1.00 74.00 755 ASP A O 1
ATOM 6220 N N . THR A 1 756 ? -50.859 11.173 21.739 1.00 75.06 756 THR A N 1
ATOM 6221 C CA . THR A 1 756 ? -49.580 11.880 21.569 1.00 75.06 756 THR A CA 1
ATOM 6222 C C . THR A 1 756 ? -49.235 12.065 20.090 1.00 75.06 756 THR A C 1
ATOM 6224 O O . THR A 1 756 ? -48.869 13.164 19.682 1.00 75.06 756 THR A O 1
ATOM 6227 N N . ALA A 1 757 ? -49.421 11.031 19.262 1.00 77.31 757 ALA A N 1
ATOM 6228 C CA . ALA A 1 757 ? -49.215 11.105 17.814 1.00 77.31 757 ALA A CA 1
ATOM 6229 C C . ALA A 1 757 ? -50.130 12.153 17.159 1.00 77.31 757 ALA A C 1
ATOM 6231 O O . ALA A 1 757 ? -49.695 12.923 16.305 1.00 77.31 757 ALA A O 1
ATOM 6232 N N . LYS A 1 758 ? -51.392 12.235 17.595 1.00 78.75 758 LYS A N 1
ATOM 6233 C CA . LYS A 1 758 ? -52.341 13.242 17.116 1.00 78.75 758 LYS A CA 1
ATOM 6234 C C . LYS A 1 758 ? -51.902 14.661 17.476 1.00 78.75 758 LYS A C 1
ATOM 6236 O O . LYS A 1 758 ? -51.931 15.531 16.614 1.00 78.75 758 LYS A O 1
ATOM 6241 N N . VAL A 1 759 ? -51.453 14.885 18.711 1.00 77.69 759 VAL A N 1
ATOM 6242 C CA . VAL A 1 759 ? -50.932 16.189 19.153 1.00 77.69 759 VAL A CA 1
ATOM 6243 C C . VAL A 1 759 ? -49.706 16.610 18.326 1.00 77.69 759 VAL A C 1
ATOM 6245 O O . VAL A 1 759 ? -49.623 17.765 17.906 1.00 77.69 759 VAL A O 1
ATOM 6248 N N . MET A 1 760 ? -48.798 15.676 18.020 1.00 77.25 760 MET A N 1
ATOM 6249 C CA . MET A 1 760 ? -47.637 15.918 17.146 1.00 77.25 760 MET A CA 1
ATOM 6250 C C . MET A 1 760 ? -48.044 16.274 15.718 1.00 77.25 760 MET A C 1
ATOM 6252 O O . MET A 1 760 ? -47.531 17.236 15.146 1.00 77.25 760 MET A O 1
ATOM 6256 N N . LEU A 1 761 ? -48.991 15.525 15.152 1.00 76.62 761 LEU A N 1
ATOM 6257 C CA . LEU A 1 761 ? -49.512 15.757 13.810 1.00 76.62 761 LEU A CA 1
ATOM 6258 C C . LEU A 1 761 ? -50.198 17.126 13.710 1.00 76.62 761 LEU A C 1
ATOM 6260 O O . LEU A 1 761 ? -49.918 17.885 12.786 1.00 76.62 761 LEU A O 1
ATOM 6264 N N . ASP A 1 762 ? -51.042 17.475 14.684 1.00 78.19 762 ASP A N 1
ATOM 6265 C CA . ASP A 1 762 ? -51.727 18.769 14.748 1.00 78.19 762 ASP A CA 1
ATOM 6266 C C . ASP A 1 762 ? -50.713 19.926 14.861 1.00 78.19 762 ASP A C 1
ATOM 6268 O O . ASP A 1 762 ? -50.855 20.956 14.190 1.00 78.19 762 ASP A O 1
ATOM 6272 N N . LYS A 1 763 ? -49.635 19.745 15.638 1.00 77.31 763 LYS A N 1
ATOM 6273 C CA . LYS A 1 763 ? -48.539 20.718 15.747 1.00 77.31 763 LYS A CA 1
ATOM 6274 C C . LYS A 1 763 ? -47.743 20.843 14.444 1.00 77.31 763 LYS A C 1
ATOM 6276 O O . LYS A 1 763 ? -47.536 21.966 13.979 1.00 77.31 763 LYS A O 1
ATOM 6281 N N . GLY A 1 764 ? -47.354 19.734 13.817 1.00 74.06 764 GLY A N 1
ATOM 6282 C CA . GLY A 1 764 ? -46.671 19.728 12.519 1.00 74.06 764 GLY A CA 1
ATOM 6283 C C . GLY A 1 764 ? -47.510 20.390 11.420 1.00 74.06 764 GLY A C 1
ATOM 6284 O O . GLY A 1 764 ? -47.015 21.247 10.687 1.00 74.06 764 GLY A O 1
ATOM 6285 N N . LEU A 1 765 ? -48.813 20.092 11.373 1.00 74.88 765 LEU A N 1
ATOM 6286 C CA . LEU A 1 765 ? -49.768 20.750 10.480 1.00 74.88 765 LEU A CA 1
ATOM 6287 C C . LEU A 1 765 ? -49.853 22.255 10.752 1.00 74.88 765 LEU A C 1
ATOM 6289 O O . LEU A 1 765 ? -49.867 23.034 9.801 1.00 74.88 765 LEU A O 1
ATOM 6293 N N . SER A 1 766 ? -49.853 22.691 12.016 1.00 75.94 766 SER A N 1
ATOM 6294 C CA . SER A 1 766 ? -49.853 24.121 12.361 1.00 75.94 766 SER A CA 1
ATOM 6295 C C . SER A 1 766 ? -48.594 24.853 11.870 1.00 75.94 766 SER A C 1
ATOM 6297 O O . SER A 1 766 ? -48.711 25.942 11.309 1.00 75.94 766 SER A O 1
ATOM 6299 N N . LEU A 1 767 ? -47.413 24.228 11.974 1.00 72.19 767 LEU A N 1
ATOM 6300 C CA . LEU A 1 767 ? -46.133 24.775 11.495 1.00 72.19 767 LEU A CA 1
ATOM 6301 C C . LEU A 1 767 ? -46.040 24.832 9.961 1.00 72.19 767 LEU A C 1
ATOM 6303 O O . LEU A 1 767 ? -45.382 25.718 9.411 1.00 72.19 767 LEU A O 1
ATOM 6307 N N . LEU A 1 768 ? -46.708 23.905 9.268 1.00 66.25 768 LEU A N 1
ATOM 6308 C CA . LEU A 1 768 ? -46.859 23.908 7.807 1.00 66.25 768 LEU A CA 1
ATOM 6309 C C . LEU A 1 768 ? -47.906 24.928 7.329 1.00 66.25 768 LEU A C 1
ATOM 6311 O O . LEU A 1 768 ? -47.792 25.465 6.228 1.00 66.25 768 LEU A O 1
ATOM 6315 N N . SER A 1 769 ? -48.913 25.219 8.156 1.00 65.44 769 SER A N 1
ATOM 6316 C CA . SER A 1 769 ? -49.995 26.173 7.865 1.00 65.44 769 SER A CA 1
ATOM 6317 C C . SER A 1 769 ? -49.598 27.637 8.090 1.00 65.44 769 SER A C 1
ATOM 6319 O O . SER A 1 769 ? -50.270 28.542 7.589 1.00 65.44 769 SER A O 1
ATOM 6321 N N . ASP A 1 770 ? -48.532 27.885 8.855 1.00 65.38 770 ASP A N 1
ATOM 6322 C CA . ASP A 1 770 ? -48.038 29.227 9.153 1.00 65.38 770 ASP A CA 1
ATOM 6323 C C . ASP A 1 770 ? -47.343 29.848 7.925 1.00 65.38 770 ASP A C 1
ATOM 6325 O O . ASP A 1 770 ? -46.336 29.345 7.419 1.00 65.38 770 ASP A O 1
ATOM 6329 N N . LYS A 1 771 ? -47.888 30.962 7.418 1.00 54.47 771 LYS A N 1
ATOM 6330 C CA . LYS A 1 771 ? -47.401 31.645 6.205 1.00 54.47 771 LYS A CA 1
ATOM 6331 C C . LYS A 1 771 ? -45.988 32.214 6.353 1.00 54.47 771 LYS A C 1
ATOM 6333 O O . LYS A 1 771 ? -45.328 32.420 5.336 1.00 54.47 771 LYS A O 1
ATOM 6338 N N . ASP A 1 772 ? -45.528 32.458 7.580 1.00 49.12 772 ASP A N 1
ATOM 6339 C CA . ASP A 1 772 ? -44.196 33.007 7.860 1.00 49.12 772 ASP A CA 1
ATOM 6340 C C . ASP A 1 772 ? -43.133 31.944 8.187 1.00 49.12 772 ASP A C 1
ATOM 6342 O O . ASP A 1 772 ? -41.943 32.279 8.269 1.00 49.12 772 ASP A O 1
ATOM 6346 N N . SER A 1 773 ? -43.540 30.672 8.282 1.00 53.75 773 SER A N 1
ATOM 6347 C CA . SER A 1 773 ? -42.678 29.508 8.511 1.00 53.75 773 SER A CA 1
ATOM 6348 C C . SER A 1 773 ? -41.546 29.407 7.480 1.00 53.75 773 SER A C 1
ATOM 6350 O O . SER A 1 773 ? -41.750 29.554 6.270 1.00 53.75 773 SER A O 1
ATOM 6352 N N . TYR A 1 774 ? -40.332 29.110 7.958 1.00 47.66 774 TYR A N 1
ATOM 6353 C CA . TYR A 1 774 ? -39.127 28.916 7.138 1.00 47.66 774 TYR A CA 1
ATOM 6354 C C . TYR A 1 774 ? -39.328 27.861 6.026 1.00 47.66 774 TYR A C 1
ATOM 6356 O O . TYR A 1 774 ? -38.745 27.982 4.947 1.00 47.66 774 TYR A O 1
ATOM 6364 N N . LEU A 1 775 ? -40.210 26.875 6.246 1.00 44.94 775 LEU A N 1
ATOM 6365 C CA . LEU A 1 775 ? -40.575 25.836 5.274 1.00 44.94 775 LEU A CA 1
ATOM 6366 C C . LEU A 1 775 ? -41.372 26.383 4.078 1.00 44.94 775 LEU A C 1
ATOM 6368 O O . LEU A 1 775 ? -41.064 26.043 2.936 1.00 44.94 775 LEU A O 1
ATOM 6372 N N . ASN A 1 776 ? -42.327 27.290 4.306 1.00 46.69 776 ASN A N 1
ATOM 6373 C CA . ASN A 1 776 ? -43.134 27.904 3.241 1.00 46.69 776 ASN A CA 1
ATOM 6374 C C . ASN A 1 776 ? -42.340 28.912 2.388 1.00 46.69 776 ASN A C 1
ATOM 6376 O O . ASN A 1 776 ? -42.724 29.205 1.259 1.00 46.69 776 ASN A O 1
ATOM 6380 N N . LYS A 1 777 ? -41.200 29.413 2.889 1.00 48.84 777 LYS A N 1
ATOM 6381 C CA . LYS A 1 777 ? -40.268 30.274 2.132 1.00 48.84 777 LYS A CA 1
ATOM 6382 C C . LYS A 1 777 ? -39.303 29.497 1.223 1.00 48.84 777 LYS A C 1
ATOM 6384 O O . LYS A 1 777 ? -38.709 30.108 0.336 1.00 48.84 777 LYS A O 1
ATOM 6389 N N . ARG A 1 778 ? -39.126 28.181 1.425 1.00 40.78 778 ARG A N 1
ATOM 6390 C CA . ARG A 1 778 ? -38.225 27.320 0.626 1.00 40.78 778 ARG A CA 1
ATOM 6391 C C . ARG A 1 778 ? -38.935 26.268 -0.222 1.00 40.78 778 ARG A C 1
ATOM 6393 O O . ARG A 1 778 ? -38.357 25.832 -1.216 1.00 40.78 778 ARG A O 1
ATOM 6400 N N . LEU A 1 779 ? -40.149 25.861 0.139 1.00 38.47 779 LEU A N 1
ATOM 6401 C CA . LEU A 1 779 ? -40.955 24.997 -0.714 1.00 38.47 779 LEU A CA 1
ATOM 6402 C C . LEU A 1 779 ? -41.475 25.831 -1.898 1.00 38.47 779 LEU A C 1
ATOM 6404 O O . LEU A 1 779 ? -42.145 26.841 -1.674 1.00 38.47 779 LEU A O 1
ATOM 6408 N N . PRO A 1 780 ? -41.165 25.469 -3.160 1.00 35.62 780 PRO A N 1
ATOM 6409 C CA . PRO A 1 780 ? -41.802 26.115 -4.297 1.00 35.62 780 PRO A CA 1
ATOM 6410 C C . PRO A 1 780 ? -43.303 25.878 -4.160 1.00 35.62 780 PRO A C 1
ATOM 6412 O O . PRO A 1 780 ? -43.703 24.755 -3.857 1.00 35.62 780 PRO A O 1
ATOM 6415 N N . ALA A 1 781 ? -44.101 26.934 -4.334 1.00 40.44 781 ALA A N 1
ATOM 6416 C CA . ALA A 1 781 ? -45.554 26.893 -4.229 1.00 40.44 781 ALA A CA 1
ATOM 6417 C C . ALA A 1 781 ? -46.110 25.691 -5.009 1.00 40.44 781 ALA A C 1
ATOM 6419 O O . ALA A 1 781 ? -46.238 25.722 -6.232 1.00 40.44 781 ALA A O 1
ATOM 6420 N N . LEU A 1 782 ? -46.390 24.603 -4.295 1.00 37.12 782 LEU A N 1
ATOM 6421 C CA . LEU A 1 782 ? -47.146 23.489 -4.821 1.00 37.12 782 LEU A CA 1
ATOM 6422 C C . LEU A 1 782 ? -48.596 23.929 -4.712 1.00 37.12 782 LEU A C 1
ATOM 6424 O O . LEU A 1 782 ? -49.192 23.886 -3.637 1.00 37.12 782 LEU A O 1
ATOM 6428 N N . ASP A 1 783 ? -49.127 24.408 -5.835 1.00 35.75 783 ASP A N 1
ATOM 6429 C CA . ASP A 1 783 ? -50.559 24.553 -6.057 1.00 35.75 783 ASP A CA 1
ATOM 6430 C C . ASP A 1 783 ? -51.210 23.181 -5.848 1.00 35.75 783 ASP A C 1
ATOM 6432 O O . ASP A 1 783 ? -51.339 22.369 -6.769 1.00 35.75 783 ASP A O 1
ATOM 6436 N N . ILE A 1 784 ? -51.617 22.897 -4.613 1.00 33.56 784 ILE A N 1
ATOM 6437 C CA . ILE A 1 784 ? -52.521 21.792 -4.330 1.00 33.56 784 ILE A CA 1
ATOM 6438 C C . ILE A 1 784 ? -53.888 22.237 -4.84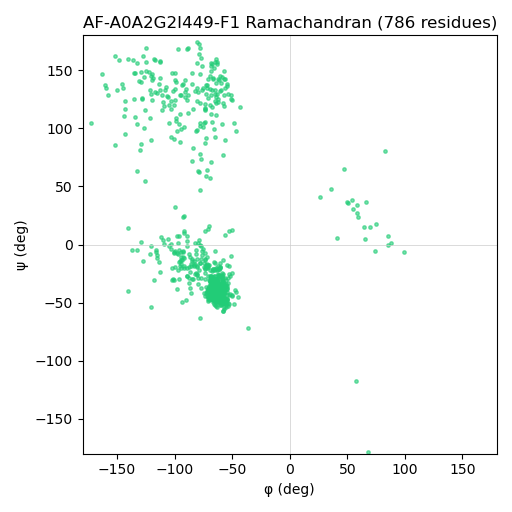9 1.00 33.56 784 ILE A C 1
ATOM 6440 O O . ILE A 1 784 ? -54.668 22.894 -4.159 1.00 33.56 784 ILE A O 1
ATOM 6444 N N . CYS A 1 785 ? -54.162 21.897 -6.109 1.00 28.69 785 CYS A N 1
ATOM 6445 C CA . CYS A 1 785 ? -55.513 21.882 -6.646 1.00 28.69 785 CYS A CA 1
ATOM 6446 C C . CYS A 1 785 ? -56.350 20.913 -5.809 1.00 28.69 785 CYS A C 1
ATOM 6448 O O . CYS A 1 785 ? -56.264 19.696 -5.966 1.00 28.69 785 CYS A O 1
ATOM 6450 N N . VAL A 1 786 ? -57.188 21.467 -4.937 1.00 30.53 786 VAL A N 1
ATOM 6451 C CA . VAL A 1 786 ? -58.334 20.752 -4.384 1.00 30.53 786 VAL A CA 1
ATOM 6452 C C . VAL A 1 786 ? -59.309 20.531 -5.541 1.00 30.53 786 VAL A C 1
ATOM 6454 O O . VAL A 1 786 ? -59.939 21.473 -6.022 1.00 30.53 786 VAL A O 1
ATOM 6457 N N . ILE A 1 787 ? -59.385 19.296 -6.032 1.00 27.92 787 ILE A N 1
ATOM 6458 C CA . ILE A 1 787 ? -60.469 18.856 -6.915 1.00 27.92 787 ILE A CA 1
ATOM 6459 C C . ILE A 1 787 ? -61.658 18.488 -6.002 1.00 27.92 787 ILE A C 1
ATOM 6461 O O . ILE A 1 787 ? -61.420 17.830 -4.988 1.00 27.92 787 ILE A O 1
ATOM 6465 N N . PRO A 1 788 ? -62.884 18.963 -6.308 1.00 37.97 788 PRO A N 1
ATOM 6466 C CA . PRO A 1 788 ? -64.047 18.918 -5.414 1.00 37.97 788 PRO A CA 1
ATOM 6467 C C . PRO A 1 788 ? -64.562 17.519 -5.073 1.00 37.97 788 PRO A C 1
ATOM 6469 O O . PRO A 1 788 ? -64.420 16.601 -5.916 1.00 37.97 788 PRO A O 1
#

Mean predicted aligned error: 13.89 Å

Nearest PDB structures (foldseek):
  6fvb-assembly1_A  TM=2.569E-01  e=3.546E-02  Saccharomyces cerevisiae S288C
  8oxp-assembly1_B  TM=1.937E-01  e=1.505E-01  Homo sapiens
  1jdh-assembly1_A  TM=2.309E-01  e=9.541E-01  Homo sapiens
  1g3j-assembly1_A  TM=2.326E-01  e=2.130E+00  Homo sapiens

Radius of gyration: 36.08 Å; Cα contacts (8 Å, |Δi|>4): 951; chains: 1; bounding box: 97×67×100 Å